Protein AF-A0A835ND95-F1 (afdb_monomer_lite)

Foldseek 3Di:
DDDWDWDWFFDDDDDDQDDQVVDDEDPQWHWDQDPSHTDTHGDQDDQVNDDADPQWGWDQDPSHTDTHRDQDDCPPDDEDPQWDWDQDPSHTDGDRPPDPCPQDDQVNDDADPQWGWDQDPSHTDTHHQADPQVPDDADPQFGWDQDPRHTDGDRPPPPCPQDDQVNDDADPQWGWDQDPSHTDTDGDQADQPPDDDDPQWGWDQDPSHTDTDRPPPWDWDDDPHDTDTDDDDDDDDQDDQVVDDEDPQWDWDQDPSDTDTDGDADDQVNDDDPPQWGWDQDPSHTDTHGDDDDDDQDDQVNDDAPPQWGWDQDPSHTDTDGDPDDQVNDDADPQWGWDQPDDPPVTDTDRHRPPPPCPQDDQVNDDEDPQWGWDQDPSHTDTHRQADDQVNDDADPQFRFDQDPNHTDGDHPPDPDQDDQVRDDDDPQWGWDQDPSHTDTDRHDDDPPQDDQVNDDEPPQWGWDQDPSHTDTHGDQDDQVNDDDDPQFGFDQDVNHTDGHRPPPPDDQDDQVNDDDDPQWGWDQDPSHTDGDRPPPVDQADDQVVDDAPPQWGWDQDPNHTDTHRDQDDQVNDDDDDQWGFDQDPSHTDTHHDPDDPDQDDQVNDDADPQWGWDQDPSHTDTHHPPDPPPADDQVNDDADPQWHWDQDPSHTDTHGDQDDQVNDDDDDQWGFDQDPSHTDTHGPPCPPPQDDQPPDDAPPQWGWDQDPSHTDTHGDQDDCPPDDADPQWDWDQDPSRTDTHGDDDDQVNDDDDDSIGIDRD

Organism: NCBI:txid245042

Sequence (762 aa):
MVNGHPQCVQTKMTPTPPSCSDLHCPKGTQCRMTNGQPRCVHHPPSCHDVHCPKDTSCQMTNGQPQCVHQRPSCDNVHCQKDTTCHVISGWPKCVQTKTSITRPSCRDLQCPKDTQCQMTDGWPQCVHHPPPCQDVHCPKDTSCHMVSGQPRCVQTKMTLRRPSCSDLHCPKDTSCQMTNGQPQCVHQRPSCDNVQCQKDTTCHMIDGWPKCVQTKDTTCHVVSGHPQCVQTKMTPTPPSCSDLQCPKDTSCQMTNGQPRCVHHPPSCHDVQCPKETTCHVIDGWPKCVQTKTSIRRPSCSDLQCPQGTQCQMTDGWPKCVHNQPSCQDVQCQKDHMCQMVNGWPRGHPQCVQTKTSIRRPSCSDVQCPKDTQCQMTDGWPQCVHEPPSCRDVHCSKDTTCHMVNGWPRCVQLKMTSRPFCSDLQCPKDTSCHMVSGHPRCVQTKTSIRRLSCSDLQCPQGTQCQMTNGWPQCVHHRPSCRDVQCQKGHVCQMVNGWPRCVQTKVSIRRPSCHDVQCPKDTSCHMVNGHPQCVQTTVSPRPPSCSELQCPQGSQCQMTDGWPQCVHQRPSCSDVQCQKGHVCQVIAGWPKCVQTKMTPRRPSCHDVHCPKDTSCHMVSGHPQCVQTKVSIRRPSCSDVQCPKDTQCQMTDGWPQCVHHRPSCNDVQCQKGHVCQMVSGWPRCVQTKVSPRLQSCHNVQCPKGTSCQMTNGQPQCVHHPPSCDNVHCPKDTTCHVIDGWPQCVHRKPSCQDVQCQKGHMCQMV

Radius of gyration: 59.21 Å; chains: 1; bounding box: 150×90×192 Å

InterPro domains:
  IPR003645 Follistatin-like, N-terminal [SM00274] (19-41)
  IPR003645 Follistatin-like, N-terminal [SM00274] (46-68)
  IPR003645 Follistatin-like, N-terminal [SM00274] (73-95)
  IPR003645 Follistatin-like, N-terminal [SM00274] (105-127)
  IPR003645 Follistatin-like, N-terminal [SM00274] (132-154)
  IPR003645 Follistatin-like, N-terminal [SM00274] (164-186)
  IPR003645 Follistatin-like, N-terminal [SM00274] (191-213)
  IPR003645 Follistatin-like, N-terminal [SM00274] (240-262)
  IPR003645 Follistatin-like, N-terminal [SM00274] (267-289)
  IPR003645 Follistatin-like, N-terminal [SM00274] (299-321)
  IPR003645 Follistatin-like, N-terminal [SM00274] (326-352)
  IPR003645 Follistatin-like, N-terminal [SM00274] (362-384)
  IPR003645 Follistatin-like, N-terminal [SM00274] (389-411)
  IPR003645 Follistatin-like, N-terminal [SM00274] (420-442)
  IPR003645 Follistatin-like, N-terminal [SM00274] (452-474)
  IPR003645 Follistatin-like, N-terminal [SM00274] (479-501)
  IPR003645 Follistatin-like, N-terminal [SM00274] (511-533)
  IPR003645 Follistatin-like, N-terminal [SM00274] (543-565)
  IPR003645 Follistatin-like, N-terminal [SM00274] (570-592)
  IPR003645 Follistatin-like, N-terminal [SM00274] (602-624)

Structure (mmCIF, N/CA/C/O backbone):
data_AF-A0A835ND95-F1
#
_entry.id   AF-A0A835ND95-F1
#
loop_
_atom_site.group_PDB
_atom_site.id
_atom_site.type_symbol
_atom_site.label_atom_id
_atom_site.label_alt_id
_atom_site.label_comp_id
_atom_site.label_asym_id
_atom_site.label_entity_id
_atom_site.label_seq_id
_atom_site.pdbx_PDB_ins_code
_atom_site.Cartn_x
_atom_site.Cartn_y
_atom_site.Cartn_z
_atom_site.occupancy
_atom_site.B_iso_or_equiv
_atom_site.auth_seq_id
_atom_site.auth_comp_id
_atom_site.auth_asym_id
_atom_site.auth_atom_id
_atom_site.pdbx_PDB_model_num
ATOM 1 N N . MET A 1 1 ? 30.311 -12.627 -72.696 1.00 40.22 1 MET A N 1
ATOM 2 C CA . MET A 1 1 ? 29.642 -11.334 -72.957 1.00 40.22 1 MET A CA 1
ATOM 3 C C . MET A 1 1 ? 30.705 -10.251 -72.939 1.00 40.22 1 MET A C 1
ATOM 5 O O . MET A 1 1 ? 31.611 -10.327 -72.122 1.00 40.22 1 MET A O 1
ATOM 9 N N . VAL A 1 2 ? 30.649 -9.382 -73.941 1.00 41.22 2 VAL A N 1
ATOM 10 C CA . VAL A 1 2 ? 31.733 -8.567 -74.510 1.00 41.22 2 VAL A CA 1
ATOM 11 C C . VAL A 1 2 ? 32.266 -7.511 -73.526 1.00 41.22 2 VAL A C 1
ATOM 13 O O . VAL A 1 2 ? 31.544 -7.066 -72.638 1.00 41.22 2 VAL A O 1
ATOM 16 N N . ASN A 1 3 ? 33.553 -7.167 -73.658 1.00 52.50 3 ASN A N 1
ATOM 17 C CA . ASN A 1 3 ? 34.284 -6.172 -72.868 1.00 52.50 3 ASN A CA 1
ATOM 18 C C . ASN A 1 3 ? 33.625 -4.788 -72.953 1.00 52.50 3 ASN A C 1
ATOM 20 O O . ASN A 1 3 ? 33.948 -4.011 -73.845 1.00 52.50 3 ASN A O 1
ATOM 24 N N . GLY A 1 4 ? 32.725 -4.491 -72.016 1.00 52.47 4 GLY A N 1
ATOM 25 C CA . GLY A 1 4 ? 32.075 -3.191 -71.959 1.00 52.47 4 GLY A CA 1
ATOM 26 C C . GLY A 1 4 ? 33.039 -2.103 -71.502 1.00 52.47 4 GLY A C 1
ATOM 27 O O . GLY A 1 4 ? 33.493 -2.120 -70.352 1.00 52.47 4 GLY A O 1
ATOM 28 N N . HIS A 1 5 ? 33.378 -1.180 -72.397 1.00 68.81 5 HIS A N 1
ATOM 29 C CA . HIS A 1 5 ? 34.148 0.018 -72.074 1.00 68.81 5 HIS A CA 1
ATOM 30 C C . HIS A 1 5 ? 33.221 1.239 -72.091 1.00 68.81 5 HIS A C 1
ATOM 32 O O . HIS A 1 5 ? 32.387 1.359 -72.989 1.00 68.81 5 HIS A O 1
ATOM 38 N N . PRO A 1 6 ? 33.331 2.142 -71.102 1.00 71.94 6 PRO A N 1
ATOM 39 C CA . PRO A 1 6 ? 32.521 3.354 -71.066 1.00 71.94 6 PRO A CA 1
ATOM 40 C C . PRO A 1 6 ? 32.802 4.231 -72.298 1.00 71.94 6 PRO A C 1
ATOM 42 O O . PRO A 1 6 ? 33.947 4.614 -72.538 1.00 71.94 6 PRO A O 1
ATOM 45 N N . GLN A 1 7 ? 31.764 4.568 -73.069 1.00 78.38 7 GLN A N 1
ATOM 46 C CA . GLN A 1 7 ? 31.836 5.510 -74.193 1.00 78.38 7 GLN A CA 1
ATOM 47 C C . GLN A 1 7 ? 30.845 6.666 -74.004 1.00 78.38 7 GLN A C 1
ATOM 49 O O . GLN A 1 7 ? 29.746 6.494 -73.483 1.00 78.38 7 GLN A O 1
ATOM 54 N N . CYS A 1 8 ? 31.224 7.867 -74.439 1.00 78.62 8 CYS A N 1
ATOM 55 C CA . CYS A 1 8 ? 30.382 9.061 -74.362 1.00 78.62 8 CYS A CA 1
ATOM 56 C C . CYS A 1 8 ? 29.431 9.138 -75.567 1.00 78.62 8 CYS A C 1
ATOM 58 O O . CYS A 1 8 ? 29.857 9.476 -76.672 1.00 78.62 8 CYS A O 1
ATOM 60 N N . VAL A 1 9 ? 28.138 8.887 -75.363 1.00 76.12 9 VAL A N 1
ATOM 61 C CA . VAL A 1 9 ? 27.114 8.911 -76.423 1.00 76.12 9 VAL A CA 1
ATOM 62 C C . VAL A 1 9 ? 26.217 10.146 -76.319 1.00 76.12 9 VAL A C 1
ATOM 64 O O . VAL A 1 9 ? 25.953 10.662 -75.235 1.00 76.12 9 VAL A O 1
ATOM 67 N N . GLN A 1 10 ? 25.755 10.659 -77.458 1.00 60.75 10 GLN A N 1
ATOM 68 C CA . GLN A 1 10 ? 24.951 11.880 -77.529 1.00 60.75 10 GLN A CA 1
ATOM 69 C C . GLN A 1 10 ? 23.459 11.543 -77.401 1.00 60.75 10 GLN A C 1
ATOM 71 O O . GLN A 1 10 ? 22.869 10.967 -78.312 1.00 60.75 10 GLN A O 1
ATOM 76 N N . THR A 1 11 ? 22.827 11.898 -76.281 1.00 50.41 11 THR A N 1
ATOM 77 C CA . THR A 1 11 ? 21.410 11.583 -76.032 1.00 50.41 11 THR A CA 1
ATOM 78 C C . THR A 1 11 ? 20.528 12.827 -76.113 1.00 50.41 11 THR A C 1
ATOM 80 O O . THR A 1 11 ? 20.609 13.715 -75.265 1.00 50.41 11 THR A O 1
ATOM 83 N N . LYS A 1 12 ? 19.628 12.868 -77.104 1.00 53.25 12 LYS A N 1
ATOM 84 C CA . LYS A 1 12 ? 18.435 13.731 -77.099 1.00 53.25 12 LYS A CA 1
ATOM 85 C C . LYS A 1 12 ? 17.331 13.007 -76.327 1.00 53.25 12 LYS A C 1
ATOM 87 O O . LYS A 1 12 ? 16.703 12.115 -76.886 1.00 53.25 12 LYS A O 1
ATOM 92 N N . MET A 1 13 ? 17.083 13.375 -75.070 1.00 43.47 13 MET A N 1
ATOM 93 C CA . MET A 1 13 ? 15.909 12.899 -74.328 1.00 43.47 13 MET A CA 1
ATOM 94 C C . MET A 1 13 ? 15.323 13.987 -73.427 1.00 43.47 13 MET A C 1
ATOM 96 O O . MET A 1 13 ? 16.022 14.641 -72.656 1.00 43.47 13 MET A O 1
ATOM 100 N N . THR A 1 14 ? 14.012 14.161 -73.563 1.00 51.00 14 THR A N 1
ATOM 101 C CA . THR A 1 14 ? 13.119 14.949 -72.712 1.00 51.00 14 THR A CA 1
ATOM 102 C C . THR A 1 14 ? 12.928 14.246 -71.361 1.00 51.00 14 THR A C 1
ATOM 104 O O . THR A 1 14 ? 12.559 13.071 -71.358 1.00 51.00 14 THR A O 1
ATOM 107 N N . PRO A 1 15 ? 13.167 14.912 -70.216 1.00 49.00 15 PRO A N 1
ATOM 108 C CA . PRO A 1 15 ? 13.186 14.247 -68.918 1.00 49.00 15 PRO A CA 1
ATOM 109 C C . PRO A 1 15 ? 11.777 14.092 -68.333 1.00 49.00 15 PRO A C 1
ATOM 111 O O . PRO A 1 15 ? 11.069 15.072 -68.103 1.00 49.00 15 PRO A O 1
ATOM 114 N N . THR A 1 16 ? 11.394 12.853 -68.034 1.00 58.47 16 THR A N 1
ATOM 115 C CA . THR A 1 16 ? 10.311 12.546 -67.094 1.00 58.47 16 THR A CA 1
ATOM 116 C C . THR A 1 16 ? 10.738 12.916 -65.667 1.00 58.47 16 THR A C 1
ATOM 118 O O . THR A 1 16 ? 11.875 12.633 -65.280 1.00 58.47 16 THR A O 1
ATOM 121 N N . PRO A 1 17 ? 9.865 13.562 -64.874 1.00 66.81 17 PRO A N 1
ATOM 122 C CA . PRO A 1 17 ? 10.208 14.011 -63.530 1.00 66.81 17 PRO A CA 1
ATOM 123 C C . PRO A 1 17 ? 10.446 12.819 -62.580 1.00 66.81 17 PRO A C 1
ATOM 125 O O . PRO A 1 17 ? 9.663 11.868 -62.592 1.00 66.81 17 PRO A O 1
ATOM 128 N N . PRO A 1 18 ? 11.509 12.857 -61.755 1.00 75.12 18 PRO A N 1
ATOM 129 C CA . PRO A 1 18 ? 11.898 11.744 -60.890 1.00 75.12 18 PRO A CA 1
ATOM 130 C C . PRO A 1 18 ? 10.891 11.507 -59.757 1.00 75.12 18 PRO A C 1
ATOM 132 O O . PRO A 1 18 ? 10.371 12.456 -59.162 1.00 75.12 18 PRO A O 1
ATOM 135 N N . SER A 1 19 ? 10.655 10.234 -59.426 1.00 85.31 19 SER A N 1
ATOM 136 C CA . SER A 1 19 ? 9.726 9.799 -58.379 1.00 85.31 19 SER A CA 1
ATOM 137 C C . SER A 1 19 ? 10.461 9.136 -57.207 1.00 85.31 19 SER A C 1
ATOM 139 O O . SER A 1 19 ? 11.600 8.694 -57.335 1.00 85.31 19 SER A O 1
ATOM 141 N N . CYS A 1 20 ? 9.815 9.027 -56.040 1.00 86.00 20 CYS A N 1
ATOM 142 C CA . CYS A 1 20 ? 10.408 8.326 -54.890 1.00 86.00 20 CYS A CA 1
ATOM 143 C C . CYS A 1 20 ? 10.625 6.820 -55.120 1.00 86.00 20 CYS A C 1
ATOM 145 O O . CYS A 1 20 ? 11.382 6.203 -54.377 1.00 86.00 20 CYS A O 1
ATOM 147 N N . SER A 1 21 ? 9.990 6.241 -56.140 1.00 84.19 21 SER A N 1
ATOM 148 C CA . SER A 1 21 ? 10.207 4.857 -56.582 1.00 84.19 21 SER A CA 1
ATOM 149 C C . SER A 1 21 ? 11.627 4.634 -57.109 1.00 84.19 21 SER A C 1
ATOM 151 O O . SER A 1 21 ? 12.148 3.529 -57.009 1.00 84.19 21 SER A O 1
ATOM 153 N N . ASP A 1 22 ? 12.258 5.693 -57.623 1.00 83.12 22 ASP A N 1
ATOM 154 C CA . ASP A 1 22 ? 13.566 5.639 -58.281 1.00 83.12 22 ASP A CA 1
ATOM 155 C C . ASP A 1 22 ? 14.729 5.889 -57.297 1.00 83.12 22 ASP A C 1
ATOM 157 O O . ASP A 1 22 ? 15.897 5.884 -57.688 1.00 83.12 22 ASP A O 1
ATOM 161 N N . LEU A 1 23 ? 14.431 6.127 -56.009 1.00 85.06 23 LEU A N 1
ATOM 162 C CA . LEU A 1 23 ? 15.400 6.546 -54.994 1.00 85.06 23 LEU A CA 1
ATOM 163 C C . LEU A 1 23 ? 15.483 5.537 -53.835 1.00 85.06 23 LEU A C 1
ATOM 165 O O . LEU A 1 23 ? 14.635 5.510 -52.942 1.00 85.06 23 LEU A O 1
ATOM 169 N N . HIS A 1 24 ? 16.557 4.744 -53.795 1.00 87.00 24 HIS A N 1
ATOM 170 C CA . HIS A 1 24 ? 16.853 3.870 -52.657 1.00 87.00 24 HIS A CA 1
ATOM 171 C C . HIS A 1 24 ? 17.458 4.659 -51.489 1.00 87.00 24 HIS A C 1
ATOM 173 O O . HIS A 1 24 ? 18.591 5.135 -51.557 1.00 87.00 24 HIS A O 1
ATOM 179 N N . CYS A 1 25 ? 16.708 4.760 -50.392 1.00 90.00 25 CYS A N 1
ATOM 180 C CA . CYS A 1 25 ? 17.147 5.459 -49.191 1.00 90.00 25 CYS A CA 1
ATOM 181 C C . CYS A 1 25 ? 17.937 4.552 -48.227 1.00 90.00 25 CYS A C 1
ATOM 183 O O . CYS A 1 25 ? 17.529 3.412 -47.989 1.00 90.00 25 CYS A O 1
ATOM 185 N N . PRO A 1 26 ? 19.058 5.030 -47.645 1.00 80.56 26 PRO A N 1
ATOM 186 C CA . PRO A 1 26 ? 19.813 4.286 -46.638 1.00 80.56 26 PRO A CA 1
ATOM 187 C C . PRO A 1 26 ? 18.976 4.034 -45.370 1.00 80.56 26 PRO A C 1
ATOM 189 O O . PRO A 1 26 ? 18.074 4.811 -45.040 1.00 80.56 26 PRO A O 1
ATOM 192 N N . LYS A 1 27 ? 19.279 2.950 -44.635 1.00 68.12 27 LYS A N 1
ATOM 193 C CA . LYS A 1 27 ? 18.567 2.569 -43.397 1.00 68.12 27 LYS A CA 1
ATOM 194 C C . LYS A 1 27 ? 18.461 3.762 -42.431 1.00 68.12 27 LYS A C 1
ATOM 196 O O . LYS A 1 27 ? 19.466 4.392 -42.119 1.00 68.12 27 LYS A O 1
ATOM 201 N N . GLY A 1 28 ? 17.244 4.053 -41.961 1.00 73.56 28 GLY A N 1
ATOM 202 C CA . GLY A 1 28 ? 16.941 5.199 -41.086 1.00 73.56 28 GLY A CA 1
ATOM 203 C C . GLY A 1 28 ? 16.496 6.478 -41.813 1.00 73.56 28 GLY A C 1
ATOM 204 O O . GLY A 1 28 ? 16.270 7.506 -41.171 1.00 73.56 28 GLY A O 1
ATOM 205 N N . THR A 1 29 ? 16.345 6.434 -43.140 1.00 84.38 29 THR A N 1
ATOM 206 C CA . THR A 1 29 ? 15.785 7.532 -43.944 1.00 84.38 29 THR A CA 1
ATOM 207 C C . THR A 1 29 ? 14.614 7.040 -44.798 1.00 84.38 29 THR A C 1
ATOM 209 O O . THR A 1 29 ? 14.581 5.883 -45.210 1.00 84.38 29 THR A O 1
ATOM 212 N N . GLN A 1 30 ? 13.635 7.907 -45.050 1.00 88.81 30 GLN A N 1
ATOM 213 C CA . GLN A 1 30 ? 12.457 7.631 -45.874 1.00 88.81 30 GLN A CA 1
ATOM 214 C C . GLN A 1 30 ? 12.412 8.621 -47.041 1.00 88.81 30 GLN A C 1
ATOM 216 O O . GLN A 1 30 ? 12.691 9.806 -46.856 1.00 88.81 30 GLN A O 1
ATOM 221 N N . CYS A 1 31 ? 12.060 8.156 -48.243 1.00 88.88 31 CYS A N 1
ATOM 222 C CA . CYS A 1 31 ? 11.915 9.052 -49.387 1.00 88.88 31 CYS A CA 1
ATOM 223 C C . CYS A 1 31 ? 10.683 9.951 -49.222 1.00 88.88 31 CYS A C 1
ATOM 225 O O . CYS A 1 31 ? 9.583 9.463 -48.956 1.00 88.88 31 CYS A O 1
ATOM 227 N N . ARG A 1 32 ? 10.859 11.263 -49.399 1.00 90.31 32 ARG A N 1
ATOM 228 C CA . ARG A 1 32 ? 9.787 12.262 -49.413 1.00 90.31 32 ARG A CA 1
ATOM 229 C C . ARG A 1 32 ? 9.999 13.240 -50.565 1.00 90.31 32 ARG A C 1
ATOM 231 O O . ARG A 1 32 ? 11.122 13.663 -50.824 1.00 90.31 32 ARG A O 1
ATOM 238 N N . MET A 1 33 ? 8.916 13.637 -51.230 1.00 87.50 33 MET A N 1
ATOM 239 C CA . MET A 1 33 ? 8.963 14.692 -52.245 1.00 87.50 33 MET A CA 1
ATOM 240 C C . MET A 1 33 ? 9.115 16.055 -51.560 1.00 87.50 33 MET A C 1
ATOM 242 O O . MET A 1 33 ? 8.266 16.456 -50.764 1.00 87.50 33 MET A O 1
ATOM 246 N N . THR A 1 34 ? 10.193 16.778 -51.855 1.00 83.12 34 THR A N 1
ATOM 247 C CA . THR A 1 34 ? 10.426 18.151 -51.381 1.00 83.12 34 THR A CA 1
ATOM 248 C C . THR A 1 34 ? 10.715 19.041 -52.580 1.00 83.12 34 THR A C 1
ATOM 250 O O . THR A 1 34 ? 11.654 18.766 -53.323 1.00 83.12 34 THR A O 1
ATOM 253 N N . ASN A 1 35 ? 9.909 20.089 -52.778 1.00 86.62 35 ASN A N 1
ATOM 254 C CA . ASN A 1 35 ? 10.007 21.012 -53.919 1.00 86.62 35 ASN A CA 1
ATOM 255 C C . ASN A 1 35 ? 10.018 20.303 -55.290 1.00 86.62 35 ASN A C 1
ATOM 257 O O . ASN A 1 35 ? 10.801 20.650 -56.168 1.00 86.62 35 ASN A O 1
ATOM 261 N N . GLY A 1 36 ? 9.182 19.273 -55.463 1.00 82.31 36 GLY A N 1
ATOM 262 C CA . GLY A 1 36 ? 9.065 18.542 -56.731 1.00 82.31 36 GLY A CA 1
ATOM 263 C C . GLY A 1 36 ? 10.176 17.522 -57.015 1.00 82.31 36 GLY A C 1
ATOM 264 O O . GLY A 1 36 ? 10.165 16.925 -58.085 1.00 82.31 36 GLY A O 1
ATOM 265 N N . GLN A 1 37 ? 11.100 17.276 -56.076 1.00 85.06 37 GLN A N 1
ATOM 266 C CA . GLN A 1 37 ? 12.136 16.242 -56.200 1.00 85.06 37 GLN A CA 1
ATOM 267 C C . GLN A 1 37 ? 12.090 15.227 -55.044 1.00 85.06 37 GLN A C 1
ATOM 269 O O . GLN A 1 37 ? 11.871 15.630 -53.894 1.00 85.06 37 GLN A O 1
ATOM 274 N N . PRO A 1 38 ? 12.335 13.929 -55.308 1.00 90.56 38 PRO A N 1
ATOM 275 C CA . PRO A 1 38 ? 12.438 12.910 -54.269 1.00 90.56 38 PRO A CA 1
ATOM 276 C C . PRO A 1 38 ? 13.739 13.088 -53.475 1.00 90.56 38 PRO A C 1
ATOM 278 O O . PRO A 1 38 ? 14.821 13.203 -54.049 1.00 90.56 38 PRO A O 1
ATOM 281 N N . ARG A 1 39 ? 13.648 13.118 -52.141 1.00 90.75 39 ARG A N 1
ATOM 282 C CA . ARG A 1 39 ? 14.802 13.171 -51.230 1.00 90.75 39 ARG A CA 1
ATOM 283 C C . ARG A 1 39 ? 14.636 12.189 -50.079 1.00 90.75 39 ARG A C 1
ATOM 285 O O . ARG A 1 39 ? 13.551 12.067 -49.519 1.00 90.75 39 ARG A O 1
ATOM 292 N N . CYS A 1 40 ? 15.722 11.539 -49.673 1.00 90.62 40 CYS A N 1
ATOM 293 C CA . CYS A 1 40 ? 15.754 10.743 -48.448 1.00 90.62 40 CYS A CA 1
ATOM 294 C C . CYS A 1 40 ? 15.859 11.671 -47.240 1.00 90.62 40 CYS A C 1
ATOM 296 O O . CYS A 1 40 ? 16.862 12.360 -47.066 1.00 90.62 40 CYS A O 1
ATOM 298 N N . VAL A 1 41 ? 14.821 11.704 -46.412 1.00 88.62 41 VAL A N 1
ATOM 299 C CA . VAL A 1 41 ? 14.802 12.472 -45.165 1.00 88.62 41 VAL A CA 1
ATOM 300 C C . VAL A 1 41 ? 14.904 11.520 -43.982 1.00 88.62 41 VAL A C 1
ATOM 302 O O . VAL A 1 41 ? 14.328 10.433 -44.002 1.00 88.62 41 VAL A O 1
ATOM 305 N N . HIS A 1 42 ? 15.662 11.900 -42.955 1.00 79.75 42 HIS A N 1
ATOM 306 C CA . HIS A 1 42 ? 15.738 11.113 -41.727 1.00 79.75 42 HIS A CA 1
ATOM 307 C C . HIS A 1 42 ? 14.353 10.996 -41.099 1.00 79.75 42 HIS A C 1
ATOM 309 O O . HIS A 1 42 ? 13.651 11.998 -40.945 1.00 79.75 42 HIS A O 1
ATOM 315 N N . HIS A 1 43 ? 13.965 9.767 -40.758 1.00 74.88 43 HIS A N 1
ATOM 316 C CA . HIS A 1 43 ? 12.744 9.552 -39.999 1.00 74.88 43 HIS A CA 1
ATOM 317 C C . HIS A 1 43 ? 12.951 10.201 -38.620 1.00 74.88 43 HIS A C 1
ATOM 319 O O . HIS A 1 43 ? 13.980 9.933 -37.991 1.00 74.88 43 HIS A O 1
ATOM 325 N N . PRO A 1 44 ? 12.058 11.096 -38.160 1.00 73.00 44 PRO A N 1
ATOM 326 C CA . PRO A 1 44 ? 12.165 11.648 -36.818 1.00 73.00 44 PRO A CA 1
ATOM 327 C C . PRO A 1 44 ? 12.149 10.476 -35.830 1.00 73.00 44 PRO A C 1
ATOM 329 O O . PRO A 1 44 ? 11.249 9.639 -35.933 1.00 73.00 44 PRO A O 1
ATOM 332 N N . PRO A 1 45 ? 13.136 10.365 -34.924 1.00 74.75 45 PRO A N 1
ATOM 333 C CA . PRO A 1 45 ? 13.195 9.245 -33.998 1.00 74.75 45 PRO A CA 1
ATOM 334 C C . PRO A 1 45 ? 11.906 9.210 -33.176 1.00 74.75 45 PRO A C 1
ATOM 336 O O . PRO A 1 45 ? 11.452 10.238 -32.671 1.00 74.75 45 PRO A O 1
ATOM 339 N N . SER A 1 46 ? 11.288 8.037 -33.080 1.00 84.88 46 SER A N 1
ATOM 340 C CA . SER A 1 46 ? 10.072 7.834 -32.302 1.00 84.88 46 SER A CA 1
ATOM 341 C C . SER A 1 46 ? 10.408 7.169 -30.970 1.00 84.88 46 SER A C 1
ATOM 343 O O . SER A 1 46 ? 11.474 6.580 -30.799 1.00 84.88 46 SER A O 1
ATOM 345 N N . CYS A 1 47 ? 9.478 7.194 -30.016 1.00 84.88 47 CYS A N 1
ATOM 346 C CA . CYS A 1 47 ? 9.668 6.460 -28.765 1.00 84.88 47 CYS A CA 1
ATOM 347 C C . CYS A 1 47 ? 9.728 4.932 -28.927 1.00 84.88 47 CYS A C 1
ATOM 349 O O . CYS A 1 47 ? 10.124 4.255 -27.984 1.00 84.88 47 CYS A O 1
ATOM 351 N N . HIS A 1 48 ? 9.373 4.385 -30.096 1.00 79.88 48 HIS A N 1
ATOM 352 C CA . HIS A 1 48 ? 9.580 2.963 -30.389 1.00 79.88 48 HIS A CA 1
ATOM 353 C C . HIS A 1 48 ? 11.050 2.642 -30.697 1.00 79.88 48 HIS A C 1
ATOM 355 O O . HIS A 1 48 ? 11.476 1.507 -30.505 1.00 79.88 48 HIS A O 1
ATOM 361 N N . ASP A 1 49 ? 11.832 3.642 -31.117 1.00 81.00 49 ASP A N 1
ATOM 362 C CA . ASP A 1 49 ? 13.238 3.487 -31.505 1.00 81.00 49 ASP A CA 1
ATOM 363 C C . ASP A 1 49 ? 14.209 3.704 -30.326 1.00 81.00 49 ASP A C 1
ATOM 365 O O . ASP A 1 49 ? 15.425 3.590 -30.486 1.00 81.00 49 ASP A O 1
ATOM 369 N N . VAL A 1 50 ? 13.693 4.033 -29.132 1.00 83.00 50 VAL A N 1
ATOM 370 C CA . VAL A 1 50 ? 14.489 4.398 -27.951 1.00 83.00 50 VAL A CA 1
ATOM 371 C C . VAL A 1 50 ? 14.253 3.414 -26.808 1.00 83.00 50 VAL A C 1
ATOM 373 O O . VAL A 1 50 ? 13.186 3.381 -26.198 1.00 83.00 50 VAL A O 1
ATOM 376 N N . HIS A 1 51 ? 15.288 2.648 -26.454 1.00 85.06 51 HIS A N 1
ATOM 377 C CA . HIS A 1 51 ? 15.287 1.835 -25.239 1.00 85.06 51 HIS A CA 1
ATOM 378 C C . HIS A 1 51 ? 15.661 2.679 -24.018 1.00 85.06 51 HIS A C 1
ATOM 380 O O . HIS A 1 51 ? 16.815 3.074 -23.846 1.00 85.06 51 HIS A O 1
ATOM 386 N N . CYS A 1 52 ? 14.680 2.921 -23.153 1.00 90.12 52 CYS A N 1
ATOM 387 C CA . CYS A 1 52 ? 14.880 3.642 -21.905 1.00 90.12 52 CYS A CA 1
ATOM 388 C C . CYS A 1 52 ? 15.380 2.718 -20.772 1.00 90.12 52 CYS A C 1
ATOM 390 O O . CYS A 1 52 ? 14.928 1.573 -20.673 1.00 90.12 52 CYS A O 1
ATOM 392 N N . PRO A 1 53 ? 16.320 3.176 -19.918 1.00 80.56 53 PRO A N 1
ATOM 393 C CA . PRO A 1 53 ? 16.760 2.435 -18.733 1.00 80.56 53 PRO A CA 1
ATOM 394 C C . PRO A 1 53 ? 15.603 2.208 -17.741 1.00 80.56 53 PRO A C 1
ATOM 396 O O . PRO A 1 53 ? 14.586 2.904 -17.794 1.00 80.56 53 PRO A O 1
ATOM 399 N N . LYS A 1 54 ? 15.750 1.237 -16.822 1.00 66.25 54 LYS A N 1
ATOM 400 C CA . LYS A 1 54 ? 14.743 0.953 -15.778 1.00 66.25 54 LYS A CA 1
ATOM 401 C C . LYS A 1 54 ? 14.309 2.249 -15.067 1.00 66.25 54 LYS A C 1
ATOM 403 O O . LYS A 1 54 ? 15.141 3.112 -14.802 1.00 66.25 54 LYS A O 1
ATOM 408 N N . ASP A 1 55 ? 13.006 2.370 -14.808 1.00 73.19 55 ASP A N 1
ATOM 409 C CA . ASP A 1 55 ? 12.347 3.509 -14.138 1.00 73.19 55 ASP A CA 1
ATOM 410 C C . ASP A 1 55 ? 12.308 4.832 -14.937 1.00 73.19 55 ASP A C 1
ATOM 412 O O . ASP A 1 55 ? 12.098 5.921 -14.389 1.00 73.19 55 ASP A O 1
ATOM 416 N N . THR A 1 56 ? 12.467 4.755 -16.263 1.00 82.50 56 THR A N 1
ATOM 417 C CA . THR A 1 56 ? 12.215 5.871 -17.189 1.00 82.50 56 THR A CA 1
ATOM 418 C C . THR A 1 56 ? 11.238 5.455 -18.292 1.00 82.50 56 THR A C 1
ATOM 420 O O . THR A 1 56 ? 11.255 4.317 -18.753 1.00 82.50 56 THR A O 1
ATOM 423 N N . SER A 1 57 ? 10.365 6.372 -18.713 1.00 87.31 57 SER A N 1
ATOM 424 C CA . SER A 1 57 ? 9.459 6.195 -19.853 1.00 87.31 57 SER A CA 1
ATOM 425 C C . SER A 1 57 ? 9.883 7.119 -20.976 1.00 87.31 57 SER A C 1
ATOM 427 O O . SER A 1 57 ? 10.215 8.277 -20.725 1.00 87.31 57 SER A O 1
ATOM 429 N N . CYS A 1 58 ? 9.828 6.643 -22.217 1.00 88.75 58 CYS A N 1
ATOM 430 C CA . CYS A 1 58 ? 10.026 7.530 -23.352 1.00 88.75 58 CYS A CA 1
ATOM 431 C C . CYS A 1 58 ? 8.821 8.467 -23.501 1.00 88.75 58 CYS A C 1
ATOM 433 O O . CYS A 1 58 ? 7.677 8.010 -23.532 1.00 88.75 58 CYS A O 1
ATOM 435 N N . GLN A 1 59 ? 9.078 9.770 -23.597 1.00 89.88 59 GLN A N 1
ATOM 436 C CA . GLN A 1 59 ? 8.089 10.800 -23.886 1.00 89.88 59 GLN A CA 1
ATOM 437 C C . GLN A 1 59 ? 8.632 11.730 -24.978 1.00 89.88 59 GLN A C 1
ATOM 439 O O . GLN A 1 59 ? 9.820 12.046 -25.004 1.00 89.88 59 GLN A O 1
ATOM 444 N N . MET A 1 60 ? 7.770 12.170 -25.897 1.00 86.44 60 MET A N 1
ATOM 445 C CA . MET A 1 60 ? 8.157 13.120 -26.943 1.00 86.44 60 MET A CA 1
ATOM 446 C C . MET A 1 60 ? 8.198 14.541 -26.368 1.00 86.44 60 MET A C 1
ATOM 448 O O . MET A 1 60 ? 7.159 15.085 -25.995 1.00 86.44 60 MET A O 1
ATOM 452 N N . THR A 1 61 ? 9.376 15.160 -26.327 1.00 80.38 61 THR A N 1
ATOM 453 C CA . THR A 1 61 ? 9.581 16.549 -25.888 1.00 80.38 61 THR A CA 1
ATOM 454 C C . THR A 1 61 ? 10.257 17.335 -27.012 1.00 80.38 61 THR A C 1
ATOM 456 O O . THR A 1 61 ? 11.288 16.938 -27.548 1.00 80.38 61 THR A O 1
ATOM 459 N N . ASN A 1 62 ? 9.643 18.447 -27.437 1.00 82.12 62 ASN A N 1
ATOM 460 C CA . ASN A 1 62 ? 10.131 19.291 -28.542 1.00 82.12 62 ASN A CA 1
ATOM 461 C C . ASN A 1 62 ? 10.434 18.530 -29.854 1.00 82.12 62 ASN A C 1
ATOM 463 O O . ASN A 1 62 ? 11.365 18.871 -30.578 1.00 82.12 62 ASN A O 1
ATOM 467 N N . GLY A 1 63 ? 9.654 17.490 -30.166 1.00 78.00 63 GLY A N 1
ATOM 468 C CA . GLY A 1 63 ? 9.822 16.702 -31.394 1.00 78.00 63 GLY A CA 1
ATOM 469 C C . GLY A 1 63 ? 10.945 15.659 -31.353 1.00 78.00 63 GLY A C 1
ATOM 470 O O . GLY A 1 63 ? 11.213 15.042 -32.381 1.00 78.00 63 GLY A O 1
ATOM 471 N N . GLN A 1 64 ? 11.571 15.424 -30.193 1.00 79.44 64 GLN A N 1
ATOM 472 C CA . GLN A 1 64 ? 12.528 14.334 -29.982 1.00 79.44 64 GLN A CA 1
ATOM 473 C C . GLN A 1 64 ? 12.080 13.411 -28.831 1.00 79.44 64 GLN A C 1
ATOM 475 O O . GLN A 1 64 ? 11.498 13.884 -27.854 1.00 79.44 64 GLN A O 1
ATOM 480 N N . PRO A 1 65 ? 12.330 12.095 -28.923 1.00 87.50 65 PRO A N 1
ATOM 481 C CA . PRO A 1 65 ? 12.039 11.151 -27.855 1.00 87.50 65 PRO A CA 1
ATOM 482 C C . PRO A 1 65 ? 13.073 11.306 -26.733 1.00 87.50 65 PRO A C 1
ATOM 484 O O . PRO A 1 65 ? 14.276 11.177 -26.962 1.00 87.50 65 PRO A O 1
ATOM 487 N N . GLN A 1 66 ? 12.612 11.570 -25.512 1.00 90.44 66 GLN A N 1
ATOM 488 C CA . GLN A 1 66 ? 13.443 11.634 -24.311 1.00 90.44 66 GLN A CA 1
ATOM 489 C C . GLN A 1 66 ? 12.959 10.623 -23.272 1.00 90.44 66 GLN A C 1
ATOM 491 O O . GLN A 1 66 ? 11.766 10.521 -22.991 1.00 90.44 66 GLN A O 1
ATOM 496 N N . CYS A 1 67 ? 13.892 9.892 -22.662 1.00 89.31 67 CYS A N 1
ATOM 497 C CA . CYS A 1 67 ? 13.600 9.057 -21.501 1.00 89.31 67 CYS A CA 1
ATOM 498 C C . CYS A 1 67 ? 13.464 9.951 -20.270 1.00 89.31 67 CYS A C 1
ATOM 500 O O . CYS A 1 67 ? 14.457 10.465 -19.753 1.00 89.31 67 CYS A O 1
ATOM 502 N N . VAL A 1 68 ? 12.235 10.150 -19.810 1.00 88.00 68 VAL A N 1
ATOM 503 C CA . VAL A 1 68 ? 11.943 10.900 -18.589 1.00 88.00 68 VAL A CA 1
ATOM 504 C C . VAL A 1 68 ? 11.730 9.920 -17.445 1.00 88.00 68 VAL A C 1
ATOM 506 O O . VAL A 1 68 ? 11.139 8.856 -17.633 1.00 88.00 68 VAL A O 1
ATOM 509 N N . HIS A 1 69 ? 12.213 10.247 -16.247 1.00 80.88 69 HIS A N 1
ATOM 510 C CA . HIS A 1 69 ? 11.895 9.441 -15.071 1.00 80.88 69 HIS A CA 1
ATOM 511 C C . HIS A 1 69 ? 10.383 9.400 -14.883 1.00 80.88 69 HIS A C 1
ATOM 513 O O . HIS A 1 69 ? 9.735 10.449 -14.820 1.00 80.88 69 HIS A O 1
ATOM 519 N N . GLN A 1 70 ? 9.826 8.187 -14.822 1.00 71.06 70 GLN A N 1
ATOM 520 C CA . GLN A 1 70 ? 8.418 8.038 -14.487 1.00 71.06 70 GLN A CA 1
ATOM 521 C C . GLN A 1 70 ? 8.230 8.641 -13.103 1.00 71.06 70 GLN A C 1
ATOM 523 O O . GLN A 1 70 ? 8.901 8.251 -12.146 1.00 71.06 70 GLN A O 1
ATOM 528 N N . ARG A 1 71 ? 7.357 9.647 -13.013 1.00 71.25 71 ARG A N 1
ATOM 529 C CA . ARG A 1 71 ? 7.007 10.252 -11.733 1.00 71.25 71 ARG A CA 1
ATOM 530 C C . ARG A 1 71 ? 6.485 9.117 -10.849 1.00 71.25 71 ARG A C 1
ATOM 532 O O . ARG A 1 71 ? 5.534 8.457 -11.266 1.00 71.25 71 ARG A O 1
ATOM 539 N N . PRO A 1 72 ? 7.107 8.847 -9.693 1.00 70.31 72 PRO A N 1
ATOM 540 C CA . PRO A 1 72 ? 6.727 7.702 -8.887 1.00 70.31 72 PRO A CA 1
ATOM 541 C C . PRO A 1 72 ? 5.252 7.850 -8.481 1.00 70.31 72 PRO A C 1
ATOM 543 O O . PRO A 1 72 ? 4.859 8.859 -7.891 1.00 70.31 72 PRO A O 1
ATOM 546 N N . SER A 1 73 ? 4.419 6.890 -8.891 1.00 80.31 73 SER A N 1
ATOM 547 C CA . SER A 1 73 ? 2.985 6.864 -8.587 1.00 80.31 73 SER A CA 1
ATOM 548 C C . SER A 1 73 ? 2.721 6.010 -7.348 1.00 80.31 73 SER A C 1
ATOM 550 O O . SER A 1 73 ? 3.568 5.232 -6.903 1.00 80.31 73 SER A O 1
ATOM 552 N N . CYS A 1 74 ? 1.524 6.153 -6.787 1.00 84.25 74 CYS A N 1
ATOM 553 C CA . CYS A 1 74 ? 1.079 5.336 -5.664 1.00 84.25 74 CYS A CA 1
ATOM 554 C C . CYS A 1 74 ? 0.707 3.896 -6.051 1.00 84.25 74 CYS A C 1
ATOM 556 O O . CYS A 1 74 ? 0.470 3.091 -5.156 1.00 84.25 74 CYS A O 1
ATOM 558 N N . ASP A 1 75 ? 0.706 3.545 -7.342 1.00 78.62 75 ASP A N 1
ATOM 559 C CA . ASP A 1 75 ? 0.263 2.227 -7.821 1.00 78.62 75 ASP A CA 1
ATOM 560 C C . ASP A 1 75 ? 1.204 1.091 -7.379 1.00 78.62 75 ASP A C 1
ATOM 562 O O . ASP A 1 75 ? 0.779 -0.054 -7.258 1.00 78.62 75 ASP A O 1
ATOM 566 N N . ASN A 1 76 ? 2.468 1.414 -7.075 1.00 72.12 76 ASN A N 1
ATOM 567 C CA . ASN A 1 76 ? 3.496 0.456 -6.647 1.00 72.12 76 ASN A CA 1
ATOM 568 C C . ASN A 1 76 ? 3.929 0.624 -5.176 1.00 72.12 76 ASN A C 1
ATOM 570 O O . ASN A 1 76 ? 4.921 0.025 -4.758 1.00 72.12 76 ASN A O 1
ATOM 574 N N . VAL A 1 77 ? 3.236 1.449 -4.380 1.00 78.31 77 VAL A N 1
ATOM 575 C CA . VAL A 1 77 ? 3.614 1.724 -2.982 1.00 78.31 77 VAL A CA 1
ATOM 576 C C . VAL A 1 77 ? 2.670 1.000 -2.029 1.00 78.31 77 VAL A C 1
ATOM 578 O O . VAL A 1 77 ? 1.504 1.361 -1.891 1.00 78.31 77 VAL A O 1
ATOM 581 N N . HIS A 1 78 ? 3.185 -0.017 -1.334 1.00 82.62 78 HIS A N 1
ATOM 582 C CA . HIS A 1 78 ? 2.425 -0.737 -0.316 1.00 82.62 78 HIS A CA 1
ATOM 583 C C . HIS A 1 78 ? 2.526 -0.014 1.033 1.00 82.62 78 HIS A C 1
ATOM 585 O O . HIS A 1 78 ? 3.581 0.003 1.669 1.00 82.62 78 HIS A O 1
ATOM 591 N N . CYS A 1 79 ? 1.430 0.613 1.453 1.00 88.38 79 CYS A N 1
ATOM 592 C CA . CYS A 1 79 ? 1.345 1.340 2.714 1.00 88.38 79 CYS A CA 1
ATOM 593 C C . CYS A 1 79 ? 0.913 0.420 3.868 1.00 88.38 79 CYS A C 1
ATOM 595 O O . CYS A 1 79 ? 0.133 -0.511 3.675 1.00 88.38 79 CYS A O 1
ATOM 597 N N . GLN A 1 80 ? 1.427 0.673 5.078 1.00 77.56 80 GLN A N 1
ATOM 598 C CA . GLN A 1 80 ? 0.995 -0.048 6.281 1.00 77.56 80 GLN A CA 1
ATOM 599 C C . GLN A 1 80 ? -0.479 0.253 6.594 1.00 77.56 80 GLN A C 1
ATOM 601 O O . GLN A 1 80 ? -1.026 1.268 6.151 1.00 77.56 80 GLN A O 1
ATOM 606 N N . LYS A 1 81 ? -1.118 -0.631 7.372 1.00 62.06 81 LYS A N 1
ATOM 607 C CA . LYS A 1 81 ? -2.516 -0.490 7.806 1.00 62.06 81 LYS A CA 1
ATOM 608 C C . LYS A 1 81 ? -2.764 0.933 8.346 1.00 62.06 81 LYS A C 1
ATOM 610 O O . LYS A 1 81 ? -1.937 1.456 9.086 1.00 62.06 81 LYS A O 1
ATOM 615 N N . ASP A 1 82 ? -3.863 1.556 7.917 1.00 72.75 82 ASP A N 1
ATOM 616 C CA . ASP A 1 82 ? -4.301 2.919 8.288 1.00 72.75 82 ASP A CA 1
ATOM 617 C C . ASP A 1 82 ? -3.498 4.098 7.689 1.00 72.75 82 ASP A C 1
ATOM 619 O O . ASP A 1 82 ? -3.666 5.255 8.087 1.00 72.75 82 ASP A O 1
ATOM 623 N N . THR A 1 83 ? -2.675 3.842 6.667 1.00 83.56 83 THR A N 1
ATOM 624 C CA . THR A 1 83 ? -2.034 4.893 5.859 1.00 83.56 83 THR A CA 1
ATOM 625 C C . THR A 1 83 ? -2.452 4.793 4.394 1.00 83.56 83 THR A C 1
ATOM 627 O O . THR A 1 83 ? -2.555 3.701 3.842 1.00 83.56 83 THR A O 1
ATOM 630 N N . THR A 1 84 ? -2.692 5.938 3.754 1.00 84.62 84 THR A N 1
ATOM 631 C CA . THR A 1 84 ? -3.035 6.011 2.327 1.00 84.62 84 THR A CA 1
ATOM 632 C C . THR A 1 84 ? -1.894 6.686 1.580 1.00 84.62 84 THR A C 1
ATOM 634 O O . THR A 1 84 ? -1.306 7.659 2.063 1.00 84.62 84 THR A O 1
ATOM 637 N N . CYS A 1 85 ? -1.537 6.157 0.411 1.00 89.38 85 CYS A N 1
ATOM 638 C CA . CYS A 1 85 ? -0.498 6.758 -0.411 1.00 89.38 85 CYS A CA 1
ATOM 639 C C . CYS A 1 85 ? -1.017 8.046 -1.059 1.00 89.38 85 CYS A C 1
ATOM 641 O O . CYS A 1 85 ? -2.006 8.031 -1.788 1.00 89.38 85 CYS A O 1
ATOM 643 N N . HIS A 1 86 ? -0.320 9.154 -0.819 1.00 87.88 86 HIS A N 1
ATOM 644 C CA . HIS A 1 86 ? -0.545 10.428 -1.490 1.00 87.88 86 HIS A CA 1
ATOM 645 C C . HIS A 1 86 ? 0.759 10.924 -2.116 1.00 87.88 86 HIS A C 1
ATOM 647 O O . HIS A 1 86 ? 1.831 10.817 -1.522 1.00 87.88 86 HIS A O 1
ATOM 653 N N . VAL A 1 87 ? 0.677 11.515 -3.307 1.00 83.56 87 VAL A N 1
ATOM 654 C CA . VAL A 1 87 ? 1.833 12.152 -3.949 1.00 83.56 87 VAL A CA 1
ATOM 655 C C . VAL A 1 87 ? 2.018 13.549 -3.355 1.00 83.56 87 VAL A C 1
ATOM 657 O O . VAL A 1 87 ? 1.279 14.474 -3.683 1.00 83.56 87 VAL A O 1
ATOM 660 N N . ILE A 1 88 ? 3.003 13.711 -2.469 1.00 81.62 88 ILE A N 1
ATOM 661 C CA . ILE A 1 88 ? 3.308 14.975 -1.784 1.00 81.62 88 ILE A CA 1
ATOM 662 C C . ILE A 1 88 ? 4.635 15.507 -2.316 1.00 81.62 88 ILE A C 1
ATOM 664 O O . ILE A 1 88 ? 5.660 14.828 -2.254 1.00 81.62 88 ILE A O 1
ATOM 668 N N . SER A 1 89 ? 4.611 16.725 -2.861 1.00 81.00 89 SER A N 1
ATOM 669 C CA . SER A 1 89 ? 5.771 17.361 -3.508 1.00 81.00 89 SER A CA 1
ATOM 670 C C . SER A 1 89 ? 6.384 16.517 -4.639 1.00 81.00 89 SER A C 1
ATOM 672 O O . SER A 1 89 ? 7.596 16.507 -4.831 1.00 81.00 89 SER A O 1
ATOM 674 N N . GLY A 1 90 ? 5.547 15.791 -5.390 1.00 75.19 90 GLY A N 1
ATOM 675 C CA . GLY A 1 90 ? 5.974 14.972 -6.531 1.00 75.19 90 GLY A CA 1
ATOM 676 C C . GLY A 1 90 ? 6.492 13.572 -6.186 1.00 75.19 90 GLY A C 1
ATOM 677 O O . GLY A 1 90 ? 6.924 12.873 -7.098 1.00 75.19 90 GLY A O 1
ATOM 678 N N . TRP A 1 91 ? 6.415 13.154 -4.917 1.00 71.31 91 TRP A N 1
ATOM 679 C CA . TRP A 1 91 ? 6.831 11.826 -4.455 1.00 71.31 91 TRP A CA 1
ATOM 680 C C . TRP A 1 91 ? 5.696 11.116 -3.708 1.00 71.31 91 TRP A C 1
ATOM 682 O O . TRP A 1 91 ? 5.023 11.757 -2.896 1.00 71.31 91 TRP A O 1
ATOM 692 N N . PRO A 1 92 ? 5.473 9.810 -3.931 1.00 83.81 92 PRO A N 1
ATOM 693 C CA . PRO A 1 92 ? 4.463 9.057 -3.209 1.00 83.81 92 PRO A CA 1
ATOM 694 C C . PRO A 1 92 ? 4.919 8.863 -1.761 1.00 83.81 92 PRO A C 1
ATOM 696 O O . PRO A 1 92 ? 6.013 8.367 -1.491 1.00 83.81 92 PRO A O 1
ATOM 699 N N . LYS A 1 93 ? 4.081 9.282 -0.817 1.00 87.94 93 LYS A N 1
ATOM 700 C CA . LYS A 1 93 ? 4.277 9.104 0.620 1.00 87.94 93 LYS A CA 1
ATOM 701 C C . LYS A 1 93 ? 3.033 8.459 1.211 1.00 87.94 93 LYS A C 1
ATOM 703 O O . LYS A 1 93 ? 1.921 8.928 0.979 1.00 87.94 93 LYS A O 1
ATOM 708 N N . CYS A 1 94 ? 3.225 7.419 2.015 1.00 87.88 94 CYS A N 1
ATOM 709 C CA . CYS A 1 94 ? 2.172 6.908 2.882 1.00 87.88 94 CYS A CA 1
ATOM 710 C C . CYS A 1 94 ? 1.939 7.938 3.982 1.00 87.88 94 CYS A C 1
ATOM 712 O O . CYS A 1 94 ? 2.790 8.128 4.852 1.00 87.88 94 CYS A O 1
ATOM 714 N N . VAL A 1 95 ? 0.817 8.641 3.916 1.00 86.88 95 VAL A N 1
ATOM 715 C CA . VAL A 1 95 ? 0.393 9.529 4.994 1.00 86.88 95 VAL A CA 1
ATOM 716 C C . VAL A 1 95 ? -0.700 8.846 5.783 1.00 86.88 95 VAL A C 1
ATOM 718 O O . VAL A 1 95 ? -1.525 8.121 5.226 1.00 86.88 95 VAL A O 1
ATOM 721 N N . GLN A 1 96 ? -0.710 9.072 7.094 1.00 77.19 96 GLN A N 1
ATOM 722 C CA . GLN A 1 96 ? -1.879 8.749 7.895 1.00 77.19 96 GLN A CA 1
ATOM 723 C C . GLN A 1 96 ? -3.052 9.511 7.301 1.00 77.19 96 GLN A C 1
ATOM 725 O O . GLN A 1 96 ? -3.121 10.742 7.367 1.00 77.19 96 GLN A O 1
ATOM 730 N N . THR A 1 97 ? -3.967 8.771 6.686 1.00 57.12 97 THR A N 1
ATOM 731 C CA . THR A 1 97 ? -5.298 9.289 6.439 1.00 57.12 97 THR A CA 1
ATOM 732 C C . THR A 1 97 ? -5.819 9.665 7.805 1.00 57.12 97 THR A C 1
ATOM 734 O O . THR A 1 97 ? -5.978 8.793 8.655 1.00 57.12 97 THR A O 1
ATOM 737 N N . LYS A 1 98 ? -6.016 10.968 8.034 1.00 45.78 98 LYS A N 1
ATOM 738 C CA . LYS A 1 98 ? -6.847 11.444 9.132 1.00 45.78 98 LYS A CA 1
ATOM 739 C C . LYS A 1 98 ? -8.198 10.781 8.923 1.00 45.78 98 LYS A C 1
ATOM 741 O O . LYS A 1 98 ? -9.050 11.293 8.202 1.00 45.78 98 LYS A O 1
ATOM 746 N N . THR A 1 99 ? -8.364 9.615 9.533 1.00 43.75 99 THR A N 1
ATOM 747 C CA . THR A 1 99 ? -9.651 9.160 9.994 1.00 43.75 99 THR A CA 1
ATOM 748 C C . THR A 1 99 ? -10.271 10.388 10.633 1.00 43.75 99 THR A C 1
ATOM 750 O O . THR A 1 99 ? -9.665 11.052 11.481 1.00 43.75 99 THR A O 1
ATOM 753 N N . SER A 1 100 ? -11.453 10.762 10.142 1.00 40.28 100 SER A N 1
ATOM 754 C CA . SER A 1 100 ? -12.432 11.445 10.973 1.00 40.28 100 SER A CA 1
ATOM 755 C C . SER A 1 100 ? -12.226 10.914 12.380 1.00 40.28 100 SER A C 1
ATOM 757 O O . SER A 1 100 ? -12.314 9.698 12.556 1.00 40.28 100 SER A O 1
ATOM 759 N N . ILE A 1 101 ? -11.819 11.770 13.317 1.00 45.53 101 ILE A N 1
ATOM 760 C CA . ILE A 1 101 ? -11.594 11.376 14.702 1.00 45.53 101 ILE A CA 1
ATOM 761 C C . ILE A 1 101 ? -12.973 10.980 15.227 1.00 45.53 101 ILE A C 1
ATOM 763 O O . ILE A 1 101 ? -13.696 11.769 15.828 1.00 45.53 101 ILE A O 1
ATOM 767 N N . THR A 1 102 ? -13.390 9.755 14.928 1.00 47.62 102 THR A N 1
ATOM 768 C CA . THR A 1 102 ? -14.349 9.029 15.722 1.00 47.62 102 THR A CA 1
ATOM 769 C C . THR A 1 102 ? -13.564 8.792 16.989 1.00 47.62 102 THR A C 1
ATOM 771 O O . THR A 1 102 ? -12.643 7.981 17.033 1.00 47.62 102 THR A O 1
ATOM 774 N N . ARG A 1 103 ? -13.820 9.673 17.954 1.00 57.91 103 ARG A N 1
ATOM 775 C CA . ARG A 1 103 ? -13.238 9.649 19.287 1.00 57.91 103 ARG A CA 1
ATOM 776 C C . ARG A 1 103 ? -13.222 8.182 19.742 1.00 57.91 103 ARG A C 1
ATOM 778 O O . ARG A 1 103 ? -14.306 7.590 19.748 1.00 57.91 103 ARG A O 1
ATOM 785 N N . PRO A 1 104 ? -12.045 7.583 20.003 1.00 58.94 104 PRO A N 1
ATOM 786 C CA . PRO A 1 104 ? -11.953 6.160 20.296 1.00 58.94 104 PRO A CA 1
ATOM 787 C C . PRO A 1 104 ? -12.919 5.831 21.429 1.00 58.94 104 PRO A C 1
ATOM 789 O O . PRO A 1 104 ? -13.036 6.584 22.398 1.00 58.94 104 PRO A O 1
ATOM 792 N N . SER A 1 105 ? -13.692 4.766 21.251 1.00 77.31 105 SER A N 1
ATOM 793 C CA . SER A 1 105 ? -14.741 4.386 22.187 1.00 77.31 105 SER A CA 1
ATOM 794 C C . SER A 1 105 ? -14.287 3.190 23.009 1.00 77.31 105 SER A C 1
ATOM 796 O O . SER A 1 105 ? -13.400 2.438 22.614 1.00 77.31 105 SER A O 1
ATOM 798 N N . CYS A 1 106 ? -14.954 2.939 24.131 1.00 80.44 106 CYS A N 1
ATOM 799 C CA . CYS A 1 106 ? -14.709 1.731 24.913 1.00 80.44 106 CYS A CA 1
ATOM 800 C C . CYS A 1 106 ? -15.014 0.411 24.180 1.00 80.44 106 CYS A C 1
ATOM 802 O O . CYS A 1 106 ? -14.731 -0.651 24.722 1.00 80.44 106 CYS A O 1
ATOM 804 N N . ARG A 1 107 ? -15.567 0.449 22.958 1.00 76.25 107 ARG A N 1
ATOM 805 C CA . ARG A 1 107 ? -15.693 -0.742 22.102 1.00 76.25 107 ARG A CA 1
ATOM 806 C C . ARG A 1 107 ? -14.374 -1.135 21.437 1.00 76.25 107 ARG A C 1
ATOM 808 O O . ARG A 1 107 ? -14.223 -2.290 21.059 1.00 76.25 107 ARG A O 1
ATOM 815 N N . ASP A 1 108 ? -13.444 -0.191 21.320 1.00 79.00 108 ASP A N 1
ATOM 816 C CA . ASP A 1 108 ? -12.183 -0.350 20.592 1.00 79.00 108 ASP A CA 1
ATOM 817 C C . ASP A 1 108 ? -11.015 -0.746 21.520 1.00 79.00 108 ASP A C 1
ATOM 819 O O . ASP A 1 108 ? -9.921 -1.051 21.050 1.00 79.00 108 ASP A O 1
ATOM 823 N N . LEU A 1 109 ? -11.243 -0.760 22.842 1.00 80.94 109 LEU A N 1
ATOM 824 C CA . LEU A 1 109 ? -10.236 -1.018 23.872 1.00 80.94 109 LEU A CA 1
ATOM 825 C C . LEU A 1 109 ? -10.553 -2.319 24.629 1.00 80.94 109 LEU A C 1
ATOM 827 O O . LEU A 1 109 ? -11.528 -2.390 25.375 1.00 80.94 109 LEU A O 1
ATOM 831 N N . GLN A 1 110 ? -9.719 -3.350 24.459 1.00 79.00 110 GLN A N 1
ATOM 832 C CA . GLN A 1 110 ? -9.799 -4.570 25.270 1.00 79.00 110 GLN A CA 1
ATOM 833 C C . GLN A 1 110 ? -9.054 -4.372 26.589 1.00 79.00 110 GLN A C 1
ATOM 835 O O . GLN A 1 110 ? -7.831 -4.240 26.611 1.00 79.00 110 GLN A O 1
ATOM 840 N N . CYS A 1 111 ? -9.805 -4.362 27.686 1.00 85.75 111 CYS A N 1
ATOM 841 C CA . CYS A 1 111 ? -9.265 -4.203 29.025 1.00 85.75 111 CYS A CA 1
ATOM 842 C C . CYS A 1 111 ? -8.875 -5.562 29.644 1.00 85.75 111 CYS A C 1
ATOM 844 O O . CYS A 1 111 ? -9.600 -6.543 29.451 1.00 85.75 111 CYS A O 1
ATOM 846 N N . PRO A 1 112 ? -7.735 -5.659 30.358 1.00 78.69 112 PRO A N 1
ATOM 847 C CA . PRO A 1 112 ? -7.347 -6.868 31.089 1.00 78.69 112 PRO A CA 1
ATOM 848 C C . PRO A 1 112 ? -8.388 -7.242 32.160 1.00 78.69 112 PRO A C 1
ATOM 850 O O . PRO A 1 112 ? -9.205 -6.410 32.563 1.00 78.69 112 PRO A O 1
ATOM 853 N N . LYS A 1 113 ? -8.367 -8.501 32.627 1.00 64.38 113 LYS A N 1
ATOM 854 C CA . LYS A 1 113 ? -9.276 -8.978 33.689 1.00 64.38 113 LYS A CA 1
ATOM 855 C C . LYS A 1 113 ? -9.235 -8.018 34.893 1.00 64.38 113 LYS A C 1
ATOM 857 O O . LYS A 1 113 ? -8.169 -7.516 35.238 1.00 64.38 113 LYS A O 1
ATOM 862 N N . ASP A 1 114 ? -10.406 -7.734 35.464 1.00 72.88 114 ASP A N 1
ATOM 863 C CA . ASP A 1 114 ? -10.627 -6.821 36.604 1.00 72.88 114 ASP A CA 1
ATOM 864 C C . ASP A 1 114 ? -10.438 -5.316 36.317 1.00 72.88 114 ASP A C 1
ATOM 866 O O . ASP A 1 114 ? -10.284 -4.497 37.229 1.00 72.88 114 ASP A O 1
ATOM 870 N N . THR A 1 115 ? -10.497 -4.922 35.040 1.00 82.44 115 THR A N 1
ATOM 871 C CA . THR A 1 115 ? -10.605 -3.517 34.619 1.00 82.44 115 THR A CA 1
ATOM 872 C C . THR A 1 115 ? -11.797 -3.313 33.689 1.00 82.44 115 THR A C 1
ATOM 874 O O . THR A 1 115 ? -12.090 -4.152 32.838 1.00 82.44 115 THR A O 1
ATOM 877 N N . GLN A 1 116 ? -12.492 -2.186 33.836 1.00 85.94 116 GLN A N 1
ATOM 878 C CA . GLN A 1 116 ? -13.592 -1.789 32.962 1.00 85.94 116 GLN A CA 1
ATOM 879 C C . GLN A 1 116 ? -13.194 -0.528 32.199 1.00 85.94 116 GLN A C 1
ATOM 881 O O . GLN A 1 116 ? -12.597 0.391 32.759 1.00 85.94 116 GLN A O 1
ATOM 886 N N . CYS A 1 117 ? -13.515 -0.475 30.906 1.00 87.75 117 CYS A N 1
ATOM 887 C CA . CYS A 1 117 ? -13.258 0.723 30.123 1.00 87.75 117 CYS A CA 1
ATOM 888 C C . CYS A 1 117 ? -14.204 1.858 30.542 1.00 87.75 117 CYS A C 1
ATOM 890 O O . CYS A 1 117 ? -15.427 1.694 30.526 1.00 87.75 117 CYS A O 1
ATOM 892 N N . GLN A 1 118 ? -13.634 3.016 30.871 1.00 88.56 118 GLN A N 1
ATOM 893 C CA . GLN A 1 118 ? -14.342 4.252 31.181 1.00 88.56 118 GLN A CA 1
ATOM 894 C C . GLN A 1 118 ? -13.767 5.401 30.343 1.00 88.56 118 GLN A C 1
ATOM 896 O O . GLN A 1 118 ? -12.576 5.439 30.050 1.00 88.56 118 GLN A O 1
ATOM 901 N N . MET A 1 119 ? -14.617 6.348 29.940 1.00 86.00 119 MET A N 1
ATOM 902 C CA . MET A 1 119 ? -14.178 7.549 29.225 1.00 86.00 119 MET A CA 1
ATOM 903 C C . MET A 1 119 ? -13.705 8.610 30.229 1.00 86.00 119 MET A C 1
ATOM 905 O O . MET A 1 119 ? -14.531 9.173 30.949 1.00 86.00 119 MET A O 1
ATOM 909 N N . THR A 1 120 ? -12.409 8.911 30.254 1.00 79.69 120 THR A N 1
ATOM 910 C CA . THR A 1 120 ? -11.773 9.947 31.090 1.00 79.69 120 THR A CA 1
ATOM 911 C C . THR A 1 120 ? -11.139 11.004 30.184 1.00 79.69 120 THR A C 1
ATOM 913 O O . THR A 1 120 ? -10.462 10.679 29.211 1.00 79.69 120 THR A O 1
ATOM 916 N N . ASP A 1 121 ? -11.462 12.282 30.410 1.00 80.44 121 ASP A N 1
ATOM 917 C CA . ASP A 1 121 ? -11.010 13.428 29.592 1.00 80.44 121 ASP A CA 1
ATOM 918 C C . ASP A 1 121 ? -11.199 13.261 28.073 1.00 80.44 121 ASP A C 1
ATOM 920 O O . ASP A 1 121 ? -10.501 13.843 27.241 1.00 80.44 121 ASP A O 1
ATOM 924 N N . GLY A 1 122 ? -12.200 12.467 27.683 1.00 76.19 122 GLY A N 1
ATOM 925 C CA . GLY A 1 122 ? -12.506 12.218 26.284 1.00 76.19 122 GLY A CA 1
ATOM 926 C C . GLY A 1 122 ? -11.760 11.080 25.611 1.00 76.19 122 GLY A C 1
ATOM 927 O O . GLY A 1 122 ? -11.898 10.967 24.392 1.00 76.19 122 GLY A O 1
ATOM 928 N N . TRP A 1 123 ? -11.036 10.258 26.367 1.00 75.38 123 TRP A N 1
ATOM 929 C CA . TRP A 1 123 ? -10.334 9.072 25.887 1.00 75.38 123 TRP A CA 1
ATOM 930 C C . TRP A 1 123 ? -10.778 7.826 26.669 1.00 75.38 123 TRP A C 1
ATOM 932 O O . TRP A 1 123 ? -11.078 7.931 27.858 1.00 75.38 123 TRP A O 1
ATOM 942 N N . PRO A 1 124 ? -10.859 6.646 26.030 1.00 86.00 124 PRO A N 1
ATOM 943 C CA . PRO A 1 124 ? -11.165 5.405 26.727 1.00 86.00 124 PRO A CA 1
ATOM 944 C C . PRO A 1 124 ? -9.932 4.948 27.520 1.00 86.00 124 PRO A C 1
ATOM 946 O O . PRO A 1 124 ? -8.859 4.760 26.949 1.00 86.00 124 PRO A O 1
ATOM 949 N N . GLN A 1 125 ? -10.081 4.756 28.830 1.00 88.06 125 GLN A N 1
ATOM 950 C CA . GLN A 1 125 ? -9.073 4.169 29.715 1.00 88.06 125 GLN A CA 1
ATOM 951 C C . GLN A 1 125 ? -9.643 2.942 30.427 1.00 88.06 125 GLN A C 1
ATOM 953 O O . GLN A 1 125 ? -10.785 2.946 30.882 1.00 88.06 125 GLN A O 1
ATOM 958 N N . CYS A 1 126 ? -8.831 1.894 30.566 1.00 88.75 126 CYS A N 1
ATOM 959 C CA . CYS A 1 126 ? -9.148 0.763 31.433 1.00 88.75 126 CYS A CA 1
ATOM 960 C C . CYS A 1 126 ? -8.881 1.169 32.879 1.00 88.75 126 CYS A C 1
ATOM 962 O O . CYS A 1 126 ? -7.728 1.336 33.275 1.00 88.75 126 CYS A O 1
ATOM 964 N N . VAL A 1 127 ? -9.943 1.345 33.657 1.00 86.31 127 VAL A N 1
ATOM 965 C CA . VAL A 1 127 ? -9.840 1.658 35.080 1.00 86.31 127 VAL A CA 1
ATOM 966 C C . VAL A 1 127 ? -10.170 0.413 35.887 1.00 86.31 127 VAL A C 1
ATOM 968 O O . VAL A 1 127 ? -11.108 -0.324 35.572 1.00 86.31 127 VAL A O 1
ATOM 971 N N . HIS A 1 128 ? -9.394 0.155 36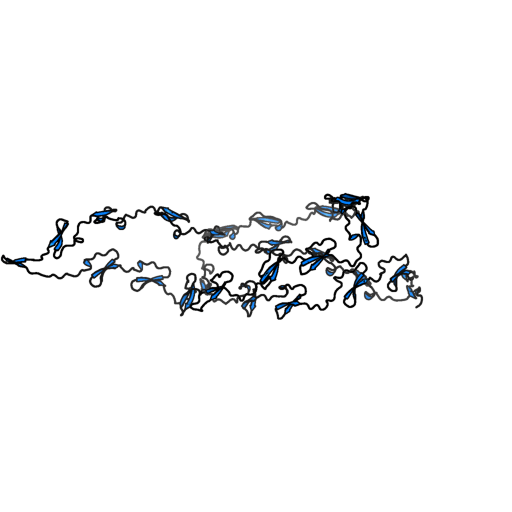.934 1.00 78.12 128 HIS A N 1
ATOM 972 C CA . HIS A 1 128 ? -9.758 -0.867 37.907 1.00 78.12 128 HIS A CA 1
ATOM 973 C C . HIS A 1 128 ? -11.031 -0.423 38.612 1.00 78.12 128 HIS A C 1
ATOM 975 O O . HIS A 1 128 ? -11.080 0.675 39.170 1.00 78.12 128 HIS A O 1
ATOM 981 N N . HIS A 1 129 ? -12.066 -1.258 38.574 1.00 69.81 129 HIS A N 1
ATOM 982 C CA . HIS A 1 129 ? -13.182 -1.058 39.481 1.00 69.81 129 HIS A CA 1
ATOM 983 C C . HIS A 1 129 ? -12.691 -1.391 40.892 1.00 69.81 129 HIS A C 1
ATOM 985 O O . HIS A 1 129 ? -12.177 -2.489 41.110 1.00 69.81 129 HIS A O 1
ATOM 991 N N . PRO A 1 130 ? -12.779 -0.442 41.841 1.00 68.38 130 PRO A N 1
ATOM 992 C CA . PRO A 1 130 ? -12.555 -0.746 43.243 1.00 68.38 130 PRO A CA 1
ATOM 993 C C . PRO A 1 130 ? -13.487 -1.905 43.616 1.00 68.38 130 PRO A C 1
ATOM 995 O O . PRO A 1 130 ? -14.673 -1.830 43.273 1.00 68.38 130 PRO A O 1
ATOM 998 N N . PRO A 1 131 ? -12.988 -2.971 44.266 1.00 72.62 131 PRO A N 1
ATOM 999 C CA . PRO A 1 131 ? -13.831 -4.103 44.618 1.00 72.62 131 PRO A CA 1
ATOM 1000 C C . PRO A 1 131 ? -15.021 -3.608 45.456 1.00 72.62 131 PRO A C 1
ATOM 1002 O O . PRO A 1 131 ? -14.843 -2.740 46.320 1.00 72.62 131 PRO A O 1
ATOM 1005 N N . PRO A 1 132 ? -16.249 -4.085 45.195 1.00 80.50 132 PRO A N 1
ATOM 1006 C CA . PRO A 1 132 ? -17.391 -3.728 46.018 1.00 80.50 132 PRO A CA 1
ATOM 1007 C C . PRO A 1 132 ? -17.143 -4.176 47.461 1.00 80.50 132 PRO A C 1
ATOM 1009 O O . PRO A 1 132 ? -16.446 -5.154 47.719 1.00 80.50 132 PRO A O 1
ATOM 1012 N N . CYS A 1 133 ? -17.759 -3.495 48.429 1.00 80.31 133 CYS A N 1
ATOM 1013 C CA . CYS A 1 133 ? -17.609 -3.840 49.847 1.00 80.31 133 CYS A CA 1
ATOM 1014 C C . CYS A 1 133 ? -18.038 -5.276 50.208 1.00 80.31 133 CYS A C 1
ATOM 1016 O O . CYS A 1 133 ? -17.719 -5.744 51.295 1.00 80.31 133 CYS A O 1
ATOM 1018 N N . GLN A 1 134 ? -18.738 -5.973 49.309 1.00 81.12 134 GLN A N 1
ATOM 1019 C CA . GLN A 1 134 ? -19.071 -7.394 49.436 1.00 81.12 134 GLN A CA 1
ATOM 1020 C C . GLN A 1 134 ? -17.834 -8.304 49.352 1.00 81.12 134 GLN A C 1
ATOM 1022 O O . GLN A 1 134 ? -17.834 -9.363 49.970 1.00 81.12 134 GLN A O 1
ATOM 1027 N N . ASP A 1 135 ? -16.772 -7.855 48.676 1.00 77.38 135 ASP A N 1
ATOM 1028 C CA . ASP A 1 135 ? -15.537 -8.619 48.458 1.00 77.38 135 ASP A CA 1
ATOM 1029 C C . ASP A 1 135 ? -14.423 -8.251 49.459 1.00 77.38 135 ASP A C 1
ATOM 1031 O O . ASP A 1 135 ? -13.314 -8.783 49.399 1.00 77.38 135 ASP A O 1
ATOM 1035 N N . VAL A 1 136 ? -14.692 -7.332 50.397 1.00 81.69 136 VAL A N 1
ATOM 1036 C CA . VAL A 1 136 ? -13.712 -6.849 51.381 1.00 81.69 136 VAL A CA 1
ATOM 1037 C C . VAL A 1 136 ? -14.032 -7.412 52.763 1.00 81.69 136 VAL A C 1
ATOM 1039 O O . VAL A 1 136 ? -14.956 -6.966 53.443 1.00 81.69 136 VAL A O 1
ATOM 1042 N N . HIS A 1 137 ? -13.226 -8.374 53.217 1.00 85.31 137 HIS A N 1
ATOM 1043 C CA . HIS A 1 137 ? -13.304 -8.891 54.583 1.00 85.31 137 HIS A CA 1
ATOM 1044 C C . HIS A 1 137 ? -12.733 -7.880 55.585 1.00 85.31 137 HIS A C 1
ATOM 1046 O O . HIS A 1 137 ? -11.519 -7.721 55.712 1.00 85.31 137 HIS A O 1
ATOM 1052 N N . CYS A 1 138 ? -13.623 -7.216 56.322 1.00 88.00 138 CYS A N 1
ATOM 1053 C CA . CYS A 1 138 ? -13.246 -6.310 57.400 1.00 88.00 138 CYS A CA 1
ATOM 1054 C C . CYS A 1 138 ? -13.036 -7.052 58.737 1.00 88.00 138 CYS A C 1
ATOM 1056 O O . CYS A 1 138 ? -13.778 -7.992 59.041 1.00 88.00 138 CYS A O 1
ATOM 1058 N N . PRO A 1 139 ? -12.039 -6.655 59.554 1.00 82.31 139 PRO A N 1
ATOM 1059 C CA . PRO A 1 139 ? -11.853 -7.187 60.904 1.00 82.31 139 PRO A CA 1
ATOM 1060 C C . PRO A 1 139 ? -13.065 -6.882 61.803 1.00 82.31 139 PRO A C 1
ATOM 1062 O O . PRO A 1 139 ? -13.827 -5.947 61.535 1.00 82.31 139 PRO A O 1
ATOM 1065 N N . LYS A 1 140 ? -13.244 -7.671 62.876 1.00 67.44 140 LYS A N 1
ATOM 1066 C CA . LYS A 1 140 ? -14.344 -7.503 63.848 1.00 67.44 140 LYS A CA 1
ATOM 1067 C C . LYS A 1 140 ? -14.460 -6.032 64.294 1.00 67.44 140 LYS A C 1
ATOM 1069 O O . LYS A 1 140 ? -13.448 -5.367 64.490 1.00 67.44 140 LYS A O 1
ATOM 1074 N N . ASP A 1 141 ? -15.698 -5.544 64.404 1.00 77.38 141 ASP A N 1
ATOM 1075 C CA . ASP A 1 141 ? -16.079 -4.170 64.795 1.00 77.38 141 ASP A CA 1
ATOM 1076 C C . ASP A 1 141 ? -15.788 -3.048 63.777 1.00 77.38 141 ASP A C 1
ATOM 1078 O O . ASP A 1 141 ? -15.900 -1.856 64.086 1.00 77.38 141 ASP A O 1
ATOM 1082 N N . THR A 1 142 ? -15.483 -3.410 62.530 1.00 83.81 142 THR A N 1
ATOM 1083 C CA . THR A 1 142 ? -15.393 -2.467 61.409 1.00 83.81 142 THR A CA 1
ATOM 1084 C C . THR A 1 142 ? -16.370 -2.859 60.303 1.00 83.81 142 THR A C 1
ATOM 1086 O O . THR A 1 142 ? -16.588 -4.042 60.048 1.00 83.81 142 THR A O 1
ATOM 1089 N N . SER A 1 143 ? -16.981 -1.870 59.649 1.00 84.75 143 SER A N 1
ATOM 1090 C CA . SER A 1 143 ? -17.843 -2.097 58.486 1.00 84.75 143 SER A CA 1
ATOM 1091 C C . SER A 1 143 ? -17.189 -1.505 57.244 1.00 84.75 143 SER A C 1
ATOM 1093 O O . SER A 1 143 ? -16.523 -0.467 57.318 1.00 84.75 143 SER A O 1
ATOM 1095 N N . CYS A 1 144 ? -17.337 -2.173 56.101 1.00 88.00 144 CYS A N 1
ATOM 1096 C CA . CYS A 1 144 ? -16.815 -1.659 54.844 1.00 88.00 144 CYS A CA 1
ATOM 1097 C C . CYS A 1 144 ? -17.697 -0.506 54.358 1.00 88.00 144 CYS A C 1
ATOM 1099 O O . CYS A 1 144 ? -18.887 -0.684 54.106 1.00 88.00 144 CYS A O 1
ATOM 1101 N N . HIS A 1 145 ? -17.102 0.672 54.200 1.00 86.25 145 HIS A N 1
ATOM 1102 C CA . HIS A 1 145 ? -17.738 1.836 53.597 1.00 86.25 145 HIS A CA 1
ATOM 1103 C C . HIS A 1 145 ? -16.923 2.314 52.396 1.00 86.25 145 HIS A C 1
ATOM 1105 O O . HIS A 1 145 ? -15.694 2.278 52.400 1.00 86.25 145 HIS A O 1
ATOM 1111 N N . MET A 1 146 ? -17.608 2.824 51.374 1.00 81.38 146 MET A N 1
ATOM 1112 C CA . MET A 1 146 ? -16.955 3.495 50.252 1.00 81.38 146 MET A CA 1
ATOM 1113 C C . MET A 1 146 ? -16.541 4.906 50.676 1.00 81.38 146 MET A C 1
ATOM 1115 O O . MET A 1 146 ? -17.386 5.789 50.813 1.00 81.38 146 MET A O 1
ATOM 1119 N N . VAL A 1 147 ? -15.243 5.128 50.881 1.00 80.62 147 VAL A N 1
ATOM 1120 C CA . VAL A 1 147 ? -14.678 6.438 51.233 1.00 80.62 147 VAL A CA 1
ATOM 1121 C C . VAL A 1 147 ? -13.832 6.916 50.057 1.00 80.62 147 VAL A C 1
ATOM 1123 O O . VAL A 1 147 ? -12.865 6.260 49.678 1.00 80.62 147 VAL A O 1
ATOM 1126 N N . SER A 1 148 ? -14.218 8.040 49.446 1.00 78.69 148 SER A N 1
ATOM 1127 C CA . SER A 1 148 ? -13.545 8.613 48.265 1.00 78.69 148 SER A CA 1
ATOM 1128 C C . SER A 1 148 ? -13.406 7.642 47.082 1.00 78.69 148 SER A C 1
ATOM 1130 O O . SER A 1 148 ? -12.410 7.662 46.365 1.00 78.69 148 SER A O 1
ATOM 1132 N N . GLY A 1 149 ? -14.400 6.773 46.878 1.00 73.56 149 GLY A N 1
ATOM 1133 C CA . GLY A 1 149 ? -14.404 5.820 45.766 1.00 73.56 149 GLY A CA 1
ATOM 1134 C C . GLY A 1 149 ? -13.568 4.558 45.993 1.00 73.56 149 GLY A C 1
ATOM 1135 O O . GLY A 1 149 ? -13.463 3.763 45.072 1.00 73.56 149 GLY A O 1
ATOM 1136 N N . GLN A 1 150 ? -13.021 4.320 47.189 1.00 74.62 150 GLN A N 1
ATOM 1137 C CA . GLN A 1 150 ? -12.391 3.044 47.547 1.00 74.62 150 GLN A CA 1
ATOM 1138 C C . GLN A 1 150 ? -13.062 2.418 48.778 1.00 74.62 150 GLN A C 1
ATOM 1140 O O . GLN A 1 150 ? -13.440 3.149 49.702 1.00 74.62 150 GLN A O 1
ATOM 1145 N N . PRO A 1 151 ? -13.206 1.081 48.825 1.00 83.94 151 PRO A N 1
ATOM 1146 C CA . PRO A 1 151 ? -13.716 0.400 50.006 1.00 83.94 151 PRO A CA 1
ATOM 1147 C C . PRO A 1 151 ? -12.704 0.529 51.151 1.00 83.94 151 PRO A C 1
ATOM 1149 O O . PRO A 1 151 ? -11.532 0.175 51.021 1.00 83.94 151 PRO A O 1
ATOM 1152 N N . ARG A 1 152 ? -13.149 1.055 52.291 1.00 87.19 152 ARG A N 1
ATOM 1153 C CA . ARG A 1 152 ? -12.363 1.145 53.523 1.00 87.19 152 ARG A CA 1
ATOM 1154 C C . ARG A 1 152 ? -13.150 0.548 54.677 1.00 87.19 152 ARG A C 1
ATOM 1156 O O . ARG A 1 152 ? -14.311 0.894 54.883 1.00 87.19 152 ARG A O 1
ATOM 1163 N N . CYS A 1 153 ? -12.499 -0.306 55.460 1.00 89.44 153 CYS A N 1
ATOM 1164 C CA . CYS A 1 153 ? -13.027 -0.749 56.743 1.00 89.44 153 CYS A CA 1
ATOM 1165 C C . CYS A 1 153 ? -12.933 0.423 57.714 1.00 89.44 153 CYS A C 1
ATOM 1167 O O . CYS A 1 153 ? -11.853 0.761 58.201 1.00 89.44 153 CYS A O 1
ATOM 1169 N N . VAL A 1 154 ? -14.055 1.098 57.933 1.00 85.00 154 VAL A N 1
ATOM 1170 C CA . VAL A 1 154 ? -14.134 2.172 58.915 1.00 85.00 154 VAL A CA 1
ATOM 1171 C C . VAL A 1 154 ? -14.614 1.578 60.222 1.00 85.00 154 VAL A C 1
ATOM 1173 O O . VAL A 1 154 ? -15.472 0.691 60.256 1.00 85.00 154 VAL A O 1
ATOM 1176 N N . GLN A 1 155 ? -14.037 2.063 61.314 1.00 74.62 155 GLN A N 1
ATOM 1177 C CA . GLN A 1 155 ? -14.513 1.718 62.635 1.00 74.62 155 GLN A CA 1
ATOM 1178 C C . GLN A 1 155 ? -15.941 2.234 62.738 1.00 74.62 155 GLN A C 1
ATOM 1180 O O . GLN A 1 155 ? -16.183 3.444 62.690 1.00 74.62 155 GLN A O 1
ATOM 1185 N N . THR A 1 156 ? -16.891 1.309 62.807 1.00 59.31 156 THR A N 1
ATOM 1186 C CA . THR A 1 156 ? -18.279 1.633 63.094 1.00 59.31 156 THR A CA 1
ATOM 1187 C C . THR A 1 156 ? -18.282 2.205 64.498 1.00 59.31 156 THR A C 1
ATOM 1189 O O . THR A 1 156 ? -18.336 1.471 65.481 1.00 59.31 156 THR A O 1
ATOM 1192 N N . LYS A 1 157 ? -18.164 3.535 64.607 1.00 48.66 157 LYS A N 1
ATOM 1193 C CA . LYS A 1 157 ? -18.562 4.256 65.811 1.00 48.66 157 LYS A CA 1
ATOM 1194 C C . LYS A 1 157 ? -19.949 3.731 66.105 1.00 48.66 157 LYS A C 1
ATOM 1196 O O . LYS A 1 157 ? -20.844 3.939 65.286 1.00 48.66 157 LYS A O 1
ATOM 1201 N N . MET A 1 158 ? -20.086 2.999 67.209 1.00 44.78 158 MET A N 1
ATOM 1202 C CA . MET A 1 158 ? -21.378 2.571 67.702 1.00 44.78 158 MET A CA 1
ATOM 1203 C C . MET A 1 158 ? -22.233 3.830 67.781 1.00 44.78 158 MET A C 1
ATOM 1205 O O . MET A 1 158 ? -22.104 4.636 68.701 1.00 44.78 158 MET A O 1
ATOM 1209 N N . THR A 1 159 ? -23.087 4.036 66.780 1.00 41.53 159 THR A N 1
ATOM 1210 C CA . THR A 1 159 ? -24.322 4.767 66.981 1.00 41.53 159 THR A CA 1
ATOM 1211 C C . THR A 1 159 ? -24.950 4.021 68.132 1.00 41.53 159 THR A C 1
ATOM 1213 O O . THR A 1 159 ? -25.297 2.853 67.957 1.00 41.53 159 THR A O 1
ATOM 1216 N N . LEU A 1 160 ? -24.924 4.640 69.314 1.00 43.94 160 LEU A N 1
ATOM 1217 C CA . LEU A 1 160 ? -25.478 4.126 70.555 1.00 43.94 160 LEU A CA 1
ATOM 1218 C C . LEU A 1 160 ? -26.913 3.688 70.272 1.00 43.94 160 LEU A C 1
ATOM 1220 O O . LEU A 1 160 ? -27.865 4.459 70.385 1.00 43.94 160 LEU A O 1
ATOM 1224 N N . ARG A 1 161 ? -27.058 2.433 69.853 1.00 45.16 161 ARG A N 1
ATOM 1225 C CA . ARG A 1 161 ? -28.307 1.712 69.914 1.00 45.16 161 ARG A CA 1
ATOM 1226 C C . ARG A 1 161 ? -28.568 1.652 71.404 1.00 45.16 161 ARG A C 1
ATOM 1228 O O . ARG A 1 161 ? -27.729 1.153 72.153 1.00 45.16 161 ARG A O 1
ATOM 1235 N N . ARG A 1 162 ? -29.658 2.286 71.836 1.00 54.81 162 ARG A N 1
ATOM 1236 C CA . ARG A 1 162 ? -30.086 2.244 73.233 1.00 54.81 162 ARG A CA 1
ATOM 1237 C C . ARG A 1 162 ? -30.075 0.766 73.645 1.00 54.81 162 ARG A C 1
ATOM 1239 O O . ARG A 1 162 ? -30.746 -0.007 72.958 1.00 54.81 162 ARG A O 1
ATOM 1246 N N . PRO A 1 163 ? -29.280 0.374 74.654 1.00 61.41 163 PRO A N 1
ATOM 1247 C CA . PRO A 1 163 ? -29.133 -1.027 75.012 1.00 61.41 163 PRO A CA 1
ATOM 1248 C C . PRO A 1 163 ? -30.516 -1.606 75.310 1.00 61.41 163 PRO A C 1
ATOM 1250 O O . PRO A 1 163 ? -31.322 -0.991 76.011 1.00 61.41 163 PRO A O 1
ATOM 1253 N N . SER A 1 164 ? -30.808 -2.738 74.682 1.00 75.00 164 SER A N 1
ATOM 1254 C CA . SER A 1 164 ? -32.086 -3.436 74.755 1.00 75.00 164 SER A CA 1
ATOM 1255 C C . SER A 1 164 ? -31.932 -4.665 75.642 1.00 75.00 164 SER A C 1
ATOM 1257 O O . SER A 1 164 ? -30.845 -5.225 75.763 1.00 75.00 164 SER A O 1
ATOM 1259 N N . CYS A 1 165 ? -33.024 -5.141 76.239 1.00 78.12 165 CYS A N 1
ATOM 1260 C CA . CYS A 1 165 ? -33.006 -6.387 77.005 1.00 78.12 165 CYS A CA 1
ATOM 1261 C C . CYS A 1 165 ? -32.633 -7.629 76.178 1.00 78.12 165 CYS A C 1
ATOM 1263 O O . CYS A 1 165 ? -32.276 -8.652 76.751 1.00 78.12 165 CYS A O 1
ATOM 1265 N N . SER A 1 166 ? -32.660 -7.536 74.846 1.00 78.88 166 SER A N 1
ATOM 1266 C CA . SER A 1 166 ? -32.102 -8.555 73.947 1.00 78.88 166 SER A CA 1
ATOM 1267 C C . SER A 1 166 ? -30.580 -8.691 74.043 1.00 78.88 166 SER A C 1
ATOM 1269 O O . SER A 1 166 ? -30.043 -9.722 73.654 1.00 78.88 166 SER A O 1
ATOM 1271 N N . ASP A 1 167 ? -29.896 -7.660 74.543 1.00 77.81 167 ASP A N 1
ATOM 1272 C CA . ASP A 1 167 ? -28.436 -7.559 74.540 1.00 77.81 167 ASP A CA 1
ATOM 1273 C C . ASP A 1 167 ? -27.828 -7.957 75.904 1.00 77.81 167 ASP A C 1
ATOM 1275 O O . ASP A 1 167 ? -26.608 -7.984 76.057 1.00 77.81 167 ASP A O 1
ATOM 1279 N N . LEU A 1 168 ? -28.668 -8.267 76.905 1.00 79.62 168 LEU A N 1
ATOM 1280 C CA . LEU A 1 168 ? -28.274 -8.543 78.289 1.00 79.62 168 LEU A CA 1
ATOM 1281 C C . LEU A 1 168 ? -28.646 -9.984 78.686 1.00 79.62 168 LEU A C 1
ATOM 1283 O O . LEU A 1 168 ? -29.816 -10.306 78.889 1.00 79.62 168 LEU A O 1
ATOM 1287 N N . HIS A 1 169 ? -27.647 -10.858 78.837 1.00 81.00 169 HIS A N 1
ATOM 1288 C CA . HIS A 1 169 ? -27.858 -12.206 79.373 1.00 81.00 169 HIS A CA 1
ATOM 1289 C C . HIS A 1 169 ? -27.973 -12.164 80.899 1.00 81.00 169 HIS A C 1
ATOM 1291 O O . HIS A 1 169 ? -26.978 -12.017 81.607 1.00 81.00 169 HIS A O 1
ATOM 1297 N N . CYS A 1 170 ? -29.198 -12.311 81.399 1.00 87.25 170 CYS A N 1
ATOM 1298 C CA . CYS A 1 170 ? -29.471 -12.348 82.828 1.00 87.25 170 CYS A CA 1
ATOM 1299 C C . CYS A 1 170 ? -29.217 -13.746 83.431 1.00 87.25 170 CYS A C 1
ATOM 1301 O O . CYS A 1 170 ? -29.578 -14.750 82.809 1.00 87.25 170 CYS A O 1
ATOM 1303 N N . PRO A 1 171 ? -28.591 -13.842 84.623 1.00 79.06 171 PRO A N 1
ATOM 1304 C CA . PRO A 1 171 ? -28.432 -15.105 85.343 1.00 79.06 171 PRO A CA 1
ATOM 1305 C C . PRO A 1 171 ? -29.795 -15.714 85.715 1.00 79.06 171 PRO A C 1
ATOM 1307 O O . PRO A 1 171 ? -30.812 -15.014 85.744 1.00 79.06 171 PRO A O 1
ATOM 1310 N N . LYS A 1 172 ? -29.824 -17.025 86.004 1.00 66.19 172 LYS A N 1
ATOM 1311 C CA . LYS A 1 172 ? -31.050 -17.728 86.430 1.00 66.19 172 LYS A CA 1
ATOM 1312 C C . LYS A 1 172 ? -31.748 -16.962 87.570 1.00 66.19 172 LYS A C 1
ATOM 1314 O O . LYS A 1 172 ? -31.081 -16.412 88.441 1.00 66.19 172 LYS A O 1
ATOM 1319 N N . ASP A 1 173 ? -33.079 -16.899 87.507 1.00 72.88 173 ASP A N 1
ATOM 1320 C CA . ASP A 1 173 ? -33.981 -16.216 88.458 1.00 72.88 173 ASP A CA 1
ATOM 1321 C C . ASP A 1 173 ? -33.945 -14.672 88.449 1.00 72.88 173 ASP A C 1
ATOM 1323 O O . ASP A 1 173 ? -34.426 -14.000 89.369 1.00 72.88 173 ASP A O 1
ATOM 1327 N N . THR A 1 174 ? -33.433 -14.083 87.365 1.00 81.75 174 THR A N 1
ATOM 1328 C CA . THR A 1 174 ? -33.574 -12.651 87.064 1.00 81.75 174 THR A CA 1
ATOM 1329 C C . THR A 1 174 ? -34.212 -12.455 85.686 1.00 81.75 174 THR A C 1
ATOM 1331 O O . THR A 1 174 ? -34.026 -13.269 84.783 1.00 81.75 174 THR A O 1
ATOM 1334 N N . SER A 1 175 ? -35.020 -11.407 85.507 1.00 83.88 175 SER A N 1
ATOM 1335 C CA . SER A 1 175 ? -35.521 -10.998 84.185 1.00 83.88 175 SER A CA 1
ATOM 1336 C C . SER A 1 175 ? -34.978 -9.623 83.843 1.00 83.88 175 SER A C 1
ATOM 1338 O O . SER A 1 175 ? -34.829 -8.778 84.728 1.00 83.88 175 SER A O 1
ATOM 1340 N N . CYS A 1 176 ? -34.684 -9.393 82.568 1.00 85.69 176 CYS A N 1
ATOM 1341 C CA . CYS A 1 176 ? -34.270 -8.075 82.130 1.00 85.69 176 CYS A CA 1
ATOM 1342 C C . CYS A 1 176 ? -35.467 -7.119 82.117 1.00 85.69 176 CYS A C 1
ATOM 1344 O O . CYS A 1 176 ? -36.470 -7.380 81.451 1.00 85.69 176 CYS A O 1
ATOM 1346 N N . GLN A 1 177 ? -35.339 -5.996 82.818 1.00 86.62 177 GLN A N 1
ATOM 1347 C CA . GLN A 1 177 ? -36.310 -4.910 82.829 1.00 86.62 177 GLN A CA 1
ATOM 1348 C C . GLN A 1 177 ? -35.606 -3.591 82.491 1.00 86.62 177 GLN A C 1
ATOM 1350 O O . GLN A 1 177 ? -34.467 -3.355 82.888 1.00 86.62 177 GLN A O 1
ATOM 1355 N N . MET A 1 178 ? -36.281 -2.717 81.745 1.00 82.62 178 MET A N 1
ATOM 1356 C CA . MET A 1 178 ? -35.760 -1.386 81.428 1.00 82.62 178 MET A CA 1
ATOM 1357 C C . MET A 1 178 ? -36.030 -0.426 82.591 1.00 82.62 178 MET A C 1
ATOM 1359 O O . MET A 1 178 ? -37.175 -0.040 82.821 1.00 82.62 178 MET A O 1
ATOM 1363 N N . THR A 1 179 ? -34.983 0.001 83.293 1.00 77.56 179 THR A N 1
ATOM 1364 C CA . THR A 1 179 ? -35.035 0.985 84.385 1.00 77.56 179 THR A CA 1
ATOM 1365 C C . THR A 1 179 ? -34.209 2.213 83.995 1.00 77.56 179 THR A C 1
ATOM 1367 O O . THR A 1 179 ? -33.063 2.109 83.567 1.00 77.56 179 THR A O 1
ATOM 1370 N N . ASN A 1 180 ? -34.810 3.408 84.058 1.00 79.44 180 ASN A N 1
ATOM 1371 C CA . ASN A 1 180 ? -34.175 4.684 83.678 1.00 79.44 180 ASN A CA 1
ATOM 1372 C C . ASN A 1 180 ? -33.494 4.698 82.290 1.00 79.44 180 ASN A C 1
ATOM 1374 O O . ASN A 1 180 ? -32.521 5.412 82.062 1.00 79.44 180 ASN A O 1
ATOM 1378 N N . GLY A 1 181 ? -34.022 3.929 81.333 1.00 76.88 181 GLY A N 1
ATOM 1379 C CA . GLY A 1 181 ? -33.497 3.875 79.967 1.00 76.88 181 GLY A CA 1
ATOM 1380 C C . GLY A 1 181 ? -32.291 2.951 79.764 1.00 76.88 181 GLY A C 1
ATOM 1381 O O . GLY A 1 181 ? -31.722 2.974 78.673 1.00 76.88 181 GLY A O 1
ATOM 1382 N N . GLN A 1 182 ? -31.937 2.124 80.755 1.00 79.75 182 GLN A N 1
ATOM 1383 C CA . GLN A 1 182 ? -30.957 1.041 80.628 1.00 79.75 182 GLN A CA 1
ATOM 1384 C C . GLN A 1 182 ? -31.571 -0.320 81.016 1.00 79.75 182 GLN A C 1
ATOM 1386 O O . GLN A 1 182 ? -32.415 -0.375 81.911 1.00 79.75 182 GLN A O 1
ATOM 1391 N N . PRO A 1 183 ? -31.176 -1.421 80.353 1.00 85.94 183 PRO A N 1
ATOM 1392 C CA . PRO A 1 183 ? -31.598 -2.764 80.731 1.00 85.94 183 PRO A CA 1
ATOM 1393 C C . PRO A 1 183 ? -30.859 -3.204 82.001 1.00 85.94 183 PRO A C 1
ATOM 1395 O O . PRO A 1 183 ? -29.630 -3.165 82.052 1.00 85.94 183 PRO A O 1
ATOM 1398 N N . GLN A 1 184 ? -31.599 -3.635 83.022 1.00 87.62 184 GLN A N 1
ATOM 1399 C CA . GLN A 1 184 ? -31.063 -4.217 84.253 1.00 87.62 184 GLN A CA 1
ATOM 1400 C C . GLN A 1 184 ? -31.701 -5.585 84.512 1.00 87.62 184 GLN A C 1
ATOM 1402 O O . GLN A 1 184 ? -32.903 -5.767 84.324 1.00 87.62 184 GLN A O 1
ATOM 1407 N N . CYS A 1 185 ? -30.905 -6.551 84.974 1.00 89.69 185 CYS A N 1
ATOM 1408 C CA . CYS A 1 185 ? -31.423 -7.826 85.463 1.00 89.69 185 CYS A CA 1
ATOM 1409 C C . CYS A 1 185 ? -31.977 -7.624 86.870 1.00 89.69 185 CYS A C 1
ATOM 1411 O O . CYS A 1 185 ? -31.218 -7.407 87.814 1.00 89.69 185 CYS A O 1
ATOM 1413 N N . VAL A 1 186 ? -33.295 -7.687 87.008 1.00 85.44 186 VAL A N 1
ATOM 1414 C CA . VAL A 1 186 ? -33.968 -7.617 88.306 1.00 85.44 186 VAL A CA 1
ATOM 1415 C C . VAL A 1 186 ? -34.394 -9.017 88.723 1.00 85.44 186 VAL A C 1
ATOM 1417 O O . VAL A 1 186 ? -34.798 -9.824 87.881 1.00 85.44 186 VAL A O 1
ATOM 1420 N N . HIS A 1 187 ? -34.296 -9.329 90.015 1.00 79.75 187 HIS A N 1
ATOM 1421 C CA . HIS A 1 187 ? -34.817 -10.593 90.527 1.00 79.75 187 HIS A CA 1
ATOM 1422 C C . HIS A 1 187 ? -36.311 -10.681 90.249 1.00 79.75 187 HIS A C 1
ATOM 1424 O O . HIS A 1 187 ? -37.068 -9.760 90.568 1.00 79.75 187 HIS A O 1
ATOM 1430 N N . GLN A 1 188 ? -36.720 -11.780 89.614 1.00 68.88 188 GLN A N 1
ATOM 1431 C CA . GLN A 1 188 ? -38.131 -12.021 89.363 1.00 68.88 188 GLN A CA 1
ATOM 1432 C C . GLN A 1 188 ? -38.827 -12.115 90.716 1.00 68.88 188 GLN A C 1
ATOM 1434 O O . GLN A 1 188 ? -38.434 -12.904 91.577 1.00 68.88 188 GLN A O 1
ATOM 1439 N N . ARG A 1 189 ? -39.835 -11.265 90.927 1.00 70.94 189 ARG A N 1
ATOM 1440 C CA . ARG A 1 189 ? -40.662 -11.339 92.128 1.00 70.94 189 ARG A CA 1
ATOM 1441 C C . ARG A 1 189 ? -41.272 -12.748 92.160 1.00 70.94 189 ARG A C 1
ATOM 1443 O O . ARG A 1 189 ? -41.837 -13.141 91.138 1.00 70.94 189 ARG A O 1
ATOM 1450 N N . PRO A 1 190 ? -41.145 -13.508 93.262 1.00 71.75 190 PRO A N 1
ATOM 1451 C CA . PRO A 1 190 ? -41.673 -14.865 93.336 1.00 71.75 190 PRO A CA 1
ATOM 1452 C C . PRO A 1 190 ? -43.151 -14.870 92.931 1.00 71.75 190 PRO A C 1
ATOM 1454 O O . PRO A 1 190 ? -43.952 -14.171 93.550 1.00 71.75 190 PRO A O 1
ATOM 1457 N N . SER A 1 191 ? -43.500 -15.595 91.867 1.00 77.44 191 SER A N 1
ATOM 1458 C CA . SER A 1 191 ? -44.880 -15.762 91.402 1.00 77.44 191 SER A CA 1
ATOM 1459 C C . SER A 1 191 ? -45.275 -17.234 91.470 1.00 77.44 191 SER A C 1
ATOM 1461 O O . SER A 1 191 ? -44.430 -18.132 91.485 1.00 77.44 191 SER A O 1
ATOM 1463 N N . CYS A 1 192 ? -46.580 -17.481 91.504 1.00 78.81 192 CYS A N 1
ATOM 1464 C CA . CYS A 1 192 ? -47.127 -18.830 91.477 1.00 78.81 192 CYS A CA 1
ATOM 1465 C C . CYS A 1 192 ? -46.948 -19.547 90.129 1.00 78.81 192 CYS A C 1
ATOM 1467 O O . CYS A 1 192 ? -47.168 -20.753 90.069 1.00 78.81 192 CYS A O 1
ATOM 1469 N N . ASP A 1 193 ? -46.504 -18.853 89.076 1.00 77.81 193 ASP A N 1
ATOM 1470 C CA . ASP A 1 193 ? -46.372 -19.424 87.727 1.00 77.81 193 ASP A CA 1
ATOM 1471 C C . ASP A 1 193 ? -45.280 -20.505 87.650 1.00 77.81 193 ASP A C 1
ATOM 1473 O O . ASP A 1 193 ? -45.346 -21.396 86.807 1.00 77.81 193 ASP A O 1
ATOM 1477 N N . ASN A 1 194 ? -44.303 -20.463 88.567 1.00 69.06 194 ASN A N 1
ATOM 1478 C CA . ASN A 1 194 ? -43.179 -21.402 88.623 1.00 69.06 194 ASN A CA 1
ATOM 1479 C C . ASN A 1 194 ? -43.250 -22.388 89.809 1.00 69.06 194 ASN A C 1
ATOM 1481 O O . ASN A 1 194 ? -42.295 -23.129 90.041 1.00 69.06 194 ASN A O 1
ATOM 1485 N N . VAL A 1 195 ? -44.349 -22.416 90.578 1.00 76.00 195 VAL A N 1
ATOM 1486 C CA . VAL A 1 195 ? -44.487 -23.283 91.763 1.00 76.00 195 VAL A CA 1
ATOM 1487 C C . VAL A 1 195 ? -45.430 -24.449 91.466 1.00 76.00 195 VAL A C 1
ATOM 1489 O O . VAL A 1 195 ? -46.643 -24.281 91.373 1.00 76.00 195 VAL A O 1
ATOM 1492 N N . GLN A 1 196 ? -44.878 -25.662 91.356 1.00 79.44 196 GLN A N 1
ATOM 1493 C CA . GLN A 1 196 ? -45.674 -26.889 91.257 1.00 79.44 196 GLN A CA 1
ATOM 1494 C C . GLN A 1 196 ? -46.170 -27.323 92.640 1.00 79.44 196 GLN A C 1
ATOM 1496 O O . GLN A 1 196 ? -45.426 -27.879 93.447 1.00 79.44 196 GLN A O 1
ATOM 1501 N N . CYS A 1 197 ? -47.450 -27.074 92.898 1.00 84.50 197 CYS A N 1
ATOM 1502 C CA . CYS A 1 197 ? -48.141 -27.538 94.092 1.00 84.50 197 CYS A CA 1
ATOM 1503 C C . CYS A 1 197 ? -48.567 -29.012 93.965 1.00 84.50 197 CYS A C 1
ATOM 1505 O O . CYS A 1 197 ? -48.850 -29.498 92.868 1.00 84.50 197 CYS A O 1
ATOM 1507 N N . GLN A 1 198 ? -48.599 -29.744 95.085 1.00 80.25 198 GLN A N 1
ATOM 1508 C CA . GLN A 1 198 ? -49.098 -31.124 95.099 1.00 80.25 198 GLN A CA 1
ATOM 1509 C C . GLN A 1 198 ? -50.602 -31.166 94.777 1.00 80.25 198 GLN A C 1
ATOM 1511 O O . GLN A 1 198 ? -51.310 -30.168 94.924 1.00 80.25 198 GLN A O 1
ATOM 1516 N N . LYS A 1 199 ? -51.091 -32.333 94.339 1.00 64.94 199 LYS A N 1
ATOM 1517 C CA . LYS A 1 199 ? -52.509 -32.570 94.021 1.00 64.94 199 LYS A CA 1
ATOM 1518 C C . LYS A 1 199 ? -53.405 -32.057 95.168 1.00 64.94 199 LYS A C 1
ATOM 1520 O O . LYS A 1 199 ? -53.111 -32.325 96.328 1.00 64.94 199 LYS A O 1
ATOM 1525 N N . ASP A 1 200 ? -54.449 -31.299 94.825 1.00 73.38 200 ASP A N 1
ATOM 1526 C CA . ASP A 1 200 ? -55.422 -30.661 95.739 1.00 73.38 200 ASP A CA 1
ATOM 1527 C C . ASP A 1 200 ? -54.913 -29.453 96.560 1.00 73.38 200 ASP A C 1
ATOM 1529 O O . ASP A 1 200 ? -55.537 -29.037 97.542 1.00 73.38 200 ASP A O 1
ATOM 1533 N N . THR A 1 201 ? -53.803 -28.836 96.138 1.00 81.12 201 THR A N 1
ATOM 1534 C CA . THR A 1 201 ? -53.350 -27.531 96.645 1.00 81.12 201 THR A CA 1
ATOM 1535 C C . THR A 1 201 ? -53.210 -26.519 95.512 1.00 81.12 201 THR A C 1
ATOM 1537 O O . THR A 1 201 ? -52.724 -26.852 94.433 1.00 81.12 201 THR A O 1
ATOM 1540 N N . THR A 1 202 ? -53.613 -25.273 95.760 1.00 81.88 202 THR A N 1
ATOM 1541 C CA . THR A 1 202 ? -53.477 -24.167 94.804 1.00 81.88 202 THR A CA 1
ATOM 1542 C C . THR A 1 202 ? -52.452 -23.176 95.343 1.00 81.88 202 THR A C 1
ATOM 1544 O O . THR A 1 202 ? -52.395 -22.919 96.548 1.00 81.88 202 THR A O 1
ATOM 1547 N N . CYS A 1 203 ? -51.590 -22.653 94.472 1.00 82.31 203 CYS A N 1
ATOM 1548 C CA . CYS A 1 203 ? -50.605 -21.655 94.867 1.00 82.31 203 CYS A CA 1
ATOM 1549 C C . CYS A 1 203 ? -51.294 -20.307 95.094 1.00 82.31 203 CYS A C 1
ATOM 1551 O O . CYS A 1 203 ? -51.932 -19.773 94.189 1.00 82.31 203 CYS A O 1
ATOM 1553 N N . HIS A 1 204 ? -51.136 -19.748 96.290 1.00 84.38 204 HIS A N 1
ATOM 1554 C CA . HIS A 1 204 ? -51.572 -18.401 96.634 1.00 84.38 204 HIS A CA 1
ATOM 1555 C C . HIS A 1 204 ? -50.377 -17.563 97.082 1.00 84.38 204 HIS A C 1
ATOM 1557 O O . HIS A 1 204 ? -49.468 -18.045 97.757 1.00 84.38 204 HIS A O 1
ATOM 1563 N N . MET A 1 205 ? -50.399 -16.279 96.740 1.00 79.94 205 MET A N 1
ATOM 1564 C CA . MET A 1 205 ? -49.436 -15.310 97.251 1.00 79.94 205 MET A CA 1
ATOM 1565 C C . MET A 1 205 ? -49.850 -14.890 98.662 1.00 79.94 205 MET A C 1
ATOM 1567 O O . MET A 1 205 ? -50.821 -14.155 98.826 1.00 79.94 205 MET A O 1
ATOM 1571 N N . ILE A 1 206 ? -49.123 -15.355 99.677 1.00 76.81 206 ILE A N 1
ATOM 1572 C CA . ILE A 1 206 ? -49.362 -15.023 101.088 1.00 76.81 206 ILE A CA 1
ATOM 1573 C C . ILE A 1 206 ? -48.121 -14.293 101.604 1.00 76.81 206 ILE A C 1
ATOM 1575 O O . ILE A 1 206 ? -47.009 -14.811 101.508 1.00 76.81 206 ILE A O 1
ATOM 1579 N N . ASP A 1 207 ? -48.306 -13.068 102.101 1.00 77.94 207 ASP A N 1
ATOM 1580 C CA . ASP A 1 207 ? -47.234 -12.178 102.583 1.00 77.94 207 ASP A CA 1
ATOM 1581 C C . ASP A 1 207 ? -46.119 -11.915 101.552 1.00 77.94 207 ASP A C 1
ATOM 1583 O O . ASP A 1 207 ? -44.944 -11.773 101.884 1.00 77.94 207 ASP A O 1
ATOM 1587 N N . GLY A 1 208 ? -46.480 -11.864 100.266 1.00 74.56 208 GLY A N 1
ATOM 1588 C CA . GLY A 1 208 ? -45.534 -11.600 99.177 1.00 74.56 208 GLY A CA 1
ATOM 1589 C C . GLY A 1 208 ? -44.718 -12.811 98.713 1.00 74.56 208 GLY A C 1
ATOM 1590 O O . GLY A 1 208 ? -43.841 -12.632 97.871 1.00 74.56 208 GLY A O 1
ATOM 1591 N N . TRP A 1 209 ? -45.035 -14.021 99.191 1.00 76.06 209 TRP A N 1
ATOM 1592 C CA . TRP A 1 209 ? -44.402 -15.274 98.769 1.00 76.06 209 TRP A CA 1
ATOM 1593 C C . TRP A 1 209 ? -45.438 -16.310 98.296 1.00 76.06 209 TRP A C 1
ATOM 1595 O O . TRP A 1 209 ? -46.510 -16.418 98.898 1.00 76.06 209 TRP A O 1
ATOM 1605 N N . PRO A 1 210 ? -45.142 -17.098 97.247 1.00 84.00 210 PRO A N 1
ATOM 1606 C CA . PRO A 1 210 ? -46.027 -18.157 96.780 1.00 84.00 210 PRO A CA 1
ATOM 1607 C C . PRO A 1 210 ? -46.035 -19.325 97.777 1.00 84.00 210 PRO A C 1
ATOM 1609 O O . PRO A 1 210 ? -44.992 -19.904 98.082 1.00 84.00 210 PRO A O 1
ATOM 1612 N N . LYS A 1 211 ? -47.215 -19.684 98.289 1.00 84.31 211 LYS A N 1
ATOM 1613 C CA . LYS A 1 211 ? -47.446 -20.840 99.169 1.00 84.31 211 LYS A CA 1
ATOM 1614 C C . LYS A 1 211 ? -48.560 -21.715 98.596 1.00 84.31 211 LYS A C 1
ATOM 1616 O O . LYS A 1 211 ? -49.606 -21.210 98.199 1.00 84.31 211 LYS A O 1
ATOM 1621 N N . CYS A 1 212 ? -48.363 -23.030 98.596 1.00 85.12 212 CYS A N 1
ATOM 1622 C CA . CYS A 1 212 ? -49.404 -23.991 98.230 1.00 85.12 212 CYS A CA 1
ATOM 1623 C C . CYS A 1 212 ? -50.355 -24.198 99.412 1.00 85.12 212 CYS A C 1
ATOM 1625 O O . CYS A 1 212 ? -49.927 -24.663 100.469 1.00 85.12 212 CYS A O 1
ATOM 1627 N N . VAL A 1 213 ? -51.633 -23.866 99.244 1.00 81.50 213 VAL A N 1
ATOM 1628 C CA . VAL A 1 213 ? -52.671 -24.064 100.268 1.00 81.50 213 VAL A CA 1
ATOM 1629 C C . VAL A 1 213 ? -53.708 -25.070 99.782 1.00 81.50 213 VAL A C 1
ATOM 1631 O O . VAL A 1 213 ? -54.040 -25.103 98.599 1.00 81.50 213 VAL A O 1
ATOM 1634 N N . GLN A 1 214 ? -54.199 -25.927 100.680 1.00 77.75 214 GLN A N 1
ATOM 1635 C CA . GLN A 1 214 ? -55.244 -26.901 100.352 1.00 77.75 214 GLN A CA 1
ATOM 1636 C C . GLN A 1 214 ? -56.558 -26.174 100.079 1.00 77.75 214 GLN A C 1
ATOM 1638 O O . GLN A 1 214 ? -57.140 -25.570 100.979 1.00 77.75 214 GLN A O 1
ATOM 1643 N N . THR A 1 215 ? -57.042 -26.256 98.844 1.00 60.03 215 THR A N 1
ATOM 1644 C CA . THR A 1 215 ? -58.357 -25.742 98.462 1.00 60.03 215 THR A CA 1
ATOM 1645 C C . THR A 1 215 ? -59.397 -26.816 98.759 1.00 60.03 215 THR A C 1
ATOM 1647 O O . THR A 1 215 ? -59.746 -27.619 97.897 1.00 60.03 215 THR A O 1
ATOM 1650 N N . LYS A 1 216 ? -59.872 -26.872 100.008 1.00 49.97 216 LYS A N 1
ATOM 1651 C CA . LYS A 1 216 ? -61.138 -27.543 100.324 1.00 49.97 216 LYS A CA 1
ATOM 1652 C C . LYS A 1 216 ? -62.255 -26.519 100.171 1.00 49.97 216 LYS A C 1
ATOM 1654 O O . LYS A 1 216 ? -62.570 -25.795 101.112 1.00 49.97 216 LYS A O 1
ATOM 1659 N N . ASP A 1 217 ? -62.833 -26.453 98.977 1.00 48.09 217 ASP A N 1
ATOM 1660 C CA . ASP A 1 217 ? -64.025 -25.647 98.714 1.00 48.09 217 ASP A CA 1
ATOM 1661 C C . ASP A 1 217 ? -65.246 -26.284 99.395 1.00 48.09 217 ASP A C 1
ATOM 1663 O O . ASP A 1 217 ? -65.995 -27.065 98.808 1.00 48.09 217 ASP A O 1
ATOM 1667 N N . THR A 1 218 ? -65.437 -25.944 100.667 1.00 44.72 218 THR A N 1
ATOM 1668 C CA . THR A 1 218 ? -66.685 -26.156 101.407 1.00 44.72 218 THR A CA 1
ATOM 1669 C C . THR A 1 218 ? -67.181 -24.807 101.897 1.00 44.72 218 THR A C 1
ATOM 1671 O O . THR A 1 218 ? -66.750 -24.311 102.935 1.00 44.72 218 THR A O 1
ATOM 1674 N N . THR A 1 219 ? -68.089 -24.195 101.138 1.00 47.88 219 THR A N 1
ATOM 1675 C CA . THR A 1 219 ? -68.877 -23.056 101.612 1.00 47.88 219 THR A CA 1
ATOM 1676 C C . THR A 1 219 ? -70.015 -23.609 102.466 1.00 47.88 219 THR A C 1
ATOM 1678 O O . THR A 1 219 ? -70.876 -24.344 101.983 1.00 47.88 219 THR A O 1
ATOM 1681 N N . CYS A 1 220 ? -69.983 -23.305 103.760 1.00 40.44 220 CYS A N 1
ATOM 1682 C CA . CYS A 1 220 ? -70.988 -23.726 104.728 1.00 40.44 220 CYS A CA 1
ATOM 1683 C C . CYS A 1 220 ? -71.769 -22.495 105.182 1.00 40.44 220 CYS A C 1
ATOM 1685 O O . CYS A 1 220 ? -71.171 -21.518 105.635 1.00 40.44 220 CYS A O 1
ATOM 1687 N N . HIS A 1 221 ? -73.095 -22.549 105.093 1.00 50.16 221 HIS A N 1
ATOM 1688 C CA . HIS A 1 221 ? -73.961 -21.551 105.712 1.00 50.16 221 HIS A CA 1
ATOM 1689 C C . HIS A 1 221 ? -74.543 -22.132 107.004 1.00 50.16 221 HIS A C 1
ATOM 1691 O O . HIS A 1 221 ? -74.961 -23.290 107.049 1.00 50.16 221 HIS A O 1
ATOM 1697 N N . VAL A 1 222 ? -74.552 -21.326 108.068 1.00 47.62 222 VAL A N 1
ATOM 1698 C CA . VAL A 1 222 ? -75.228 -21.654 109.327 1.00 47.62 222 VAL A CA 1
ATOM 1699 C C . VAL A 1 222 ? -76.652 -21.135 109.224 1.00 47.62 222 VAL A C 1
ATOM 1701 O O . VAL A 1 222 ? -76.877 -19.927 109.242 1.00 47.62 222 VAL A O 1
ATOM 1704 N N . VAL A 1 223 ? -77.611 -22.049 109.137 1.00 51.03 223 VAL A N 1
ATOM 1705 C CA . VAL A 1 223 ? -79.028 -21.730 109.320 1.00 51.03 223 VAL A CA 1
ATOM 1706 C C . VAL A 1 223 ? -79.438 -22.377 110.639 1.00 51.03 223 VAL A C 1
ATOM 1708 O O . VAL A 1 223 ? -79.336 -23.588 110.801 1.00 51.03 223 VAL A O 1
ATOM 1711 N N . SER A 1 224 ? -79.827 -21.551 111.614 1.00 49.62 224 SER A N 1
ATOM 1712 C CA . SER A 1 224 ? -80.306 -21.985 112.940 1.00 49.62 224 SER A CA 1
ATOM 1713 C C . SER A 1 224 ? -79.286 -22.744 113.807 1.00 49.62 224 SER A C 1
ATOM 1715 O O . SER A 1 224 ? -79.634 -23.673 114.527 1.00 49.62 224 SER A O 1
ATOM 1717 N N . GLY A 1 225 ? -78.015 -22.335 113.771 1.00 55.06 225 GLY A N 1
ATOM 1718 C CA . GLY A 1 225 ? -76.999 -22.792 114.725 1.00 55.06 225 GLY A CA 1
ATOM 1719 C C . GLY A 1 225 ? -76.260 -24.088 114.375 1.00 55.06 225 GLY A C 1
ATOM 1720 O O . GLY A 1 225 ? -75.366 -24.454 115.133 1.00 55.06 225 GLY A O 1
ATOM 1721 N N . HIS A 1 226 ? -76.537 -24.749 113.243 1.00 37.91 226 HIS A N 1
ATOM 1722 C CA . HIS A 1 226 ? -75.709 -25.851 112.716 1.00 37.91 226 HIS A CA 1
ATOM 1723 C C . HIS A 1 226 ? -75.334 -25.624 111.233 1.00 37.91 226 HIS A C 1
ATOM 1725 O O . HIS A 1 226 ? -76.192 -25.214 110.449 1.00 37.91 226 HIS A O 1
ATOM 1731 N N . PRO A 1 227 ? -74.066 -25.856 110.824 1.00 38.09 227 PRO A N 1
ATOM 1732 C CA . PRO A 1 227 ? -73.624 -25.656 109.444 1.00 38.09 227 PRO A CA 1
ATOM 1733 C C . PRO A 1 227 ? -73.966 -26.851 108.540 1.00 38.09 227 PRO A C 1
ATOM 1735 O O . PRO A 1 227 ? -73.636 -27.993 108.855 1.00 38.09 227 PRO A O 1
ATOM 1738 N N . GLN A 1 228 ? -74.554 -26.570 107.373 1.00 47.38 228 GLN A N 1
ATOM 1739 C CA . GLN A 1 228 ? -74.625 -27.504 106.243 1.00 47.38 228 GLN A CA 1
ATOM 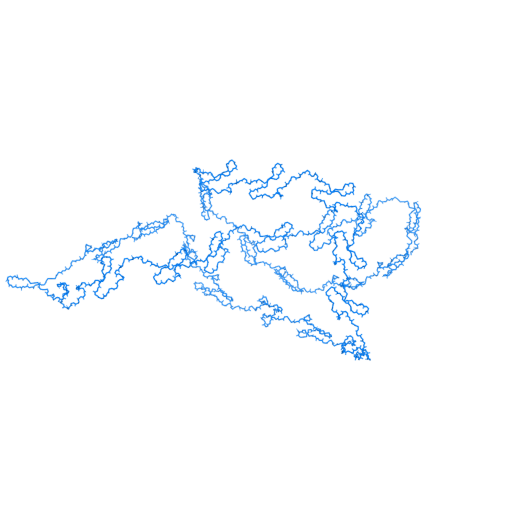1740 C C . GLN A 1 228 ? -73.952 -26.879 105.013 1.00 47.38 228 GLN A C 1
ATOM 1742 O O . GLN A 1 228 ? -74.074 -25.678 104.763 1.00 47.38 228 GLN A O 1
ATOM 1747 N N . CYS A 1 229 ? -73.211 -27.696 104.260 1.00 43.12 229 CYS A N 1
ATOM 1748 C CA . CYS A 1 229 ? -72.390 -27.264 103.126 1.00 43.12 229 CYS A CA 1
ATOM 1749 C C . CYS A 1 229 ? -72.858 -27.989 101.856 1.00 43.12 229 CYS A C 1
ATOM 1751 O O . CYS A 1 229 ? -73.026 -29.210 101.874 1.00 43.12 229 CYS A O 1
ATOM 1753 N N . VAL A 1 230 ? -73.064 -27.252 100.760 1.00 51.81 230 VAL A N 1
ATOM 1754 C CA . VAL A 1 230 ? -73.496 -27.804 99.463 1.00 51.81 230 VAL A CA 1
ATOM 1755 C C . VAL A 1 230 ? -72.671 -27.189 98.334 1.00 51.81 230 VAL A C 1
ATOM 1757 O O . VAL A 1 230 ? -72.330 -26.012 98.374 1.00 51.81 230 VAL A O 1
ATOM 1760 N N . GLN A 1 231 ? -72.330 -28.002 97.334 1.00 36.53 231 GLN A N 1
ATOM 1761 C CA . GLN A 1 231 ? -71.334 -27.695 96.306 1.00 36.53 231 GLN A CA 1
ATOM 1762 C C . GLN A 1 231 ? -72.007 -27.136 95.035 1.00 36.53 231 GLN A C 1
ATOM 1764 O O . GLN A 1 231 ? -72.739 -27.859 94.360 1.00 36.53 231 GLN A O 1
ATOM 1769 N N . THR A 1 232 ? -71.763 -25.868 94.679 1.00 42.06 232 THR A N 1
ATOM 1770 C CA . THR A 1 232 ? -72.279 -25.253 93.436 1.00 42.06 232 THR A CA 1
ATOM 1771 C C . THR A 1 232 ? -71.181 -25.022 92.402 1.00 42.06 232 THR A C 1
ATOM 1773 O O . THR A 1 232 ? -70.183 -24.356 92.662 1.00 42.06 232 THR A O 1
ATOM 1776 N N . LYS A 1 233 ? -71.399 -25.558 91.198 1.00 36.19 233 LYS A N 1
ATOM 1777 C CA . LYS A 1 233 ? -70.509 -25.504 90.032 1.00 36.19 233 LYS A CA 1
ATOM 1778 C C . LYS A 1 233 ? -70.895 -24.303 89.152 1.00 36.19 233 LYS A C 1
ATOM 1780 O O . LYS A 1 233 ? -71.970 -24.321 88.560 1.00 36.19 233 LYS A O 1
ATOM 1785 N N . MET A 1 234 ? -70.052 -23.270 89.067 1.00 37.94 234 MET A N 1
ATOM 1786 C CA . MET A 1 234 ? -70.250 -22.133 88.149 1.00 37.94 234 MET A CA 1
ATOM 1787 C C . MET A 1 234 ? -69.583 -22.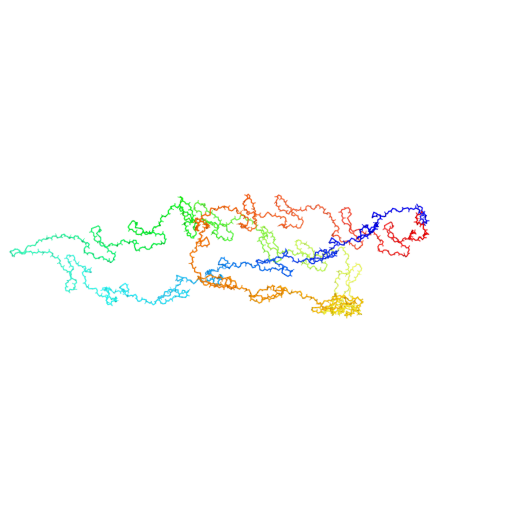388 86.789 1.00 37.94 234 MET A C 1
ATOM 1789 O O . MET A 1 234 ? -68.442 -22.840 86.716 1.00 37.94 234 MET A O 1
ATOM 1793 N N . THR A 1 235 ? -70.302 -22.092 85.706 1.00 38.66 235 THR A N 1
ATOM 1794 C CA . THR A 1 235 ? -69.823 -22.132 84.314 1.00 38.66 235 THR A CA 1
ATOM 1795 C C . THR A 1 235 ? -69.208 -20.784 83.895 1.00 38.66 235 THR A C 1
ATOM 1797 O O . THR A 1 235 ? -69.844 -19.762 84.154 1.00 38.66 235 THR A O 1
ATOM 1800 N N . PRO A 1 236 ? -68.032 -20.736 83.229 1.00 49.00 236 PRO A N 1
ATOM 1801 C CA . PRO A 1 236 ? -67.367 -19.482 82.849 1.00 49.00 236 PRO A CA 1
ATOM 1802 C C . PRO A 1 236 ? -67.990 -18.804 81.621 1.00 49.00 236 PRO A C 1
ATOM 1804 O O . PRO A 1 236 ? -68.342 -19.462 80.641 1.00 49.00 236 PRO A O 1
ATOM 1807 N N . THR A 1 237 ? -68.060 -17.475 81.655 1.00 52.62 237 THR A N 1
ATOM 1808 C CA . THR A 1 237 ? -68.455 -16.593 80.546 1.00 52.62 237 THR A CA 1
ATOM 1809 C C . THR A 1 237 ? -67.335 -16.486 79.492 1.00 52.62 237 THR A C 1
ATOM 1811 O O . THR A 1 237 ? -66.167 -16.375 79.868 1.00 52.62 237 THR A O 1
ATOM 1814 N N . PRO A 1 238 ? -67.644 -16.513 78.179 1.00 63.88 238 PRO A N 1
ATOM 1815 C CA . PRO A 1 238 ? -66.636 -16.449 77.116 1.00 63.88 238 PRO A CA 1
ATOM 1816 C C . PRO A 1 238 ? -66.018 -15.041 76.940 1.00 63.88 238 PRO A C 1
ATOM 1818 O O . PRO A 1 238 ? -66.720 -14.047 77.126 1.00 63.88 238 PRO A O 1
ATOM 1821 N N . PRO A 1 239 ? -64.727 -14.945 76.555 1.00 70.75 239 PRO A N 1
ATOM 1822 C CA . PRO A 1 239 ? -63.993 -13.680 76.435 1.00 70.75 239 PRO A CA 1
ATOM 1823 C C . PRO A 1 239 ? -64.421 -12.829 75.226 1.00 70.75 239 PRO A C 1
ATOM 1825 O O . PRO A 1 239 ? -64.728 -13.358 74.155 1.00 70.75 239 PRO A O 1
ATOM 1828 N N . SER A 1 240 ? -64.382 -11.501 75.390 1.00 82.06 240 SER A N 1
ATOM 1829 C CA . SER A 1 240 ? -64.805 -10.492 74.405 1.00 82.06 240 SER A CA 1
ATOM 1830 C C . SER A 1 240 ? -63.628 -9.621 73.935 1.00 82.06 240 SER A C 1
ATOM 1832 O O . SER A 1 240 ? -62.635 -9.459 74.639 1.00 82.06 240 SER A O 1
ATOM 1834 N N . CYS A 1 241 ? -63.733 -8.999 72.751 1.00 80.44 241 CYS A N 1
ATOM 1835 C CA . CYS A 1 241 ? -62.723 -8.053 72.241 1.00 80.44 241 CYS A CA 1
ATOM 1836 C C . CYS A 1 241 ? -62.513 -6.821 73.140 1.00 80.44 241 CYS A C 1
ATOM 1838 O O . CYS A 1 241 ? -61.496 -6.146 73.018 1.00 80.44 241 CYS A O 1
ATOM 1840 N N . SER A 1 242 ? -63.446 -6.535 74.050 1.00 81.19 242 SER A N 1
ATOM 1841 C CA . SER A 1 242 ? -63.290 -5.506 75.084 1.00 81.19 242 SER A CA 1
ATOM 1842 C C . SER A 1 242 ? -62.166 -5.816 76.081 1.00 81.19 242 SER A C 1
ATOM 1844 O O . SER A 1 242 ? -61.633 -4.893 76.691 1.00 81.19 242 SER A O 1
ATOM 1846 N N . ASP A 1 243 ? -61.770 -7.086 76.199 1.00 80.38 243 ASP A N 1
ATOM 1847 C CA . ASP A 1 243 ? -60.766 -7.554 77.159 1.00 80.38 243 ASP A CA 1
ATOM 1848 C C . ASP A 1 243 ? -59.344 -7.594 76.553 1.00 80.38 243 ASP A C 1
ATOM 1850 O O . ASP A 1 243 ? -58.383 -7.946 77.236 1.00 80.38 243 ASP A O 1
ATOM 1854 N N . LEU A 1 244 ? -59.188 -7.238 75.266 1.00 81.25 244 LEU A N 1
ATOM 1855 C CA . LEU A 1 244 ? -57.946 -7.384 74.499 1.00 81.25 244 LEU A CA 1
ATOM 1856 C C . LEU A 1 244 ? -57.434 -6.020 73.985 1.00 81.25 244 LEU A C 1
ATOM 1858 O O . LEU A 1 244 ? -58.038 -5.412 73.103 1.00 81.25 244 LEU A O 1
ATOM 1862 N N . GLN A 1 245 ? -56.290 -5.540 74.490 1.00 82.88 245 GLN A N 1
ATOM 1863 C CA . GLN A 1 245 ? -55.625 -4.342 73.953 1.00 82.88 245 GLN A CA 1
ATOM 1864 C C . GLN A 1 245 ? -54.698 -4.698 72.784 1.00 82.88 245 GLN A C 1
ATOM 1866 O O . GLN A 1 245 ? -53.722 -5.429 72.952 1.00 82.88 245 GLN A O 1
ATOM 1871 N N . CYS A 1 246 ? -54.986 -4.144 71.605 1.00 87.94 246 CYS A N 1
ATOM 1872 C CA . CYS A 1 246 ? -54.210 -4.377 70.390 1.00 87.94 246 CYS A CA 1
ATOM 1873 C C . CYS A 1 246 ? -53.133 -3.294 70.156 1.00 87.94 246 CYS A C 1
ATOM 1875 O O . CYS A 1 246 ? -53.392 -2.113 70.406 1.00 87.94 246 CYS A O 1
ATOM 1877 N N . PRO A 1 247 ? -51.922 -3.659 69.685 1.00 79.75 247 PRO A N 1
ATOM 1878 C CA . PRO A 1 247 ? -50.860 -2.706 69.348 1.00 79.75 247 PRO A CA 1
ATOM 1879 C C . PRO A 1 247 ? -51.254 -1.778 68.182 1.00 79.75 247 PRO A C 1
ATOM 1881 O O . PRO A 1 247 ? -52.162 -2.087 67.405 1.00 79.75 247 PRO A O 1
ATOM 1884 N N . LYS A 1 248 ? -50.560 -0.635 68.045 1.00 67.75 248 LYS A N 1
ATOM 1885 C CA . LYS A 1 248 ? -50.799 0.336 66.957 1.00 67.75 248 LYS A CA 1
ATOM 1886 C C . LYS A 1 248 ? -50.794 -0.372 65.590 1.00 67.75 248 LYS A C 1
ATOM 1888 O O . LYS A 1 248 ? -49.981 -1.261 65.360 1.00 67.75 248 LYS A O 1
ATOM 1893 N N . ASP A 1 249 ? -51.740 0.012 64.732 1.00 70.69 249 ASP A N 1
ATOM 1894 C CA . ASP A 1 249 ? -52.010 -0.542 63.392 1.00 70.69 249 ASP A CA 1
ATOM 1895 C C . ASP A 1 249 ? -52.669 -1.936 63.343 1.00 70.69 249 ASP A C 1
ATOM 1897 O O . ASP A 1 249 ? -52.823 -2.516 62.262 1.00 70.69 249 ASP A O 1
ATOM 1901 N N . THR A 1 250 ? -53.178 -2.438 64.476 1.00 80.25 250 THR A N 1
ATOM 1902 C CA . THR A 1 250 ? -54.040 -3.636 64.540 1.00 80.25 250 THR A CA 1
ATOM 1903 C C . THR A 1 250 ? -55.405 -3.333 65.170 1.00 80.25 250 THR A C 1
ATOM 1905 O O . THR A 1 250 ? -55.515 -2.455 66.022 1.00 80.25 250 THR A O 1
ATOM 1908 N N . SER A 1 251 ? -56.462 -4.033 64.752 1.00 86.44 251 SER A N 1
ATOM 1909 C CA . SER A 1 251 ? -57.809 -3.955 65.341 1.00 86.44 251 SER A CA 1
ATOM 1910 C C . SER A 1 251 ? -58.258 -5.328 65.854 1.00 86.44 251 SER A C 1
ATOM 1912 O O . SER A 1 251 ? -57.855 -6.359 65.316 1.00 86.44 251 SER A O 1
ATOM 1914 N N . CYS A 1 252 ? -59.038 -5.368 66.942 1.00 85.62 252 CYS A N 1
ATOM 1915 C CA . CYS A 1 252 ? -59.531 -6.632 67.498 1.00 85.62 252 CYS A CA 1
ATOM 1916 C C . CYS A 1 252 ? -60.691 -7.173 66.656 1.00 85.62 252 CYS A C 1
ATOM 1918 O O . CYS A 1 252 ? -61.695 -6.486 66.469 1.00 85.62 252 CYS A O 1
ATOM 1920 N N . GLN A 1 253 ? -60.572 -8.415 66.189 1.00 86.88 253 GLN A N 1
ATOM 1921 C CA . GLN A 1 253 ? -61.609 -9.130 65.456 1.00 86.88 253 GLN A CA 1
ATOM 1922 C C . GLN A 1 253 ? -61.847 -10.509 66.086 1.00 86.88 253 GLN A C 1
ATOM 1924 O O . GLN A 1 253 ? -60.909 -11.244 66.403 1.00 86.88 253 GLN A O 1
ATOM 1929 N N . MET A 1 254 ? -63.117 -10.879 66.259 1.00 85.06 254 MET A N 1
ATOM 1930 C CA . MET A 1 254 ? -63.496 -12.213 66.729 1.00 85.06 254 MET A CA 1
ATOM 1931 C C . MET A 1 254 ? -63.276 -13.231 65.609 1.00 85.06 254 MET A C 1
ATOM 1933 O O . MET A 1 254 ? -63.950 -13.186 64.581 1.00 85.06 254 MET A O 1
ATOM 1937 N N . THR A 1 255 ? -62.347 -14.163 65.807 1.00 76.56 255 THR A N 1
ATOM 1938 C CA . THR A 1 255 ? -62.085 -15.271 64.876 1.00 76.56 255 THR A CA 1
ATOM 1939 C C . THR A 1 255 ? -62.284 -16.590 65.613 1.00 76.56 255 THR A C 1
ATOM 1941 O O . THR A 1 255 ? -61.658 -16.840 66.638 1.00 76.56 255 THR A O 1
ATOM 1944 N N . ASN A 1 256 ? -63.212 -17.421 65.125 1.00 80.75 256 ASN A N 1
ATOM 1945 C CA . ASN A 1 256 ? -63.585 -18.708 65.733 1.00 80.75 256 ASN A CA 1
ATOM 1946 C C . ASN A 1 256 ? -63.963 -18.622 67.227 1.00 80.75 256 ASN A C 1
ATOM 1948 O O . ASN A 1 256 ? -63.593 -19.487 68.016 1.00 80.75 256 ASN A O 1
ATOM 1952 N N . GLY A 1 257 ? -64.686 -17.571 67.626 1.00 78.50 257 GLY A N 1
ATOM 1953 C CA . GLY A 1 257 ? -65.133 -17.391 69.013 1.00 78.50 257 GLY A CA 1
ATOM 1954 C C . GLY A 1 257 ? -64.067 -16.855 69.975 1.00 78.50 257 GLY A C 1
ATOM 1955 O O . GLY A 1 257 ? -64.326 -16.801 71.172 1.00 78.50 257 GLY A O 1
ATOM 1956 N N . GLN A 1 258 ? -62.902 -16.422 69.475 1.00 79.31 258 GLN A N 1
ATOM 1957 C CA . GLN A 1 258 ? -61.827 -15.854 70.290 1.00 79.31 258 GLN A CA 1
ATOM 1958 C C . GLN A 1 258 ? -61.375 -14.483 69.740 1.00 79.31 258 GLN A C 1
ATOM 1960 O O . GLN A 1 258 ? -61.227 -14.338 68.520 1.00 79.31 258 GLN A O 1
ATOM 1965 N N . PRO A 1 259 ? -61.154 -13.466 70.595 1.00 87.06 259 PRO A N 1
ATOM 1966 C CA . PRO A 1 259 ? -60.672 -12.159 70.150 1.00 87.06 259 PRO A CA 1
ATOM 1967 C C . PRO A 1 259 ? -59.204 -12.235 69.701 1.00 87.06 259 PRO A C 1
ATOM 1969 O O . PRO A 1 259 ? -58.359 -12.776 70.415 1.00 87.06 259 PRO A O 1
ATOM 1972 N N . ARG A 1 260 ? -58.880 -11.697 68.515 1.00 84.94 260 ARG A N 1
ATOM 1973 C CA . ARG A 1 260 ? -57.507 -11.601 67.981 1.00 84.94 260 ARG A CA 1
ATOM 1974 C C . ARG A 1 260 ? -57.235 -10.223 67.382 1.00 84.94 260 ARG A C 1
ATOM 1976 O O . ARG A 1 260 ? -58.103 -9.658 66.729 1.00 84.94 260 ARG A O 1
ATOM 1983 N N . CYS A 1 261 ? -56.019 -9.709 67.546 1.00 88.06 261 CYS A N 1
ATOM 1984 C CA . CYS A 1 261 ? -55.574 -8.482 66.882 1.00 88.06 261 CYS A CA 1
ATOM 1985 C C . CYS A 1 261 ? -55.149 -8.782 65.440 1.00 88.06 261 CYS A C 1
ATOM 1987 O O . CYS A 1 261 ? -54.243 -9.586 65.221 1.00 88.06 261 CYS A O 1
ATOM 1989 N N . VAL A 1 262 ? -55.785 -8.137 64.465 1.00 84.50 262 VAL A N 1
ATOM 1990 C CA . VAL A 1 262 ? -55.476 -8.270 63.035 1.00 84.50 262 VAL A CA 1
ATOM 1991 C C . VAL A 1 262 ? -54.970 -6.943 62.476 1.00 84.50 262 VAL A C 1
ATOM 1993 O O . VAL A 1 262 ? -55.452 -5.879 62.854 1.00 84.50 262 VAL A O 1
ATOM 1996 N N . HIS A 1 263 ? -53.965 -6.986 61.602 1.00 76.50 263 HIS A N 1
ATOM 1997 C CA . HIS A 1 263 ? -53.422 -5.784 60.964 1.00 76.50 263 HIS A CA 1
ATOM 1998 C C . HIS A 1 263 ? -54.422 -5.171 59.983 1.00 76.50 263 HIS A C 1
ATOM 2000 O O . HIS A 1 263 ? -55.108 -5.893 59.257 1.00 76.50 263 HIS A O 1
ATOM 2006 N N . HIS A 1 264 ? -54.474 -3.837 59.935 1.00 73.31 264 HIS A N 1
ATOM 2007 C CA . HIS A 1 264 ? -55.240 -3.136 58.906 1.00 73.31 264 HIS A CA 1
ATOM 2008 C C . HIS A 1 264 ? -54.657 -3.478 57.523 1.00 73.31 264 HIS A C 1
ATOM 2010 O O . HIS A 1 264 ? -53.436 -3.398 57.350 1.00 73.31 264 HIS A O 1
ATOM 2016 N N . PRO A 1 265 ? -55.483 -3.866 56.536 1.00 71.12 265 PRO A N 1
ATOM 2017 C CA . PRO A 1 265 ? -55.012 -4.063 55.172 1.00 71.12 265 PRO A CA 1
ATOM 2018 C C . PRO A 1 265 ? -54.421 -2.746 54.642 1.00 71.12 265 PRO A C 1
ATOM 2020 O O . PRO A 1 265 ? -55.070 -1.707 54.794 1.00 71.12 265 PRO A O 1
ATOM 2023 N N . PRO A 1 266 ? -53.218 -2.752 54.038 1.00 71.12 266 PRO A N 1
ATOM 2024 C CA . PRO A 1 266 ? -52.617 -1.535 53.502 1.00 71.12 266 PRO A CA 1
ATOM 2025 C C . PRO A 1 266 ? -53.518 -0.927 52.424 1.00 71.12 266 PRO A C 1
ATOM 2027 O O . PRO A 1 266 ? -54.130 -1.644 51.630 1.00 71.12 266 PRO A O 1
ATOM 2030 N N . SER A 1 267 ? -53.614 0.400 52.386 1.00 82.25 267 SER A N 1
ATOM 2031 C CA . SER A 1 267 ? -54.431 1.112 51.406 1.00 82.25 267 SER A CA 1
ATOM 2032 C C . SER A 1 267 ? -53.592 1.527 50.194 1.00 82.25 267 SER A C 1
ATOM 2034 O O . SER A 1 267 ? -52.365 1.590 50.252 1.00 82.25 267 SER A O 1
ATOM 2036 N N . CYS A 1 268 ? -54.234 1.886 49.079 1.00 79.88 268 CYS A N 1
ATOM 2037 C CA . CYS A 1 268 ? -53.511 2.450 47.931 1.00 79.88 268 CYS A CA 1
ATOM 2038 C C . CYS A 1 268 ? -52.847 3.812 48.217 1.00 79.88 268 CYS A C 1
ATOM 2040 O O . CYS A 1 268 ? -52.062 4.269 47.391 1.00 79.88 268 CYS A O 1
ATOM 2042 N N . HIS A 1 269 ? -53.127 4.456 49.359 1.00 78.12 269 HIS A N 1
ATOM 2043 C CA . HIS A 1 269 ? -52.393 5.654 49.782 1.00 78.12 269 HIS A CA 1
ATOM 2044 C C . HIS A 1 269 ? -50.991 5.311 50.311 1.00 78.12 269 HIS A C 1
ATOM 2046 O O . HIS A 1 269 ? -50.101 6.157 50.264 1.00 78.12 269 HIS A O 1
ATOM 2052 N N . ASP A 1 270 ? -50.777 4.063 50.737 1.00 76.25 270 ASP A N 1
ATOM 2053 C CA . ASP A 1 270 ? -49.529 3.587 51.341 1.00 76.25 270 ASP A CA 1
ATOM 2054 C C . ASP A 1 270 ? -48.557 2.984 50.303 1.00 76.25 270 ASP A C 1
ATOM 2056 O O . ASP A 1 270 ? -47.463 2.540 50.651 1.00 76.25 270 ASP A O 1
ATOM 2060 N N . VAL A 1 271 ? -48.936 2.957 49.015 1.00 77.12 271 VAL A N 1
ATOM 2061 C CA . VAL A 1 271 ? -48.184 2.292 47.935 1.00 77.12 271 VAL A CA 1
ATOM 2062 C C . VAL A 1 271 ? -47.812 3.279 46.825 1.00 77.12 271 VAL A C 1
ATOM 2064 O O . VAL A 1 271 ? -48.667 3.763 46.086 1.00 77.12 271 VAL A O 1
ATOM 2067 N N . GLN A 1 272 ? -46.512 3.539 46.647 1.00 80.12 272 GLN A N 1
ATOM 2068 C CA . GLN A 1 272 ? -45.993 4.295 45.501 1.00 80.12 272 GLN A CA 1
ATOM 2069 C C . GLN A 1 272 ? -45.786 3.379 44.289 1.00 80.12 272 GLN A C 1
ATOM 2071 O O . GLN A 1 272 ? -44.875 2.553 44.263 1.00 80.12 272 GLN A O 1
ATOM 2076 N N . CYS A 1 273 ? -46.620 3.552 43.265 1.00 86.94 273 CYS A N 1
ATOM 2077 C CA . CYS A 1 273 ? -46.517 2.807 42.014 1.00 86.94 273 CYS A CA 1
ATOM 2078 C C . CYS A 1 273 ? -45.534 3.466 41.017 1.00 86.94 273 CYS A C 1
ATOM 2080 O O . CYS A 1 273 ? -45.499 4.696 40.916 1.00 86.94 273 CYS A O 1
ATOM 2082 N N . PRO A 1 274 ? -44.736 2.683 40.261 1.00 77.88 274 PRO A N 1
ATOM 2083 C CA . PRO A 1 274 ? -43.850 3.203 39.217 1.00 77.88 274 PRO A CA 1
ATOM 2084 C C . PRO A 1 274 ? -44.634 3.906 38.095 1.00 77.88 274 PRO A C 1
ATOM 2086 O O . PRO A 1 274 ? -45.821 3.636 37.883 1.00 77.88 274 PRO A O 1
ATOM 2089 N N . LYS A 1 275 ? -43.962 4.814 37.366 1.00 61.97 275 LYS A N 1
ATOM 2090 C CA . LYS A 1 275 ? -44.557 5.573 36.248 1.00 61.97 275 LYS A CA 1
ATOM 2091 C C . LYS A 1 275 ? -45.275 4.612 35.282 1.00 61.97 275 LYS A C 1
ATOM 2093 O O . LYS A 1 275 ? -44.708 3.586 34.932 1.00 61.97 275 LYS A O 1
ATOM 2098 N N . GLU A 1 276 ? -46.501 4.969 34.880 1.00 71.44 276 GLU A N 1
ATOM 2099 C CA . GLU A 1 276 ? -47.406 4.198 33.989 1.00 71.44 276 GLU A CA 1
ATOM 2100 C C . GLU A 1 276 ? -48.173 3.019 34.628 1.00 71.44 276 GLU A C 1
ATOM 2102 O O . GLU A 1 276 ? -48.778 2.204 33.930 1.00 71.44 276 GLU A O 1
ATOM 2107 N N . THR A 1 277 ? -48.232 2.950 35.961 1.00 80.50 277 THR A N 1
ATOM 2108 C CA . THR A 1 277 ? -49.127 2.026 36.681 1.00 80.50 277 THR A CA 1
ATOM 2109 C C . THR A 1 277 ? -50.037 2.774 37.657 1.00 80.50 277 THR A C 1
ATOM 2111 O O . THR A 1 277 ? -49.681 3.833 38.170 1.00 80.50 277 THR A O 1
ATOM 2114 N N . THR A 1 278 ? -51.238 2.249 37.901 1.00 84.62 278 THR A N 1
ATOM 2115 C CA . THR A 1 278 ? -52.215 2.811 38.848 1.00 84.62 278 THR A CA 1
ATOM 2116 C C . THR A 1 278 ? -52.507 1.780 39.935 1.00 84.62 278 THR A C 1
ATOM 2118 O O . THR A 1 278 ? -52.635 0.590 39.643 1.00 84.62 278 THR A O 1
ATOM 2121 N N . CYS A 1 279 ? -52.557 2.212 41.199 1.00 86.62 279 CYS A N 1
ATOM 2122 C CA . CYS A 1 279 ? -52.843 1.316 42.317 1.00 86.62 279 CYS A CA 1
ATOM 2123 C C . CYS A 1 279 ? -54.320 0.911 42.308 1.00 86.62 279 CYS A C 1
ATOM 2125 O O . CYS A 1 279 ? -55.201 1.768 42.351 1.00 86.62 279 CYS A O 1
ATOM 2127 N N . HIS A 1 280 ? -54.580 -0.393 42.276 1.00 84.38 280 HIS A N 1
ATOM 2128 C CA . HIS A 1 280 ? -55.903 -0.984 42.428 1.00 84.38 280 HIS A CA 1
ATOM 2129 C C . HIS A 1 280 ? -55.880 -2.013 43.557 1.00 84.38 280 HIS A C 1
ATOM 2131 O O . HIS A 1 280 ? -54.937 -2.792 43.678 1.00 84.38 280 HIS A O 1
ATOM 2137 N N . VAL A 1 281 ? -56.932 -2.047 44.372 1.00 81.06 281 VAL A N 1
ATOM 2138 C CA . VAL A 1 281 ? -57.096 -3.077 45.404 1.00 81.06 281 VAL A CA 1
ATOM 2139 C C . VAL A 1 281 ? -57.669 -4.332 44.744 1.00 81.06 281 VAL A C 1
ATOM 2141 O O . VAL A 1 281 ? -58.800 -4.313 44.264 1.00 81.06 281 VAL A O 1
ATOM 2144 N N . ILE A 1 282 ? -56.881 -5.408 44.688 1.00 76.94 282 ILE A N 1
ATOM 2145 C CA . ILE A 1 282 ? -57.263 -6.702 44.104 1.00 76.94 282 ILE A CA 1
ATOM 2146 C C . ILE A 1 282 ? -57.161 -7.754 45.209 1.00 76.94 282 ILE A C 1
ATOM 2148 O O . ILE A 1 282 ? -56.102 -7.905 45.818 1.00 76.94 282 ILE A O 1
ATOM 2152 N N . ASP A 1 283 ? -58.267 -8.451 45.478 1.00 78.94 283 ASP A N 1
ATOM 2153 C CA . ASP A 1 283 ? -58.407 -9.435 46.566 1.00 78.94 283 ASP A CA 1
ATOM 2154 C C . ASP A 1 283 ? -58.066 -8.868 47.958 1.00 78.94 283 ASP A C 1
ATOM 2156 O O . ASP A 1 283 ? -57.451 -9.529 48.791 1.00 78.94 283 ASP A O 1
ATOM 2160 N N . GLY A 1 284 ? -58.436 -7.606 48.206 1.00 75.31 284 GLY A N 1
ATOM 2161 C CA . GLY A 1 284 ? -58.193 -6.927 49.484 1.00 75.31 284 GLY A CA 1
ATOM 2162 C C . GLY A 1 284 ? -56.775 -6.374 49.671 1.00 75.31 284 GLY A C 1
ATOM 2163 O O . GLY A 1 284 ? -56.491 -5.833 50.735 1.00 75.31 284 GLY A O 1
ATOM 2164 N N . TRP A 1 285 ? -55.906 -6.454 48.653 1.00 69.25 285 TRP A N 1
ATOM 2165 C CA . TRP A 1 285 ? -54.536 -5.931 48.705 1.00 69.25 285 TRP A CA 1
ATOM 2166 C C . TRP A 1 285 ? -54.250 -4.919 47.582 1.00 69.25 285 TRP A C 1
ATOM 2168 O O . TRP A 1 285 ? -54.601 -5.174 46.426 1.00 69.25 285 TRP A O 1
ATOM 2178 N N . PRO A 1 286 ? -53.590 -3.784 47.873 1.00 81.81 286 PRO A N 1
ATOM 2179 C CA . PRO A 1 286 ? -53.212 -2.794 46.872 1.00 81.81 286 PRO A CA 1
ATOM 2180 C C . PRO A 1 286 ? -52.115 -3.352 45.953 1.00 81.81 286 PRO A C 1
ATOM 2182 O O . PRO A 1 286 ? -51.055 -3.779 46.408 1.00 81.81 286 PRO A O 1
ATOM 2185 N N . LYS A 1 287 ? -52.365 -3.348 44.641 1.00 84.31 287 LYS A N 1
ATOM 2186 C CA . LYS A 1 287 ? -51.430 -3.775 43.592 1.00 84.31 287 LYS A CA 1
ATOM 2187 C C . LYS A 1 287 ? -51.338 -2.706 42.505 1.00 84.31 287 LYS A C 1
ATOM 2189 O O . LYS A 1 287 ? -52.349 -2.170 42.058 1.00 84.31 287 LYS A O 1
ATOM 2194 N N . CYS A 1 288 ? -50.128 -2.423 42.037 1.00 86.88 288 CYS A N 1
ATOM 2195 C CA . CYS A 1 288 ? -49.909 -1.547 40.888 1.00 86.88 288 CYS A CA 1
ATOM 2196 C C . CYS A 1 288 ? -50.214 -2.313 39.596 1.00 86.88 288 CYS A C 1
ATOM 2198 O O . CYS A 1 288 ? -49.555 -3.310 39.301 1.00 86.88 288 CYS A O 1
ATOM 2200 N N . VAL A 1 289 ? -51.201 -1.862 38.824 1.00 82.44 289 VAL A N 1
ATOM 2201 C CA . VAL A 1 289 ? -51.567 -2.467 37.534 1.00 82.44 289 VAL A CA 1
ATOM 2202 C C . VAL A 1 289 ? -51.368 -1.468 36.397 1.00 82.44 289 VAL A C 1
ATOM 2204 O O . VAL A 1 289 ? -51.547 -0.264 36.576 1.00 82.44 289 VAL A O 1
ATOM 2207 N N . GLN A 1 290 ? -50.960 -1.950 35.222 1.00 73.31 290 GLN A N 1
ATOM 2208 C CA . GLN A 1 290 ? -50.786 -1.108 34.034 1.00 73.31 290 GLN A CA 1
ATOM 2209 C C . GLN A 1 290 ? -52.133 -0.567 33.544 1.00 73.31 290 GLN A C 1
ATOM 2211 O O . GLN A 1 290 ? -53.087 -1.323 33.338 1.00 73.31 290 GLN A O 1
ATOM 2216 N N . THR A 1 291 ? -52.204 0.742 33.311 1.00 59.91 291 THR A N 1
ATOM 2217 C CA . THR A 1 291 ? -53.370 1.407 32.723 1.00 59.91 291 THR A CA 1
ATOM 2218 C C . THR A 1 291 ? -53.475 1.042 31.242 1.00 59.91 291 THR A C 1
ATOM 2220 O O . THR A 1 291 ? -52.753 1.558 30.392 1.00 59.91 291 THR A O 1
ATOM 2223 N N . LYS A 1 292 ? -54.382 0.113 30.914 1.00 44.41 292 LYS A N 1
ATOM 2224 C CA . LYS A 1 292 ? -54.669 -0.306 29.533 1.00 44.41 292 LYS A CA 1
ATOM 2225 C C . LYS A 1 292 ? -55.163 0.878 28.694 1.00 44.41 292 LYS A C 1
ATOM 2227 O O . LYS A 1 292 ? -56.339 1.225 28.741 1.00 44.41 292 LYS A O 1
ATOM 2232 N N . THR A 1 293 ? -54.303 1.417 27.839 1.00 45.09 293 THR A N 1
ATOM 2233 C CA . THR A 1 293 ? -54.725 2.094 26.608 1.00 45.09 293 THR A CA 1
ATOM 2234 C C . THR A 1 293 ? -54.541 1.120 25.443 1.00 45.09 293 THR A C 1
ATOM 2236 O O . THR A 1 293 ? -53.459 0.589 25.239 1.00 45.09 293 THR A O 1
ATOM 2239 N N . SER A 1 294 ? -55.641 0.825 24.736 1.00 42.84 294 SER A N 1
ATOM 2240 C CA . SER A 1 294 ? -55.717 0.144 23.429 1.00 42.84 294 SER A CA 1
ATOM 2241 C C . SER A 1 294 ? -54.776 -1.059 23.211 1.00 42.84 294 SER A C 1
ATOM 2243 O O . SER A 1 294 ? -53.636 -0.921 22.777 1.00 42.84 294 SER A O 1
ATOM 2245 N N . ILE A 1 295 ? -55.313 -2.265 23.415 1.00 42.50 295 ILE A N 1
ATOM 2246 C CA . ILE A 1 295 ? -54.635 -3.562 23.276 1.00 42.50 295 ILE A CA 1
ATOM 2247 C C . ILE A 1 295 ? -53.998 -3.719 21.881 1.00 42.50 295 ILE A C 1
ATOM 2249 O O . ILE A 1 295 ? -54.665 -4.083 20.913 1.00 42.50 295 ILE A O 1
ATOM 2253 N N . ARG A 1 296 ? -52.679 -3.519 21.791 1.00 47.62 296 ARG A N 1
ATOM 2254 C CA . ARG A 1 296 ? -51.835 -4.176 20.786 1.00 47.62 296 ARG A CA 1
ATOM 2255 C C . ARG A 1 296 ? -51.301 -5.460 21.419 1.00 47.62 296 ARG A C 1
ATOM 2257 O O . ARG A 1 296 ? -50.892 -5.457 22.577 1.00 47.62 296 ARG A O 1
ATOM 2264 N N . ARG A 1 297 ? -51.371 -6.573 20.685 1.00 53.88 297 ARG A N 1
ATOM 2265 C CA . ARG A 1 297 ? -50.896 -7.887 21.144 1.00 53.88 297 ARG A CA 1
ATOM 2266 C C . ARG A 1 297 ? -49.395 -7.767 21.478 1.00 53.88 297 ARG A C 1
ATOM 2268 O O . ARG A 1 297 ? -48.661 -7.334 20.588 1.00 53.88 297 ARG A O 1
ATOM 2275 N N . PRO A 1 298 ? -48.954 -8.084 22.710 1.00 60.38 298 PRO A N 1
ATOM 2276 C CA . PRO A 1 298 ? -47.568 -7.892 23.116 1.00 60.38 298 PRO A CA 1
ATOM 2277 C C . PRO A 1 298 ? -46.642 -8.725 22.234 1.00 60.38 298 PRO A C 1
ATOM 2279 O O . PRO A 1 298 ? -46.939 -9.871 21.889 1.00 60.38 298 PRO A O 1
ATOM 2282 N N . SER A 1 299 ? -45.540 -8.110 21.838 1.00 77.50 299 SER A N 1
ATOM 2283 C CA . SER A 1 299 ? -44.545 -8.663 20.931 1.00 77.50 299 SER A CA 1
ATOM 2284 C C . SER A 1 299 ? -43.198 -8.768 21.638 1.00 77.50 299 SER A C 1
ATOM 2286 O O . SER A 1 299 ? -42.996 -8.209 22.713 1.00 77.50 299 SER A O 1
ATOM 2288 N N . CYS A 1 300 ? -42.243 -9.481 21.045 1.00 78.50 300 CYS A N 1
ATOM 2289 C CA . CYS A 1 300 ? -40.921 -9.638 21.650 1.00 78.50 300 CYS A CA 1
ATOM 2290 C C . CYS A 1 300 ? -40.128 -8.333 21.817 1.00 78.50 300 CYS A C 1
ATOM 2292 O O . CYS A 1 300 ? -39.143 -8.328 22.547 1.00 78.50 300 CYS A O 1
ATOM 2294 N N . SER A 1 301 ? -40.546 -7.226 21.192 1.00 74.69 301 SER A N 1
ATOM 2295 C CA . SER A 1 301 ? -39.963 -5.906 21.461 1.00 74.69 301 SER A CA 1
ATOM 2296 C C . SER A 1 301 ? -40.398 -5.312 22.803 1.00 74.69 301 SER A C 1
ATOM 2298 O O . SER A 1 301 ? -39.714 -4.430 23.311 1.00 74.69 301 SER A O 1
ATOM 2300 N N . ASP A 1 302 ? -41.491 -5.810 23.386 1.00 76.62 302 ASP A N 1
ATOM 2301 C CA . ASP A 1 302 ? -42.056 -5.321 24.650 1.00 76.62 302 ASP A CA 1
ATOM 2302 C C . ASP A 1 302 ? -41.519 -6.100 25.871 1.00 76.62 302 ASP A C 1
ATOM 2304 O O . ASP A 1 302 ? -41.831 -5.769 27.014 1.00 76.62 302 ASP A O 1
ATOM 2308 N N . LEU A 1 303 ? -40.709 -7.144 25.644 1.00 78.69 303 LEU A N 1
ATOM 2309 C CA . LEU A 1 303 ? -40.204 -8.063 26.665 1.00 78.69 303 LEU A CA 1
ATOM 2310 C C . LEU A 1 303 ? -38.665 -8.016 26.711 1.00 78.69 303 LEU A C 1
ATOM 2312 O O . LEU A 1 303 ? -37.994 -8.523 25.813 1.00 78.69 303 LEU A O 1
ATOM 2316 N N . GLN A 1 304 ? -38.087 -7.431 27.765 1.00 75.56 304 GLN A N 1
ATOM 2317 C CA . GLN A 1 304 ? -36.640 -7.504 27.997 1.00 75.56 304 GLN A CA 1
ATOM 2318 C C . GLN A 1 304 ? -36.274 -8.830 28.663 1.00 75.56 304 GLN A C 1
ATOM 2320 O O . GLN A 1 304 ? -36.597 -9.071 29.825 1.00 75.56 304 GLN A O 1
ATOM 2325 N N . CYS A 1 305 ? -35.582 -9.684 27.915 1.00 84.25 305 CYS A N 1
ATOM 2326 C CA . CYS A 1 305 ? -35.109 -10.969 28.403 1.00 84.25 305 CYS A CA 1
ATOM 2327 C C . CYS A 1 305 ? -33.756 -10.835 29.131 1.00 84.25 305 CYS A C 1
ATOM 2329 O O . CYS A 1 305 ? -32.876 -10.120 28.642 1.00 84.25 305 CYS A O 1
ATOM 2331 N N . PRO A 1 306 ? -33.565 -11.493 30.295 1.00 70.12 306 PRO A N 1
ATOM 2332 C CA . PRO A 1 306 ? -32.285 -11.503 31.006 1.00 70.12 306 PRO A CA 1
ATOM 2333 C C . PRO A 1 306 ? -31.174 -12.140 30.150 1.00 70.12 306 PRO A C 1
ATOM 2335 O O . PRO A 1 306 ? -31.455 -12.943 29.254 1.00 70.12 306 PRO A O 1
ATOM 2338 N N . GLN A 1 307 ? -29.910 -11.782 30.415 1.00 62.59 307 GLN A N 1
ATOM 2339 C CA . GLN A 1 307 ? -28.753 -12.279 29.653 1.00 62.59 307 GLN A CA 1
ATOM 2340 C C . GLN A 1 307 ? -28.774 -13.814 29.525 1.00 62.59 307 GLN A C 1
ATOM 2342 O O . GLN A 1 307 ? -28.972 -14.518 30.510 1.00 62.59 307 GLN A O 1
ATOM 2347 N N . GLY A 1 308 ? -28.580 -14.321 28.300 1.00 70.50 308 GLY A N 1
ATOM 2348 C CA . GLY A 1 308 ? -28.622 -15.757 27.984 1.00 70.50 308 GLY A CA 1
ATOM 2349 C C . GLY A 1 308 ? -29.994 -16.297 27.556 1.00 70.50 308 GLY A C 1
ATOM 2350 O O . GLY A 1 308 ? -30.116 -17.488 27.271 1.00 70.50 308 GLY A O 1
ATOM 2351 N N . THR A 1 309 ? -31.022 -15.447 27.470 1.00 80.19 309 THR A N 1
ATOM 2352 C CA . THR A 1 309 ? -32.363 -15.831 27.002 1.00 80.19 309 THR A CA 1
ATOM 2353 C C . THR A 1 309 ? -32.811 -14.969 25.817 1.00 80.19 309 THR A C 1
ATOM 2355 O O . THR A 1 309 ? -32.524 -13.772 25.771 1.00 80.19 309 THR A O 1
ATOM 2358 N N . GLN A 1 310 ? -33.507 -15.563 24.847 1.00 85.19 310 GLN A N 1
ATOM 2359 C CA . GLN A 1 310 ? -34.061 -14.883 23.674 1.00 85.19 310 GLN A CA 1
ATOM 2360 C C . GLN A 1 310 ? -35.583 -14.958 23.724 1.00 85.19 310 GLN A C 1
ATOM 2362 O O . GLN A 1 310 ? -36.171 -15.970 24.107 1.00 85.19 310 GLN A O 1
ATOM 2367 N N . CYS A 1 311 ? -36.242 -13.865 23.345 1.00 86.25 311 CYS A N 1
ATOM 2368 C CA . CYS A 1 311 ? -37.692 -13.848 23.275 1.00 86.25 311 CYS A CA 1
ATOM 2369 C C . CYS A 1 311 ? -38.186 -14.656 22.067 1.00 86.25 311 CYS A C 1
ATOM 2371 O O . CYS A 1 311 ? -37.784 -14.394 20.931 1.00 86.25 311 CYS A O 1
ATOM 2373 N N . GLN A 1 312 ? -39.089 -15.603 22.314 1.00 86.06 312 GLN A N 1
ATOM 2374 C CA . GLN A 1 312 ? -39.770 -16.397 21.298 1.00 86.06 312 GLN A CA 1
ATOM 2375 C C . GLN A 1 312 ? -41.286 -16.346 21.525 1.00 86.06 312 GLN A C 1
ATOM 2377 O O . GLN A 1 312 ? -41.773 -16.422 22.654 1.00 86.06 312 GLN A O 1
ATOM 2382 N N . MET A 1 313 ? -42.052 -16.226 20.440 1.00 85.94 313 MET A N 1
ATOM 2383 C CA . MET A 1 313 ? -43.514 -16.276 20.497 1.00 85.94 313 MET A CA 1
ATOM 2384 C C . MET A 1 313 ? -43.970 -17.733 20.631 1.00 85.94 313 MET A C 1
ATOM 2386 O O . MET A 1 313 ? -43.795 -18.518 19.703 1.00 85.94 313 MET A O 1
ATOM 2390 N N . THR A 1 314 ? -44.569 -18.091 21.767 1.00 75.00 314 THR A N 1
ATOM 2391 C CA . THR A 1 314 ? -45.188 -19.408 22.005 1.00 75.00 314 THR A CA 1
ATOM 2392 C C . THR A 1 314 ? -46.658 -19.208 22.358 1.00 75.00 314 THR A C 1
ATOM 2394 O O . THR A 1 314 ? -46.990 -18.384 23.207 1.00 75.00 314 THR A O 1
ATOM 2397 N N . ASP A 1 315 ? -47.552 -19.890 21.636 1.00 80.81 315 ASP A N 1
ATOM 2398 C CA . ASP A 1 315 ? -49.015 -19.792 21.789 1.00 80.81 315 ASP A CA 1
ATOM 2399 C C . ASP A 1 315 ? -49.573 -18.356 21.728 1.00 80.81 315 ASP A C 1
ATOM 2401 O O . ASP A 1 315 ? -50.536 -17.990 22.400 1.00 80.81 315 ASP A O 1
ATOM 2405 N N . GLY A 1 316 ? -48.954 -17.505 20.904 1.00 76.19 316 GLY A N 1
ATOM 2406 C CA . GLY A 1 316 ? -49.381 -16.118 20.715 1.00 76.19 316 GLY A CA 1
ATOM 2407 C C . GLY A 1 316 ? -48.948 -15.144 21.816 1.00 76.19 316 GLY A C 1
ATOM 2408 O O . GLY A 1 316 ? -49.429 -14.009 21.802 1.00 76.19 316 GLY A O 1
ATOM 2409 N N . TRP A 1 317 ? -48.036 -15.550 22.709 1.00 75.94 317 TRP A N 1
ATOM 2410 C CA . TRP A 1 317 ? -47.432 -14.702 23.742 1.00 75.94 317 TRP A CA 1
ATOM 2411 C C . TRP A 1 317 ? -45.893 -14.717 23.671 1.00 75.94 317 TRP A C 1
ATOM 2413 O O . TRP A 1 317 ? -45.304 -15.773 23.423 1.00 75.94 317 TRP A O 1
ATOM 2423 N N . PRO A 1 318 ? -45.220 -13.573 23.894 1.00 82.94 318 PRO A N 1
ATOM 2424 C CA . PRO A 1 318 ? -43.764 -13.524 23.975 1.00 82.94 318 PRO A CA 1
ATOM 2425 C C . PRO A 1 318 ? -43.289 -14.162 25.290 1.00 82.94 318 PRO A C 1
ATOM 2427 O O . PRO A 1 318 ? -43.707 -13.746 26.370 1.00 82.94 318 PRO A O 1
ATOM 2430 N N . LYS A 1 319 ? -42.411 -15.168 25.213 1.00 86.88 319 LYS A N 1
ATOM 2431 C CA . LYS A 1 319 ? -41.728 -15.778 26.367 1.00 86.88 319 LYS A CA 1
ATOM 2432 C C . LYS A 1 319 ? -40.216 -15.719 26.168 1.00 86.88 319 LYS A C 1
ATOM 2434 O O . LYS A 1 319 ? -39.729 -15.979 25.071 1.00 86.88 319 LYS A O 1
ATOM 2439 N N . CYS A 1 320 ? -39.469 -15.424 27.229 1.00 84.12 320 CYS A N 1
ATOM 2440 C CA . CYS A 1 320 ? -38.014 -15.570 27.227 1.00 84.12 320 CYS A CA 1
ATOM 2441 C C . CYS A 1 320 ? -37.664 -17.048 27.381 1.00 84.12 320 CYS A C 1
ATOM 2443 O O . CYS A 1 320 ? -37.893 -17.637 28.437 1.00 84.12 320 CYS A O 1
ATOM 2445 N N . VAL A 1 321 ? -37.124 -17.647 26.328 1.00 83.56 321 VAL A N 1
ATOM 2446 C CA . VAL A 1 321 ? -36.591 -19.009 26.362 1.00 83.56 321 VAL A CA 1
ATOM 2447 C C . VAL A 1 321 ? -35.074 -18.930 26.472 1.00 83.56 321 VAL A C 1
ATOM 2449 O O . VAL A 1 321 ? -34.457 -18.012 25.934 1.00 83.56 321 VAL A O 1
ATOM 2452 N N . HIS A 1 322 ? -34.455 -19.850 27.213 1.00 72.31 322 HIS A N 1
ATOM 2453 C CA . HIS A 1 322 ? -32.995 -19.926 27.239 1.00 72.31 322 HIS A CA 1
ATOM 2454 C C . HIS A 1 322 ? -32.474 -20.144 25.823 1.00 72.31 322 HIS A C 1
ATOM 2456 O O . HIS A 1 322 ? -33.010 -20.982 25.093 1.00 72.31 322 HIS A O 1
ATOM 2462 N N . ASN A 1 323 ? -31.451 -19.372 25.448 1.00 63.25 323 ASN A N 1
ATOM 2463 C CA . ASN A 1 323 ? -30.778 -19.546 24.171 1.00 63.25 323 ASN A CA 1
ATOM 2464 C C . ASN A 1 323 ? -30.361 -21.006 24.071 1.00 63.25 323 ASN A C 1
ATOM 2466 O O . ASN A 1 323 ? -29.724 -21.536 24.983 1.00 63.25 323 ASN A O 1
ATOM 2470 N N . GLN A 1 324 ? -30.780 -21.663 22.991 1.00 66.06 324 GLN A N 1
ATOM 2471 C CA . GLN A 1 324 ? -30.371 -23.027 22.718 1.00 66.06 324 GLN A CA 1
ATOM 2472 C C . GLN A 1 324 ? -28.837 -23.039 22.716 1.00 66.06 324 GLN A C 1
ATOM 2474 O O . GLN A 1 324 ? -28.260 -22.346 21.877 1.00 66.06 324 GLN A O 1
ATOM 2479 N N . PRO A 1 325 ? -28.178 -23.759 23.644 1.00 59.84 325 PRO A N 1
ATOM 2480 C CA . PRO A 1 325 ? -26.729 -23.741 23.727 1.00 59.84 325 PRO A CA 1
ATOM 2481 C C . PRO A 1 325 ? -26.201 -24.336 22.427 1.00 59.84 325 PRO A C 1
ATOM 2483 O O . PRO A 1 325 ? -26.413 -25.513 22.125 1.00 59.84 325 PRO A O 1
ATOM 2486 N N . SER A 1 326 ? -25.604 -23.476 21.613 1.00 68.25 326 SER A N 1
ATOM 2487 C CA . SER A 1 326 ? -25.092 -23.834 20.306 1.00 68.25 326 SER A CA 1
ATOM 2488 C C . SER A 1 326 ? -23.598 -24.101 20.423 1.00 68.25 326 SER A C 1
ATOM 2490 O O . SER A 1 326 ? -22.930 -23.654 21.355 1.00 68.25 326 SER A O 1
ATOM 2492 N N . CYS A 1 327 ? -23.023 -24.787 19.440 1.00 72.25 327 CYS A N 1
ATOM 2493 C CA . CYS A 1 327 ? -21.573 -24.947 19.387 1.00 72.25 327 CYS A CA 1
ATOM 2494 C C . CYS A 1 327 ? -20.805 -23.628 19.177 1.00 72.25 327 CYS A C 1
ATOM 2496 O O . CYS A 1 327 ? -19.579 -23.642 19.214 1.00 72.25 327 CYS A O 1
ATOM 2498 N N . GLN A 1 328 ? -21.496 -22.498 18.977 1.00 68.12 328 GLN A N 1
ATOM 2499 C CA . GLN A 1 328 ? -20.879 -21.170 18.972 1.00 68.12 328 GLN A CA 1
ATOM 2500 C C . GLN A 1 328 ? -20.587 -20.668 20.396 1.00 68.12 328 GLN A C 1
ATOM 2502 O O . GLN A 1 328 ? -19.694 -19.844 20.570 1.00 68.12 328 GLN A O 1
ATOM 2507 N N . ASP A 1 329 ? -21.278 -21.209 21.405 1.00 64.69 329 ASP A N 1
ATOM 2508 C CA . ASP A 1 329 ? -21.184 -20.785 22.808 1.00 64.69 329 ASP A CA 1
ATOM 2509 C C . ASP A 1 329 ? -20.184 -21.628 23.630 1.00 64.69 329 ASP A C 1
ATOM 2511 O O . ASP A 1 329 ? -19.970 -21.368 24.814 1.00 64.69 329 ASP A O 1
ATOM 2515 N N . VAL A 1 330 ? -19.559 -22.648 23.021 1.00 70.06 330 VAL A N 1
ATOM 2516 C CA . VAL A 1 330 ? -18.650 -23.595 23.690 1.00 70.06 330 VAL A CA 1
ATOM 2517 C C . VAL A 1 330 ? -17.258 -23.546 23.059 1.00 70.06 330 VAL A C 1
ATOM 2519 O O . VAL A 1 330 ? -17.059 -23.939 21.911 1.00 70.06 330 VAL A O 1
ATOM 2522 N N . GLN A 1 331 ? -16.264 -23.108 23.833 1.00 70.75 331 GLN A N 1
ATOM 2523 C CA . GLN A 1 331 ? -14.859 -23.087 23.419 1.00 70.75 331 GLN A CA 1
ATOM 2524 C C . GLN A 1 331 ? -14.197 -24.444 23.712 1.00 70.75 331 GLN A C 1
ATOM 2526 O O . GLN A 1 331 ? -13.825 -24.739 24.847 1.00 70.75 331 GLN A O 1
ATOM 2531 N N . CYS A 1 332 ? -14.056 -25.287 22.687 1.00 81.25 332 CYS A N 1
ATOM 2532 C CA . CYS A 1 332 ? -13.338 -26.559 22.797 1.00 81.25 332 CYS A CA 1
ATOM 2533 C C . CYS A 1 332 ? -11.815 -26.359 22.693 1.00 81.25 332 CYS A C 1
ATOM 2535 O O . CYS A 1 332 ? -11.340 -25.466 21.989 1.00 81.25 332 CYS A O 1
ATOM 2537 N N . GLN A 1 333 ? -11.038 -27.195 23.391 1.00 68.25 333 GLN A N 1
ATOM 2538 C CA . GLN A 1 333 ? -9.576 -27.218 23.255 1.00 68.25 333 GLN A CA 1
ATOM 2539 C C . GLN A 1 333 ? -9.154 -27.626 21.832 1.00 68.25 333 GLN A C 1
ATOM 2541 O O . GLN A 1 333 ? -9.931 -28.244 21.099 1.00 68.25 333 GLN A O 1
ATOM 2546 N N . LYS A 1 334 ? -7.918 -27.277 21.443 1.00 52.31 334 LYS A N 1
ATOM 2547 C CA . LYS A 1 334 ? -7.307 -27.683 20.164 1.00 52.31 334 LYS A CA 1
ATOM 2548 C C . LYS A 1 334 ? -7.501 -29.207 19.993 1.00 52.31 334 LYS A C 1
ATOM 2550 O O . LYS A 1 334 ? -7.220 -29.946 20.928 1.00 52.31 334 LYS A O 1
ATOM 2555 N N . ASP A 1 335 ? -8.040 -29.641 18.850 1.00 63.00 335 ASP A N 1
ATOM 2556 C CA . ASP A 1 335 ? -8.356 -31.043 18.476 1.00 63.00 335 ASP A CA 1
ATOM 2557 C C . ASP A 1 335 ? -9.679 -31.660 18.997 1.00 63.00 335 ASP A C 1
ATOM 2559 O O . ASP A 1 335 ? -9.921 -32.862 18.840 1.00 63.00 335 ASP A O 1
ATOM 2563 N N . HIS A 1 336 ? -10.589 -30.847 19.542 1.00 75.62 336 HIS A N 1
ATOM 2564 C CA . HIS A 1 336 ? -11.967 -31.250 19.852 1.00 75.62 336 HIS A CA 1
ATOM 2565 C C . HIS A 1 336 ? -12.973 -30.449 19.014 1.00 75.62 336 HIS A C 1
ATOM 2567 O O . HIS A 1 336 ? -12.887 -29.224 18.937 1.00 75.62 336 HIS A O 1
ATOM 2573 N N . MET A 1 337 ? -13.958 -31.124 18.414 1.00 76.06 337 MET A N 1
ATOM 2574 C CA . MET A 1 337 ? -15.058 -30.467 17.701 1.00 76.06 337 MET A CA 1
ATOM 2575 C C . MET A 1 337 ? -16.320 -30.556 18.551 1.00 76.06 337 MET A C 1
ATOM 2577 O O . MET A 1 337 ? -16.662 -31.619 19.069 1.00 76.06 337 MET A O 1
ATOM 2581 N N . CYS A 1 338 ? -17.011 -29.432 18.714 1.00 77.19 338 CYS A N 1
ATOM 2582 C CA . CYS A 1 338 ? -18.287 -29.423 19.409 1.00 77.19 338 CYS A CA 1
ATOM 2583 C C . CYS A 1 338 ? -19.325 -30.186 18.577 1.00 77.19 338 CYS A C 1
ATOM 2585 O O . CYS A 1 338 ? -19.562 -29.861 17.412 1.00 77.19 338 CYS A O 1
ATOM 2587 N N . GLN A 1 339 ? -19.934 -31.206 19.180 1.00 80.38 339 GLN A N 1
ATOM 2588 C CA . GLN A 1 339 ? -21.009 -31.984 18.581 1.00 80.38 339 GLN A CA 1
ATOM 2589 C C . GLN A 1 339 ? -22.209 -31.989 19.529 1.00 80.38 339 GLN A C 1
ATOM 2591 O O . GLN A 1 339 ? -22.069 -32.133 20.744 1.00 80.38 339 GLN A O 1
ATOM 2596 N N . MET A 1 340 ? -23.407 -31.839 18.967 1.00 75.19 340 MET A N 1
ATOM 2597 C CA . MET A 1 340 ? -24.651 -32.023 19.709 1.00 75.19 340 MET A CA 1
ATOM 2598 C C . MET A 1 340 ? -24.894 -33.520 19.891 1.00 75.19 340 MET A C 1
ATOM 2600 O O . MET A 1 340 ? -25.226 -34.219 18.933 1.00 75.19 340 MET A O 1
ATOM 2604 N N . VAL A 1 341 ? -24.711 -34.020 21.110 1.00 67.75 341 VAL A N 1
ATOM 2605 C CA . VAL A 1 341 ? -24.907 -35.439 21.429 1.00 67.75 341 VAL A CA 1
ATOM 2606 C C . VAL A 1 341 ? -26.337 -35.628 21.951 1.00 67.75 341 VAL A C 1
ATOM 2608 O O . VAL A 1 341 ? -26.798 -34.834 22.764 1.00 67.75 341 VAL A O 1
ATOM 2611 N N . ASN A 1 342 ? -27.041 -36.669 21.490 1.00 57.38 342 ASN A N 1
ATOM 2612 C CA . ASN A 1 342 ? -28.372 -37.124 21.951 1.00 57.38 342 ASN A CA 1
ATOM 2613 C C . ASN A 1 342 ? -29.647 -36.390 21.485 1.00 57.38 342 ASN A C 1
ATOM 2615 O O . ASN A 1 342 ? -30.715 -36.706 22.002 1.00 57.38 342 ASN A O 1
ATOM 2619 N N . GLY A 1 343 ? -29.598 -35.509 20.478 1.00 53.19 343 GLY A N 1
ATOM 2620 C CA . GLY A 1 343 ? -30.810 -34.930 19.866 1.00 53.19 343 GLY A CA 1
ATOM 2621 C C . GLY A 1 343 ? -31.666 -34.057 20.808 1.00 53.19 343 GLY A C 1
ATOM 2622 O O . GLY A 1 343 ? -31.626 -34.144 22.034 1.00 53.19 343 GLY A O 1
ATOM 2623 N N . TRP A 1 344 ? -32.443 -33.136 20.246 1.00 42.31 344 TRP A N 1
ATOM 2624 C CA . TRP A 1 344 ? -33.302 -32.252 21.044 1.00 42.31 344 TRP A CA 1
ATOM 2625 C C . TRP A 1 344 ? -34.553 -33.020 21.524 1.00 42.31 344 TRP A C 1
ATOM 2627 O O . TRP A 1 344 ? -35.064 -33.826 20.745 1.00 42.31 344 TRP A O 1
ATOM 2637 N N . PRO A 1 345 ? -35.070 -32.833 22.760 1.00 44.06 345 PRO A N 1
ATOM 2638 C CA . PRO A 1 345 ? -34.814 -31.753 23.727 1.00 44.06 345 PRO A CA 1
ATOM 2639 C C . PRO A 1 345 ? -33.756 -32.022 24.812 1.00 44.06 345 PRO A C 1
ATOM 2641 O O . PRO A 1 345 ? -33.619 -31.209 25.720 1.00 44.06 345 PRO A O 1
ATOM 2644 N N . ARG A 1 346 ? -33.013 -33.137 24.767 1.00 53.69 346 ARG A N 1
ATOM 2645 C CA . ARG A 1 346 ? -32.057 -33.514 25.837 1.00 53.69 346 ARG A CA 1
ATOM 2646 C C . ARG A 1 346 ? -30.578 -33.347 25.474 1.00 53.69 346 ARG A C 1
ATOM 2648 O O . ARG A 1 346 ? -29.716 -33.637 26.298 1.00 53.69 346 ARG A O 1
ATOM 2655 N N . GLY A 1 347 ? -30.271 -32.917 24.254 1.00 52.44 347 GLY A N 1
ATOM 2656 C CA . GLY A 1 347 ? -28.894 -32.779 23.794 1.00 52.44 347 GLY A CA 1
ATOM 2657 C C . GLY A 1 347 ? -28.202 -31.539 24.355 1.00 52.44 347 GLY A C 1
ATOM 2658 O O . GLY A 1 347 ? -28.670 -30.421 24.149 1.00 52.44 347 GLY A O 1
ATOM 2659 N N . HIS A 1 348 ? -27.064 -31.746 25.015 1.00 66.69 348 HIS A N 1
ATOM 2660 C CA . HIS A 1 348 ? -26.134 -30.690 25.415 1.00 66.69 348 HIS A CA 1
ATOM 2661 C C . HIS A 1 348 ? -24.917 -30.696 24.469 1.00 66.69 348 HIS A C 1
ATOM 2663 O O . HIS A 1 348 ? -24.484 -31.777 24.053 1.00 66.69 348 HIS A O 1
ATOM 2669 N N . PRO A 1 349 ? -24.357 -29.528 24.103 1.00 67.31 349 PRO A N 1
ATOM 2670 C CA . PRO A 1 349 ? -23.144 -29.466 23.293 1.00 67.31 349 PRO A CA 1
ATOM 2671 C C . PRO A 1 349 ? -21.964 -30.062 24.068 1.00 67.31 349 PRO A C 1
ATOM 2673 O O . PRO A 1 349 ? -21.653 -29.625 25.176 1.00 67.31 349 PRO A O 1
ATOM 2676 N N . GLN A 1 350 ? -21.304 -31.065 23.486 1.00 79.69 350 GLN A N 1
ATOM 2677 C CA . GLN A 1 350 ? -20.161 -31.743 24.096 1.00 79.69 350 GLN A CA 1
ATOM 2678 C C . GLN A 1 350 ? -18.952 -31.653 23.158 1.00 79.69 350 GLN A C 1
ATOM 2680 O O . GLN A 1 350 ? -19.053 -31.922 21.959 1.00 79.69 350 GLN A O 1
ATOM 2685 N N . CYS A 1 351 ? -17.793 -31.271 23.701 1.00 79.06 351 CYS A N 1
ATOM 2686 C CA . CYS A 1 351 ? -16.526 -31.269 22.971 1.00 79.06 351 CYS A CA 1
ATOM 2687 C C . CYS A 1 351 ? -16.030 -32.707 22.813 1.00 79.06 351 CYS A C 1
ATOM 2689 O O . CYS A 1 351 ? -15.300 -33.228 23.659 1.00 79.06 351 CYS A O 1
ATOM 2691 N N . VAL A 1 352 ? -16.439 -33.369 21.738 1.00 78.31 352 VAL A N 1
ATOM 2692 C CA . VAL A 1 352 ? -15.961 -34.714 21.435 1.00 78.31 352 VAL A CA 1
ATOM 2693 C C . VAL A 1 352 ? -14.593 -34.620 20.774 1.00 78.31 352 VAL A C 1
ATOM 2695 O O . VAL A 1 352 ? -14.336 -33.755 19.932 1.00 78.31 352 VAL A O 1
ATOM 2698 N N . GLN A 1 353 ? -13.684 -35.499 21.188 1.00 58.88 353 GLN A N 1
ATOM 2699 C CA . GLN A 1 353 ? -12.398 -35.626 20.525 1.00 58.88 353 GLN A CA 1
ATOM 2700 C C . GLN A 1 353 ? -12.686 -36.079 19.100 1.00 58.88 353 GLN A C 1
ATOM 2702 O O . GLN A 1 353 ? -13.289 -37.137 18.887 1.00 58.88 353 GLN A O 1
ATOM 2707 N N . THR A 1 354 ? -12.309 -35.269 18.117 1.00 50.66 354 THR A N 1
ATOM 2708 C CA . THR A 1 354 ? -12.422 -35.705 16.735 1.00 50.66 354 THR A CA 1
ATOM 2709 C C . THR A 1 354 ? -11.499 -36.896 16.565 1.00 50.66 354 THR A C 1
ATOM 2711 O O . THR A 1 354 ? -10.287 -36.733 16.456 1.00 50.66 354 THR A O 1
ATOM 2714 N N . LYS A 1 355 ? -12.071 -38.104 16.493 1.00 44.78 355 LYS A N 1
ATOM 2715 C CA . LYS A 1 355 ? -11.480 -39.184 15.705 1.00 44.78 355 LYS A CA 1
ATOM 2716 C C . LYS A 1 355 ? -11.516 -38.709 14.261 1.00 44.78 355 LYS A C 1
ATOM 2718 O O . LYS A 1 355 ? -12.381 -39.084 13.474 1.00 44.78 355 LYS A O 1
ATOM 2723 N N . THR A 1 356 ? -10.603 -37.802 13.938 1.00 41.25 356 THR A N 1
ATOM 2724 C CA . THR A 1 356 ? -10.198 -37.565 12.573 1.00 41.25 356 THR A CA 1
ATOM 2725 C C . THR A 1 356 ? -9.839 -38.943 12.037 1.00 41.25 356 THR A C 1
ATOM 2727 O O . THR A 1 356 ? -8.966 -39.633 12.559 1.00 41.25 356 THR A O 1
ATOM 2730 N N . SER A 1 357 ? -10.557 -39.382 11.004 1.00 43.72 357 SER A N 1
ATOM 2731 C CA . SER A 1 357 ? -9.915 -40.157 9.949 1.00 43.72 357 SER A CA 1
ATOM 2732 C C . SER A 1 357 ? -8.621 -39.407 9.673 1.00 43.72 357 SER A C 1
ATOM 2734 O O . SER A 1 357 ? -8.686 -38.307 9.124 1.00 43.72 357 SER A O 1
ATOM 2736 N N . ILE A 1 358 ? -7.511 -39.919 10.209 1.00 42.44 358 ILE A N 1
ATOM 2737 C CA . ILE A 1 358 ? -6.234 -39.222 10.308 1.00 42.44 358 ILE A CA 1
ATOM 2738 C C . ILE A 1 358 ? -5.873 -38.811 8.890 1.00 42.44 358 ILE A C 1
ATOM 2740 O O . ILE A 1 358 ? -5.407 -39.619 8.084 1.00 42.44 358 ILE A O 1
ATOM 2744 N N . ARG A 1 359 ? -6.146 -37.551 8.549 1.00 47.75 359 ARG A N 1
ATOM 2745 C CA . ARG A 1 359 ? -5.571 -36.957 7.361 1.00 47.75 359 ARG A CA 1
ATOM 2746 C C . ARG A 1 359 ? -4.108 -36.849 7.734 1.00 47.75 359 ARG A C 1
ATOM 2748 O O . ARG A 1 359 ? -3.767 -36.059 8.610 1.00 47.75 359 ARG A O 1
ATOM 2755 N N . ARG A 1 360 ? -3.300 -37.758 7.178 1.00 57.22 360 ARG A N 1
ATOM 2756 C CA . ARG A 1 360 ? -1.856 -37.801 7.411 1.00 57.22 360 ARG A CA 1
ATOM 2757 C C . ARG A 1 360 ? -1.338 -36.364 7.316 1.00 57.22 360 ARG A C 1
ATOM 2759 O O . ARG A 1 360 ? -1.574 -35.747 6.272 1.00 57.22 360 ARG A O 1
ATOM 2766 N N . PRO A 1 361 ? -0.736 -35.821 8.388 1.00 59.47 361 PRO A N 1
ATOM 2767 C CA . PRO A 1 361 ? -0.213 -34.468 8.357 1.00 59.47 361 PRO A CA 1
ATOM 2768 C C . PRO A 1 361 ? 0.755 -34.351 7.184 1.00 59.47 361 PRO A C 1
ATOM 2770 O O . PRO A 1 361 ? 1.439 -35.308 6.819 1.00 59.47 361 PRO A O 1
ATOM 2773 N N . SER A 1 362 ? 0.735 -33.203 6.529 1.00 77.88 362 SER A N 1
ATOM 2774 C CA . SER A 1 362 ? 1.512 -32.954 5.324 1.00 77.88 362 SER A CA 1
ATOM 2775 C C . SER A 1 362 ? 2.594 -31.926 5.613 1.00 77.88 362 SER A C 1
ATOM 2777 O O . SER A 1 362 ? 2.553 -31.217 6.615 1.00 77.88 362 SER A O 1
ATOM 2779 N N . CYS A 1 363 ? 3.578 -31.811 4.728 1.00 79.94 363 CYS A N 1
ATOM 2780 C CA . CYS A 1 363 ? 4.664 -30.857 4.924 1.00 79.94 363 CYS A CA 1
ATOM 2781 C C . CYS A 1 363 ? 4.244 -29.381 4.900 1.00 79.94 363 CYS A C 1
ATOM 2783 O O . CYS A 1 363 ? 5.038 -28.531 5.287 1.00 79.94 363 CYS A O 1
ATOM 2785 N N . SER A 1 364 ? 3.009 -29.055 4.500 1.00 79.44 364 SER A N 1
ATOM 2786 C CA . SER A 1 364 ? 2.460 -27.706 4.684 1.00 79.44 364 SER A CA 1
ATOM 2787 C C . SER A 1 364 ? 2.069 -27.404 6.133 1.00 79.44 364 SER A C 1
ATOM 2789 O O . SER A 1 364 ? 1.923 -26.237 6.482 1.00 79.44 364 SER A O 1
ATOM 2791 N N . ASP A 1 365 ? 1.925 -28.434 6.972 1.00 79.88 365 ASP A N 1
ATOM 2792 C CA . ASP A 1 365 ? 1.486 -28.321 8.367 1.00 79.88 365 ASP A CA 1
ATOM 2793 C C . ASP A 1 365 ? 2.670 -28.242 9.357 1.00 79.88 365 ASP A C 1
ATOM 2795 O O . ASP A 1 365 ? 2.463 -28.061 10.556 1.00 79.88 365 ASP A O 1
ATOM 2799 N N . VAL A 1 366 ? 3.918 -28.362 8.874 1.00 79.88 366 VAL A N 1
ATOM 2800 C CA . VAL A 1 366 ? 5.144 -28.400 9.691 1.00 79.88 366 VAL A CA 1
ATOM 2801 C C . VAL A 1 366 ? 6.112 -27.296 9.258 1.00 79.88 366 VAL A C 1
ATOM 2803 O O . VAL A 1 366 ? 6.575 -27.273 8.121 1.00 79.88 366 VAL A O 1
ATOM 2806 N N . GLN A 1 367 ? 6.459 -26.388 10.176 1.00 76.12 367 GLN A N 1
ATOM 2807 C CA . GLN A 1 367 ? 7.538 -25.418 9.967 1.00 76.12 367 GLN A CA 1
ATOM 2808 C C . GLN A 1 367 ? 8.874 -26.006 10.422 1.00 76.12 367 GLN A C 1
ATOM 2810 O O . GLN A 1 367 ? 9.068 -26.278 11.606 1.00 76.12 367 GLN A O 1
ATOM 2815 N N . CYS A 1 368 ? 9.795 -26.176 9.477 1.00 87.12 368 CYS A N 1
ATOM 2816 C CA . CYS A 1 368 ? 11.128 -26.697 9.742 1.00 87.12 368 CYS A CA 1
ATOM 2817 C C . CYS A 1 368 ? 12.137 -25.568 10.042 1.00 87.12 368 CYS A C 1
ATOM 2819 O O . CYS A 1 368 ? 12.049 -24.497 9.432 1.00 87.12 368 CYS A O 1
ATOM 2821 N N . PRO A 1 369 ? 13.080 -25.765 10.986 1.00 75.75 369 PRO A N 1
ATOM 2822 C CA . PRO A 1 369 ? 14.158 -24.811 11.259 1.00 75.75 369 PRO A CA 1
ATOM 2823 C C . PRO A 1 369 ? 15.056 -24.590 10.027 1.00 75.75 369 PRO A C 1
ATOM 2825 O O . PRO A 1 369 ? 15.063 -25.399 9.097 1.00 75.75 369 PRO A O 1
ATOM 2828 N N . LYS A 1 370 ? 15.819 -23.484 10.009 1.00 60.44 370 LYS A N 1
ATOM 2829 C CA . LYS A 1 370 ? 16.766 -23.178 8.916 1.00 60.44 370 LYS A CA 1
ATOM 2830 C C . LYS A 1 370 ? 17.677 -24.388 8.641 1.00 60.44 370 LYS A C 1
ATOM 2832 O O . LYS A 1 370 ? 18.116 -25.043 9.581 1.00 60.44 370 LYS A O 1
ATOM 2837 N N . ASP A 1 371 ? 17.908 -24.671 7.358 1.00 72.69 371 ASP A N 1
ATOM 2838 C CA . ASP A 1 371 ? 18.718 -25.789 6.835 1.00 72.69 371 ASP A CA 1
ATOM 2839 C C . ASP A 1 371 ? 18.109 -27.199 7.009 1.00 72.69 371 ASP A C 1
ATOM 2841 O O . ASP A 1 371 ? 18.805 -28.215 6.915 1.00 72.69 371 ASP A O 1
ATOM 2845 N N . THR A 1 372 ? 16.791 -27.278 7.228 1.00 80.56 372 THR A N 1
ATOM 2846 C CA . THR A 1 372 ? 16.017 -28.527 7.151 1.00 80.56 372 THR A CA 1
ATOM 2847 C C . THR A 1 372 ? 14.823 -28.368 6.212 1.00 80.56 372 THR A C 1
ATOM 2849 O O . THR A 1 372 ? 14.142 -27.342 6.217 1.00 80.56 372 THR A O 1
ATOM 2852 N N . GLN A 1 373 ? 14.556 -29.387 5.398 1.00 84.44 373 GLN A N 1
ATOM 2853 C CA . GLN A 1 373 ? 13.398 -29.452 4.515 1.00 84.44 373 GLN A CA 1
ATOM 2854 C C . GLN A 1 373 ? 12.430 -30.516 5.037 1.00 84.44 373 GLN A C 1
ATOM 2856 O O . GLN A 1 373 ? 12.836 -31.589 5.479 1.00 84.44 373 GLN A O 1
ATOM 2861 N N . CYS A 1 374 ? 11.130 -30.227 5.000 1.00 86.56 374 CYS A N 1
ATOM 2862 C CA . CYS A 1 374 ? 10.137 -31.228 5.363 1.00 86.56 374 CYS A CA 1
ATOM 2863 C C . CYS A 1 374 ? 10.055 -32.319 4.285 1.00 86.56 374 CYS A C 1
ATOM 2865 O O . CYS A 1 374 ? 9.805 -32.020 3.114 1.00 86.56 374 CYS A O 1
ATOM 2867 N N . GLN A 1 375 ? 10.210 -33.579 4.693 1.00 87.69 375 GLN A N 1
ATOM 2868 C CA . GLN A 1 375 ? 10.030 -34.766 3.862 1.00 87.69 375 GLN A CA 1
ATOM 2869 C C . GLN A 1 375 ? 9.044 -35.730 4.537 1.00 87.69 375 GLN A C 1
ATOM 2871 O O . GLN A 1 375 ? 8.974 -35.810 5.758 1.00 87.69 375 GLN A O 1
ATOM 2876 N N . MET A 1 376 ? 8.258 -36.464 3.747 1.00 85.44 376 MET A N 1
ATOM 2877 C CA . MET A 1 376 ? 7.350 -37.489 4.270 1.00 85.44 376 MET A CA 1
ATOM 2878 C C . MET A 1 376 ? 8.100 -38.819 4.442 1.00 85.44 376 MET A C 1
ATOM 2880 O O . MET A 1 376 ? 8.411 -39.470 3.445 1.00 85.44 376 MET A O 1
ATOM 2884 N N . THR A 1 377 ? 8.350 -39.241 5.680 1.00 78.56 377 THR A N 1
ATOM 2885 C CA . THR A 1 377 ? 8.970 -40.531 6.048 1.00 78.56 377 THR A CA 1
ATOM 2886 C C . THR A 1 377 ? 7.951 -41.392 6.791 1.00 78.56 377 THR A C 1
ATOM 2888 O O . THR A 1 377 ? 7.267 -40.923 7.697 1.00 78.56 377 THR A O 1
ATOM 2891 N N . ASP A 1 378 ? 7.741 -42.630 6.328 1.00 82.56 378 ASP A N 1
ATOM 2892 C CA . ASP A 1 378 ? 6.720 -43.569 6.841 1.00 82.56 378 ASP A CA 1
ATOM 2893 C C . ASP A 1 378 ? 5.292 -42.986 6.934 1.00 82.56 378 ASP A C 1
ATOM 2895 O O . ASP A 1 378 ? 4.410 -43.437 7.673 1.00 82.56 378 ASP A O 1
ATOM 2899 N N . GLY A 1 379 ? 5.035 -41.977 6.098 1.00 77.69 379 GLY A N 1
ATOM 2900 C CA . GLY A 1 379 ? 3.767 -41.272 6.020 1.00 77.69 379 GLY A CA 1
ATOM 2901 C C . GLY A 1 379 ? 3.521 -40.240 7.116 1.00 77.69 379 GLY A C 1
ATOM 2902 O O . GLY A 1 379 ? 2.366 -39.869 7.318 1.00 77.69 379 GLY A O 1
ATOM 2903 N N . TRP A 1 380 ? 4.577 -39.755 7.767 1.00 76.81 380 TRP A N 1
ATOM 2904 C CA . TRP A 1 380 ? 4.559 -38.580 8.632 1.00 76.81 380 TRP A CA 1
ATOM 2905 C C . TRP A 1 380 ? 5.538 -37.512 8.110 1.00 76.81 380 TRP A C 1
ATOM 2907 O O . TRP A 1 380 ? 6.583 -37.864 7.563 1.00 76.81 380 TRP A O 1
ATOM 2917 N N . PRO A 1 381 ? 5.212 -36.214 8.230 1.00 83.56 381 PRO A N 1
ATOM 2918 C CA . PRO A 1 381 ? 6.096 -35.131 7.823 1.00 83.56 381 PRO A CA 1
ATOM 2919 C C . PRO A 1 381 ? 7.200 -34.958 8.867 1.00 83.56 381 PRO A C 1
ATOM 2921 O O . PRO A 1 381 ? 6.926 -34.733 10.045 1.00 83.56 381 PRO A O 1
ATOM 2924 N N . GLN A 1 382 ? 8.449 -35.053 8.431 1.00 86.75 382 GLN A N 1
ATOM 2925 C CA . GLN A 1 382 ? 9.631 -34.971 9.276 1.00 86.75 382 GLN A CA 1
ATOM 2926 C C . GLN A 1 382 ? 10.600 -33.944 8.680 1.00 86.75 382 GLN A C 1
ATOM 2928 O O . GLN A 1 382 ? 10.867 -33.946 7.479 1.00 86.75 382 GLN A O 1
ATOM 2933 N N . CYS A 1 383 ? 11.114 -33.035 9.508 1.00 86.94 383 CYS A N 1
ATOM 2934 C CA . CYS A 1 383 ? 12.145 -32.090 9.087 1.00 86.94 383 CYS A CA 1
ATOM 2935 C C . CYS A 1 383 ? 13.476 -32.829 9.008 1.00 86.94 383 CYS A C 1
ATOM 2937 O O . CYS A 1 383 ? 14.052 -33.189 10.034 1.00 86.94 383 CYS A O 1
ATOM 2939 N N . VAL A 1 384 ? 13.942 -33.078 7.791 1.00 86.19 384 VAL A N 1
ATOM 2940 C CA . VAL A 1 384 ? 15.233 -33.710 7.538 1.00 86.19 384 VAL A CA 1
ATOM 2941 C C . VAL A 1 384 ? 16.208 -32.643 7.066 1.00 86.19 384 VAL A C 1
ATOM 2943 O O . VAL A 1 384 ? 15.831 -31.708 6.361 1.00 86.19 384 VAL A O 1
ATOM 2946 N N . HIS A 1 385 ? 17.467 -32.745 7.474 1.00 77.38 385 HIS A N 1
ATOM 2947 C CA . HIS A 1 385 ? 18.505 -31.914 6.877 1.00 77.38 385 HIS A CA 1
ATOM 2948 C C . HIS A 1 385 ? 18.600 -32.247 5.389 1.00 77.38 385 HIS A C 1
ATOM 2950 O O . HIS A 1 385 ? 18.628 -33.428 5.031 1.00 77.38 385 HIS A O 1
ATOM 2956 N N . GLU A 1 386 ? 18.616 -31.220 4.534 1.00 73.00 386 GLU A N 1
ATOM 2957 C CA . GLU A 1 386 ? 18.889 -31.429 3.112 1.00 73.00 386 GLU A CA 1
ATOM 2958 C C . GLU A 1 386 ? 20.211 -32.204 3.000 1.00 73.00 386 GLU A C 1
ATOM 2960 O O . GLU A 1 386 ? 21.211 -31.787 3.597 1.00 73.00 386 GLU A O 1
ATOM 2965 N N . PRO A 1 387 ? 20.234 -33.354 2.297 1.00 67.75 387 PRO A N 1
ATOM 2966 C CA . PRO A 1 387 ? 21.473 -34.073 2.071 1.00 67.75 387 PRO A CA 1
ATOM 2967 C C . PRO A 1 387 ? 22.455 -33.106 1.408 1.00 67.75 387 PRO A C 1
ATOM 2969 O O . PRO A 1 387 ? 22.089 -32.496 0.397 1.00 67.75 387 PRO A O 1
ATOM 2972 N N . PRO A 1 388 ? 23.671 -32.937 1.957 1.00 72.81 388 PRO A N 1
ATOM 2973 C CA . PRO A 1 388 ? 24.631 -31.993 1.410 1.00 72.81 388 PRO A CA 1
ATOM 2974 C C . PRO A 1 388 ? 24.827 -32.295 -0.074 1.00 72.81 388 PRO A C 1
ATOM 2976 O O . PRO A 1 388 ? 24.959 -33.449 -0.481 1.00 72.81 388 PRO A O 1
ATOM 2979 N N . SER A 1 389 ? 24.797 -31.269 -0.911 1.00 82.06 389 SER A N 1
ATOM 2980 C CA . SER A 1 389 ? 25.047 -31.429 -2.334 1.00 82.06 389 SER A CA 1
ATOM 2981 C C . SER A 1 389 ? 26.550 -31.375 -2.600 1.00 82.06 389 SER A C 1
ATOM 2983 O O . SER A 1 389 ? 27.340 -30.899 -1.786 1.00 82.06 389 SER A O 1
ATOM 2985 N N . CYS A 1 390 ? 26.981 -31.782 -3.794 1.00 79.19 390 CYS A N 1
ATOM 2986 C CA . CYS A 1 390 ? 28.373 -31.577 -4.204 1.00 79.19 390 CYS A CA 1
ATOM 2987 C C . CYS A 1 390 ? 28.790 -30.096 -4.297 1.00 79.19 390 CYS A C 1
ATOM 2989 O O . CYS A 1 390 ? 29.972 -29.821 -4.481 1.00 79.19 390 CYS A O 1
ATOM 2991 N N . ARG A 1 391 ? 27.855 -29.138 -4.177 1.00 77.69 391 ARG A N 1
ATOM 2992 C CA . ARG A 1 391 ? 28.193 -27.712 -4.027 1.00 77.69 391 ARG A CA 1
ATOM 2993 C C . ARG A 1 391 ? 28.625 -27.362 -2.604 1.00 77.69 391 ARG A C 1
ATOM 2995 O O . ARG A 1 391 ? 29.363 -26.399 -2.435 1.00 77.69 391 ARG A O 1
ATOM 3002 N N . ASP A 1 392 ? 28.209 -28.166 -1.631 1.00 77.75 392 ASP A N 1
ATOM 3003 C CA . ASP A 1 392 ? 28.448 -27.954 -0.202 1.00 77.75 392 ASP A CA 1
ATOM 3004 C C . ASP A 1 392 ? 29.695 -28.712 0.292 1.00 77.75 392 ASP A C 1
ATOM 3006 O O . ASP A 1 392 ? 30.133 -28.532 1.426 1.00 77.75 392 ASP A O 1
ATOM 3010 N N . VAL A 1 393 ? 30.304 -29.545 -0.565 1.00 77.75 393 VAL A N 1
ATOM 3011 C CA . VAL A 1 393 ? 31.497 -30.345 -0.251 1.00 77.75 393 VAL A CA 1
ATOM 3012 C C . VAL A 1 393 ? 32.692 -29.868 -1.067 1.00 77.75 393 VAL A C 1
ATOM 3014 O O . VAL A 1 393 ? 32.726 -29.990 -2.291 1.00 77.75 393 VAL A O 1
ATOM 3017 N N . HIS A 1 394 ? 33.715 -29.363 -0.377 1.00 82.19 394 HIS A N 1
ATOM 3018 C CA . HIS A 1 394 ? 34.977 -28.990 -1.006 1.00 82.19 394 HIS A CA 1
ATOM 3019 C C . HIS A 1 394 ? 35.910 -30.206 -1.075 1.00 82.19 394 HIS A C 1
ATOM 3021 O O . HIS A 1 394 ? 36.494 -30.616 -0.074 1.00 82.19 394 HIS A O 1
ATOM 3027 N N . CYS A 1 395 ? 36.022 -30.807 -2.259 1.00 86.44 395 CYS A N 1
ATOM 3028 C CA . CYS A 1 395 ? 36.927 -31.927 -2.499 1.00 86.44 395 CYS A CA 1
ATOM 3029 C C . CYS A 1 395 ? 38.376 -31.450 -2.674 1.00 86.44 395 CYS A C 1
ATOM 3031 O O . CYS A 1 395 ? 38.631 -30.410 -3.284 1.00 86.44 395 CYS A O 1
ATOM 3033 N N . SER A 1 396 ? 39.333 -32.214 -2.142 1.00 77.50 396 SER A N 1
ATOM 3034 C CA . SER A 1 396 ? 40.762 -31.972 -2.353 1.00 77.50 396 SER A CA 1
ATOM 3035 C C . SER A 1 396 ? 41.111 -32.062 -3.843 1.00 77.50 396 SER A C 1
ATOM 3037 O O . SER A 1 396 ? 40.453 -32.787 -4.599 1.00 77.50 396 SER A O 1
ATOM 3039 N N . LYS A 1 397 ? 42.155 -31.330 -4.271 1.00 61.22 397 LYS A N 1
ATOM 3040 C CA . LYS A 1 397 ? 42.702 -31.434 -5.635 1.00 61.22 397 LYS A CA 1
ATOM 3041 C C . LYS A 1 397 ? 42.868 -32.918 -6.002 1.00 61.22 397 LYS A C 1
ATOM 3043 O O . LYS A 1 397 ? 43.334 -33.698 -5.178 1.00 61.22 397 LYS A O 1
ATOM 3048 N N . ASP A 1 398 ? 42.408 -33.277 -7.201 1.00 70.94 398 ASP A N 1
ATOM 3049 C CA . ASP A 1 398 ? 42.415 -34.627 -7.802 1.00 70.94 398 ASP A CA 1
ATOM 3050 C C . ASP A 1 398 ? 41.277 -35.580 -7.386 1.00 70.94 398 ASP A C 1
ATOM 3052 O O . ASP A 1 398 ? 41.223 -36.737 -7.816 1.00 70.94 398 ASP A O 1
ATOM 3056 N N . THR A 1 399 ? 40.292 -35.086 -6.632 1.00 80.94 399 THR A N 1
ATOM 3057 C CA . THR A 1 399 ? 39.027 -35.796 -6.399 1.00 80.94 399 THR A CA 1
ATOM 3058 C C . THR A 1 399 ? 37.850 -34.990 -6.939 1.00 80.94 399 THR A C 1
ATOM 3060 O O . THR A 1 399 ? 37.780 -33.775 -6.771 1.00 80.94 399 THR A O 1
ATOM 3063 N N . THR A 1 400 ? 36.920 -35.655 -7.625 1.00 82.12 400 THR A N 1
ATOM 3064 C CA . THR A 1 400 ? 35.668 -35.020 -8.066 1.00 82.12 400 THR A CA 1
ATOM 3065 C C . THR A 1 400 ? 34.544 -35.493 -7.163 1.00 82.12 400 THR A C 1
ATOM 3067 O O . THR A 1 400 ? 34.459 -36.678 -6.833 1.00 82.12 400 THR A O 1
ATOM 3070 N N . CYS A 1 401 ? 33.692 -34.567 -6.730 1.00 85.25 401 CYS A N 1
ATOM 3071 C CA . CYS A 1 401 ? 32.527 -34.923 -5.938 1.00 85.25 401 CYS A CA 1
ATOM 3072 C C . CYS A 1 401 ? 31.524 -35.683 -6.810 1.00 85.25 401 CYS A C 1
ATOM 3074 O O . CYS A 1 401 ? 31.016 -35.148 -7.795 1.00 85.25 401 CYS A O 1
ATOM 3076 N N . HIS A 1 402 ? 31.236 -36.924 -6.434 1.00 85.94 402 HIS A N 1
ATOM 3077 C CA . HIS A 1 402 ? 30.177 -37.737 -7.013 1.00 85.94 402 HIS A CA 1
ATOM 3078 C C . HIS A 1 402 ? 29.151 -38.082 -5.937 1.00 85.94 402 HIS A C 1
ATOM 3080 O O . HIS A 1 402 ? 29.497 -38.359 -4.791 1.00 85.94 402 HIS A O 1
ATOM 3086 N N . MET A 1 403 ? 27.878 -38.117 -6.316 1.00 83.12 403 MET A N 1
ATOM 3087 C CA . MET A 1 403 ? 26.823 -38.625 -5.443 1.00 83.12 403 MET A CA 1
ATOM 3088 C C . MET A 1 403 ? 26.879 -40.154 -5.434 1.00 83.12 403 MET A C 1
ATOM 3090 O O . MET A 1 403 ? 26.568 -40.790 -6.440 1.00 83.12 403 MET A O 1
ATOM 3094 N N . VAL A 1 404 ? 27.273 -40.748 -4.308 1.00 80.50 404 VAL A N 1
ATOM 3095 C CA . VAL A 1 404 ? 27.319 -42.205 -4.117 1.00 80.50 404 VAL A CA 1
ATOM 3096 C C . VAL A 1 404 ? 26.325 -42.565 -3.017 1.00 80.50 404 VAL A C 1
ATOM 3098 O O . VAL A 1 404 ? 26.465 -42.115 -1.883 1.00 80.50 404 VAL A O 1
ATOM 3101 N N . ASN A 1 405 ? 25.303 -43.358 -3.354 1.00 78.44 405 ASN A N 1
ATOM 3102 C CA . ASN A 1 405 ? 24.217 -43.756 -2.443 1.00 78.44 405 ASN A CA 1
ATOM 3103 C C . ASN A 1 405 ? 23.514 -42.571 -1.750 1.00 78.44 405 ASN A C 1
ATOM 3105 O O . ASN A 1 405 ? 23.202 -42.631 -0.565 1.00 78.44 405 ASN A O 1
ATOM 3109 N N . GLY A 1 406 ? 23.290 -41.476 -2.482 1.00 74.31 406 GLY A N 1
ATOM 3110 C CA . GLY A 1 406 ? 22.588 -40.298 -1.961 1.00 74.31 406 GLY A CA 1
ATOM 3111 C C . GLY A 1 406 ? 23.442 -39.347 -1.116 1.00 74.31 406 GLY A C 1
ATOM 3112 O O . GLY A 1 406 ? 22.910 -38.350 -0.647 1.00 74.31 406 GLY A O 1
ATOM 3113 N N . TRP A 1 407 ? 24.748 -39.600 -0.977 1.00 74.56 407 TRP A N 1
ATOM 3114 C CA . TRP A 1 407 ? 25.675 -38.716 -0.266 1.00 74.56 407 TRP A CA 1
ATOM 3115 C C . TRP A 1 407 ? 26.829 -38.257 -1.169 1.00 74.56 407 TRP A C 1
ATOM 3117 O O . TRP A 1 407 ? 27.353 -39.061 -1.950 1.00 74.56 407 TRP A O 1
ATOM 3127 N N . PRO A 1 408 ? 27.260 -36.990 -1.068 1.00 82.94 408 PRO A N 1
ATOM 3128 C CA . PRO A 1 408 ? 28.398 -36.479 -1.818 1.00 82.94 408 PRO A CA 1
ATOM 3129 C C . PRO A 1 408 ? 29.680 -37.134 -1.296 1.00 82.94 408 PRO A C 1
ATOM 3131 O O . PRO A 1 408 ? 30.036 -37.013 -0.124 1.00 82.94 408 PRO A O 1
ATOM 3134 N N . ARG A 1 409 ? 30.389 -37.851 -2.168 1.00 85.75 409 ARG A N 1
ATOM 3135 C CA . ARG A 1 409 ? 31.700 -38.437 -1.884 1.00 85.75 409 ARG A CA 1
ATOM 3136 C C . ARG A 1 409 ? 32.718 -37.939 -2.895 1.00 85.75 409 ARG A C 1
ATOM 3138 O O . ARG A 1 409 ? 32.504 -38.015 -4.102 1.00 85.75 409 ARG A O 1
ATOM 3145 N N . CYS A 1 410 ? 33.852 -37.468 -2.397 1.00 85.88 410 CYS A N 1
ATOM 3146 C CA . CYS A 1 410 ? 35.007 -37.162 -3.227 1.00 85.88 410 CYS A CA 1
ATOM 3147 C C . CYS A 1 410 ? 35.630 -38.483 -3.683 1.00 85.88 410 CYS A C 1
ATOM 3149 O O . CYS A 1 410 ? 36.236 -39.197 -2.885 1.00 85.88 410 CYS A O 1
ATOM 3151 N N . VAL A 1 411 ? 35.433 -38.843 -4.949 1.00 83.69 411 VAL A N 1
ATOM 3152 C CA . VAL A 1 411 ? 36.028 -40.048 -5.534 1.00 83.69 411 VAL A CA 1
ATOM 3153 C C . VAL A 1 411 ? 37.268 -39.661 -6.327 1.00 83.69 411 VAL A C 1
ATOM 3155 O O . VAL A 1 411 ? 37.294 -38.638 -7.018 1.00 83.69 411 VAL A O 1
ATOM 3158 N N . GLN A 1 412 ? 38.317 -40.472 -6.209 1.00 74.50 412 GLN A N 1
ATOM 3159 C CA . GLN A 1 412 ? 39.510 -40.321 -7.031 1.00 74.50 412 GLN A CA 1
ATOM 3160 C C . GLN A 1 412 ? 39.166 -40.667 -8.479 1.00 74.50 412 GLN A C 1
ATOM 3162 O O . GLN A 1 412 ? 38.656 -41.752 -8.770 1.00 74.50 412 GLN A O 1
ATOM 3167 N N . LEU A 1 413 ? 39.457 -39.742 -9.390 1.00 59.69 413 LEU A N 1
ATOM 3168 C CA . LEU A 1 413 ? 39.408 -40.009 -10.821 1.00 59.69 413 LEU A CA 1
ATOM 3169 C C . LEU A 1 413 ? 40.440 -41.102 -11.132 1.00 59.69 413 LEU A C 1
ATOM 3171 O O . LEU A 1 413 ? 41.643 -40.861 -11.061 1.00 59.69 413 LEU A O 1
ATOM 3175 N N . LYS A 1 414 ? 39.986 -42.309 -11.494 1.00 46.91 414 LYS A N 1
ATOM 3176 C CA . LYS A 1 414 ? 40.850 -43.286 -12.172 1.00 46.91 414 LYS A CA 1
ATOM 3177 C C . LYS A 1 414 ? 41.211 -42.695 -13.534 1.00 46.91 414 LYS A C 1
ATOM 3179 O O . LYS A 1 414 ? 40.457 -42.820 -14.494 1.00 46.91 414 LYS A O 1
ATOM 3184 N N . MET A 1 415 ? 42.343 -42.000 -13.584 1.00 44.72 415 MET A N 1
ATOM 3185 C CA . MET A 1 415 ? 42.891 -41.435 -14.807 1.00 44.72 415 MET A CA 1
ATOM 3186 C C . MET A 1 415 ? 43.260 -42.567 -15.774 1.00 44.72 415 MET A C 1
ATOM 3188 O O . MET A 1 415 ? 44.226 -43.292 -15.559 1.00 44.72 415 MET A O 1
ATOM 3192 N N . THR A 1 416 ? 42.521 -42.690 -16.877 1.00 43.19 416 THR A N 1
ATOM 3193 C CA . THR A 1 416 ? 42.994 -43.352 -18.109 1.00 43.19 416 THR A CA 1
ATOM 3194 C C . THR A 1 416 ? 43.877 -42.424 -18.954 1.00 43.19 416 THR A C 1
ATOM 3196 O O . THR A 1 416 ? 44.189 -42.724 -20.103 1.00 43.19 416 THR A O 1
ATOM 3199 N N . SER A 1 417 ? 44.310 -41.301 -18.385 1.00 51.72 417 SER A N 1
ATOM 3200 C CA . SER A 1 417 ? 45.208 -40.330 -19.000 1.00 51.72 417 SER A CA 1
ATOM 3201 C C . SER A 1 417 ? 46.582 -40.466 -18.351 1.00 51.72 417 SER A C 1
ATOM 3203 O O . SER A 1 417 ? 46.692 -40.442 -17.128 1.00 51.72 417 SER A O 1
ATOM 3205 N N . ARG A 1 418 ? 47.631 -40.626 -19.164 1.00 54.50 418 ARG A N 1
ATOM 3206 C CA . ARG A 1 418 ? 49.033 -40.639 -18.714 1.00 54.50 418 ARG A CA 1
ATOM 3207 C C . ARG A 1 418 ? 49.296 -39.425 -17.796 1.00 54.50 418 ARG A C 1
ATOM 3209 O O . ARG A 1 418 ? 49.030 -38.312 -18.246 1.00 54.50 418 ARG A O 1
ATOM 3216 N N . PRO A 1 419 ? 49.798 -39.612 -16.563 1.00 55.59 419 PRO A N 1
ATOM 3217 C CA . PRO A 1 419 ? 49.961 -38.517 -15.611 1.00 55.59 419 PRO A CA 1
ATOM 3218 C C . PRO A 1 419 ? 51.069 -37.558 -16.054 1.00 55.59 419 PRO A C 1
ATOM 3220 O O . PRO A 1 419 ? 52.138 -37.991 -16.498 1.00 55.59 419 PRO A O 1
ATOM 3223 N N . PHE A 1 420 ? 50.817 -36.258 -15.908 1.00 64.12 420 PHE A N 1
ATOM 3224 C CA . PHE A 1 420 ? 51.786 -35.195 -16.168 1.00 64.12 420 PHE A CA 1
ATOM 3225 C C . PHE A 1 420 ? 52.359 -34.681 -14.840 1.00 64.12 420 PHE A C 1
ATOM 3227 O O . PHE A 1 420 ? 51.776 -34.865 -13.775 1.00 64.12 420 PHE A O 1
ATOM 3234 N N . CYS A 1 421 ? 53.513 -34.007 -14.870 1.00 67.69 421 CYS A N 1
ATOM 3235 C CA . CYS A 1 421 ? 54.137 -33.479 -13.647 1.00 67.69 421 CYS A CA 1
ATOM 3236 C C . CYS A 1 421 ? 53.298 -32.422 -12.902 1.00 67.69 421 CYS A C 1
ATOM 3238 O O . CYS A 1 421 ? 53.622 -32.093 -11.764 1.00 67.69 421 CYS A O 1
ATOM 3240 N N . SER A 1 422 ? 52.227 -31.899 -13.509 1.00 71.00 422 SER A N 1
ATOM 3241 C CA . SER A 1 422 ? 51.242 -31.042 -12.839 1.00 71.00 422 SER A CA 1
ATOM 3242 C C . SER A 1 422 ? 50.469 -31.760 -11.732 1.00 71.00 422 SER A C 1
ATOM 3244 O O . SER A 1 422 ? 49.990 -31.098 -10.813 1.00 71.00 422 SER A O 1
ATOM 3246 N N . ASP A 1 423 ? 50.386 -33.090 -11.809 1.00 64.19 423 ASP A N 1
ATOM 3247 C CA . ASP A 1 423 ? 49.488 -33.914 -10.996 1.00 64.19 423 ASP A CA 1
ATOM 3248 C C . ASP A 1 423 ? 50.234 -34.594 -9.828 1.00 64.19 423 ASP A C 1
ATOM 3250 O O . ASP A 1 423 ? 49.657 -35.371 -9.073 1.00 64.19 423 ASP A O 1
ATOM 3254 N N . LEU A 1 424 ? 51.541 -34.332 -9.674 1.00 71.25 424 LEU A N 1
ATOM 3255 C CA . LEU A 1 424 ? 52.412 -35.022 -8.722 1.00 71.25 424 LEU A CA 1
ATOM 3256 C C . LEU A 1 424 ? 53.042 -34.020 -7.741 1.00 71.25 424 LEU A C 1
ATOM 3258 O O . LEU A 1 424 ? 53.943 -33.257 -8.089 1.00 71.25 424 LEU A O 1
ATOM 3262 N N . GLN A 1 425 ? 52.557 -34.007 -6.494 1.00 72.44 425 GLN A N 1
ATOM 3263 C CA . GLN A 1 425 ? 53.118 -33.166 -5.431 1.00 72.44 425 GLN A CA 1
ATOM 3264 C C . GLN A 1 425 ? 54.383 -33.799 -4.853 1.00 72.44 425 GLN A C 1
ATOM 3266 O O . GLN A 1 425 ? 54.335 -34.749 -4.074 1.00 72.44 425 GLN A O 1
ATOM 3271 N N . CYS A 1 426 ? 55.528 -33.246 -5.235 1.00 80.50 426 CYS A N 1
ATOM 3272 C CA . CYS A 1 426 ? 56.822 -33.666 -4.727 1.00 80.50 426 CYS A CA 1
ATOM 3273 C C . CYS A 1 426 ? 57.110 -33.083 -3.325 1.00 80.50 426 CYS A C 1
ATOM 3275 O O . CYS A 1 426 ? 56.780 -31.918 -3.074 1.00 80.50 426 CYS A O 1
ATOM 3277 N N . PRO A 1 427 ? 57.721 -33.857 -2.402 1.00 75.19 427 PRO A N 1
ATOM 3278 C CA . PRO A 1 427 ? 58.140 -33.362 -1.089 1.00 75.19 427 PRO A CA 1
ATOM 3279 C C . PRO A 1 427 ? 59.134 -32.193 -1.216 1.00 75.19 427 PRO A C 1
ATOM 3281 O O . PRO A 1 427 ? 59.808 -32.046 -2.241 1.00 75.19 427 PRO A O 1
ATOM 3284 N N . LYS A 1 428 ? 59.215 -31.340 -0.181 1.00 55.22 428 LYS A N 1
ATOM 3285 C CA . LYS A 1 428 ? 60.102 -30.159 -0.170 1.00 55.22 428 LYS A CA 1
ATOM 3286 C C . LYS A 1 428 ? 61.534 -30.561 -0.574 1.00 55.22 428 LYS A C 1
ATOM 3288 O O . LYS A 1 428 ? 62.034 -31.588 -0.131 1.00 55.22 428 LYS A O 1
ATOM 3293 N N . ASP A 1 429 ? 62.132 -29.756 -1.457 1.00 62.66 429 ASP A N 1
ATOM 3294 C CA . ASP A 1 429 ? 63.463 -29.919 -2.081 1.00 62.66 429 ASP A CA 1
ATOM 3295 C C . ASP A 1 429 ? 63.585 -30.953 -3.223 1.00 62.66 429 ASP A C 1
ATOM 3297 O O . ASP A 1 429 ? 64.688 -31.282 -3.672 1.00 62.66 429 ASP A O 1
ATOM 3301 N N . THR A 1 430 ? 62.458 -31.412 -3.778 1.00 77.75 430 THR A N 1
ATOM 3302 C CA . THR A 1 430 ? 62.422 -32.233 -5.002 1.00 77.75 430 THR A CA 1
ATOM 3303 C C . THR A 1 430 ? 61.543 -31.592 -6.090 1.00 77.75 430 THR A C 1
ATOM 3305 O O . THR A 1 430 ? 60.515 -30.981 -5.796 1.00 77.75 430 THR A O 1
ATOM 3308 N N . SER A 1 431 ? 61.949 -31.708 -7.359 1.00 75.94 431 SER A N 1
ATOM 3309 C CA . SER A 1 431 ? 61.218 -31.226 -8.544 1.00 75.94 431 SER A CA 1
ATOM 3310 C C . SER A 1 431 ? 60.737 -32.414 -9.375 1.00 75.94 431 SER A C 1
ATOM 3312 O O . SER A 1 431 ? 61.455 -33.407 -9.506 1.00 75.94 431 SER A O 1
ATOM 3314 N N . CYS A 1 432 ? 59.534 -32.335 -9.946 1.00 78.38 432 CYS A N 1
ATOM 3315 C CA . CYS A 1 432 ? 59.015 -33.389 -10.816 1.00 78.38 432 CYS A CA 1
ATOM 3316 C C . CYS A 1 432 ? 59.659 -33.308 -12.206 1.00 78.38 432 CYS A C 1
ATOM 3318 O O . CYS A 1 432 ? 59.559 -32.286 -12.883 1.00 78.38 432 CYS A O 1
ATOM 3320 N N . HIS A 1 433 ? 60.287 -34.399 -12.642 1.00 77.75 433 HIS A N 1
ATOM 3321 C CA . HIS A 1 433 ? 60.830 -34.568 -13.988 1.00 77.75 433 HIS A CA 1
ATOM 3322 C C . HIS A 1 433 ? 60.237 -35.819 -14.646 1.00 77.75 433 HIS A C 1
ATOM 3324 O O . HIS A 1 433 ? 59.980 -36.827 -13.987 1.00 77.75 433 HIS A O 1
ATOM 3330 N N . MET A 1 434 ? 60.040 -35.778 -15.963 1.00 73.62 434 MET A N 1
ATOM 3331 C CA . MET A 1 434 ? 59.629 -36.951 -16.739 1.00 73.62 434 MET A CA 1
ATOM 3332 C C . MET A 1 434 ? 60.844 -37.845 -16.987 1.00 73.62 434 MET A C 1
ATOM 3334 O O . MET A 1 434 ? 61.690 -37.526 -17.818 1.00 73.62 434 MET A O 1
ATOM 3338 N N . VAL A 1 435 ? 60.929 -38.967 -16.274 1.00 73.69 435 VAL A N 1
ATOM 3339 C CA . VAL A 1 435 ? 62.008 -39.952 -16.426 1.00 73.69 435 VAL A CA 1
ATOM 3340 C C . VAL A 1 435 ? 61.402 -41.220 -17.020 1.00 73.69 435 VAL A C 1
ATOM 3342 O O . VAL A 1 435 ? 60.514 -41.829 -16.428 1.00 73.69 435 VAL A O 1
ATOM 3345 N N . SER A 1 436 ? 61.844 -41.597 -18.222 1.00 70.06 436 SER A N 1
ATOM 3346 C CA . SER A 1 436 ? 61.352 -42.784 -18.947 1.00 70.06 436 SER A CA 1
ATOM 3347 C C . SER A 1 436 ? 59.826 -42.807 -19.143 1.00 70.06 436 SER A C 1
ATOM 3349 O O . SER A 1 436 ? 59.155 -43.818 -18.933 1.00 70.06 436 SER A O 1
ATOM 3351 N N . GLY A 1 437 ? 59.255 -41.662 -19.528 1.00 70.25 437 GLY A N 1
ATOM 3352 C CA . GLY A 1 437 ? 57.831 -41.541 -19.852 1.00 70.25 437 GLY A CA 1
ATOM 3353 C C . GLY A 1 437 ? 56.881 -41.529 -18.649 1.00 70.25 437 GLY A C 1
ATOM 3354 O O . GLY A 1 437 ? 55.672 -41.571 -18.865 1.00 70.25 437 GLY A O 1
ATOM 3355 N N . HIS A 1 438 ? 57.403 -41.446 -17.418 1.00 70.50 438 HIS A N 1
ATOM 3356 C CA . HIS A 1 438 ? 56.614 -41.311 -16.192 1.00 70.50 438 HIS A CA 1
ATOM 3357 C C . HIS A 1 438 ? 57.150 -40.168 -15.309 1.00 70.50 438 HIS A C 1
ATOM 3359 O O . HIS A 1 438 ? 58.369 -39.986 -15.216 1.00 70.50 438 HIS A O 1
ATOM 3365 N N . PRO A 1 439 ? 56.273 -39.393 -14.647 1.00 75.25 439 PRO A N 1
ATOM 3366 C CA . PRO A 1 439 ? 56.695 -38.316 -13.757 1.00 75.25 439 PRO A CA 1
ATOM 3367 C C . PRO A 1 439 ? 57.331 -38.885 -12.475 1.00 75.25 439 PRO A C 1
ATOM 3369 O O . PRO A 1 439 ? 56.743 -39.733 -11.805 1.00 75.25 439 PRO A O 1
ATOM 3372 N N . ARG A 1 440 ? 58.542 -38.430 -12.127 1.00 82.62 440 ARG A N 1
ATOM 3373 C CA . ARG A 1 440 ? 59.262 -38.783 -10.891 1.00 82.62 440 ARG A CA 1
ATOM 3374 C C . ARG A 1 440 ? 59.809 -37.535 -10.197 1.00 82.62 440 ARG A C 1
ATOM 3376 O O . ARG A 1 440 ? 60.362 -36.652 -10.846 1.00 82.62 440 ARG A O 1
ATOM 3383 N N . CYS A 1 441 ? 59.698 -37.486 -8.871 1.00 82.38 441 CYS A N 1
ATOM 3384 C CA . CYS A 1 441 ? 60.317 -36.444 -8.051 1.00 82.38 441 CYS A CA 1
ATOM 3385 C C . CYS A 1 441 ? 61.811 -36.721 -7.903 1.00 82.38 441 CYS A C 1
ATOM 3387 O O . CYS A 1 441 ? 62.198 -37.739 -7.331 1.00 82.38 441 CYS A O 1
ATOM 3389 N N . VAL A 1 442 ? 62.645 -35.822 -8.411 1.00 79.44 442 VAL A N 1
ATOM 3390 C CA . VAL A 1 442 ? 64.103 -35.896 -8.280 1.00 79.44 442 VAL A CA 1
ATOM 3391 C C . VAL A 1 442 ? 64.593 -34.771 -7.378 1.00 79.44 442 VAL A C 1
ATOM 3393 O O . VAL A 1 442 ? 64.034 -33.675 -7.367 1.00 79.44 442 VAL A O 1
ATOM 3396 N N . GLN A 1 443 ? 65.618 -35.050 -6.579 1.00 69.12 443 GLN A N 1
ATOM 3397 C CA . GLN A 1 443 ? 66.151 -34.112 -5.596 1.00 69.12 443 GLN A CA 1
ATOM 3398 C C . GLN A 1 443 ? 66.895 -32.981 -6.303 1.00 69.12 443 GLN A C 1
ATOM 3400 O O . GLN A 1 443 ? 67.980 -33.166 -6.853 1.00 69.12 443 GLN A O 1
ATOM 3405 N N . THR A 1 444 ? 66.286 -31.800 -6.324 1.00 54.09 444 THR A N 1
ATOM 3406 C CA . THR A 1 444 ? 66.890 -30.609 -6.915 1.00 54.09 444 THR A CA 1
ATOM 3407 C C . THR A 1 444 ? 67.737 -29.938 -5.856 1.00 54.09 444 THR A C 1
ATOM 3409 O O . THR A 1 444 ? 67.221 -29.214 -5.008 1.00 54.09 444 THR A O 1
ATOM 3412 N N . LYS A 1 445 ? 69.051 -30.176 -5.906 1.00 47.53 445 LYS A N 1
ATOM 3413 C CA . LYS A 1 445 ? 70.025 -29.367 -5.170 1.00 47.53 445 LYS A CA 1
ATOM 3414 C C . LYS A 1 445 ? 69.801 -27.889 -5.512 1.00 47.53 445 LYS A C 1
ATOM 3416 O O . LYS A 1 445 ? 70.079 -27.465 -6.628 1.00 47.53 445 LYS A O 1
ATOM 3421 N N . THR A 1 446 ? 69.248 -27.157 -4.541 1.00 51.75 446 THR A N 1
ATOM 3422 C CA . THR A 1 446 ? 69.251 -25.692 -4.404 1.00 51.75 446 THR A CA 1
ATOM 3423 C C . THR A 1 446 ? 69.145 -24.913 -5.716 1.00 51.75 446 THR A C 1
ATOM 3425 O O . THR A 1 446 ? 70.091 -24.248 -6.130 1.00 51.75 446 THR A O 1
ATOM 3428 N N . SER A 1 447 ? 67.966 -24.925 -6.343 1.00 42.66 447 SER A N 1
ATOM 3429 C CA . SER A 1 447 ? 67.580 -23.824 -7.229 1.00 42.66 447 SER A CA 1
ATOM 3430 C C . SER A 1 447 ? 66.611 -22.921 -6.477 1.00 42.66 447 SER A C 1
ATOM 3432 O O . SER A 1 447 ? 65.510 -23.340 -6.119 1.00 42.66 447 SER A O 1
ATOM 3434 N N . ILE A 1 448 ? 67.049 -21.693 -6.220 1.00 54.22 448 ILE A N 1
ATOM 3435 C CA . ILE A 1 448 ? 66.303 -20.616 -5.569 1.00 54.22 448 ILE A CA 1
ATOM 3436 C C . ILE A 1 448 ? 64.910 -20.515 -6.213 1.00 54.22 448 ILE A C 1
ATOM 3438 O O . ILE A 1 448 ? 64.774 -20.118 -7.371 1.00 54.22 448 ILE A O 1
ATOM 3442 N N . ARG A 1 449 ? 63.868 -20.925 -5.476 1.00 49.16 449 ARG A N 1
ATOM 3443 C CA . ARG A 1 449 ? 62.468 -20.793 -5.902 1.00 49.16 449 ARG A CA 1
ATOM 3444 C C . ARG A 1 449 ? 62.177 -19.301 -6.090 1.00 49.16 449 ARG A C 1
ATOM 3446 O O . ARG A 1 449 ? 62.232 -18.541 -5.128 1.00 49.16 449 ARG A O 1
ATOM 3453 N N . ARG A 1 450 ? 61.870 -18.884 -7.322 1.00 53.69 450 ARG A N 1
ATOM 3454 C CA . ARG A 1 450 ? 61.353 -17.538 -7.612 1.00 53.69 450 ARG A CA 1
ATOM 3455 C C . ARG A 1 450 ? 60.015 -17.364 -6.892 1.00 53.69 450 ARG A C 1
ATOM 3457 O O . ARG A 1 450 ? 59.058 -18.060 -7.220 1.00 53.69 450 ARG A O 1
ATOM 3464 N N . LEU A 1 451 ? 59.978 -16.463 -5.914 1.00 64.38 451 LEU A N 1
ATOM 3465 C CA . LEU A 1 451 ? 58.755 -16.069 -5.214 1.00 64.38 451 LEU A CA 1
ATOM 3466 C C . LEU A 1 451 ? 57.751 -15.457 -6.197 1.00 64.38 451 LEU A C 1
ATOM 3468 O O . LEU A 1 451 ? 58.140 -14.781 -7.151 1.00 64.38 451 LEU A O 1
ATOM 3472 N N . SER A 1 452 ? 56.463 -15.697 -5.964 1.00 76.12 452 SER A N 1
ATOM 3473 C CA . SER A 1 452 ? 55.367 -15.197 -6.796 1.00 76.12 452 SER A CA 1
ATOM 3474 C C . SER A 1 452 ? 54.440 -14.280 -5.996 1.00 76.12 452 SER A C 1
ATOM 3476 O O . SER A 1 452 ? 54.416 -14.323 -4.769 1.00 76.12 452 SER A O 1
ATOM 3478 N N . CYS A 1 453 ? 53.644 -13.449 -6.674 1.00 77.88 453 CYS A N 1
ATOM 3479 C CA . CYS A 1 453 ? 52.717 -12.538 -5.994 1.00 77.88 453 CYS A CA 1
ATOM 3480 C C . CYS A 1 453 ? 51.607 -13.237 -5.195 1.00 77.88 453 CYS A C 1
ATOM 3482 O O . CYS A 1 453 ? 50.987 -12.600 -4.350 1.00 77.88 453 CYS A O 1
ATOM 3484 N N . SER A 1 454 ? 51.360 -14.530 -5.422 1.00 78.62 454 SER A N 1
ATOM 3485 C CA . SER A 1 454 ? 50.459 -15.320 -4.574 1.00 78.62 454 SER A CA 1
ATOM 3486 C C . SER A 1 454 ? 51.037 -15.612 -3.187 1.00 78.62 454 SER A C 1
ATOM 3488 O O . SER A 1 454 ? 50.273 -15.919 -2.278 1.00 78.62 454 SER A O 1
ATOM 3490 N N . ASP A 1 455 ? 52.355 -15.483 -3.015 1.00 80.38 455 ASP A N 1
ATOM 3491 C CA . ASP A 1 455 ? 53.050 -15.752 -1.752 1.00 80.38 455 ASP A CA 1
ATOM 3492 C C . ASP A 1 455 ? 53.219 -14.483 -0.886 1.00 80.38 455 ASP A C 1
ATOM 3494 O O . ASP A 1 455 ? 53.719 -14.565 0.235 1.00 80.38 455 ASP A O 1
ATOM 3498 N N . LEU A 1 456 ? 52.816 -13.304 -1.387 1.00 78.88 456 LEU A N 1
ATOM 3499 C CA . LEU A 1 456 ? 53.051 -12.000 -0.759 1.00 78.88 456 LEU A CA 1
ATOM 3500 C C . LEU A 1 456 ? 51.721 -11.287 -0.448 1.00 78.88 456 LEU A C 1
ATOM 3502 O O . LEU A 1 456 ? 50.997 -10.884 -1.357 1.00 78.88 456 LEU A O 1
ATOM 3506 N N . GLN A 1 457 ? 51.402 -11.090 0.836 1.00 79.00 457 GLN A N 1
ATOM 3507 C CA . GLN A 1 457 ? 50.246 -10.285 1.251 1.00 79.00 457 GLN A CA 1
ATOM 3508 C C . GLN A 1 457 ? 50.616 -8.801 1.344 1.00 79.00 457 GLN A C 1
ATOM 3510 O O . GLN A 1 457 ? 51.505 -8.420 2.104 1.00 79.00 457 GLN A O 1
ATOM 3515 N N . CYS A 1 458 ? 49.910 -7.965 0.583 1.00 86.19 458 CYS A N 1
ATOM 3516 C CA . CYS A 1 458 ? 50.164 -6.530 0.510 1.00 86.19 458 CYS A CA 1
ATOM 3517 C C . CYS A 1 458 ? 49.240 -5.719 1.441 1.00 86.19 458 CYS A C 1
ATOM 3519 O O . CYS A 1 458 ? 48.047 -6.025 1.526 1.00 86.19 458 CYS A O 1
ATOM 3521 N N . PRO A 1 459 ? 49.754 -4.680 2.131 1.00 76.88 459 PRO A N 1
ATOM 3522 C CA . PRO A 1 459 ? 48.953 -3.805 2.990 1.00 76.88 459 PRO A CA 1
ATOM 3523 C C . PRO A 1 459 ? 47.915 -2.996 2.189 1.00 76.88 459 PRO A C 1
ATOM 3525 O O . PRO A 1 459 ? 48.067 -2.781 0.982 1.00 76.88 459 PRO A O 1
ATOM 3528 N N . GLN A 1 460 ? 46.850 -2.530 2.856 1.00 66.06 460 GLN A N 1
ATOM 3529 C CA . GLN A 1 460 ? 45.742 -1.810 2.210 1.00 66.06 460 GLN A CA 1
ATOM 3530 C C . GLN A 1 460 ? 46.237 -0.631 1.348 1.00 66.06 460 GLN A C 1
ATOM 3532 O O . GLN A 1 460 ? 47.040 0.187 1.790 1.00 66.06 460 GLN A O 1
ATOM 3537 N N . GLY A 1 461 ? 45.752 -0.554 0.102 1.00 70.56 461 GLY A N 1
ATOM 3538 C CA . GLY A 1 461 ? 46.148 0.471 -0.876 1.00 70.56 461 GLY A CA 1
ATOM 3539 C C . GLY A 1 461 ? 47.371 0.121 -1.740 1.00 70.56 461 GLY A C 1
ATOM 3540 O O . GLY A 1 461 ? 47.804 0.949 -2.548 1.00 70.56 461 GLY A O 1
ATOM 3541 N N . THR A 1 462 ? 47.922 -1.092 -1.609 1.00 82.19 462 THR A N 1
ATOM 3542 C CA . THR A 1 462 ? 48.988 -1.622 -2.477 1.00 82.19 462 THR A CA 1
ATOM 3543 C C . THR A 1 462 ? 48.551 -2.914 -3.172 1.00 82.19 462 THR A C 1
ATOM 3545 O O . THR A 1 462 ? 47.801 -3.710 -2.613 1.00 82.19 462 THR A O 1
ATOM 3548 N N . GLN A 1 463 ? 49.001 -3.119 -4.408 1.00 85.25 463 GLN A N 1
ATOM 3549 C CA . GLN A 1 463 ? 48.780 -4.331 -5.196 1.00 85.25 463 GLN A CA 1
ATOM 3550 C C . GLN A 1 463 ? 50.133 -4.997 -5.467 1.00 85.25 463 GLN A C 1
ATOM 3552 O O . GLN A 1 463 ? 51.110 -4.315 -5.776 1.00 85.25 463 GLN A O 1
ATOM 3557 N N . CYS A 1 464 ? 50.208 -6.326 -5.364 1.00 85.44 464 CYS A N 1
ATOM 3558 C CA . CYS A 1 464 ? 51.432 -7.043 -5.713 1.00 85.44 464 CYS A CA 1
ATOM 3559 C C . CYS A 1 464 ? 51.664 -7.014 -7.229 1.00 85.44 464 CYS A C 1
ATOM 3561 O O . CYS A 1 464 ? 50.789 -7.411 -8.003 1.00 85.44 464 CYS A O 1
ATOM 3563 N N . GLN A 1 465 ? 52.852 -6.580 -7.646 1.00 85.88 465 GLN A N 1
ATOM 3564 C CA . GLN A 1 465 ? 53.312 -6.599 -9.030 1.00 85.88 465 GLN A CA 1
ATOM 3565 C C . GLN A 1 465 ? 54.705 -7.240 -9.102 1.00 85.88 465 GLN A C 1
ATOM 3567 O O . GLN A 1 465 ? 55.538 -7.042 -8.224 1.00 85.88 465 GLN A O 1
ATOM 3572 N N . MET A 1 466 ? 54.966 -8.029 -10.147 1.00 81.50 466 MET A N 1
ATOM 3573 C CA . MET A 1 466 ? 56.284 -8.628 -10.372 1.00 81.50 466 MET A CA 1
ATOM 3574 C C . MET A 1 466 ? 57.215 -7.605 -11.036 1.00 81.50 466 MET A C 1
ATOM 3576 O O . MET A 1 466 ? 57.044 -7.292 -12.215 1.00 81.50 466 MET A O 1
ATOM 3580 N N . THR A 1 467 ? 58.210 -7.106 -10.308 1.00 77.06 467 THR A N 1
ATOM 3581 C CA . THR A 1 467 ? 59.245 -6.185 -10.803 1.00 77.06 467 THR A CA 1
ATOM 3582 C C . THR A 1 467 ? 60.596 -6.897 -10.819 1.00 77.06 467 THR A C 1
ATOM 3584 O O . THR A 1 467 ? 61.040 -7.457 -9.822 1.00 77.06 467 THR A O 1
ATOM 3587 N N . ASN A 1 468 ? 61.253 -6.937 -11.985 1.00 79.19 468 ASN A N 1
ATOM 3588 C CA . ASN A 1 468 ? 62.551 -7.604 -12.189 1.00 79.19 468 ASN A CA 1
ATOM 3589 C C . ASN A 1 468 ? 62.606 -9.072 -11.711 1.00 79.19 468 ASN A C 1
ATOM 3591 O O . ASN A 1 468 ? 63.642 -9.560 -11.264 1.00 79.19 468 ASN A O 1
ATOM 3595 N N . GLY A 1 469 ? 61.486 -9.792 -11.817 1.00 77.38 469 GLY A N 1
ATOM 3596 C CA . GLY A 1 469 ? 61.397 -11.202 -11.430 1.00 77.38 469 GLY A CA 1
ATOM 3597 C C . GLY A 1 469 ? 61.154 -11.455 -9.939 1.00 77.38 469 GLY A C 1
ATOM 3598 O O . GLY A 1 469 ? 61.203 -12.617 -9.541 1.00 77.38 469 GLY A O 1
ATOM 3599 N N . TRP A 1 470 ? 60.850 -10.417 -9.153 1.00 78.44 470 TRP A N 1
ATOM 3600 C CA . TRP A 1 470 ? 60.488 -10.515 -7.736 1.00 78.44 470 TRP A CA 1
ATOM 3601 C C . TRP A 1 470 ? 59.115 -9.875 -7.465 1.00 78.44 470 TRP A C 1
ATOM 3603 O O . TRP A 1 470 ? 58.787 -8.864 -8.088 1.00 78.44 470 TRP A O 1
ATOM 3613 N N . PRO A 1 471 ? 58.291 -10.447 -6.568 1.00 82.94 471 PRO A N 1
ATOM 3614 C CA . PRO A 1 471 ? 57.003 -9.871 -6.200 1.00 82.94 471 PRO A CA 1
ATOM 3615 C C . PRO A 1 471 ? 57.207 -8.681 -5.260 1.00 82.94 471 PRO A C 1
ATOM 3617 O O . PRO A 1 471 ? 57.865 -8.807 -4.228 1.00 82.94 471 PRO A O 1
ATOM 3620 N N . GLN A 1 472 ? 56.629 -7.532 -5.601 1.00 87.69 472 GLN A N 1
ATOM 3621 C CA . GLN A 1 472 ? 56.733 -6.301 -4.824 1.00 87.69 472 GLN A CA 1
ATOM 3622 C C . GLN A 1 472 ? 55.351 -5.651 -4.681 1.00 87.69 472 GLN A C 1
ATOM 3624 O O . GLN A 1 472 ? 54.616 -5.501 -5.657 1.00 87.69 472 GLN A O 1
ATOM 3629 N N . CYS A 1 473 ? 54.980 -5.251 -3.464 1.00 87.25 473 CYS A N 1
ATOM 3630 C CA . CYS A 1 473 ? 53.754 -4.492 -3.224 1.00 87.25 473 CYS A CA 1
ATOM 3631 C C . CYS A 1 473 ? 53.956 -3.047 -3.676 1.00 87.25 473 CYS A C 1
ATOM 3633 O O . CYS A 1 473 ? 54.732 -2.306 -3.073 1.00 87.25 473 CYS A O 1
ATOM 3635 N N . VAL A 1 474 ? 53.266 -2.645 -4.738 1.00 84.81 474 VAL A N 1
ATOM 3636 C CA . VAL A 1 474 ? 53.320 -1.282 -5.268 1.00 84.81 474 VAL A CA 1
ATOM 3637 C C . VAL A 1 474 ? 52.007 -0.571 -4.973 1.00 84.81 474 VAL A C 1
ATOM 3639 O O . VAL A 1 474 ? 50.935 -1.173 -5.022 1.00 84.81 474 VAL A O 1
ATOM 3642 N N . HIS A 1 475 ? 52.066 0.714 -4.631 1.00 76.88 475 HIS A N 1
ATOM 3643 C CA . HIS A 1 475 ? 50.852 1.499 -4.426 1.00 76.88 475 HIS A CA 1
ATOM 3644 C C . HIS A 1 475 ? 50.027 1.554 -5.709 1.00 76.88 475 HIS A C 1
ATOM 3646 O O . HIS A 1 475 ? 50.570 1.750 -6.799 1.00 76.88 475 HIS A O 1
ATOM 3652 N N . HIS A 1 476 ? 48.713 1.369 -5.566 1.00 68.50 476 HIS A N 1
ATOM 3653 C CA . HIS A 1 476 ? 47.787 1.455 -6.686 1.00 68.50 476 HIS A CA 1
ATOM 3654 C C . HIS A 1 476 ? 47.980 2.813 -7.363 1.00 68.50 476 HIS A C 1
ATOM 3656 O O . HIS A 1 476 ? 47.826 3.853 -6.724 1.00 68.50 476 HIS A O 1
ATOM 3662 N N . ARG A 1 477 ? 48.365 2.812 -8.644 1.00 72.06 477 ARG A N 1
ATOM 3663 C CA . ARG A 1 477 ? 48.541 4.051 -9.405 1.00 72.06 477 ARG A CA 1
ATOM 3664 C C . ARG A 1 477 ? 47.170 4.737 -9.475 1.00 72.06 477 ARG A C 1
ATOM 3666 O O . ARG A 1 477 ? 46.273 4.155 -10.091 1.00 72.06 477 ARG A O 1
ATOM 3673 N N . PRO A 1 478 ? 46.977 5.900 -8.827 1.00 71.75 478 PRO A N 1
ATOM 3674 C CA . PRO A 1 478 ? 45.656 6.498 -8.707 1.00 71.75 478 PRO A CA 1
ATOM 3675 C C . PRO A 1 478 ? 45.129 6.850 -10.097 1.00 71.75 478 PRO A C 1
ATOM 3677 O O . PRO A 1 478 ? 45.880 7.280 -10.975 1.00 71.75 478 PRO A O 1
ATOM 3680 N N . SER A 1 479 ? 43.839 6.631 -10.314 1.00 82.81 479 SER A N 1
ATOM 3681 C CA . SER A 1 479 ? 43.148 6.966 -11.553 1.00 82.81 479 SER A CA 1
ATOM 3682 C C . SER A 1 479 ? 42.338 8.248 -11.375 1.00 82.81 479 SER A C 1
ATOM 3684 O O . SER A 1 479 ? 42.090 8.703 -10.261 1.00 82.81 479 SER A O 1
ATOM 3686 N N . CYS A 1 480 ? 41.846 8.826 -12.471 1.00 81.75 480 CYS A N 1
ATOM 3687 C CA . CYS A 1 480 ? 40.926 9.963 -12.376 1.00 81.75 480 CYS A CA 1
ATOM 3688 C C . CYS A 1 480 ? 39.571 9.628 -11.733 1.00 81.75 480 CYS A C 1
ATOM 3690 O O . CYS A 1 480 ? 38.798 10.542 -11.465 1.00 81.75 480 CYS A O 1
ATOM 3692 N N . ARG A 1 481 ? 39.271 8.348 -11.466 1.00 78.94 481 ARG A N 1
ATOM 3693 C CA . ARG A 1 481 ? 38.112 7.966 -10.644 1.00 78.94 481 ARG A CA 1
ATOM 3694 C C . ARG A 1 481 ? 38.363 8.184 -9.152 1.00 78.94 481 ARG A C 1
ATOM 3696 O O . ARG A 1 481 ? 37.404 8.343 -8.408 1.00 78.94 481 ARG A O 1
ATOM 3703 N N . ASP A 1 482 ? 39.631 8.245 -8.750 1.00 80.25 482 ASP A N 1
ATOM 3704 C CA . ASP A 1 482 ? 40.066 8.348 -7.357 1.00 80.25 482 ASP A CA 1
ATOM 3705 C C . ASP A 1 482 ? 40.365 9.806 -6.943 1.00 80.25 482 ASP A C 1
ATOM 3707 O O . ASP A 1 482 ? 40.771 10.060 -5.812 1.00 80.25 482 ASP A O 1
ATOM 3711 N N . VAL A 1 483 ? 40.176 10.781 -7.848 1.00 78.56 483 VAL A N 1
ATOM 3712 C CA . VAL A 1 483 ? 40.498 12.203 -7.632 1.00 78.56 483 VAL A CA 1
ATOM 3713 C C . VAL A 1 483 ? 39.293 13.089 -7.962 1.00 78.56 483 VAL A C 1
ATOM 3715 O O . VAL A 1 483 ? 38.863 13.164 -9.112 1.00 78.56 483 VAL A O 1
ATOM 3718 N N . GLN A 1 484 ? 38.771 13.814 -6.968 1.00 83.69 484 GLN A N 1
ATOM 3719 C CA . GLN A 1 484 ? 37.743 14.844 -7.167 1.00 83.69 484 GLN A CA 1
ATOM 3720 C C . GLN A 1 484 ? 38.384 16.208 -7.456 1.00 83.69 484 GLN A C 1
ATOM 3722 O O . GLN A 1 484 ? 39.090 16.765 -6.618 1.00 83.69 484 GLN A O 1
ATOM 3727 N N . CYS A 1 485 ? 38.113 16.763 -8.639 1.00 89.12 485 CYS A N 1
ATOM 3728 C CA . CYS A 1 485 ? 38.583 18.092 -9.030 1.00 89.12 485 CYS A CA 1
ATOM 3729 C C . CYS A 1 485 ? 37.588 19.193 -8.649 1.00 89.12 485 CYS A C 1
ATOM 3731 O O . CYS A 1 485 ? 36.374 18.996 -8.703 1.00 89.12 485 CYS A O 1
ATOM 3733 N N . GLN A 1 486 ? 38.106 20.377 -8.309 1.00 77.19 486 GLN A N 1
ATOM 3734 C CA . GLN A 1 486 ? 37.276 21.559 -8.079 1.00 77.19 486 GLN A CA 1
ATOM 3735 C C . GLN A 1 486 ? 36.581 22.025 -9.372 1.00 77.19 486 GLN A C 1
ATOM 3737 O O . GLN A 1 486 ? 37.051 21.775 -10.485 1.00 77.19 486 GLN A O 1
ATOM 3742 N N . LYS A 1 487 ? 35.438 22.704 -9.216 1.00 64.62 487 LYS A N 1
ATOM 3743 C CA . LYS A 1 487 ? 34.558 23.154 -10.308 1.00 64.62 487 LYS A CA 1
ATOM 3744 C C . LYS A 1 487 ? 35.359 23.987 -11.331 1.00 64.62 487 LYS A C 1
ATOM 3746 O O . LYS A 1 487 ? 35.934 25.004 -10.968 1.00 64.62 487 LYS A O 1
ATOM 3751 N N . GLY A 1 488 ? 35.410 23.546 -12.595 1.00 76.06 488 GLY A N 1
ATOM 3752 C CA . GLY A 1 488 ? 36.182 24.196 -13.675 1.00 76.06 488 GLY A CA 1
ATOM 3753 C C . GLY A 1 488 ? 37.513 23.520 -14.050 1.00 76.06 488 GLY A C 1
ATOM 3754 O O . GLY A 1 488 ? 38.176 23.958 -14.993 1.00 76.06 488 GLY A O 1
ATOM 3755 N N . HIS A 1 489 ? 37.887 22.437 -13.363 1.00 85.50 489 HIS A N 1
ATOM 3756 C CA . HIS A 1 489 ? 39.028 21.590 -13.710 1.00 85.50 489 HIS A CA 1
ATOM 3757 C C . HIS A 1 489 ? 38.559 20.185 -14.095 1.00 85.50 489 HIS A C 1
ATOM 3759 O O . HIS A 1 489 ? 37.664 19.627 -13.461 1.00 85.50 489 HIS A O 1
ATOM 3765 N N . VAL A 1 490 ? 39.188 19.592 -15.110 1.00 87.94 490 VAL A N 1
ATOM 3766 C CA . VAL A 1 490 ? 38.965 18.189 -15.481 1.00 87.94 490 VAL A CA 1
ATOM 3767 C C . VAL A 1 490 ? 40.163 17.363 -15.036 1.00 87.94 490 VAL A C 1
ATOM 3769 O O . VAL A 1 490 ? 41.312 17.781 -15.192 1.00 87.94 490 VAL A O 1
ATOM 3772 N N . CYS A 1 491 ? 39.909 16.191 -14.456 1.00 87.12 491 CYS A N 1
ATOM 3773 C CA . CYS A 1 491 ? 40.991 15.264 -14.167 1.00 87.12 491 CYS A CA 1
ATOM 3774 C C . CYS A 1 491 ? 41.521 14.692 -15.482 1.00 87.12 491 CYS A C 1
ATOM 3776 O O . CYS A 1 491 ? 40.778 14.069 -16.241 1.00 87.12 491 CYS A O 1
ATOM 3778 N N . GLN A 1 492 ? 42.808 14.894 -15.740 1.00 88.62 492 GLN A N 1
ATOM 3779 C CA . GLN A 1 492 ? 43.512 14.334 -16.882 1.00 88.62 492 GLN A CA 1
ATOM 3780 C C . GLN A 1 492 ? 44.756 13.594 -16.392 1.00 88.62 492 GLN A C 1
ATOM 3782 O O . GLN A 1 492 ? 45.444 14.031 -15.469 1.00 88.62 492 GLN A O 1
ATOM 3787 N N . MET A 1 493 ? 45.060 12.456 -17.012 1.00 84.81 493 MET A N 1
ATOM 3788 C CA . MET A 1 493 ? 46.284 11.715 -16.719 1.00 84.81 493 MET A CA 1
ATOM 3789 C C . MET A 1 493 ? 47.472 12.435 -17.366 1.00 84.81 493 MET A C 1
ATOM 3791 O O . MET A 1 493 ? 47.667 12.343 -18.575 1.00 84.81 493 MET A O 1
ATOM 3795 N N . VAL A 1 494 ? 48.268 13.150 -16.569 1.00 82.88 494 VAL A N 1
ATOM 3796 C CA . VAL A 1 494 ? 49.463 13.875 -17.027 1.00 82.88 494 VAL A CA 1
ATOM 3797 C C . VAL A 1 494 ? 50.697 13.139 -16.520 1.00 82.88 494 VAL A C 1
ATOM 3799 O O . VAL A 1 494 ? 50.852 12.942 -15.317 1.00 82.88 494 VAL A O 1
ATOM 3802 N N . ASN A 1 495 ? 51.559 12.681 -17.434 1.00 81.88 495 ASN A N 1
ATOM 3803 C CA . ASN A 1 495 ? 52.720 11.824 -17.127 1.00 81.88 495 ASN A CA 1
ATOM 3804 C C . ASN A 1 495 ? 52.340 10.576 -16.302 1.00 81.88 495 ASN A C 1
ATOM 3806 O O . ASN A 1 495 ? 53.084 10.083 -15.454 1.00 81.88 495 ASN A O 1
ATOM 3810 N N . GLY A 1 496 ? 51.124 10.083 -16.553 1.00 76.94 496 GLY A N 1
ATOM 3811 C CA . GLY A 1 496 ? 50.520 8.945 -15.881 1.00 76.94 496 GLY A CA 1
ATOM 3812 C C . GLY A 1 496 ? 50.236 9.146 -14.387 1.00 76.94 496 GLY A C 1
ATOM 3813 O O . GLY A 1 496 ? 50.125 8.167 -13.660 1.00 76.94 496 GLY A O 1
ATOM 3814 N N . TRP A 1 497 ? 50.064 10.383 -13.929 1.00 77.06 497 TRP A N 1
ATOM 3815 C CA . TRP A 1 497 ? 49.410 10.684 -12.656 1.00 77.06 497 TRP A CA 1
ATOM 3816 C C . TRP A 1 497 ? 48.144 11.514 -12.909 1.00 77.06 497 TRP A C 1
ATOM 3818 O O . TRP A 1 497 ? 48.150 12.368 -13.801 1.00 77.06 497 TRP A O 1
ATOM 3828 N N . PRO A 1 498 ? 47.050 11.280 -12.168 1.00 85.88 498 PRO A N 1
ATOM 3829 C CA . PRO A 1 498 ? 45.831 12.060 -12.313 1.00 85.88 498 PRO A CA 1
ATOM 3830 C C . PRO A 1 498 ? 46.088 13.479 -11.800 1.00 85.88 498 PRO A C 1
ATOM 3832 O O . PRO A 1 498 ? 46.433 13.682 -10.637 1.00 85.88 498 PRO A O 1
ATOM 3835 N N . ARG A 1 499 ? 45.947 14.477 -12.676 1.00 88.62 499 ARG A N 1
ATOM 3836 C CA . ARG A 1 499 ? 46.041 15.898 -12.329 1.00 88.62 499 ARG A CA 1
ATOM 3837 C C . ARG A 1 499 ? 44.776 16.620 -12.759 1.00 88.62 499 ARG A C 1
ATOM 3839 O O . ARG A 1 499 ? 44.320 16.475 -13.889 1.00 88.62 499 ARG A O 1
ATOM 3846 N N . CYS A 1 500 ? 44.239 17.443 -11.867 1.00 88.81 500 CYS A N 1
ATOM 3847 C CA . CYS A 1 500 ? 43.166 18.373 -12.191 1.00 88.81 500 CYS A CA 1
ATOM 3848 C C . CYS A 1 500 ? 43.744 19.522 -13.015 1.00 88.81 500 CYS A C 1
ATOM 3850 O O . CYS A 1 500 ? 44.350 20.445 -12.473 1.00 88.81 500 CYS A O 1
ATOM 3852 N N . VAL A 1 501 ? 43.598 19.452 -14.333 1.00 86.81 501 VAL A N 1
ATOM 3853 C CA . VAL A 1 501 ? 44.051 20.514 -15.229 1.00 86.81 501 VAL A CA 1
ATOM 3854 C C . VAL A 1 501 ? 42.901 21.469 -15.496 1.00 86.81 501 VAL A C 1
ATOM 3856 O O . VAL A 1 501 ? 41.736 21.075 -15.580 1.00 86.81 501 VAL A O 1
ATOM 3859 N N . GLN A 1 502 ? 43.221 22.755 -15.580 1.00 75.12 502 GLN A N 1
ATOM 3860 C CA . GLN A 1 502 ? 42.237 23.763 -15.936 1.00 75.12 502 GLN A CA 1
ATOM 3861 C C . GLN A 1 502 ? 41.832 23.522 -17.384 1.00 75.12 502 GLN A C 1
ATOM 3863 O O . GLN A 1 502 ? 42.681 23.521 -18.279 1.00 75.12 502 GLN A O 1
ATOM 3868 N N . THR A 1 503 ? 40.549 23.263 -17.618 1.00 63.31 503 THR A N 1
ATOM 3869 C CA . THR A 1 503 ? 40.023 23.119 -18.973 1.00 63.31 503 THR A CA 1
ATOM 3870 C C . THR A 1 503 ? 40.291 24.425 -19.712 1.00 63.31 503 THR A C 1
ATOM 3872 O O . THR A 1 503 ? 39.630 25.427 -19.450 1.00 63.31 503 THR A O 1
ATOM 3875 N N . LYS A 1 504 ? 41.272 24.437 -20.627 1.00 51.50 504 LYS A N 1
ATOM 3876 C CA . LYS A 1 504 ? 41.379 25.492 -21.638 1.00 51.50 504 LYS A CA 1
ATOM 3877 C C . LYS A 1 504 ? 40.144 25.358 -22.510 1.00 51.50 504 LYS A C 1
ATOM 3879 O O . LYS A 1 504 ? 40.095 24.541 -23.426 1.00 51.50 504 LYS A O 1
ATOM 3884 N N . VAL A 1 505 ? 39.116 26.105 -22.135 1.00 47.19 505 VAL A N 1
ATOM 3885 C CA . VAL A 1 505 ? 37.870 26.223 -22.870 1.00 47.19 505 VAL A CA 1
ATOM 3886 C C . VAL A 1 505 ? 38.257 26.723 -24.259 1.00 47.19 505 VAL A C 1
ATOM 3888 O O . VAL A 1 505 ? 38.639 27.879 -24.427 1.00 47.19 505 VAL A O 1
ATOM 3891 N N . SER A 1 506 ? 38.209 25.838 -25.259 1.00 43.06 506 SER A N 1
ATOM 3892 C CA . SER A 1 506 ? 37.960 26.268 -26.633 1.00 43.06 506 SER A CA 1
ATOM 3893 C C . SER A 1 506 ? 36.773 27.207 -26.533 1.00 43.06 506 SER A C 1
ATOM 3895 O O . SER A 1 506 ? 35.730 26.771 -26.046 1.00 43.06 506 SER A O 1
ATOM 3897 N N . ILE A 1 507 ? 36.977 28.477 -26.883 1.00 45.75 507 ILE A N 1
ATOM 3898 C CA . ILE A 1 507 ? 36.053 29.590 -26.665 1.00 45.75 507 ILE A CA 1
ATOM 3899 C C . ILE A 1 507 ? 34.730 29.266 -27.367 1.00 45.75 507 ILE A C 1
ATOM 3901 O O . ILE A 1 507 ? 34.480 29.642 -28.509 1.00 45.75 507 ILE A O 1
ATOM 3905 N N . ARG A 1 508 ? 33.869 28.512 -26.686 1.00 48.09 508 ARG A N 1
ATOM 3906 C CA . ARG A 1 508 ? 32.444 28.511 -26.938 1.00 48.09 508 ARG A CA 1
ATOM 3907 C C . ARG A 1 508 ? 31.949 29.795 -26.316 1.00 48.09 508 ARG A C 1
ATOM 3909 O O . ARG A 1 508 ? 32.169 30.050 -25.135 1.00 48.09 508 ARG A O 1
ATOM 3916 N N . ARG A 1 509 ? 31.338 30.608 -27.170 1.00 52.47 509 ARG A N 1
ATOM 3917 C CA . ARG A 1 509 ? 30.694 31.863 -26.808 1.00 52.47 509 ARG A CA 1
ATOM 3918 C C . ARG A 1 509 ? 29.788 31.588 -25.596 1.00 52.47 509 ARG A C 1
ATOM 3920 O O . ARG A 1 509 ? 28.908 30.734 -25.727 1.00 52.47 509 ARG A O 1
ATOM 3927 N N . PRO A 1 510 ? 30.044 32.209 -24.433 1.00 56.31 510 PRO A N 1
ATOM 3928 C CA . PRO A 1 510 ? 29.313 31.900 -23.213 1.00 56.31 510 PRO A CA 1
ATOM 3929 C C . PRO A 1 510 ? 27.828 32.177 -23.433 1.00 56.31 510 PRO A C 1
ATOM 3931 O O . PRO A 1 510 ? 27.452 33.183 -24.037 1.00 56.31 510 PRO A O 1
ATOM 3934 N N . SER A 1 511 ? 26.994 31.241 -22.998 1.00 73.00 511 SER A N 1
ATOM 3935 C CA . SER A 1 511 ? 25.543 31.336 -23.087 1.00 73.00 511 SER A CA 1
ATOM 3936 C C . SER A 1 511 ? 24.970 31.701 -21.721 1.00 73.00 511 SER A C 1
ATOM 3938 O O . SER A 1 511 ? 25.623 31.529 -20.694 1.00 73.00 511 SER A O 1
ATOM 3940 N N . CYS A 1 512 ? 23.718 32.153 -21.666 1.00 76.25 512 CYS A N 1
ATOM 3941 C CA . CYS A 1 512 ? 23.055 32.409 -20.385 1.00 76.25 512 CYS A CA 1
ATOM 3942 C C . CYS A 1 512 ? 22.846 31.157 -19.514 1.00 76.25 512 CYS A C 1
ATOM 3944 O O . CYS A 1 512 ? 22.442 31.282 -18.364 1.00 76.25 512 CYS A O 1
ATOM 3946 N N . HIS A 1 513 ? 23.142 29.959 -20.027 1.00 75.69 513 HIS A N 1
ATOM 3947 C CA . HIS A 1 513 ? 23.209 28.744 -19.215 1.00 75.69 513 HIS A CA 1
ATOM 3948 C C . HIS A 1 513 ? 24.477 28.668 -18.352 1.00 75.69 513 HIS A C 1
ATOM 3950 O O . HIS A 1 513 ? 24.484 27.971 -17.340 1.00 75.69 513 HIS A O 1
ATOM 3956 N N . ASP A 1 514 ? 25.522 29.412 -18.721 1.00 72.31 514 ASP A N 1
ATOM 3957 C CA . ASP A 1 514 ? 26.831 29.392 -18.066 1.00 72.31 514 ASP A CA 1
ATOM 3958 C C . ASP A 1 514 ? 26.979 30.497 -16.997 1.00 72.31 514 ASP A C 1
ATOM 3960 O O . ASP A 1 514 ? 27.984 30.540 -16.287 1.00 72.31 514 ASP A O 1
ATOM 3964 N N . VAL A 1 515 ? 25.987 31.389 -16.859 1.00 77.12 515 VAL A N 1
ATOM 3965 C CA . VAL A 1 515 ? 26.016 32.552 -15.955 1.00 77.12 515 VAL A CA 1
ATOM 3966 C C . VAL A 1 515 ? 24.911 32.439 -14.903 1.00 77.12 515 VAL A C 1
ATOM 3968 O O . VAL A 1 515 ? 23.725 32.493 -15.219 1.00 77.12 515 VAL A O 1
ATOM 3971 N N . GLN A 1 516 ? 25.295 32.313 -13.629 1.00 76.25 516 GLN A N 1
ATOM 3972 C CA . GLN A 1 516 ? 24.366 32.415 -12.500 1.00 76.25 516 GLN A CA 1
ATOM 3973 C C . GLN A 1 516 ? 24.227 33.876 -12.074 1.00 76.25 516 GLN A C 1
ATOM 3975 O O . GLN A 1 516 ? 25.152 34.459 -11.511 1.00 76.25 516 GLN A O 1
ATOM 3980 N N . CYS A 1 517 ? 23.062 34.455 -12.347 1.00 86.44 517 CYS A N 1
ATOM 3981 C CA . CYS A 1 517 ? 22.742 35.818 -11.953 1.00 86.44 517 CYS A CA 1
ATOM 3982 C C . CYS A 1 517 ? 22.264 35.887 -10.487 1.00 86.44 517 CYS A C 1
ATOM 3984 O O . CYS A 1 517 ? 21.582 34.964 -10.026 1.00 86.44 517 CYS A O 1
ATOM 3986 N N . PRO A 1 518 ? 22.618 36.948 -9.735 1.00 77.75 518 PRO A N 1
ATOM 3987 C CA . PRO A 1 518 ? 22.084 37.190 -8.395 1.00 77.75 518 PRO A CA 1
ATOM 3988 C C . PRO A 1 518 ? 20.555 37.349 -8.429 1.00 77.75 518 PRO A C 1
ATOM 3990 O O . PRO A 1 518 ? 19.979 37.668 -9.474 1.00 77.75 518 PRO A O 1
ATOM 3993 N N . LYS A 1 519 ? 19.893 37.112 -7.283 1.00 56.44 519 LYS A N 1
ATOM 3994 C CA . LYS A 1 519 ? 18.430 37.246 -7.152 1.00 56.44 519 LYS A CA 1
ATOM 3995 C C . LYS A 1 519 ? 17.967 38.597 -7.728 1.00 56.44 519 LYS A C 1
ATOM 3997 O O . LYS A 1 519 ? 18.632 39.608 -7.527 1.00 56.44 519 LYS A O 1
ATOM 4002 N N . ASP A 1 520 ? 16.867 38.561 -8.481 1.00 68.44 520 ASP A N 1
ATOM 4003 C CA . ASP A 1 520 ? 16.204 39.693 -9.162 1.00 68.44 520 ASP A CA 1
ATOM 4004 C C . ASP A 1 520 ? 16.869 40.229 -10.448 1.00 68.44 520 ASP A C 1
ATOM 4006 O O . ASP A 1 520 ? 16.416 41.212 -11.039 1.00 68.44 520 ASP A O 1
ATOM 4010 N N . THR A 1 521 ? 17.885 39.533 -10.965 1.00 79.94 521 THR A N 1
ATOM 4011 C CA . THR A 1 521 ? 18.456 39.797 -12.297 1.00 79.94 521 THR A CA 1
ATOM 4012 C C . THR A 1 521 ? 18.305 38.574 -13.198 1.00 79.94 521 THR A C 1
ATOM 4014 O O . THR A 1 521 ? 18.496 37.441 -12.752 1.00 79.94 521 THR A O 1
ATOM 4017 N N . SER A 1 522 ? 17.956 38.776 -14.469 1.00 79.38 522 SER A N 1
ATOM 4018 C CA . SER A 1 522 ? 17.870 37.690 -15.449 1.00 79.38 522 SER A CA 1
ATOM 4019 C C . SER A 1 522 ? 18.961 37.851 -16.503 1.00 79.38 522 SER A C 1
ATOM 402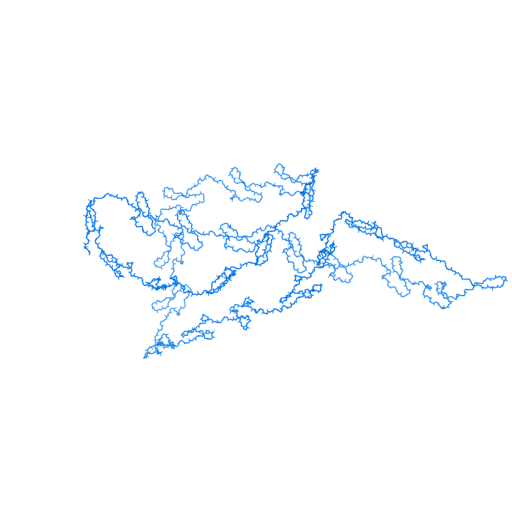1 O O . SER A 1 522 ? 19.316 38.958 -16.912 1.00 79.38 522 SER A O 1
ATOM 4023 N N . CYS A 1 523 ? 19.551 36.730 -16.916 1.00 84.00 523 CYS A N 1
ATOM 4024 C CA . CYS A 1 523 ? 20.600 36.753 -17.923 1.00 84.00 523 CYS A CA 1
ATOM 4025 C C . CYS A 1 523 ? 19.997 37.038 -19.301 1.00 84.00 523 CYS A C 1
ATOM 4027 O O . CYS A 1 523 ? 19.132 36.295 -19.766 1.00 84.00 523 CYS A O 1
ATOM 4029 N N . HIS A 1 524 ? 20.490 38.083 -19.962 1.00 83.25 524 HIS A N 1
ATOM 4030 C CA . HIS A 1 524 ? 20.185 38.415 -21.349 1.00 83.25 524 HIS A CA 1
ATOM 4031 C C . HIS A 1 524 ? 21.471 38.480 -22.175 1.00 83.25 524 HIS A C 1
ATOM 4033 O O . HIS A 1 524 ? 22.531 38.860 -21.685 1.00 83.25 524 HIS A O 1
ATOM 4039 N N . MET A 1 525 ? 21.380 38.131 -23.457 1.00 79.12 525 MET A N 1
ATOM 4040 C CA . MET A 1 525 ? 22.489 38.299 -24.397 1.00 79.12 525 MET A CA 1
ATOM 4041 C C . MET A 1 525 ? 22.506 39.742 -24.905 1.00 79.12 525 MET A C 1
ATOM 4043 O O . MET A 1 525 ? 21.745 40.089 -25.806 1.00 79.12 525 MET A O 1
ATOM 4047 N N . VAL A 1 526 ? 23.376 40.578 -24.343 1.00 79.44 526 VAL A N 1
ATOM 4048 C CA . VAL A 1 526 ? 23.554 41.977 -24.753 1.00 79.44 526 VAL A CA 1
ATOM 4049 C C . VAL A 1 526 ? 24.858 42.068 -25.545 1.00 79.44 526 VAL A C 1
ATOM 4051 O O . VAL A 1 526 ? 25.916 41.656 -25.076 1.00 79.44 526 VAL A O 1
ATOM 4054 N N . ASN A 1 527 ? 24.787 42.525 -26.800 1.00 78.31 527 ASN A N 1
ATOM 4055 C CA . ASN A 1 527 ? 25.937 42.615 -27.717 1.00 78.31 527 ASN A CA 1
ATOM 4056 C C . ASN A 1 527 ? 26.746 41.305 -27.864 1.00 78.31 527 ASN A C 1
ATOM 4058 O O . ASN A 1 527 ? 27.971 41.299 -27.988 1.00 78.31 527 ASN A O 1
ATOM 4062 N N . GLY A 1 528 ? 26.057 40.160 -27.856 1.00 73.56 528 GLY A N 1
ATOM 4063 C CA . GLY A 1 528 ? 26.679 38.851 -28.071 1.00 73.56 528 GLY A CA 1
ATOM 4064 C C . GLY A 1 528 ? 27.451 38.285 -26.875 1.00 73.56 528 GLY A C 1
ATOM 4065 O O . GLY A 1 528 ? 28.163 37.296 -27.067 1.00 73.56 528 GLY A O 1
ATOM 4066 N N . HIS A 1 529 ? 27.286 38.867 -25.680 1.00 74.19 529 HIS A N 1
ATOM 4067 C CA . HIS A 1 529 ? 27.752 38.327 -24.400 1.00 74.19 529 HIS A CA 1
ATOM 4068 C C . HIS A 1 529 ? 26.597 38.251 -23.381 1.00 74.19 529 HIS A C 1
ATOM 4070 O O . HIS A 1 529 ? 25.713 39.109 -23.395 1.00 74.19 529 HIS A O 1
ATOM 4076 N N . PRO A 1 530 ? 26.574 37.236 -22.502 1.00 81.69 530 PRO A N 1
ATOM 4077 C CA . PRO A 1 530 ? 25.566 37.123 -21.456 1.00 81.69 530 PRO A CA 1
ATOM 4078 C C . PRO A 1 530 ? 25.832 38.156 -20.352 1.00 81.69 530 PRO A C 1
ATOM 4080 O O . PRO A 1 530 ? 26.887 38.136 -19.720 1.00 81.69 530 PRO A O 1
ATOM 4083 N N . GLN A 1 531 ? 24.876 39.054 -20.114 1.00 87.81 531 GLN A N 1
ATOM 4084 C CA . GLN A 1 531 ? 24.882 40.018 -19.013 1.00 87.81 531 GLN A CA 1
ATOM 4085 C C . GLN A 1 531 ? 23.643 39.814 -18.134 1.00 87.81 531 GLN A C 1
ATOM 4087 O O . GLN A 1 531 ? 22.528 39.657 -18.633 1.00 87.81 531 GLN A O 1
ATOM 4092 N N . CYS A 1 532 ? 23.835 39.833 -16.815 1.00 86.19 532 CYS A N 1
ATOM 4093 C CA . CYS A 1 532 ? 22.739 39.865 -15.851 1.00 86.19 532 CYS A CA 1
ATOM 4094 C C . CYS A 1 532 ? 22.174 41.281 -15.821 1.00 86.19 532 CYS A C 1
ATOM 4096 O O . CYS A 1 532 ? 22.794 42.188 -15.267 1.00 86.19 532 CYS A O 1
ATOM 4098 N N . VAL A 1 533 ? 21.025 41.479 -16.455 1.00 84.44 533 VAL A N 1
ATOM 4099 C CA . VAL A 1 533 ? 20.331 42.764 -16.434 1.00 84.44 533 VAL A CA 1
ATOM 4100 C C . VAL A 1 533 ? 19.301 42.742 -15.313 1.00 84.44 533 VAL A C 1
ATOM 4102 O O . VAL A 1 533 ? 18.691 41.707 -15.031 1.00 84.44 533 VAL A O 1
ATOM 4105 N N . GLN A 1 534 ? 19.124 43.879 -14.643 1.00 66.69 534 GLN A N 1
ATOM 4106 C CA . GLN A 1 534 ? 18.010 44.057 -13.722 1.00 66.69 534 GLN A CA 1
ATOM 4107 C C . GLN A 1 534 ? 16.728 43.929 -14.524 1.00 66.69 534 GLN A C 1
ATOM 4109 O O . GLN A 1 534 ? 16.389 44.776 -15.349 1.00 66.69 534 GLN A O 1
ATOM 4114 N N . THR A 1 535 ? 16.040 42.821 -14.301 1.00 53.22 535 THR A N 1
ATOM 4115 C CA . THR A 1 535 ? 14.701 42.615 -14.806 1.00 53.22 535 THR A CA 1
ATOM 4116 C C . THR A 1 535 ? 13.818 43.597 -14.053 1.00 53.22 535 THR A C 1
ATOM 4118 O O . THR A 1 535 ? 13.363 43.317 -12.947 1.00 53.22 535 THR A O 1
ATOM 4121 N N . THR A 1 536 ? 13.577 44.767 -14.642 1.00 48.41 536 THR A N 1
ATOM 4122 C CA . THR A 1 536 ? 12.448 45.633 -14.294 1.00 48.41 536 THR A CA 1
ATOM 4123 C C . THR A 1 536 ? 11.168 44.923 -14.726 1.00 48.41 536 THR A C 1
ATOM 4125 O O . THR A 1 536 ? 10.439 45.347 -15.620 1.00 48.41 536 THR A O 1
ATOM 4128 N N . VAL A 1 537 ? 10.906 43.771 -14.105 1.00 46.09 537 VAL A N 1
ATOM 4129 C CA . VAL A 1 537 ? 9.590 43.160 -14.135 1.00 46.09 537 VAL A CA 1
ATOM 4130 C C . VAL A 1 537 ? 8.728 44.132 -13.360 1.00 46.09 537 VAL A C 1
ATOM 4132 O O . VAL A 1 537 ? 8.934 44.338 -12.165 1.00 46.09 537 VAL A O 1
ATOM 4135 N N . SER A 1 538 ? 7.791 44.761 -14.062 1.00 47.75 538 SER A N 1
ATOM 4136 C CA . SER A 1 538 ? 6.630 45.367 -13.427 1.00 47.75 538 SER A CA 1
ATOM 4137 C C . SER A 1 538 ? 6.133 44.357 -12.383 1.00 47.75 538 SER A C 1
ATOM 4139 O O . SER A 1 538 ? 5.848 43.219 -12.775 1.00 47.75 538 SER A O 1
ATOM 4141 N N . PRO A 1 539 ? 6.194 44.678 -11.077 1.00 45.28 539 PRO A N 1
ATOM 4142 C CA . PRO A 1 539 ? 6.143 43.681 -10.020 1.00 45.28 539 PRO A CA 1
ATOM 4143 C C . PRO A 1 539 ? 4.842 42.913 -10.160 1.00 45.28 539 PRO A C 1
ATOM 4145 O O . PRO A 1 539 ? 3.754 43.457 -9.977 1.00 45.28 539 PRO A O 1
ATOM 4148 N N . ARG A 1 540 ? 4.956 41.644 -10.554 1.00 52.72 540 ARG A N 1
ATOM 4149 C CA . ARG A 1 540 ? 3.808 40.755 -10.569 1.00 52.72 540 ARG A CA 1
ATOM 4150 C C . ARG A 1 540 ? 3.406 40.603 -9.103 1.00 52.72 540 ARG A C 1
ATOM 4152 O O . ARG A 1 540 ? 4.265 40.192 -8.319 1.00 52.72 540 ARG A O 1
ATOM 4159 N N . PRO A 1 541 ? 2.182 40.987 -8.710 1.00 59.25 541 PRO A N 1
ATOM 4160 C CA . PRO A 1 541 ? 1.846 41.043 -7.301 1.00 59.25 541 PRO A CA 1
ATOM 4161 C C . PRO A 1 541 ? 2.000 39.657 -6.666 1.00 59.25 541 PRO A C 1
ATOM 4163 O O . PRO A 1 541 ? 1.617 38.666 -7.301 1.00 59.25 541 PRO A O 1
ATOM 4166 N N . PRO A 1 542 ? 2.574 39.567 -5.454 1.00 66.31 542 PRO A N 1
ATOM 4167 C CA . PRO A 1 542 ? 2.730 38.296 -4.766 1.00 66.31 542 PRO A CA 1
ATOM 4168 C C . PRO A 1 542 ? 1.367 37.617 -4.607 1.00 66.31 542 PRO A C 1
ATOM 4170 O O . PRO A 1 542 ? 0.330 38.263 -4.468 1.00 66.31 542 PRO A O 1
ATOM 4173 N N . SER A 1 543 ? 1.353 36.291 -4.671 1.00 75.94 543 SER A N 1
ATOM 4174 C CA . SER A 1 543 ? 0.128 35.507 -4.505 1.00 75.94 543 SER A CA 1
ATOM 4175 C C . SER A 1 543 ? -0.030 35.073 -3.048 1.00 75.94 543 SER A C 1
ATOM 4177 O O . SER A 1 543 ? 0.957 34.884 -2.338 1.00 75.94 543 SER A O 1
ATOM 4179 N N . CYS A 1 544 ? -1.263 34.838 -2.592 1.00 79.81 544 CYS A N 1
ATOM 4180 C CA . CYS A 1 544 ? -1.513 34.346 -1.231 1.00 79.81 544 CYS A CA 1
ATOM 4181 C C . CYS A 1 544 ? -0.853 32.992 -0.906 1.00 79.81 544 CYS A C 1
ATOM 4183 O O . CYS A 1 544 ? -0.753 32.633 0.262 1.00 79.81 544 CYS A O 1
ATOM 4185 N N . SER A 1 545 ? -0.376 32.247 -1.908 1.00 76.31 545 SER A N 1
ATOM 4186 C CA . SER A 1 545 ? 0.433 31.037 -1.711 1.00 76.31 545 SER A CA 1
ATOM 4187 C C . SER A 1 545 ? 1.824 31.305 -1.128 1.00 76.31 545 SER A C 1
ATOM 4189 O O . SER A 1 545 ? 2.428 30.386 -0.582 1.00 76.31 545 SER A O 1
ATOM 4191 N N . GLU A 1 546 ? 2.331 32.534 -1.234 1.00 75.88 546 GLU A N 1
ATOM 4192 C CA . GLU A 1 546 ? 3.678 32.919 -0.789 1.00 75.88 546 GLU A CA 1
ATOM 4193 C C . GLU A 1 546 ? 3.673 33.662 0.559 1.00 75.88 546 GLU A C 1
ATOM 4195 O O . GLU A 1 546 ? 4.731 33.869 1.151 1.00 75.88 546 GLU A O 1
ATOM 4200 N N . LEU A 1 547 ? 2.494 34.028 1.080 1.00 80.19 547 LEU A N 1
ATOM 4201 C CA . LEU A 1 547 ? 2.333 34.792 2.319 1.00 80.19 547 LEU A CA 1
ATOM 4202 C C . LEU A 1 547 ? 1.855 33.884 3.466 1.00 80.19 547 LEU A C 1
ATOM 4204 O O . LEU A 1 547 ? 0.719 33.410 3.468 1.00 80.19 547 LEU A O 1
ATOM 4208 N N . GLN A 1 548 ? 2.706 33.648 4.471 1.00 77.00 548 GLN A N 1
ATOM 4209 C CA . GLN A 1 548 ? 2.307 32.941 5.694 1.00 77.00 548 GLN A CA 1
ATOM 4210 C C . GLN A 1 548 ? 1.631 33.906 6.674 1.00 77.00 548 GLN A C 1
ATOM 4212 O O . GLN A 1 548 ? 2.280 34.782 7.243 1.00 77.00 548 GLN A O 1
ATOM 4217 N N . CYS A 1 549 ? 0.327 33.728 6.883 1.00 87.50 549 CYS A N 1
ATOM 4218 C CA . CYS A 1 549 ? -0.445 34.540 7.818 1.00 87.50 549 CYS A CA 1
ATOM 4219 C C . CYS A 1 549 ? -0.398 33.979 9.252 1.00 87.50 549 CYS A C 1
ATOM 4221 O O . CYS A 1 549 ? -0.464 32.759 9.432 1.00 87.50 549 CYS A O 1
ATOM 4223 N N . PRO A 1 550 ? -0.302 34.841 10.284 1.00 77.75 550 PRO A N 1
ATOM 4224 C CA . PRO A 1 550 ? -0.350 34.418 11.681 1.00 77.75 550 PRO A CA 1
ATOM 4225 C C . PRO A 1 550 ? -1.705 33.783 12.039 1.00 77.75 550 PRO A C 1
ATOM 4227 O O . PRO A 1 550 ? -2.730 34.045 11.402 1.00 77.75 550 PRO A O 1
ATOM 4230 N N . GLN A 1 551 ? -1.709 32.935 13.070 1.00 63.12 551 GLN A N 1
ATOM 4231 C CA . GLN A 1 551 ? -2.871 32.151 13.503 1.00 63.12 551 GLN A CA 1
ATOM 4232 C C . GLN A 1 551 ? -4.100 33.055 13.749 1.00 63.12 551 GLN A C 1
ATOM 4234 O O . GLN A 1 551 ? -4.012 34.021 14.500 1.00 63.12 551 GLN A O 1
ATOM 4239 N N . GLY A 1 552 ? -5.234 32.761 13.096 1.00 71.56 552 GLY A N 1
ATOM 4240 C CA . GLY A 1 552 ? -6.464 33.577 13.156 1.00 71.56 552 GLY A CA 1
ATOM 4241 C C . GLY A 1 552 ? -6.629 34.614 12.030 1.00 71.56 552 GLY A C 1
ATOM 4242 O O . GLY A 1 552 ? -7.637 35.318 11.977 1.00 71.56 552 GLY A O 1
ATOM 4243 N N . SER A 1 553 ? -5.678 34.694 11.096 1.00 83.81 553 SER A N 1
ATOM 4244 C CA . SER A 1 553 ? -5.791 35.518 9.887 1.00 83.81 553 SER A CA 1
ATOM 4245 C C . SER A 1 553 ? -5.722 34.674 8.615 1.00 83.81 553 SER A C 1
ATOM 4247 O O . SER A 1 553 ? -5.075 33.628 8.578 1.00 83.81 553 SER A O 1
ATOM 4249 N N . GLN A 1 554 ? -6.424 35.113 7.573 1.00 84.50 554 GLN A N 1
ATOM 4250 C CA . GLN A 1 554 ? -6.451 34.466 6.267 1.00 84.50 554 GLN A CA 1
ATOM 4251 C C . GLN A 1 554 ? -5.950 35.449 5.214 1.00 84.50 554 GLN A C 1
ATOM 4253 O O . GLN A 1 554 ? -6.289 36.630 5.241 1.00 84.50 554 GLN A O 1
ATOM 4258 N N . CYS A 1 555 ? -5.134 34.961 4.282 1.00 86.50 555 CYS A N 1
ATOM 4259 C CA . CYS A 1 555 ? -4.675 35.783 3.174 1.00 86.50 555 CYS A CA 1
ATOM 4260 C C . CYS A 1 555 ? -5.832 36.058 2.203 1.00 86.50 555 CYS A C 1
ATOM 4262 O O . CYS A 1 555 ? -6.471 35.120 1.717 1.00 86.50 555 CYS A O 1
ATOM 4264 N N . GLN A 1 556 ? -6.083 37.333 1.916 1.00 87.31 556 GLN A N 1
ATOM 4265 C CA . GLN A 1 556 ? -7.057 37.807 0.938 1.00 87.31 556 GLN A CA 1
ATOM 4266 C C . GLN A 1 556 ? -6.383 38.833 0.017 1.00 87.31 556 GLN A C 1
ATOM 4268 O O . GLN A 1 556 ? -5.549 39.615 0.461 1.00 87.31 556 GLN A O 1
ATOM 4273 N N . MET A 1 557 ? -6.729 38.825 -1.271 1.00 83.06 557 MET A N 1
ATOM 4274 C CA . MET A 1 557 ? -6.231 39.820 -2.225 1.00 83.06 557 MET A CA 1
ATOM 4275 C C . MET A 1 557 ? -7.074 41.098 -2.122 1.00 83.06 557 MET A C 1
ATOM 4277 O O . MET A 1 557 ? -8.261 41.069 -2.448 1.00 83.06 557 MET A O 1
ATOM 4281 N N . THR A 1 558 ? -6.471 42.205 -1.697 1.00 78.62 558 THR A N 1
ATOM 4282 C CA . THR A 1 558 ? -7.072 43.548 -1.629 1.00 78.62 558 THR A CA 1
ATOM 4283 C C . THR A 1 558 ? -6.280 44.491 -2.533 1.00 78.62 558 THR A C 1
ATOM 4285 O O . THR A 1 558 ? -5.056 44.546 -2.461 1.00 78.62 558 THR A O 1
ATOM 4288 N N . ASP A 1 559 ? -6.965 45.165 -3.462 1.00 82.50 559 ASP A N 1
ATOM 4289 C CA . ASP A 1 559 ? -6.367 46.092 -4.444 1.00 82.50 559 ASP A CA 1
ATOM 4290 C C . ASP A 1 559 ? -5.162 45.521 -5.217 1.00 82.50 559 ASP A C 1
ATOM 4292 O O . ASP A 1 559 ? -4.191 46.206 -5.535 1.00 82.50 559 ASP A O 1
ATOM 4296 N N . GLY A 1 560 ? -5.226 44.223 -5.523 1.00 76.75 560 GLY A N 1
ATOM 4297 C CA . GLY A 1 560 ? -4.180 43.518 -6.258 1.00 76.75 560 GLY A CA 1
ATOM 4298 C C . GLY A 1 560 ? -3.003 43.037 -5.408 1.00 76.75 560 GLY A C 1
ATOM 4299 O O . GLY A 1 560 ? -2.109 42.425 -5.979 1.00 76.75 560 GLY A O 1
ATOM 4300 N N . TRP A 1 561 ? -3.011 43.216 -4.082 1.00 77.06 561 TRP A N 1
ATOM 4301 C CA . TRP A 1 561 ? -1.956 42.749 -3.173 1.00 77.06 561 TRP A CA 1
ATOM 4302 C C . TRP A 1 561 ? -2.483 41.754 -2.124 1.00 77.06 561 TRP A C 1
ATOM 4304 O O . TRP A 1 561 ? -3.608 41.901 -1.645 1.00 77.06 561 TRP A O 1
ATOM 4314 N N . PRO A 1 562 ? -1.700 40.731 -1.738 1.00 82.50 562 PRO A N 1
ATOM 4315 C CA . PRO A 1 562 ? -2.091 39.789 -0.698 1.00 82.50 562 PRO A CA 1
ATOM 4316 C C . PRO A 1 562 ? -1.930 40.441 0.682 1.00 82.50 562 PRO A C 1
ATOM 4318 O O . PRO A 1 562 ? -0.824 40.809 1.079 1.00 82.50 562 PRO A O 1
ATOM 4321 N N . GLN A 1 563 ? -3.019 40.555 1.441 1.00 88.38 563 GLN A N 1
ATOM 4322 C CA . GLN A 1 563 ? -3.008 40.981 2.841 1.00 88.38 563 GLN A CA 1
ATOM 4323 C C . GLN A 1 563 ? -3.545 39.872 3.748 1.00 88.38 563 GLN A C 1
ATOM 4325 O O . GLN A 1 563 ? -4.559 39.236 3.458 1.00 88.38 563 GLN A O 1
ATOM 4330 N N . CYS A 1 564 ? -2.889 39.663 4.890 1.00 87.00 564 CYS A N 1
ATOM 4331 C CA . CYS A 1 564 ? -3.424 38.829 5.962 1.00 87.00 564 CYS A CA 1
ATOM 4332 C C . CYS A 1 564 ? -4.501 39.608 6.712 1.00 87.00 564 CYS A C 1
ATOM 4334 O O . CYS A 1 564 ? -4.203 40.422 7.586 1.00 87.00 564 CYS A O 1
ATOM 4336 N N . VAL A 1 565 ? -5.760 39.359 6.375 1.00 86.31 565 VAL A N 1
ATOM 4337 C CA . VAL A 1 565 ? -6.891 39.939 7.095 1.00 86.31 565 VAL A CA 1
ATOM 4338 C C . VAL A 1 565 ? -7.266 39.013 8.245 1.00 86.31 565 VAL A C 1
ATOM 4340 O O . VAL A 1 565 ? -7.298 37.790 8.095 1.00 86.31 565 VAL A O 1
ATOM 4343 N N . HIS A 1 566 ? -7.512 39.573 9.428 1.00 79.25 566 HIS A N 1
ATOM 4344 C CA . HIS A 1 566 ? -8.056 38.782 10.530 1.00 79.25 566 HIS A CA 1
ATOM 4345 C C . HIS A 1 566 ? -9.399 38.200 10.098 1.00 79.25 566 HIS A C 1
ATOM 4347 O O . HIS A 1 566 ? -10.257 38.933 9.597 1.00 79.25 566 HIS A O 1
ATOM 4353 N N . GLN A 1 567 ? -9.565 36.884 10.256 1.00 70.19 567 GLN A N 1
ATOM 4354 C CA . GLN A 1 567 ? -10.838 36.249 9.947 1.00 70.19 567 GLN A CA 1
ATOM 4355 C C . GLN A 1 567 ? -11.899 36.908 10.819 1.00 70.19 567 GLN A C 1
ATOM 4357 O O . GLN A 1 567 ? -11.786 36.945 12.045 1.00 70.19 567 GLN A O 1
ATOM 4362 N N . ARG A 1 568 ? -12.904 37.500 10.168 1.00 74.06 568 ARG A N 1
ATOM 4363 C CA . ARG A 1 568 ? -14.010 38.145 10.866 1.00 74.06 568 ARG A CA 1
ATOM 4364 C C . ARG A 1 568 ? -14.700 37.047 11.682 1.00 74.06 568 ARG A C 1
ATOM 4366 O O . ARG A 1 568 ? -15.177 36.093 11.064 1.00 74.06 568 ARG A O 1
ATOM 4373 N N . PRO A 1 569 ? -14.710 37.129 13.024 1.00 71.06 569 PRO A N 1
ATOM 4374 C CA . PRO A 1 569 ? -15.189 36.032 13.849 1.00 71.06 569 PRO A CA 1
ATOM 4375 C C . PRO A 1 569 ? -16.638 35.727 13.479 1.00 71.06 569 PRO A C 1
ATOM 4377 O O . PRO A 1 569 ? -17.458 36.630 13.299 1.00 71.06 569 PRO A O 1
ATOM 4380 N N . SER A 1 570 ? -16.937 34.450 13.297 1.00 81.62 570 SER A N 1
ATOM 4381 C CA . SER A 1 570 ? -18.261 33.972 12.929 1.00 81.62 570 SER A CA 1
ATOM 4382 C C . SER A 1 570 ? -19.010 33.501 14.173 1.00 81.62 570 SER A C 1
ATOM 4384 O O . SER A 1 570 ? -18.421 33.271 15.227 1.00 81.62 570 SER A O 1
ATOM 4386 N N . CYS A 1 571 ? -20.326 33.315 14.074 1.00 81.44 571 CYS A N 1
ATOM 4387 C CA . CYS A 1 571 ? -21.081 32.734 15.187 1.00 81.44 571 CYS A CA 1
ATOM 4388 C C . CYS A 1 571 ? -20.713 31.271 15.486 1.00 81.44 571 CYS A C 1
ATOM 4390 O O . CYS A 1 571 ? -21.057 30.776 16.554 1.00 81.44 571 CYS A O 1
ATOM 4392 N N . SER A 1 572 ? -19.990 30.596 14.587 1.00 79.00 572 SER A N 1
ATOM 4393 C CA . SER A 1 572 ? -19.366 29.294 14.855 1.00 79.00 572 SER A CA 1
ATOM 4394 C C . SER A 1 572 ? -18.238 29.384 15.886 1.00 79.00 572 SER A C 1
ATOM 4396 O O . SER A 1 572 ? -17.974 28.404 16.575 1.00 79.00 572 SER A O 1
ATOM 4398 N N . ASP A 1 573 ? -17.611 30.557 16.019 1.00 77.12 573 ASP A N 1
ATOM 4399 C CA . ASP A 1 573 ? -16.448 30.786 16.883 1.00 77.12 573 ASP A CA 1
ATOM 4400 C C . ASP A 1 573 ? -16.842 31.315 18.277 1.00 77.12 573 ASP A C 1
ATOM 4402 O O . ASP A 1 573 ? -15.982 31.533 19.128 1.00 77.12 573 ASP A O 1
ATOM 4406 N N . VAL A 1 574 ? -18.142 31.532 18.534 1.00 79.19 574 VAL A N 1
ATOM 4407 C CA . VAL A 1 574 ? -18.661 32.132 19.774 1.00 79.19 574 VAL A CA 1
ATOM 4408 C C . VAL A 1 574 ? -19.667 31.198 20.449 1.00 79.19 574 VAL A C 1
ATOM 4410 O O . VAL A 1 574 ? -20.772 30.984 19.954 1.00 79.19 574 VAL A O 1
ATOM 4413 N N . GLN A 1 575 ? -19.321 30.680 21.631 1.00 82.50 575 GLN A N 1
ATOM 4414 C CA . GLN A 1 575 ? -20.256 29.925 22.472 1.00 82.50 575 GLN A CA 1
ATOM 4415 C C . GLN A 1 575 ? -21.096 30.872 23.341 1.00 82.50 575 GLN A C 1
ATOM 4417 O O . GLN A 1 575 ? -20.589 31.494 24.273 1.00 82.50 575 GLN A O 1
ATOM 4422 N N . CYS A 1 576 ? -22.397 30.967 23.054 1.00 88.81 576 CYS A N 1
ATOM 4423 C CA . CYS A 1 576 ? -23.340 31.735 23.867 1.00 88.81 576 CYS A CA 1
ATOM 4424 C C . CYS A 1 576 ? -23.881 30.917 25.046 1.00 88.81 576 CYS A C 1
ATOM 4426 O O . CYS A 1 576 ? -24.120 29.715 24.930 1.00 88.81 576 CYS A O 1
ATOM 4428 N N . GLN A 1 577 ? -24.129 31.583 26.178 1.00 78.00 577 GLN A N 1
ATOM 4429 C CA . GLN A 1 577 ? -24.788 30.955 27.324 1.00 78.00 577 GLN A CA 1
ATOM 4430 C C . GLN A 1 577 ? -26.246 30.578 27.009 1.00 78.00 577 GLN A C 1
ATOM 4432 O O . GLN A 1 577 ? -26.893 31.163 26.136 1.00 78.00 577 GLN A O 1
ATOM 4437 N N . LYS A 1 578 ? -26.769 29.579 27.731 1.00 65.69 578 LYS A N 1
ATOM 4438 C CA . LYS A 1 578 ? -28.108 29.003 27.531 1.00 65.69 578 LYS A CA 1
ATOM 4439 C C . LYS A 1 578 ? -29.183 30.107 27.577 1.00 65.69 578 LYS A C 1
ATOM 4441 O O . LYS A 1 578 ? -29.321 30.781 28.589 1.00 65.69 578 LYS A O 1
ATOM 4446 N N . GLY A 1 579 ? -29.935 30.290 26.485 1.00 78.25 579 GLY A N 1
ATOM 4447 C CA . GLY A 1 579 ? -30.961 31.344 26.349 1.00 78.25 579 GLY A CA 1
ATOM 4448 C C . GLY A 1 579 ? -30.539 32.586 25.546 1.00 78.25 579 GLY A C 1
ATOM 4449 O O . GLY A 1 579 ? -31.334 33.515 25.396 1.00 78.25 579 GLY A O 1
ATOM 4450 N N . HIS A 1 580 ? -29.323 32.596 24.997 1.00 87.19 580 HIS A N 1
ATOM 4451 C CA . HIS A 1 580 ? -28.859 33.594 24.035 1.00 87.19 580 HIS A CA 1
ATOM 4452 C C . HIS A 1 580 ? -28.548 32.928 22.693 1.00 87.19 580 HIS A C 1
ATOM 4454 O O . HIS A 1 580 ? -28.017 31.819 22.654 1.00 87.19 580 HIS A O 1
ATOM 4460 N N . VAL A 1 581 ? -28.848 33.615 21.590 1.00 89.19 581 VAL A N 1
ATOM 4461 C CA . VAL A 1 581 ? -28.441 33.187 20.246 1.00 89.19 581 VAL A CA 1
ATOM 4462 C C . VAL A 1 581 ? -27.342 34.112 19.745 1.00 89.19 581 VAL A C 1
ATOM 4464 O O . VAL A 1 581 ? -27.406 35.328 19.936 1.00 89.19 581 VAL A O 1
ATOM 4467 N N . CYS A 1 582 ? -26.313 33.544 19.120 1.00 88.25 582 CYS A N 1
ATOM 4468 C CA . CYS A 1 582 ? -25.314 34.357 18.447 1.00 88.25 582 CYS A CA 1
ATOM 4469 C C . CYS A 1 582 ? -25.932 34.968 17.188 1.00 88.25 582 CYS A C 1
ATOM 4471 O O . CYS A 1 582 ? -26.454 34.251 16.334 1.00 88.25 582 CYS A O 1
ATOM 4473 N N . GLN A 1 583 ? -25.861 36.290 17.069 1.00 89.69 583 GLN A N 1
ATOM 4474 C CA . GLN A 1 583 ? -26.289 37.030 15.893 1.00 89.69 583 GLN A CA 1
ATOM 4475 C C . GLN A 1 583 ? -25.189 38.012 15.491 1.00 89.69 583 GLN A C 1
ATOM 4477 O O . GLN A 1 583 ? -24.588 38.674 16.337 1.00 89.69 583 GLN A O 1
ATOM 4482 N N . VAL A 1 584 ? -24.904 38.110 14.194 1.00 85.19 584 VAL A N 1
ATOM 4483 C CA . VAL A 1 584 ? -23.904 39.056 13.687 1.00 85.19 584 VAL A CA 1
ATOM 4484 C C . VAL A 1 584 ? -24.540 40.442 13.607 1.00 85.19 584 VAL A C 1
ATOM 4486 O O . VAL A 1 584 ? -25.404 40.684 12.768 1.00 85.19 584 VAL A O 1
ATOM 4489 N N . ILE A 1 585 ? -24.126 41.356 14.484 1.00 84.12 585 ILE A N 1
ATOM 4490 C CA . ILE A 1 585 ? -24.638 42.730 14.563 1.00 84.12 585 ILE A CA 1
ATOM 4491 C C . ILE A 1 585 ? -23.502 43.683 14.201 1.00 84.12 585 ILE A C 1
ATOM 4493 O O . ILE A 1 585 ? -22.435 43.638 14.809 1.00 84.12 585 ILE A O 1
ATOM 4497 N N . ALA A 1 586 ? -23.724 44.527 13.187 1.00 83.38 586 ALA A N 1
ATOM 4498 C CA . ALA A 1 586 ? -22.708 45.428 12.625 1.00 83.38 586 ALA A CA 1
ATOM 4499 C C . ALA A 1 586 ? -21.401 44.706 12.219 1.00 83.38 586 ALA A C 1
ATOM 4501 O O . ALA A 1 586 ? -20.299 45.237 12.348 1.00 83.38 586 ALA A O 1
ATOM 4502 N N . GLY A 1 587 ? -21.524 43.466 11.734 1.00 77.44 587 GLY A N 1
ATOM 4503 C CA . GLY A 1 587 ? -20.389 42.662 11.281 1.00 77.44 587 GLY A CA 1
ATOM 4504 C C . GLY A 1 587 ? -19.563 42.005 12.392 1.00 77.44 587 GLY A C 1
ATOM 4505 O O . GLY A 1 587 ? -18.465 41.539 12.099 1.00 77.44 587 GLY A O 1
ATOM 4506 N N . TRP A 1 588 ? -20.073 41.948 13.627 1.00 76.56 588 TRP A N 1
ATOM 4507 C CA . TRP A 1 588 ? -19.459 41.222 14.742 1.00 76.56 588 TRP A CA 1
ATOM 4508 C C . TRP A 1 588 ? -20.458 40.255 15.394 1.00 76.56 588 TRP A C 1
ATOM 4510 O O . TRP A 1 588 ? -21.613 40.635 15.605 1.00 76.56 588 TRP A O 1
ATOM 4520 N N . PRO A 1 589 ? -20.054 39.019 15.732 1.00 86.00 589 PRO A N 1
ATOM 4521 C CA . PRO A 1 589 ? -20.921 38.062 16.408 1.00 86.00 589 PRO A CA 1
ATOM 4522 C C . PRO A 1 589 ? -21.174 38.523 17.849 1.00 86.00 589 PRO A C 1
ATOM 4524 O O . PRO A 1 589 ? -20.242 38.695 18.633 1.00 86.00 589 PRO A O 1
ATOM 4527 N N . LYS A 1 590 ? -22.442 38.742 18.209 1.00 89.62 590 LYS A N 1
ATOM 4528 C CA . LYS A 1 590 ? -22.882 39.072 19.571 1.00 89.62 590 LYS A CA 1
ATOM 4529 C C . LYS A 1 590 ? -23.943 38.081 20.034 1.00 89.62 590 LYS A C 1
ATOM 4531 O O . LYS A 1 590 ? -24.886 37.783 19.307 1.00 89.62 590 LYS A O 1
ATOM 4536 N N . CYS A 1 591 ? -23.821 37.608 21.270 1.00 89.81 591 CYS A N 1
ATOM 4537 C CA . CYS A 1 591 ? -24.857 36.807 21.916 1.00 89.81 591 CYS A CA 1
ATOM 4538 C C . CYS A 1 591 ? -26.002 37.719 22.359 1.00 89.81 591 CYS A C 1
ATOM 4540 O O . CYS A 1 591 ? -25.876 38.451 23.340 1.00 89.81 591 CYS A O 1
ATOM 4542 N N . VAL A 1 592 ? -27.125 37.682 21.648 1.00 88.44 592 VAL A N 1
ATOM 4543 C CA . VAL A 1 592 ? -28.320 38.448 22.011 1.00 88.44 592 VAL A CA 1
ATOM 4544 C C . VAL A 1 592 ? -29.326 37.562 22.724 1.00 88.44 592 VAL A C 1
ATOM 4546 O O . VAL A 1 592 ? -29.479 36.381 22.414 1.00 88.44 592 VAL A O 1
ATOM 4549 N N . GLN A 1 593 ? -29.992 38.128 23.728 1.00 81.56 593 GLN A N 1
ATOM 4550 C CA . GLN A 1 593 ? -31.008 37.416 24.490 1.00 81.56 593 GLN A CA 1
ATOM 4551 C C . GLN A 1 593 ? -32.226 37.194 23.596 1.00 81.56 593 GLN A C 1
ATOM 4553 O O . GLN A 1 593 ? -32.854 38.149 23.131 1.00 81.56 593 GLN A O 1
ATOM 4558 N N . THR A 1 594 ? -32.559 35.934 23.330 1.00 67.25 594 THR A N 1
ATOM 4559 C CA . THR A 1 594 ? -33.759 35.606 22.563 1.00 67.25 594 THR A CA 1
ATOM 4560 C C . THR A 1 594 ? -34.983 35.924 23.409 1.00 67.25 594 THR A C 1
ATOM 4562 O O . THR A 1 594 ? -35.343 35.152 24.295 1.00 67.25 594 THR A O 1
ATOM 4565 N N . LYS A 1 595 ? -35.649 37.053 23.132 1.00 51.69 595 LYS A N 1
ATOM 4566 C CA . LYS A 1 595 ? -37.033 37.266 23.571 1.00 51.69 595 LYS A CA 1
ATOM 4567 C C . LYS A 1 595 ? -37.876 36.160 22.938 1.00 51.69 595 LYS A C 1
ATOM 4569 O O . LYS A 1 595 ? -38.119 36.184 21.732 1.00 51.69 595 LYS A O 1
ATOM 4574 N N . MET A 1 596 ? -38.249 35.162 23.738 1.00 44.12 596 MET A N 1
ATOM 4575 C CA . MET A 1 596 ? -39.083 34.052 23.293 1.00 44.12 596 MET A CA 1
ATOM 4576 C C . MET A 1 596 ? -40.454 34.587 22.882 1.00 44.12 596 MET A C 1
ATOM 4578 O O . MET A 1 596 ? -41.329 34.819 23.708 1.00 44.12 596 MET A O 1
ATOM 4582 N N . THR A 1 597 ? -40.634 34.780 21.582 1.00 45.12 597 THR A N 1
ATOM 4583 C CA . THR A 1 597 ? -41.947 34.625 20.966 1.00 45.12 597 THR A CA 1
ATOM 4584 C C . THR A 1 597 ? -42.148 33.122 20.745 1.00 45.12 597 THR A C 1
ATOM 4586 O O . THR A 1 597 ? -41.192 32.460 20.326 1.00 45.12 597 THR A O 1
ATOM 4589 N N . PRO A 1 598 ? -43.317 32.539 21.071 1.00 47.09 598 PRO A N 1
ATOM 4590 C CA . PRO A 1 598 ? -43.522 31.097 20.976 1.00 47.09 598 PRO A CA 1
ATOM 4591 C C . PRO A 1 598 ? -43.370 30.650 19.520 1.00 47.09 598 PRO A C 1
ATOM 4593 O O . PRO A 1 598 ? -44.254 30.858 18.689 1.00 47.09 598 PRO A O 1
ATOM 4596 N N . ARG A 1 599 ? -42.210 30.081 19.180 1.00 50.09 599 ARG A N 1
ATOM 4597 C CA . ARG A 1 599 ? -41.985 29.493 17.862 1.00 50.09 599 ARG A CA 1
ATOM 4598 C C . ARG A 1 599 ? -42.795 28.210 17.762 1.00 50.09 599 ARG A C 1
ATOM 4600 O O . ARG A 1 599 ? -42.754 27.363 18.650 1.00 50.09 599 ARG A O 1
ATOM 4607 N N . ARG A 1 600 ? -43.522 28.091 16.653 1.00 56.88 600 ARG A N 1
ATOM 4608 C CA . ARG A 1 600 ? -44.277 26.897 16.277 1.00 56.88 600 ARG A CA 1
ATOM 4609 C C . ARG A 1 600 ? -43.293 25.716 16.178 1.00 56.88 600 ARG A C 1
ATOM 4611 O O . ARG A 1 600 ? -42.313 25.854 15.444 1.00 56.88 600 ARG A O 1
ATOM 4618 N N . PRO A 1 601 ? -43.504 24.613 16.915 1.00 66.19 601 PRO A N 1
ATOM 4619 C CA . PRO A 1 601 ? -42.553 23.508 16.963 1.00 66.19 601 PRO A CA 1
ATOM 4620 C C . PRO A 1 601 ? -42.379 22.881 15.579 1.00 66.19 601 PRO A C 1
ATOM 4622 O O . PRO A 1 601 ? -43.349 22.685 14.843 1.00 66.19 601 PRO A O 1
ATOM 4625 N N . SER A 1 602 ? -41.131 22.593 15.225 1.00 79.44 602 SER A N 1
ATOM 4626 C CA . SER A 1 602 ? -40.734 21.962 13.970 1.00 79.44 602 SER A CA 1
ATOM 4627 C C . SER A 1 602 ? -40.258 20.531 14.216 1.00 79.44 602 SER A C 1
ATOM 4629 O O . SER A 1 602 ? -39.959 20.143 15.342 1.00 79.44 602 SER A O 1
ATOM 4631 N N . CYS A 1 603 ? -40.119 19.733 13.157 1.00 78.44 603 CYS A N 1
ATOM 4632 C CA . CYS A 1 603 ? -39.561 18.385 13.279 1.00 78.44 603 CYS A CA 1
ATOM 4633 C C . CYS A 1 603 ? -38.087 18.341 13.721 1.00 78.44 603 CYS A C 1
ATOM 4635 O O . CYS A 1 603 ? -37.597 17.266 14.045 1.00 78.44 603 CYS A O 1
ATOM 4637 N N . HIS A 1 604 ? -37.375 19.475 13.752 1.00 78.00 604 HIS A N 1
ATOM 4638 C CA . HIS A 1 604 ? -36.056 19.551 14.391 1.00 78.00 604 HIS A CA 1
ATOM 4639 C C . HIS A 1 604 ? -36.143 19.578 15.923 1.00 78.00 604 HIS A C 1
ATOM 4641 O O . HIS A 1 604 ? -35.179 19.209 16.587 1.00 78.00 604 HIS A O 1
ATOM 4647 N N . ASP A 1 605 ? -37.294 19.963 16.476 1.00 76.81 605 ASP A N 1
ATOM 4648 C CA . ASP A 1 605 ? -37.516 20.083 17.919 1.00 76.81 605 ASP A CA 1
ATOM 4649 C C . ASP A 1 605 ? -38.075 18.787 18.540 1.00 76.81 605 ASP A C 1
ATOM 4651 O O . ASP A 1 605 ? -38.266 18.710 19.753 1.00 76.81 605 ASP A O 1
ATOM 4655 N N . VAL A 1 606 ? -38.347 17.757 17.725 1.00 78.69 606 VAL A N 1
ATOM 4656 C CA . VAL A 1 606 ? -38.966 16.493 18.152 1.00 78.69 606 VAL A CA 1
ATOM 4657 C C . VAL A 1 606 ? -38.026 15.321 17.886 1.00 78.69 606 VAL A C 1
ATOM 4659 O O . VAL A 1 606 ? -37.764 14.957 16.741 1.00 78.69 606 VAL A O 1
ATOM 4662 N N . HIS A 1 607 ? -37.554 14.682 18.957 1.00 79.00 607 HIS A N 1
ATOM 4663 C CA . HIS A 1 607 ? -36.811 13.429 18.858 1.00 79.00 607 HIS A CA 1
ATOM 4664 C C . HIS A 1 607 ? -37.776 12.246 18.759 1.00 79.00 607 HIS A C 1
ATOM 4666 O O . HIS A 1 607 ? -38.435 11.884 19.733 1.00 79.00 607 HIS A O 1
ATOM 4672 N N . CYS A 1 608 ? -37.842 11.637 17.577 1.00 85.94 608 CYS A N 1
ATOM 4673 C CA . CYS A 1 608 ? -38.655 10.451 17.353 1.00 85.94 608 CYS A CA 1
ATOM 4674 C C . CYS A 1 608 ? -37.939 9.166 17.817 1.00 85.94 608 CYS A C 1
ATOM 4676 O O . CYS A 1 608 ? -36.726 9.040 17.617 1.00 85.94 608 CYS A O 1
ATOM 4678 N N . PRO A 1 609 ? -38.660 8.209 18.437 1.00 77.12 609 PRO A N 1
ATOM 4679 C CA . PRO A 1 609 ? -38.117 6.898 18.790 1.00 77.12 609 PRO A CA 1
ATOM 4680 C C . PRO A 1 609 ? -37.670 6.121 17.539 1.00 77.12 609 PRO A C 1
ATOM 4682 O O . PRO A 1 609 ? -38.114 6.414 16.423 1.00 77.12 609 PRO A O 1
ATOM 4685 N N . LYS A 1 610 ? -36.785 5.127 17.721 1.00 56.69 610 LYS A N 1
ATOM 4686 C CA . LYS A 1 610 ? -36.298 4.262 16.628 1.00 56.69 610 LYS A CA 1
ATOM 4687 C C . LYS A 1 610 ? -37.477 3.736 15.790 1.00 56.69 610 LYS A C 1
ATOM 4689 O O . LYS A 1 610 ? -38.510 3.371 16.341 1.00 56.69 610 LYS A O 1
ATOM 4694 N N . ASP A 1 611 ? -37.300 3.740 14.469 1.00 67.06 611 ASP A N 1
ATOM 4695 C CA . ASP A 1 611 ? -38.271 3.292 13.451 1.00 67.06 611 ASP A CA 1
ATOM 4696 C C . ASP A 1 611 ? -39.510 4.191 13.246 1.00 67.06 611 ASP A C 1
ATOM 4698 O O . ASP A 1 611 ? -40.524 3.772 12.681 1.00 67.06 611 ASP A O 1
ATOM 4702 N N . THR A 1 612 ? -39.417 5.462 13.647 1.00 80.88 612 THR A N 1
ATOM 4703 C CA . THR A 1 612 ? -40.391 6.505 13.291 1.00 80.88 612 THR A CA 1
ATOM 4704 C C . THR A 1 612 ? -39.682 7.733 12.717 1.00 80.88 612 THR A C 1
ATOM 4706 O O . THR A 1 612 ? -38.607 8.110 13.186 1.00 80.88 612 THR A O 1
ATOM 4709 N N . SER A 1 613 ? -40.253 8.367 11.690 1.00 83.06 613 SER A N 1
ATOM 4710 C CA . SER A 1 613 ? -39.767 9.650 11.161 1.00 83.06 613 SER A CA 1
ATOM 4711 C C . SER A 1 613 ? -40.728 10.770 11.542 1.00 83.06 613 SER A C 1
ATOM 4713 O O . SER A 1 613 ? -41.946 10.582 11.575 1.00 83.06 613 SER A O 1
ATOM 4715 N N . CYS A 1 614 ? -40.193 11.954 11.843 1.00 86.12 614 CYS A N 1
ATOM 4716 C CA . CYS A 1 614 ? -41.029 13.117 12.112 1.00 86.12 614 CYS A CA 1
ATOM 4717 C C . CYS A 1 614 ? -41.613 13.660 10.806 1.00 86.12 614 CYS A C 1
ATOM 4719 O O . CYS A 1 614 ? -40.869 13.995 9.884 1.00 86.12 614 CYS A O 1
ATOM 4721 N N . HIS A 1 615 ? -42.936 13.779 10.744 1.00 86.38 615 HIS A N 1
ATOM 4722 C CA . HIS A 1 615 ? -43.664 14.439 9.667 1.00 86.38 615 HIS A CA 1
ATOM 4723 C C . HIS A 1 615 ? -44.526 15.568 10.234 1.00 86.38 615 HIS A C 1
ATOM 4725 O O . HIS A 1 615 ? -45.051 15.477 11.340 1.00 86.38 615 HIS A O 1
ATOM 4731 N N . MET A 1 616 ? -44.701 16.639 9.462 1.00 83.75 616 MET A N 1
ATOM 4732 C CA . MET A 1 616 ? -45.641 17.704 9.811 1.00 83.75 616 MET A CA 1
ATOM 4733 C C . MET A 1 616 ? -47.057 17.266 9.431 1.00 83.75 616 MET A C 1
ATOM 4735 O O . MET A 1 616 ? -47.414 17.279 8.254 1.00 83.75 616 MET A O 1
ATOM 4739 N N . VAL A 1 617 ? -47.862 16.887 10.420 1.00 80.25 617 VAL A N 1
ATOM 4740 C CA . VAL A 1 617 ? -49.265 16.499 10.237 1.00 80.25 617 VAL A CA 1
ATOM 4741 C C . VAL A 1 617 ? -50.134 17.608 10.822 1.00 80.25 617 VAL A C 1
ATOM 4743 O O . VAL A 1 617 ? -50.013 17.958 11.994 1.00 80.25 617 VAL A O 1
ATOM 4746 N N . SER A 1 618 ? -50.969 18.234 9.988 1.00 79.94 618 SER A N 1
ATOM 4747 C CA . SER A 1 618 ? -51.863 19.334 10.395 1.00 79.94 618 SER A CA 1
ATOM 4748 C C . SER A 1 618 ? -51.149 20.493 11.118 1.00 79.94 618 SER A C 1
ATOM 4750 O O . SER A 1 618 ? -51.634 21.048 12.106 1.00 79.94 618 SER A O 1
ATOM 4752 N N . GLY A 1 619 ? -49.959 20.862 10.635 1.00 78.31 619 GLY A N 1
ATOM 4753 C CA . GLY A 1 619 ? -49.188 21.990 11.167 1.00 78.31 619 GLY A CA 1
ATOM 4754 C C . GLY A 1 619 ? -48.462 21.726 12.490 1.00 78.31 619 GLY A C 1
ATOM 4755 O O . GLY A 1 619 ? -47.952 22.685 13.068 1.00 78.31 619 GLY A O 1
ATOM 4756 N N . HIS A 1 620 ? -48.387 20.467 12.941 1.00 79.12 620 HIS A N 1
ATOM 4757 C CA . HIS A 1 620 ? -47.627 20.043 14.119 1.00 79.12 620 HIS A CA 1
ATOM 4758 C C . HIS A 1 620 ? -46.720 18.843 13.785 1.00 79.12 620 HIS A C 1
ATOM 4760 O O . HIS A 1 620 ? -47.108 17.986 12.987 1.00 79.12 620 HIS A O 1
ATOM 4766 N N . PRO A 1 621 ? -45.514 18.761 14.368 1.00 83.44 621 PRO A N 1
ATOM 4767 C CA . PRO A 1 621 ? -44.618 17.628 14.166 1.00 83.44 621 PRO A CA 1
ATOM 4768 C C . PRO A 1 621 ? -45.153 16.379 14.888 1.00 83.44 621 PRO A C 1
ATOM 4770 O O . PRO A 1 621 ? -45.354 16.396 16.101 1.00 83.44 621 PRO A O 1
ATOM 4773 N N . GLN A 1 622 ? -45.374 15.292 14.147 1.00 89.12 622 GLN A N 1
ATOM 4774 C CA . GLN A 1 622 ? -45.762 13.977 14.665 1.00 89.12 622 GLN A CA 1
ATOM 4775 C C . GLN A 1 622 ? -44.792 12.899 14.168 1.00 89.12 622 GLN A C 1
ATOM 4777 O O . GLN A 1 622 ? -44.447 12.849 12.987 1.00 89.12 622 GLN A O 1
ATOM 4782 N N . CYS A 1 623 ? -44.370 12.008 15.064 1.00 87.50 623 CYS A N 1
ATOM 4783 C CA . CYS A 1 623 ? -43.572 10.837 14.711 1.00 87.50 623 CYS A CA 1
ATOM 4784 C C . CYS A 1 623 ? -44.487 9.759 14.130 1.00 87.50 623 CYS A C 1
ATOM 4786 O O . CYS A 1 623 ? -45.322 9.200 14.840 1.00 87.50 623 CYS A O 1
ATOM 4788 N N . VAL A 1 624 ? -44.340 9.471 12.841 1.00 83.94 624 VAL A N 1
ATOM 4789 C CA . VAL A 1 624 ? -45.118 8.438 12.150 1.00 83.94 624 VAL A CA 1
ATOM 4790 C C . VAL A 1 624 ? -44.241 7.219 11.886 1.00 83.94 624 VAL A C 1
ATOM 4792 O O . VAL A 1 624 ? -43.044 7.340 11.626 1.00 83.94 624 VAL A O 1
ATOM 4795 N N . GLN A 1 625 ? -44.828 6.026 11.976 1.00 71.69 625 GLN A N 1
ATOM 4796 C CA . GLN A 1 625 ? -44.136 4.774 11.673 1.00 71.69 625 GLN A CA 1
ATOM 4797 C C . GLN A 1 625 ? -43.772 4.736 10.188 1.00 71.69 625 GLN A C 1
ATOM 4799 O O . GLN A 1 625 ? -44.649 4.680 9.322 1.00 71.69 625 GLN A O 1
ATOM 4804 N N . THR A 1 626 ? -42.477 4.743 9.885 1.00 58.97 626 THR A N 1
ATOM 4805 C CA . THR A 1 626 ? -41.989 4.528 8.527 1.00 58.97 626 THR A CA 1
ATOM 4806 C C . THR A 1 626 ? -42.200 3.065 8.184 1.00 58.97 626 THR A C 1
ATOM 4808 O O . THR A 1 626 ? -41.464 2.189 8.631 1.00 58.97 626 THR A O 1
ATOM 4811 N N . LYS A 1 627 ? -43.225 2.770 7.375 1.00 48.97 627 LYS A N 1
ATOM 4812 C CA . LYS A 1 627 ? -43.307 1.477 6.689 1.00 48.97 627 LYS A CA 1
ATOM 4813 C C . LYS A 1 627 ? -42.020 1.320 5.890 1.00 48.97 627 LYS A C 1
ATOM 4815 O O . LYS A 1 627 ? -41.804 2.036 4.917 1.00 48.97 627 LYS A O 1
ATOM 4820 N N . VAL A 1 628 ? -41.159 0.423 6.359 1.00 46.75 628 VAL A N 1
ATOM 4821 C CA . VAL A 1 628 ? -39.863 0.119 5.767 1.00 46.75 628 VAL A CA 1
ATOM 4822 C C . VAL A 1 628 ? -40.109 -0.353 4.338 1.00 46.75 628 VAL A C 1
ATOM 4824 O O . VAL A 1 628 ? -40.474 -1.500 4.096 1.00 46.75 628 VAL A O 1
ATOM 4827 N N . SER A 1 629 ? -39.934 0.541 3.368 1.00 42.59 629 SER A N 1
ATOM 4828 C CA . SER A 1 629 ? -39.636 0.138 2.003 1.00 42.59 629 SER A CA 1
ATOM 4829 C C . SER A 1 629 ? -38.312 -0.611 2.085 1.00 42.59 629 SER A C 1
ATOM 4831 O O . SER A 1 629 ? -37.275 0.009 2.326 1.00 42.59 629 SER A O 1
ATOM 4833 N N . ILE A 1 630 ? -38.374 -1.940 1.996 1.00 48.62 630 ILE A N 1
ATOM 4834 C CA . ILE A 1 630 ? -37.221 -2.839 2.062 1.00 48.62 630 ILE A CA 1
ATOM 4835 C C . ILE A 1 630 ? -36.223 -2.372 1.006 1.00 48.62 630 ILE A C 1
ATOM 4837 O O . ILE A 1 630 ? -36.399 -2.592 -0.193 1.00 48.62 630 ILE A O 1
ATOM 4841 N N . ARG A 1 631 ? -35.190 -1.660 1.453 1.00 48.28 631 ARG A N 1
ATOM 4842 C CA . ARG A 1 631 ? -34.064 -1.290 0.610 1.00 48.28 631 ARG A CA 1
ATOM 4843 C C . ARG A 1 631 ? -33.327 -2.595 0.336 1.00 48.28 631 ARG A C 1
ATOM 4845 O O . ARG A 1 631 ? -32.869 -3.247 1.270 1.00 48.28 631 ARG A O 1
ATOM 4852 N N . ARG A 1 632 ? -33.306 -3.017 -0.928 1.00 59.84 632 ARG A N 1
ATOM 4853 C CA . ARG A 1 632 ? -32.650 -4.258 -1.349 1.00 59.84 632 ARG A CA 1
ATOM 4854 C C . ARG A 1 632 ? -31.159 -4.148 -0.977 1.00 59.84 632 ARG A C 1
ATOM 4856 O O . ARG A 1 632 ? -30.530 -3.189 -1.429 1.00 59.84 632 ARG A O 1
ATOM 4863 N N . PRO A 1 633 ? -30.621 -5.032 -0.119 1.00 70.19 633 PRO A N 1
ATOM 4864 C CA . PRO A 1 633 ? -29.244 -4.921 0.347 1.00 70.19 633 PRO A CA 1
ATOM 4865 C C . PRO A 1 633 ? -28.268 -5.107 -0.814 1.00 70.19 633 PRO A C 1
ATOM 4867 O O . PRO A 1 633 ? -28.531 -5.850 -1.761 1.00 70.19 633 PRO A O 1
ATOM 4870 N N . SER A 1 634 ? -27.148 -4.403 -0.741 1.00 81.88 634 SER A N 1
ATOM 4871 C CA . SER A 1 634 ? -26.072 -4.408 -1.728 1.00 81.88 634 SER A CA 1
ATOM 4872 C C . SER A 1 634 ? -24.811 -5.050 -1.148 1.00 81.88 634 SER A C 1
ATOM 4874 O O . SER A 1 634 ? -24.700 -5.240 0.061 1.00 81.88 634 SER A O 1
ATOM 4876 N N . CYS A 1 635 ? -23.821 -5.363 -1.987 1.00 81.31 635 CYS A N 1
ATOM 4877 C CA . CYS A 1 635 ? -22.556 -5.923 -1.501 1.00 81.31 635 CYS A CA 1
ATOM 4878 C C . CYS A 1 635 ? -21.753 -4.981 -0.587 1.00 81.31 635 CYS A C 1
ATOM 4880 O O . CYS A 1 635 ? -20.875 -5.453 0.126 1.00 81.31 635 CYS A O 1
ATOM 4882 N N . SER A 1 636 ? -22.055 -3.676 -0.553 1.00 78.12 636 SER A N 1
ATOM 4883 C CA . SER A 1 636 ? -21.490 -2.769 0.457 1.00 78.12 636 SER A CA 1
ATOM 4884 C C . SER A 1 636 ? -22.103 -2.951 1.849 1.00 78.12 636 SER A C 1
ATOM 4886 O O . SER A 1 636 ? -21.495 -2.531 2.829 1.00 78.12 636 SER A O 1
ATOM 4888 N N . ASP A 1 637 ? -23.269 -3.596 1.943 1.00 81.06 637 ASP A N 1
ATOM 4889 C CA . ASP A 1 637 ? -23.986 -3.841 3.199 1.00 81.06 637 ASP A CA 1
ATOM 4890 C C . ASP A 1 637 ? -23.643 -5.214 3.820 1.00 81.06 637 ASP A C 1
ATOM 4892 O O . ASP A 1 637 ? -24.125 -5.536 4.905 1.00 81.06 637 ASP A O 1
ATOM 4896 N N . VAL A 1 638 ? -22.819 -6.035 3.151 1.00 80.38 638 VAL A N 1
ATOM 4897 C CA . VAL A 1 638 ? -22.481 -7.407 3.568 1.00 80.38 638 VAL A CA 1
ATOM 4898 C C . VAL A 1 638 ? -20.970 -7.561 3.730 1.00 80.38 638 VAL A C 1
ATOM 4900 O O . VAL A 1 638 ? -20.211 -7.429 2.773 1.00 80.38 638 VAL A O 1
ATOM 4903 N N . GLN A 1 639 ? -20.520 -7.889 4.944 1.00 76.44 639 GLN A N 1
ATOM 4904 C CA . GLN A 1 639 ? -19.131 -8.277 5.197 1.00 76.44 639 GLN A CA 1
ATOM 4905 C C . GLN A 1 639 ? -18.960 -9.782 5.001 1.00 76.44 639 GLN A C 1
ATOM 4907 O O . GLN A 1 639 ? -19.507 -10.585 5.756 1.00 76.44 639 GLN A O 1
ATOM 4912 N N . CYS A 1 640 ? -18.181 -10.156 3.990 1.00 86.75 640 CYS A N 1
ATOM 4913 C CA . CYS A 1 640 ? -17.870 -11.547 3.701 1.00 86.75 640 CYS A CA 1
ATOM 4914 C C . CYS A 1 640 ? -16.677 -12.053 4.539 1.00 86.75 640 CYS A C 1
ATOM 4916 O O . CYS A 1 640 ? -15.727 -11.297 4.766 1.00 86.75 640 CYS A O 1
ATOM 4918 N N . PRO A 1 641 ? -16.701 -13.313 5.018 1.00 77.88 641 PRO A N 1
ATOM 4919 C CA . PRO A 1 641 ? -15.569 -13.927 5.712 1.00 77.88 641 PRO A CA 1
ATOM 4920 C C . PRO A 1 641 ? -14.321 -13.996 4.813 1.00 77.88 641 PRO A C 1
ATOM 4922 O O . PRO A 1 641 ? -14.423 -13.939 3.585 1.00 77.88 641 PRO A O 1
ATOM 4925 N N . LYS A 1 642 ? -13.130 -14.119 5.422 1.00 58.94 642 LYS A N 1
ATOM 4926 C CA . LYS A 1 642 ? -11.854 -14.236 4.687 1.00 58.94 642 LYS A CA 1
ATOM 4927 C C . LYS A 1 642 ? -11.956 -15.313 3.591 1.00 58.94 642 LYS A C 1
ATOM 4929 O O . LYS A 1 642 ? -12.547 -16.363 3.817 1.00 58.94 642 LYS A O 1
ATOM 4934 N N . ASP A 1 643 ? -11.407 -15.010 2.413 1.00 67.12 643 ASP A N 1
ATOM 4935 C CA . ASP A 1 643 ? -11.385 -15.862 1.207 1.00 67.12 643 ASP A CA 1
ATOM 4936 C C . ASP A 1 643 ? -12.737 -16.058 0.485 1.00 67.12 643 ASP A C 1
ATOM 4938 O O . ASP A 1 643 ? -12.890 -16.933 -0.376 1.00 67.12 643 ASP A O 1
ATOM 4942 N N . THR A 1 644 ? -13.721 -15.203 0.785 1.00 81.19 644 THR A N 1
ATOM 4943 C CA . THR A 1 644 ? -14.967 -15.076 0.013 1.00 81.19 644 THR A CA 1
ATOM 4944 C C . THR A 1 644 ? -15.148 -13.646 -0.494 1.00 81.19 644 THR A C 1
ATOM 4946 O O . THR A 1 644 ? -14.813 -12.682 0.192 1.00 81.19 644 THR A O 1
ATOM 4949 N N . GLN A 1 645 ? -15.667 -13.497 -1.711 1.00 86.00 645 GLN A N 1
ATOM 4950 C CA . GLN A 1 645 ? -15.977 -12.210 -2.325 1.00 86.00 645 GLN A CA 1
ATOM 4951 C C . GLN A 1 645 ? -17.495 -12.066 -2.448 1.00 86.00 645 GLN A C 1
ATOM 4953 O O . GLN A 1 645 ? -18.186 -13.014 -2.822 1.00 86.00 645 GLN A O 1
ATOM 4958 N N . CYS A 1 646 ? -18.025 -10.882 -2.132 1.00 86.81 646 CYS A N 1
ATOM 4959 C CA . CYS A 1 646 ? -19.444 -10.610 -2.331 1.00 86.81 646 CYS A CA 1
ATOM 4960 C C . CYS A 1 646 ? -19.755 -10.485 -3.826 1.00 86.81 646 CYS A C 1
ATOM 4962 O O . CYS A 1 646 ? -19.157 -9.661 -4.521 1.00 86.81 646 CYS A O 1
ATOM 4964 N N . GLN A 1 647 ? -20.709 -11.277 -4.304 1.00 87.81 647 GLN A N 1
ATOM 4965 C CA . GLN A 1 647 ? -21.242 -11.233 -5.657 1.00 87.81 647 GLN A CA 1
ATOM 4966 C C . GLN A 1 647 ? -22.771 -11.142 -5.596 1.00 87.81 647 GLN A C 1
ATOM 4968 O O . GLN A 1 647 ? -23.406 -11.735 -4.730 1.00 87.81 647 GLN A O 1
ATOM 4973 N N . MET A 1 648 ? -23.376 -10.383 -6.511 1.00 86.38 648 MET A N 1
ATOM 4974 C CA . MET A 1 648 ? -24.834 -10.309 -6.622 1.00 86.38 648 MET A CA 1
ATOM 4975 C C . MET A 1 648 ? -25.353 -11.507 -7.429 1.00 86.38 648 MET A C 1
ATOM 4977 O O . MET A 1 648 ? -25.075 -11.603 -8.624 1.00 86.38 648 MET A O 1
ATOM 4981 N N . THR A 1 649 ? -26.129 -12.385 -6.800 1.00 81.69 649 THR A N 1
ATOM 4982 C CA . THR A 1 649 ? -26.808 -13.540 -7.416 1.00 81.69 649 THR A CA 1
ATOM 4983 C C . THR A 1 649 ? -28.313 -13.409 -7.190 1.00 81.69 649 THR A C 1
ATOM 4985 O O . THR A 1 649 ? -28.766 -13.138 -6.080 1.00 81.69 649 THR A O 1
ATOM 4988 N N . ASP A 1 650 ? -29.102 -13.476 -8.268 1.00 83.94 650 ASP A N 1
ATOM 4989 C CA . ASP A 1 650 ? -30.569 -13.298 -8.256 1.00 83.94 650 ASP A CA 1
ATOM 4990 C C . ASP A 1 650 ? -31.060 -12.010 -7.555 1.00 83.94 650 ASP A C 1
ATOM 4992 O O . ASP A 1 650 ? -32.147 -11.919 -6.975 1.00 83.94 650 ASP A O 1
ATOM 4996 N N . GLY A 1 651 ? -30.237 -10.959 -7.626 1.00 79.19 651 GLY A N 1
ATOM 4997 C CA . GLY A 1 651 ? -30.519 -9.661 -7.019 1.00 79.19 651 GLY A CA 1
ATOM 4998 C C . GLY A 1 651 ? -30.369 -9.627 -5.495 1.00 79.19 651 GLY A C 1
ATOM 4999 O O . GLY A 1 651 ? -30.944 -8.735 -4.869 1.00 79.19 651 GLY A O 1
ATOM 5000 N N . TRP A 1 652 ? -29.605 -10.556 -4.915 1.00 81.25 652 TRP A N 1
ATOM 5001 C CA . TRP A 1 652 ? -29.177 -10.544 -3.516 1.00 81.25 652 TRP A CA 1
ATOM 5002 C C . TRP A 1 652 ? -27.649 -10.690 -3.407 1.00 81.25 652 TRP A C 1
ATOM 5004 O O . TRP A 1 652 ? -27.045 -11.405 -4.206 1.00 81.25 652 TRP A O 1
ATOM 5014 N N . PRO A 1 653 ? -26.999 -10.015 -2.444 1.00 85.94 653 PRO A N 1
ATOM 5015 C CA . PRO A 1 653 ? -25.570 -10.180 -2.199 1.00 85.94 653 PRO A CA 1
ATOM 5016 C C . PRO A 1 653 ? -25.289 -11.539 -1.535 1.00 85.94 653 PRO A C 1
ATOM 5018 O O . PRO A 1 653 ? -25.779 -11.807 -0.439 1.00 85.94 653 PRO A O 1
ATOM 5021 N N . GLN A 1 654 ? -24.480 -12.388 -2.175 1.00 90.25 654 GLN A N 1
ATOM 5022 C CA . GLN A 1 654 ? -23.955 -13.638 -1.614 1.00 90.25 654 GLN A CA 1
ATOM 5023 C C . GLN A 1 654 ? -22.426 -13.610 -1.550 1.00 90.25 654 GLN A C 1
ATOM 5025 O O . GLN A 1 654 ? -21.752 -13.188 -2.487 1.00 90.25 654 GLN A O 1
ATOM 5030 N N . CYS A 1 655 ? -21.865 -14.117 -0.456 1.00 88.00 655 CYS A N 1
ATOM 5031 C CA . CYS A 1 655 ? -20.429 -14.341 -0.330 1.00 88.00 655 CYS A CA 1
ATOM 5032 C C . CYS A 1 655 ? -20.066 -15.668 -0.995 1.00 88.00 655 CYS A C 1
ATOM 5034 O O . CYS A 1 655 ? -20.413 -16.734 -0.488 1.00 88.00 655 CYS A O 1
ATOM 5036 N N . VAL A 1 656 ? -19.377 -15.603 -2.129 1.00 87.88 656 VAL A N 1
ATOM 5037 C CA . VAL A 1 656 ? -18.915 -16.784 -2.864 1.00 87.88 656 VAL A CA 1
ATOM 5038 C C . VAL A 1 656 ? -17.415 -16.955 -2.670 1.00 87.88 656 VAL A C 1
ATOM 5040 O O . VAL A 1 656 ? -16.671 -15.978 -2.592 1.00 87.88 656 VAL A O 1
ATOM 5043 N N . HIS A 1 657 ? -16.946 -18.197 -2.567 1.00 79.44 657 HIS A N 1
ATOM 5044 C CA . HIS A 1 657 ? -15.511 -18.460 -2.499 1.00 79.44 657 HIS A CA 1
ATOM 5045 C C . HIS A 1 657 ? -14.827 -17.989 -3.778 1.00 79.44 657 HIS A C 1
ATOM 5047 O O . HIS A 1 657 ? -15.313 -18.253 -4.883 1.00 79.44 657 HIS A O 1
ATOM 5053 N N . HIS A 1 658 ? -13.698 -17.294 -3.620 1.00 71.81 658 HIS A N 1
ATOM 5054 C CA . HIS A 1 658 ? -12.917 -16.829 -4.756 1.00 71.81 658 HIS A CA 1
ATOM 5055 C C . HIS A 1 658 ? -12.517 -18.047 -5.593 1.00 71.81 658 HIS A C 1
ATOM 5057 O O . HIS A 1 658 ? -11.812 -18.937 -5.117 1.00 71.81 658 HIS A O 1
ATOM 5063 N N . ARG A 1 659 ? -13.006 -18.125 -6.835 1.00 76.19 659 ARG A N 1
ATOM 5064 C CA . ARG A 1 659 ? -12.632 -19.213 -7.740 1.00 76.19 659 ARG A CA 1
ATOM 5065 C C . ARG A 1 659 ? -11.146 -19.034 -8.072 1.00 76.19 659 ARG A C 1
ATOM 5067 O O . ARG A 1 659 ? -10.815 -17.993 -8.644 1.00 76.19 659 ARG A O 1
ATOM 5074 N N . PRO A 1 660 ? -10.261 -19.974 -7.700 1.00 73.25 660 PRO A N 1
ATOM 5075 C CA . PRO A 1 660 ? -8.830 -19.796 -7.895 1.00 73.25 660 PRO A CA 1
ATOM 5076 C C . PRO A 1 660 ? -8.509 -19.760 -9.391 1.00 73.25 660 PRO A C 1
ATOM 5078 O O . PRO A 1 660 ? -9.080 -20.511 -10.186 1.00 73.25 660 PRO A O 1
ATOM 5081 N N . SER A 1 661 ? -7.605 -18.868 -9.772 1.00 84.12 661 SER A N 1
ATOM 5082 C CA . SER A 1 661 ? -7.098 -18.692 -11.128 1.00 84.12 661 SER A CA 1
ATOM 5083 C C . SER A 1 661 ? -5.677 -19.246 -11.248 1.00 84.12 661 SER A C 1
ATOM 5085 O O . SER A 1 661 ? -5.028 -19.574 -10.257 1.00 84.12 661 SER A O 1
ATOM 5087 N N . CYS A 1 662 ? -5.147 -19.333 -12.470 1.00 84.88 662 CYS A N 1
ATOM 5088 C CA . CYS A 1 662 ? -3.750 -19.729 -12.658 1.00 84.88 662 CYS A CA 1
ATOM 5089 C C . CYS A 1 662 ? -2.729 -18.705 -12.141 1.00 84.88 662 CYS A C 1
ATOM 5091 O O . CYS A 1 662 ? -1.563 -19.059 -11.994 1.00 84.88 662 CYS A O 1
ATOM 5093 N N . ASN A 1 663 ? -3.151 -17.477 -11.823 1.00 81.81 663 ASN A N 1
ATOM 5094 C CA . ASN A 1 663 ? -2.288 -16.508 -11.146 1.00 81.81 663 ASN A CA 1
ATOM 5095 C C . ASN A 1 663 ? -2.098 -16.856 -9.661 1.00 81.81 663 ASN A C 1
ATOM 5097 O O . ASN A 1 663 ? -1.101 -16.458 -9.066 1.00 81.81 663 ASN A O 1
ATOM 5101 N N . ASP A 1 664 ? -3.013 -17.648 -9.094 1.00 80.31 664 ASP A N 1
ATOM 5102 C CA . ASP A 1 664 ? -3.016 -18.044 -7.684 1.00 80.31 664 ASP A CA 1
ATOM 5103 C C . ASP A 1 664 ? -2.272 -19.376 -7.445 1.00 80.31 664 ASP A C 1
ATOM 5105 O O . ASP A 1 664 ? -2.182 -19.848 -6.314 1.00 80.31 664 ASP A O 1
ATOM 5109 N N . VAL A 1 665 ? -1.734 -20.009 -8.501 1.00 79.56 665 VAL A N 1
ATOM 5110 C CA . VAL A 1 665 ? -1.096 -21.336 -8.445 1.00 79.56 665 VAL A CA 1
ATOM 5111 C C . VAL A 1 665 ? 0.322 -21.291 -9.020 1.00 79.56 665 VAL A C 1
ATOM 5113 O O . VAL A 1 665 ? 0.520 -21.155 -10.226 1.00 79.56 665 VAL A O 1
ATOM 5116 N N . GLN A 1 666 ? 1.334 -21.486 -8.169 1.00 81.94 666 GLN A N 1
ATOM 5117 C CA . GLN A 1 666 ? 2.724 -21.666 -8.607 1.00 81.94 666 GLN A CA 1
ATOM 5118 C C . GLN A 1 666 ? 3.002 -23.127 -8.990 1.00 81.94 666 GLN A C 1
ATOM 5120 O O . GLN A 1 666 ? 2.989 -24.022 -8.146 1.00 81.94 666 GLN A O 1
ATOM 5125 N N . CYS A 1 667 ? 3.299 -23.371 -10.269 1.00 88.94 667 CYS A N 1
ATOM 5126 C CA . CYS A 1 667 ? 3.683 -24.694 -10.763 1.00 88.94 667 CYS A CA 1
ATOM 5127 C C . CYS A 1 667 ? 5.197 -24.930 -10.682 1.00 88.94 667 CYS A C 1
ATOM 5129 O O . CYS A 1 667 ? 5.999 -24.031 -10.938 1.00 88.94 667 CYS A O 1
ATOM 5131 N N . GLN A 1 668 ? 5.596 -26.171 -10.382 1.00 76.19 668 GLN A N 1
ATOM 5132 C CA . GLN A 1 668 ? 7.001 -26.582 -10.409 1.00 76.19 668 GLN A CA 1
ATOM 5133 C C . GLN A 1 668 ? 7.595 -26.514 -11.829 1.00 76.19 668 GLN A C 1
ATOM 5135 O O . GLN A 1 668 ? 6.887 -26.596 -12.837 1.00 76.19 668 GLN A O 1
ATOM 5140 N N . LYS A 1 669 ? 8.923 -26.369 -11.914 1.00 60.84 669 LYS A N 1
ATOM 5141 C CA . LYS A 1 669 ? 9.675 -26.208 -13.168 1.00 60.84 669 LYS A CA 1
ATOM 5142 C C . LYS A 1 669 ? 9.383 -27.379 -14.127 1.00 60.84 669 LYS A C 1
ATOM 5144 O O . LYS A 1 669 ? 9.701 -28.518 -13.815 1.00 60.84 669 LYS A O 1
ATOM 5149 N N . GLY A 1 670 ? 8.782 -27.098 -15.290 1.00 77.94 670 GLY A N 1
ATOM 5150 C CA . GLY A 1 670 ? 8.365 -28.118 -16.275 1.00 77.94 670 GLY A CA 1
ATOM 5151 C C . GLY A 1 670 ? 6.859 -28.419 -16.320 1.00 77.94 670 GLY A C 1
ATOM 5152 O O . GLY A 1 670 ? 6.427 -29.257 -17.113 1.00 77.94 670 GLY A O 1
ATOM 5153 N N . HIS A 1 671 ? 6.055 -27.721 -15.516 1.00 86.38 671 HIS A N 1
ATOM 5154 C CA . HIS A 1 671 ? 4.595 -27.742 -15.572 1.00 86.38 671 HIS A CA 1
ATOM 5155 C C . HIS A 1 671 ? 4.060 -26.347 -15.911 1.00 86.38 671 HIS A C 1
ATOM 5157 O O . HIS A 1 671 ? 4.647 -25.341 -15.513 1.00 86.38 671 HIS A O 1
ATOM 5163 N N . VAL A 1 672 ? 2.944 -26.282 -16.637 1.00 89.50 672 VAL A N 1
ATOM 5164 C CA . VAL A 1 672 ? 2.221 -25.029 -16.897 1.00 89.50 672 VAL A CA 1
ATOM 5165 C C . VAL A 1 672 ? 0.861 -25.100 -16.217 1.00 89.50 672 VAL A C 1
ATOM 5167 O O . VAL A 1 672 ? 0.216 -26.151 -16.222 1.00 89.50 672 VAL A O 1
ATOM 5170 N N . CYS A 1 673 ? 0.434 -24.003 -15.594 1.00 89.25 673 CYS A N 1
ATOM 5171 C CA . CYS A 1 673 ? -0.912 -23.933 -15.051 1.00 89.25 673 CYS A CA 1
ATOM 5172 C C . CYS A 1 673 ? -1.912 -23.818 -16.202 1.00 89.25 673 CYS A C 1
ATOM 5174 O O . CYS A 1 673 ? -1.792 -22.934 -17.049 1.00 89.25 673 CYS A O 1
ATOM 5176 N N . GLN A 1 674 ? -2.897 -24.710 -16.226 1.00 91.38 674 GLN A N 1
ATOM 5177 C CA . GLN A 1 674 ? -3.992 -24.694 -17.182 1.00 91.38 674 GLN A CA 1
ATOM 5178 C C . GLN A 1 674 ? -5.317 -24.869 -16.440 1.00 91.38 674 GLN A C 1
ATOM 5180 O O . GLN A 1 674 ? -5.416 -25.649 -15.493 1.00 91.38 674 GLN A O 1
ATOM 5185 N N . MET A 1 675 ? -6.353 -24.157 -16.877 1.00 87.06 675 MET A N 1
ATOM 5186 C CA . MET A 1 675 ? -7.704 -24.346 -16.354 1.00 87.06 675 MET A CA 1
ATOM 5187 C C . MET A 1 675 ? -8.283 -25.651 -16.911 1.00 87.06 675 MET A C 1
ATOM 5189 O O . MET A 1 675 ? -8.610 -25.731 -18.092 1.00 87.06 675 MET A O 1
ATOM 5193 N N . VAL A 1 676 ? -8.412 -26.676 -16.068 1.00 84.12 676 VAL A N 1
ATOM 5194 C CA . VAL A 1 676 ? -8.987 -27.980 -16.426 1.00 84.12 676 VAL A CA 1
ATOM 5195 C C . VAL A 1 676 ? -10.294 -28.150 -15.662 1.00 84.12 676 VAL A C 1
ATOM 5197 O O . VAL A 1 676 ? -10.308 -28.113 -14.433 1.00 84.12 676 VAL A O 1
ATOM 5200 N N . SER A 1 677 ? -11.406 -28.287 -16.389 1.00 82.75 677 SER A N 1
ATOM 5201 C CA . SER A 1 677 ? -12.764 -28.365 -15.819 1.00 82.75 677 SER A CA 1
ATOM 5202 C C . SER A 1 677 ? -13.096 -27.206 -14.869 1.00 82.75 677 SER A C 1
ATOM 5204 O O . SER A 1 677 ? -13.780 -27.372 -13.862 1.00 82.75 677 SER A O 1
ATOM 5206 N N . GLY A 1 678 ? -12.589 -26.009 -15.181 1.00 77.94 678 GLY A N 1
ATOM 5207 C CA . GLY A 1 678 ? -12.881 -24.806 -14.411 1.00 77.94 678 GLY A CA 1
ATOM 5208 C C . GLY A 1 678 ? -12.105 -24.653 -13.099 1.00 77.94 678 GLY A C 1
ATOM 5209 O O . GLY A 1 678 ? -12.494 -23.810 -12.290 1.00 77.94 678 GLY A O 1
ATOM 5210 N N . TRP A 1 679 ? -11.026 -25.421 -12.914 1.00 77.31 679 TRP A N 1
ATOM 5211 C CA . TRP A 1 679 ? -10.065 -25.290 -11.817 1.00 77.31 679 TRP A CA 1
ATOM 5212 C C . TRP A 1 679 ? -8.626 -25.220 -12.355 1.00 77.31 679 TRP A C 1
ATOM 5214 O O . TRP A 1 679 ? -8.309 -25.920 -13.322 1.00 77.31 679 TRP A O 1
ATOM 5224 N N . PRO A 1 680 ? -7.737 -24.410 -11.757 1.00 87.31 680 PRO A N 1
ATOM 5225 C CA . PRO A 1 680 ? -6.344 -24.324 -12.178 1.00 87.31 680 PRO A CA 1
ATOM 5226 C C . PRO A 1 680 ? -5.599 -25.607 -11.789 1.00 87.31 680 PRO A C 1
ATOM 5228 O O . PRO A 1 680 ? -5.584 -26.006 -10.625 1.00 87.31 680 PRO A O 1
ATOM 5231 N N . ARG A 1 681 ? -4.979 -26.282 -12.763 1.00 89.75 681 ARG A N 1
ATOM 5232 C CA . ARG A 1 681 ? -4.142 -27.473 -12.548 1.00 89.75 681 ARG A CA 1
ATOM 5233 C C . ARG A 1 681 ? -2.787 -27.301 -13.225 1.00 89.75 681 ARG A C 1
ATOM 5235 O O . ARG A 1 681 ? -2.710 -26.900 -14.382 1.00 89.75 681 ARG A O 1
ATOM 5242 N N . CYS A 1 682 ? -1.718 -27.672 -12.525 1.00 89.38 682 CYS A N 1
ATOM 5243 C CA . CYS A 1 682 ? -0.379 -27.760 -13.102 1.00 89.38 682 CYS A CA 1
ATOM 5244 C C . CYS A 1 682 ? -0.266 -29.027 -13.949 1.00 89.38 682 CYS A C 1
ATOM 5246 O O . CYS A 1 682 ? -0.070 -30.125 -13.425 1.00 89.38 682 CYS A O 1
ATOM 5248 N N . VAL A 1 683 ? -0.397 -28.891 -15.263 1.00 89.12 683 VAL A N 1
ATOM 5249 C CA . VAL A 1 683 ? -0.242 -30.015 -16.187 1.00 89.12 683 VAL A CA 1
ATOM 5250 C C . VAL A 1 683 ? 1.212 -30.111 -16.630 1.00 89.12 683 VAL A C 1
ATOM 5252 O O . VAL A 1 683 ? 1.886 -29.101 -16.847 1.00 89.12 683 VAL A O 1
ATOM 5255 N N . GLN A 1 684 ? 1.730 -31.336 -16.709 1.00 75.88 684 GLN A N 1
ATOM 5256 C CA . GLN A 1 684 ? 3.082 -31.573 -17.203 1.00 75.88 684 GLN A CA 1
ATOM 5257 C C . GLN A 1 684 ? 3.109 -31.181 -18.672 1.00 75.88 684 GLN A C 1
ATOM 5259 O O . GLN A 1 684 ? 2.376 -31.755 -19.481 1.00 75.88 684 GLN A O 1
ATOM 5264 N N . THR A 1 685 ? 3.933 -30.197 -19.028 1.00 61.66 685 THR A N 1
ATOM 5265 C CA . THR A 1 685 ? 4.175 -29.936 -20.443 1.00 61.66 685 THR A CA 1
ATOM 5266 C C . THR A 1 685 ? 4.883 -31.165 -20.988 1.00 61.66 685 THR A C 1
ATOM 5268 O O . THR A 1 685 ? 6.076 -31.339 -20.746 1.00 61.66 685 THR A O 1
ATOM 5271 N N . LYS A 1 686 ? 4.153 -32.039 -21.696 1.00 47.34 686 LYS A N 1
ATOM 5272 C CA . LYS A 1 686 ? 4.773 -32.992 -22.615 1.00 47.34 686 LYS A CA 1
ATOM 5273 C C . LYS A 1 686 ? 5.641 -32.143 -23.524 1.00 47.34 686 LYS A C 1
ATOM 5275 O O . LYS A 1 686 ? 5.127 -31.353 -24.315 1.00 47.34 686 LYS A O 1
ATOM 5280 N N . VAL A 1 687 ? 6.949 -32.226 -23.313 1.00 44.84 687 VAL A N 1
ATOM 5281 C CA . VAL A 1 687 ? 7.940 -31.526 -24.112 1.00 44.84 687 VAL A CA 1
ATOM 5282 C C . VAL A 1 687 ? 7.864 -32.149 -25.502 1.00 44.84 687 VAL A C 1
ATOM 5284 O O . VAL A 1 687 ? 8.590 -33.079 -25.822 1.00 44.84 687 VAL A O 1
ATOM 5287 N N . SER A 1 688 ? 6.946 -31.648 -26.331 1.00 40.66 688 SER A N 1
ATOM 5288 C CA . SER A 1 688 ? 7.233 -31.530 -27.754 1.00 40.66 688 SER A CA 1
ATOM 5289 C C . SER A 1 688 ? 8.552 -30.766 -27.838 1.00 40.66 688 SER A C 1
ATOM 5291 O O . SER A 1 688 ? 8.673 -29.764 -27.119 1.00 40.66 688 SER A O 1
ATOM 5293 N N . PRO A 1 689 ? 9.550 -31.248 -28.603 1.00 47.59 689 PRO A N 1
ATOM 5294 C CA . PRO A 1 689 ? 10.868 -30.641 -28.643 1.00 47.59 689 PRO A CA 1
ATOM 5295 C C . PRO A 1 689 ? 10.680 -29.165 -28.964 1.00 47.59 689 PRO A C 1
ATOM 5297 O O . PRO A 1 689 ? 10.266 -28.792 -30.060 1.00 47.59 689 PRO A O 1
ATOM 5300 N N . ARG A 1 690 ? 10.879 -28.328 -27.944 1.00 45.84 690 ARG A N 1
ATOM 5301 C CA . ARG A 1 690 ? 10.820 -26.883 -28.087 1.00 45.84 690 ARG A CA 1
ATOM 5302 C C . ARG A 1 690 ? 11.799 -26.546 -29.196 1.00 45.84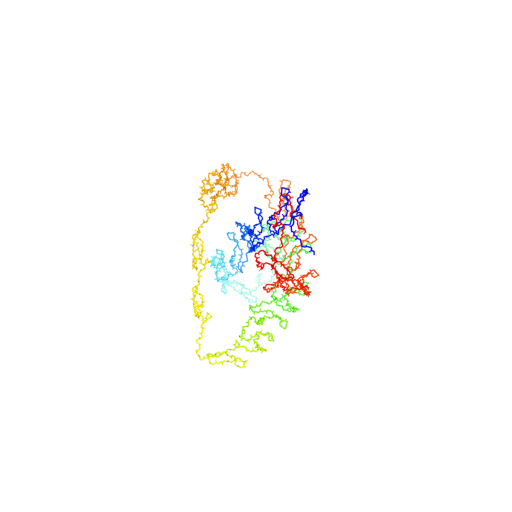 690 ARG A C 1
ATOM 5304 O O . ARG A 1 690 ? 12.960 -26.936 -29.092 1.00 45.84 690 ARG A O 1
ATOM 5311 N N . LEU A 1 691 ? 11.325 -25.827 -30.210 1.00 50.16 691 LEU A N 1
ATOM 5312 C CA . LEU A 1 691 ? 12.174 -25.087 -31.132 1.00 50.16 691 LEU A CA 1
ATOM 5313 C C . LEU A 1 691 ? 13.226 -24.354 -30.295 1.00 50.16 691 LEU A C 1
ATOM 5315 O O . LEU A 1 691 ? 12.925 -23.384 -29.596 1.00 50.16 691 LEU A O 1
ATOM 5319 N N . GLN A 1 692 ? 14.438 -24.899 -30.279 1.00 58.78 692 GLN A N 1
ATOM 5320 C CA . GLN A 1 692 ? 15.571 -24.279 -29.622 1.00 58.78 692 GLN A CA 1
ATOM 5321 C C . GLN A 1 692 ? 15.847 -23.009 -30.423 1.00 58.78 692 GLN A C 1
ATOM 5323 O O . GLN A 1 692 ? 16.097 -23.087 -31.618 1.00 58.78 692 GLN A O 1
ATOM 5328 N N . SER A 1 693 ? 15.715 -21.837 -29.806 1.00 68.81 693 SER A N 1
ATOM 5329 C CA . SER A 1 693 ? 16.024 -20.574 -30.475 1.00 68.81 693 SER A CA 1
ATOM 5330 C C . SER A 1 693 ? 17.452 -20.149 -30.150 1.00 68.81 693 SER A C 1
ATOM 5332 O O . SER A 1 693 ? 17.991 -20.467 -29.087 1.00 68.81 693 SER A O 1
ATOM 5334 N N . CYS A 1 694 ? 18.053 -19.368 -31.044 1.00 78.88 694 CYS A N 1
ATOM 5335 C CA . CYS A 1 694 ? 19.386 -18.797 -30.864 1.00 78.88 694 CYS A CA 1
ATOM 5336 C C . CYS A 1 694 ? 19.519 -17.823 -29.677 1.00 78.88 694 CYS A C 1
ATOM 5338 O O . CYS A 1 694 ? 20.615 -17.340 -29.414 1.00 78.88 694 CYS A O 1
ATOM 5340 N N . HIS A 1 695 ? 18.442 -17.543 -28.933 1.00 77.31 695 HIS A N 1
ATOM 5341 C CA . HIS A 1 695 ? 18.453 -16.576 -27.832 1.00 77.31 695 HIS A CA 1
ATOM 5342 C C . HIS A 1 695 ? 19.364 -16.988 -26.661 1.00 77.31 695 HIS A C 1
ATOM 5344 O O . HIS A 1 695 ? 19.884 -16.124 -25.965 1.00 77.31 695 HIS A O 1
ATOM 5350 N N . ASN A 1 696 ? 19.600 -18.293 -26.475 1.00 72.31 696 ASN A N 1
ATOM 5351 C CA . ASN A 1 696 ? 20.396 -18.829 -25.361 1.00 72.31 696 ASN A CA 1
ATOM 5352 C C . ASN A 1 696 ? 21.697 -19.530 -25.799 1.00 72.31 696 ASN A C 1
ATOM 5354 O O . ASN A 1 696 ? 22.337 -20.183 -24.976 1.00 72.31 696 ASN A O 1
ATOM 5358 N N . VAL A 1 697 ? 22.088 -19.443 -27.075 1.00 79.12 697 VAL A N 1
ATOM 5359 C CA . VAL A 1 697 ? 23.286 -20.123 -27.599 1.00 79.12 697 VAL A CA 1
ATOM 5360 C C . VAL A 1 697 ? 24.434 -19.123 -27.708 1.00 79.12 697 VAL A C 1
ATOM 5362 O O . VAL A 1 697 ? 24.407 -18.218 -28.539 1.00 79.12 697 VAL A O 1
ATOM 5365 N N . GLN A 1 698 ? 25.456 -19.278 -26.863 1.00 74.69 698 GLN A N 1
ATOM 5366 C CA . GLN A 1 698 ? 26.692 -18.500 -26.960 1.00 74.69 698 GLN A CA 1
ATOM 5367 C C . GLN A 1 698 ? 27.645 -19.156 -27.958 1.00 74.69 698 GLN A C 1
ATOM 5369 O O . GLN A 1 698 ? 28.176 -20.237 -27.709 1.00 74.69 698 GLN A O 1
ATOM 5374 N N . CYS A 1 699 ? 27.864 -18.484 -29.085 1.00 86.38 699 CYS A N 1
ATOM 5375 C CA . CYS A 1 699 ? 28.754 -18.950 -30.138 1.00 86.38 699 CYS A CA 1
ATOM 5376 C C . CYS A 1 699 ? 30.195 -18.426 -29.950 1.00 86.38 699 CYS A C 1
ATOM 5378 O O . CYS A 1 699 ? 30.381 -17.288 -29.506 1.00 86.38 699 CYS A O 1
ATOM 5380 N N . PRO A 1 700 ? 31.231 -19.226 -30.271 1.00 73.44 700 PRO A N 1
ATOM 5381 C CA . PRO A 1 700 ? 32.627 -18.792 -30.215 1.00 73.44 700 PRO A CA 1
ATOM 5382 C C . PRO A 1 700 ? 32.900 -17.617 -31.170 1.00 73.44 700 PRO A C 1
ATOM 5384 O O . PRO A 1 700 ? 32.228 -17.449 -32.192 1.00 73.44 700 PRO A O 1
ATOM 5387 N N . LYS A 1 701 ? 33.901 -16.783 -30.847 1.00 58.22 701 LYS A N 1
ATOM 5388 C CA . LYS A 1 701 ? 34.254 -15.586 -31.636 1.00 58.22 701 LYS A CA 1
ATOM 5389 C C . LYS A 1 701 ? 34.435 -15.937 -33.124 1.00 58.22 701 LYS A C 1
ATOM 5391 O O . LYS A 1 701 ? 35.200 -16.837 -33.449 1.00 58.22 701 LYS A O 1
ATOM 5396 N N . GLY A 1 702 ? 33.743 -15.212 -34.009 1.00 68.06 702 GLY A N 1
ATOM 5397 C CA . GLY A 1 702 ? 33.757 -15.432 -35.467 1.00 68.06 702 GLY A CA 1
ATOM 5398 C C . GLY A 1 702 ? 32.592 -16.272 -36.015 1.00 68.06 702 GLY A C 1
ATOM 5399 O O . GLY A 1 702 ? 32.429 -16.373 -37.231 1.00 68.06 702 GLY A O 1
ATOM 5400 N N . THR A 1 703 ? 31.738 -16.821 -35.148 1.00 83.12 703 THR A N 1
ATOM 5401 C CA . THR A 1 703 ? 30.522 -17.557 -35.540 1.00 83.12 703 THR A CA 1
ATOM 5402 C C . THR A 1 703 ? 29.259 -16.822 -35.083 1.00 83.12 703 THR A C 1
ATOM 5404 O O . THR A 1 703 ? 29.283 -16.122 -34.069 1.00 83.12 703 THR A O 1
ATOM 5407 N N . SER A 1 704 ? 28.161 -16.931 -35.832 1.00 81.81 704 SER A N 1
ATOM 5408 C CA . SER A 1 704 ? 26.826 -16.471 -35.422 1.00 81.81 704 SER A CA 1
ATOM 5409 C C . SER A 1 704 ? 25.873 -17.654 -35.329 1.00 81.81 704 SER A C 1
ATOM 5411 O O . SER A 1 704 ? 25.99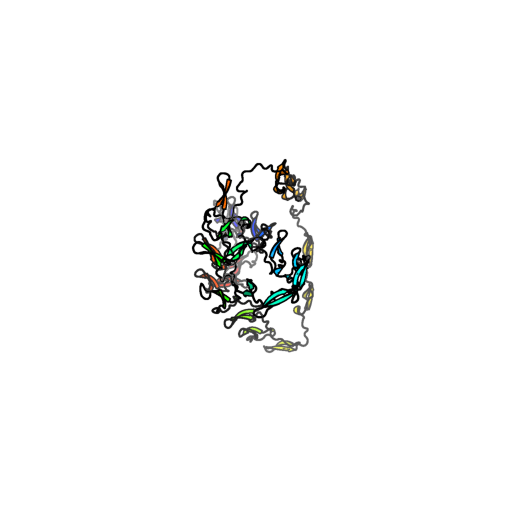8 -18.637 -36.055 1.00 81.81 704 SER A O 1
ATOM 5413 N N . CYS A 1 705 ? 24.928 -17.579 -34.395 1.00 85.00 705 CYS A N 1
ATOM 5414 C CA . CYS A 1 705 ? 23.902 -18.602 -34.275 1.00 85.00 705 CYS A CA 1
ATOM 5415 C C . CYS A 1 705 ? 22.874 -18.432 -35.398 1.00 85.00 705 CYS A C 1
ATOM 5417 O O . CYS A 1 705 ? 22.236 -17.382 -35.497 1.00 85.00 705 CYS A O 1
ATOM 5419 N N . GLN A 1 706 ? 22.694 -19.471 -36.209 1.00 86.38 706 GLN A N 1
ATOM 5420 C CA . GLN A 1 706 ? 21.681 -19.553 -37.254 1.00 86.38 706 GLN A CA 1
ATOM 5421 C C . GLN A 1 706 ? 20.853 -20.829 -37.065 1.00 86.38 706 GLN A C 1
ATOM 5423 O O . GLN A 1 706 ? 21.354 -21.857 -36.613 1.00 86.38 706 GLN A O 1
ATOM 5428 N N . MET A 1 707 ? 19.564 -20.763 -37.394 1.00 81.88 707 MET A N 1
ATOM 5429 C CA . MET A 1 707 ? 18.679 -21.927 -37.354 1.00 81.88 707 MET A CA 1
ATOM 5430 C C . MET A 1 707 ? 18.839 -22.741 -38.637 1.00 81.88 707 MET A C 1
ATOM 5432 O O . MET A 1 707 ? 18.394 -22.309 -39.699 1.00 81.88 707 MET A O 1
ATOM 5436 N N . THR A 1 708 ? 19.437 -23.923 -38.538 1.00 78.06 708 THR A N 1
ATOM 5437 C CA . THR A 1 708 ? 19.595 -24.878 -39.645 1.00 78.06 708 THR A CA 1
ATOM 5438 C C . THR A 1 708 ? 18.812 -26.152 -39.315 1.00 78.06 708 THR A C 1
ATOM 5440 O O . THR A 1 708 ? 18.945 -26.719 -38.235 1.00 78.06 708 THR A O 1
ATOM 5443 N N . ASN A 1 709 ? 17.913 -26.581 -40.210 1.00 79.25 709 ASN A N 1
ATOM 5444 C CA . ASN A 1 709 ? 17.057 -27.768 -40.020 1.00 79.25 709 ASN A CA 1
ATOM 5445 C C . ASN A 1 709 ? 16.290 -27.807 -38.678 1.00 79.25 709 ASN A C 1
ATOM 5447 O O . ASN A 1 709 ? 16.100 -28.865 -38.085 1.00 79.25 709 ASN A O 1
ATOM 5451 N N . GLY A 1 710 ? 15.844 -26.646 -38.186 1.00 72.81 710 GLY A N 1
ATOM 5452 C CA . GLY A 1 710 ? 15.069 -26.552 -36.943 1.00 72.81 710 GLY A CA 1
ATOM 5453 C C . GLY A 1 710 ? 15.897 -26.600 -35.652 1.00 72.81 710 GLY A C 1
ATOM 5454 O O . GLY A 1 710 ? 15.309 -26.608 -34.571 1.00 72.81 710 GLY A O 1
ATOM 5455 N N . GLN A 1 711 ? 17.231 -26.565 -35.742 1.00 74.69 711 GLN A N 1
ATOM 5456 C CA . GLN A 1 711 ? 18.142 -26.543 -34.596 1.00 74.69 711 GLN A CA 1
ATOM 5457 C C . GLN A 1 711 ? 19.128 -25.358 -34.692 1.00 74.69 711 GLN A C 1
ATOM 5459 O O . GLN A 1 711 ? 19.565 -25.012 -35.790 1.00 74.69 711 GLN A O 1
ATOM 5464 N N . PRO A 1 712 ? 19.475 -24.691 -33.576 1.00 82.00 712 PRO A N 1
ATOM 5465 C CA . PRO A 1 712 ? 20.432 -23.593 -33.590 1.00 82.00 712 PRO A CA 1
ATOM 5466 C C . PRO A 1 712 ? 21.859 -24.138 -33.727 1.00 82.00 712 PRO A C 1
ATOM 5468 O O . PRO A 1 712 ? 22.338 -24.859 -32.852 1.00 82.00 712 PRO A O 1
ATOM 5471 N N . GLN A 1 713 ? 22.553 -23.770 -34.805 1.00 88.56 713 GLN A N 1
ATOM 5472 C CA . GLN A 1 713 ? 23.974 -24.051 -35.018 1.00 88.56 713 GLN A CA 1
ATOM 5473 C C . GLN A 1 713 ? 24.773 -22.748 -35.082 1.00 88.56 713 GLN A C 1
ATOM 5475 O O . GLN A 1 713 ? 24.352 -21.765 -35.688 1.00 88.56 713 GLN A O 1
ATOM 5480 N N . CYS A 1 714 ? 25.959 -22.747 -34.475 1.00 87.94 714 CYS A N 1
ATOM 5481 C CA . CYS A 1 714 ? 26.929 -21.671 -34.646 1.00 87.94 714 CYS A CA 1
ATOM 5482 C C . CYS A 1 714 ? 27.639 -21.860 -35.987 1.00 87.94 714 CYS A C 1
ATOM 5484 O O . CYS A 1 714 ? 28.476 -22.750 -36.124 1.00 87.94 714 CYS A O 1
ATOM 5486 N N . VAL A 1 715 ? 27.293 -21.040 -36.973 1.00 86.75 715 VAL A N 1
ATOM 5487 C CA . VAL A 1 715 ? 27.909 -21.064 -38.300 1.00 86.75 715 VAL A CA 1
ATOM 5488 C C . VAL A 1 715 ? 28.965 -19.971 -38.397 1.00 86.75 715 VAL A C 1
ATOM 5490 O O . VAL A 1 715 ? 28.816 -18.883 -37.837 1.00 86.75 715 VAL A O 1
ATOM 5493 N N . HIS A 1 716 ? 30.071 -20.259 -39.076 1.00 78.19 716 HIS A N 1
ATOM 5494 C CA . HIS A 1 716 ? 31.068 -19.237 -39.376 1.00 78.19 716 HIS A CA 1
ATOM 5495 C C . HIS A 1 716 ? 30.454 -18.189 -40.299 1.00 78.19 716 HIS A C 1
ATOM 5497 O O . HIS A 1 716 ? 29.757 -18.535 -41.253 1.00 78.19 716 HIS A O 1
ATOM 5503 N N . HIS A 1 717 ? 30.706 -16.910 -40.011 1.00 66.88 717 HIS A N 1
ATOM 5504 C CA . HIS A 1 717 ? 30.319 -15.864 -40.949 1.00 66.88 717 HIS A CA 1
ATOM 5505 C C . HIS A 1 717 ? 31.054 -16.133 -42.265 1.00 66.88 717 HIS A C 1
ATOM 5507 O O . HIS A 1 717 ? 32.276 -16.319 -42.222 1.00 66.88 717 HIS A O 1
ATOM 5513 N N . PRO A 1 718 ? 30.359 -16.162 -43.417 1.00 63.03 718 PRO A N 1
ATOM 5514 C CA . PRO A 1 718 ? 31.052 -16.125 -44.691 1.00 63.03 718 PRO A CA 1
ATOM 5515 C C . PRO A 1 718 ? 31.959 -14.886 -44.673 1.00 63.03 718 PRO A C 1
ATOM 5517 O O . PRO A 1 718 ? 31.500 -13.815 -44.258 1.00 63.03 718 PRO A O 1
ATOM 5520 N N . PRO A 1 719 ? 33.254 -15.032 -44.998 1.00 67.94 719 PRO A N 1
ATOM 5521 C CA . PRO A 1 719 ? 34.221 -13.959 -44.832 1.00 67.94 719 PRO A CA 1
ATOM 5522 C C . PRO A 1 719 ? 33.755 -12.735 -45.630 1.00 67.94 719 PRO A C 1
ATOM 5524 O O . PRO A 1 719 ? 33.603 -12.784 -46.849 1.00 67.94 719 PRO A O 1
ATOM 5527 N N . SER A 1 720 ? 33.448 -11.648 -44.917 1.00 74.31 720 SER A N 1
ATOM 5528 C CA . SER A 1 720 ? 32.949 -10.411 -45.511 1.00 74.31 720 SER A CA 1
ATOM 5529 C C . SER A 1 720 ? 34.098 -9.452 -45.804 1.00 74.31 720 SER A C 1
ATOM 5531 O O . SER A 1 720 ? 35.180 -9.521 -45.215 1.00 74.31 720 SER A O 1
ATOM 5533 N N . CYS A 1 721 ? 33.839 -8.509 -46.703 1.00 81.38 721 CYS A N 1
ATOM 5534 C CA . CYS A 1 721 ? 34.772 -7.437 -47.027 1.00 81.38 721 CYS A CA 1
ATOM 5535 C C . CYS A 1 721 ? 34.950 -6.400 -45.905 1.00 81.38 721 CYS A C 1
ATOM 5537 O O . CYS A 1 721 ? 35.798 -5.521 -46.037 1.00 81.38 721 CYS A O 1
ATOM 5539 N N . ASP A 1 722 ? 34.211 -6.507 -44.795 1.00 78.38 722 ASP A N 1
ATOM 5540 C CA . ASP A 1 722 ? 34.215 -5.505 -43.718 1.00 78.38 722 ASP A CA 1
ATOM 5541 C C . ASP A 1 722 ? 35.571 -5.405 -43.000 1.00 78.38 722 ASP A C 1
ATOM 5543 O O . ASP A 1 722 ? 35.897 -4.365 -42.434 1.00 78.38 722 ASP A O 1
ATOM 5547 N N . ASN A 1 723 ? 36.384 -6.468 -43.054 1.00 73.44 723 ASN A N 1
ATOM 5548 C CA . ASN A 1 723 ? 37.701 -6.529 -42.411 1.00 73.44 723 ASN A CA 1
ATOM 5549 C C . ASN A 1 723 ? 38.875 -6.614 -43.405 1.00 73.44 723 ASN A C 1
ATOM 5551 O O . ASN A 1 723 ? 40.013 -6.818 -42.981 1.00 73.44 723 ASN A O 1
ATOM 5555 N N . VAL A 1 724 ? 38.637 -6.473 -44.715 1.00 79.06 724 VAL A N 1
ATOM 5556 C CA . VAL A 1 724 ? 39.686 -6.607 -45.741 1.00 79.06 724 VAL A CA 1
ATOM 5557 C C . VAL A 1 724 ? 40.128 -5.229 -46.225 1.00 79.06 724 VAL A C 1
ATOM 5559 O O . VAL A 1 724 ? 39.385 -4.519 -46.897 1.00 79.06 724 VAL A O 1
ATOM 5562 N N . HIS A 1 725 ? 41.361 -4.844 -45.888 1.00 82.50 725 HIS A N 1
ATOM 5563 C CA . HIS A 1 725 ? 41.986 -3.634 -46.422 1.00 82.50 725 HIS A CA 1
ATOM 5564 C C . HIS A 1 725 ? 42.585 -3.911 -47.800 1.00 82.50 725 HIS A C 1
ATOM 5566 O O . HIS A 1 725 ? 43.605 -4.589 -47.920 1.00 82.50 725 HIS A O 1
ATOM 5572 N N . CYS A 1 726 ? 41.951 -3.364 -48.834 1.00 88.50 726 CYS A N 1
ATOM 5573 C CA . CYS A 1 726 ? 42.437 -3.457 -50.201 1.00 88.50 726 CYS A CA 1
ATOM 5574 C C . CYS A 1 726 ? 43.420 -2.318 -50.539 1.00 88.50 726 CYS A C 1
ATOM 5576 O O . CYS A 1 726 ? 43.223 -1.187 -50.084 1.00 88.50 726 CYS A O 1
ATOM 5578 N N . PRO A 1 727 ? 44.481 -2.585 -51.326 1.00 82.19 727 PRO A N 1
ATOM 5579 C CA . PRO A 1 727 ? 45.384 -1.549 -51.824 1.00 82.19 727 PRO A CA 1
ATOM 5580 C C . PRO A 1 727 ? 44.638 -0.526 -52.699 1.00 82.19 727 PRO A C 1
ATOM 5582 O O . PRO A 1 727 ? 43.550 -0.805 -53.212 1.00 82.19 727 PRO A O 1
ATOM 5585 N N . LYS A 1 728 ? 45.219 0.673 -52.866 1.00 71.38 728 LYS A N 1
ATOM 5586 C CA . LYS A 1 728 ? 44.629 1.750 -53.684 1.00 71.38 728 LYS A CA 1
ATOM 5587 C C . LYS A 1 728 ? 44.217 1.217 -55.069 1.00 71.38 728 LYS A C 1
ATOM 5589 O O . LYS A 1 728 ? 44.915 0.389 -55.645 1.00 71.38 728 LYS A O 1
ATOM 5594 N N . ASP A 1 729 ? 43.055 1.662 -55.549 1.00 77.25 729 ASP A N 1
ATOM 5595 C CA . ASP A 1 729 ? 42.446 1.306 -56.848 1.00 77.25 729 ASP A CA 1
ATOM 5596 C C . ASP A 1 729 ? 41.938 -0.142 -56.997 1.00 77.25 729 ASP A C 1
ATOM 5598 O O . ASP A 1 729 ? 41.598 -0.602 -58.094 1.00 77.25 729 ASP A O 1
ATOM 5602 N N . THR A 1 730 ? 41.793 -0.853 -55.877 1.00 85.06 730 THR A N 1
ATOM 5603 C CA . THR A 1 730 ? 41.064 -2.125 -55.805 1.00 85.06 730 THR A CA 1
ATOM 5604 C C . THR A 1 730 ? 39.872 -2.008 -54.854 1.00 85.06 730 THR A C 1
ATOM 5606 O O . THR A 1 730 ? 39.856 -1.194 -53.934 1.00 85.06 730 THR A O 1
ATOM 5609 N N . THR A 1 731 ? 38.807 -2.765 -55.105 1.00 86.44 731 THR A N 1
ATOM 5610 C CA . THR A 1 731 ? 37.629 -2.849 -54.231 1.00 86.44 731 THR A CA 1
ATOM 5611 C C . THR A 1 731 ? 37.435 -4.301 -53.826 1.00 86.44 731 THR A C 1
ATOM 5613 O O . THR A 1 731 ? 37.624 -5.207 -54.638 1.00 86.44 731 THR A O 1
ATOM 5616 N N . CYS A 1 732 ? 37.114 -4.530 -52.555 1.00 87.44 732 CYS A N 1
ATOM 5617 C CA . CYS A 1 732 ? 36.858 -5.875 -52.067 1.00 87.44 732 CYS A CA 1
ATOM 5618 C C . CYS A 1 732 ? 35.519 -6.374 -52.617 1.00 87.44 732 CYS A C 1
ATOM 5620 O O . CYS A 1 732 ? 34.485 -5.737 -52.415 1.00 87.44 732 CYS A O 1
ATOM 5622 N N . HIS A 1 733 ? 35.546 -7.520 -53.287 1.00 85.00 733 HIS A N 1
ATOM 5623 C CA . HIS A 1 733 ? 34.371 -8.262 -53.719 1.00 85.00 733 HIS A CA 1
ATOM 5624 C C . HIS A 1 733 ? 34.463 -9.690 -53.185 1.00 85.00 733 HIS A C 1
ATOM 5626 O O . HIS A 1 733 ? 35.543 -10.271 -53.143 1.00 85.00 733 HIS A O 1
ATOM 5632 N N . VAL A 1 734 ? 33.336 -10.272 -52.782 1.00 81.88 734 VAL A N 1
ATOM 5633 C CA . VAL A 1 734 ? 33.287 -11.687 -52.393 1.00 81.88 734 VAL A CA 1
ATOM 5634 C C . VAL A 1 734 ? 33.105 -12.518 -53.662 1.00 81.88 734 VAL A C 1
ATOM 5636 O O . VAL A 1 734 ? 32.039 -12.477 -54.271 1.00 81.88 734 VAL A O 1
ATOM 5639 N N . ILE A 1 735 ? 34.151 -13.233 -54.075 1.00 80.69 735 ILE A N 1
ATOM 5640 C CA . ILE A 1 735 ? 34.174 -14.099 -55.261 1.00 80.69 735 ILE A CA 1
ATOM 5641 C C . ILE A 1 735 ? 34.307 -15.539 -54.763 1.00 80.69 735 ILE A C 1
ATOM 5643 O O . ILE A 1 735 ? 35.168 -15.830 -53.936 1.00 80.69 735 ILE A O 1
ATOM 5647 N N . ASP A 1 736 ? 33.391 -16.415 -55.184 1.00 81.88 736 ASP A N 1
ATOM 5648 C CA . ASP A 1 736 ? 33.312 -17.821 -54.747 1.00 81.88 736 ASP A CA 1
ATOM 5649 C C . ASP A 1 736 ? 33.317 -18.012 -53.215 1.00 81.88 736 ASP A C 1
ATOM 5651 O O . ASP A 1 736 ? 33.874 -18.965 -52.672 1.00 81.88 736 ASP A O 1
ATOM 5655 N N . GLY A 1 737 ? 32.683 -17.082 -52.494 1.00 75.19 737 GLY A N 1
ATOM 5656 C CA . GLY A 1 737 ? 32.562 -17.127 -51.034 1.00 75.19 737 GLY A CA 1
ATOM 5657 C C . GLY A 1 737 ? 33.767 -16.581 -50.262 1.00 75.19 737 GLY A C 1
ATOM 5658 O O . GLY A 1 737 ? 33.741 -16.625 -49.034 1.00 75.19 737 GLY A O 1
ATOM 5659 N N . TRP A 1 738 ? 34.778 -16.027 -50.941 1.00 74.69 738 TRP A N 1
ATOM 5660 C CA . TRP A 1 738 ? 35.959 -15.424 -50.316 1.00 74.69 738 TRP A CA 1
ATOM 5661 C C . TRP A 1 738 ? 36.151 -13.958 -50.730 1.00 74.69 738 TRP A C 1
ATOM 5663 O O . TRP A 1 738 ? 35.997 -13.625 -51.905 1.00 74.69 738 TRP A O 1
ATOM 5673 N N . PRO A 1 739 ? 36.500 -13.053 -49.798 1.00 84.25 739 PRO A N 1
ATOM 5674 C CA . PRO A 1 739 ? 36.759 -11.660 -50.123 1.00 84.25 739 PRO A CA 1
ATOM 5675 C C . PRO A 1 739 ? 38.088 -11.539 -50.878 1.00 84.25 739 PRO A C 1
ATOM 5677 O O . PRO A 1 739 ? 39.150 -11.886 -50.362 1.00 84.25 739 PRO A O 1
ATOM 5680 N N . GLN A 1 740 ? 38.029 -11.023 -52.102 1.00 89.75 740 GLN A N 1
ATOM 5681 C CA . GLN A 1 740 ? 39.172 -10.728 -52.960 1.00 89.75 740 GLN A CA 1
ATOM 5682 C C . GLN A 1 740 ? 39.178 -9.244 -53.337 1.00 89.75 740 GLN A C 1
ATOM 5684 O O . GLN A 1 740 ? 38.146 -8.660 -53.667 1.00 89.75 740 GLN A O 1
ATOM 5689 N N . CYS A 1 741 ? 40.356 -8.622 -53.317 1.00 88.88 741 CYS A N 1
ATOM 5690 C CA . CYS A 1 741 ? 40.541 -7.268 -53.827 1.00 88.88 741 CYS A CA 1
ATOM 5691 C C . CYS A 1 741 ? 40.685 -7.324 -55.347 1.00 88.88 741 CYS A C 1
ATOM 5693 O O . CYS A 1 741 ? 41.694 -7.811 -55.853 1.00 88.88 741 CYS A O 1
ATOM 5695 N N . VAL A 1 742 ? 39.690 -6.824 -56.074 1.00 87.69 742 VAL A N 1
ATOM 5696 C CA . VAL A 1 742 ? 39.728 -6.751 -57.540 1.00 87.69 742 VAL A CA 1
ATOM 5697 C C . VAL A 1 742 ? 39.876 -5.307 -57.992 1.00 87.69 742 VAL A C 1
ATOM 5699 O O . VAL A 1 742 ? 39.364 -4.388 -57.349 1.00 87.69 742 VAL A O 1
ATOM 5702 N N . HIS A 1 743 ? 40.591 -5.087 -59.093 1.00 83.12 743 HIS A N 1
ATOM 5703 C CA . HIS A 1 743 ? 40.692 -3.756 -59.686 1.00 83.12 743 HIS A CA 1
ATOM 5704 C C . HIS A 1 743 ? 39.307 -3.240 -60.064 1.00 83.12 743 HIS A C 1
ATOM 5706 O O . HIS A 1 743 ? 38.495 -3.968 -60.644 1.00 83.12 743 HIS A O 1
ATOM 5712 N N . ARG A 1 744 ? 39.035 -1.974 -59.726 1.00 71.81 744 ARG A N 1
ATOM 5713 C CA . ARG A 1 744 ? 37.798 -1.318 -60.151 1.00 71.81 744 ARG A CA 1
ATOM 5714 C C . ARG A 1 744 ? 37.738 -1.349 -61.675 1.00 71.81 744 ARG A C 1
ATOM 5716 O O . ARG A 1 744 ? 38.615 -0.800 -62.338 1.00 71.81 744 ARG A O 1
ATOM 5723 N N . LYS A 1 745 ? 36.708 -1.993 -62.236 1.00 71.31 745 LYS A N 1
ATOM 5724 C CA . LYS A 1 745 ? 36.391 -1.814 -63.656 1.00 71.31 745 LYS A CA 1
ATOM 5725 C C . LYS A 1 745 ? 36.114 -0.322 -63.881 1.00 71.31 745 LYS A C 1
ATOM 5727 O O . LYS A 1 745 ? 35.331 0.228 -63.103 1.00 71.31 745 LYS A O 1
ATOM 5732 N N . PRO A 1 746 ? 36.727 0.313 -64.896 1.00 68.12 746 PRO A N 1
ATOM 5733 C CA . PRO A 1 746 ? 36.497 1.721 -65.186 1.00 68.12 746 PRO A CA 1
ATOM 5734 C C . PRO A 1 746 ? 35.004 1.942 -65.404 1.00 68.12 746 PRO A C 1
ATOM 5736 O O . PRO A 1 746 ? 34.372 1.286 -66.236 1.00 68.12 746 PRO A O 1
ATOM 5739 N N . SER A 1 747 ? 34.441 2.816 -64.584 1.00 71.94 747 SER A N 1
ATOM 5740 C CA . SER A 1 747 ? 33.032 3.165 -64.595 1.00 71.94 747 SER A CA 1
ATOM 5741 C C . SER A 1 747 ? 32.850 4.510 -65.287 1.00 71.94 747 SER A C 1
ATOM 5743 O O . SER A 1 747 ? 33.792 5.284 -65.443 1.00 71.94 747 SER A O 1
ATOM 5745 N N . CYS A 1 748 ? 31.618 4.850 -65.647 1.00 73.44 748 CYS A N 1
ATOM 5746 C CA . CYS A 1 748 ? 31.314 6.176 -66.179 1.00 73.44 748 CYS A CA 1
ATOM 5747 C C . CYS A 1 748 ? 31.605 7.341 -65.213 1.00 73.44 748 CYS A C 1
ATOM 5749 O O . CYS A 1 748 ? 31.557 8.491 -65.637 1.00 73.44 748 CYS A O 1
ATOM 5751 N N . GLN A 1 749 ? 31.920 7.072 -63.939 1.00 72.38 749 GLN A N 1
ATOM 5752 C CA . GLN A 1 749 ? 32.412 8.094 -63.008 1.00 72.38 749 GLN A CA 1
ATOM 5753 C C . GLN A 1 749 ? 33.876 8.470 -63.275 1.00 72.38 749 GLN A C 1
ATOM 5755 O O . GLN A 1 749 ? 34.291 9.570 -62.919 1.00 72.38 749 GLN A O 1
ATOM 5760 N N . ASP A 1 750 ? 34.631 7.587 -63.931 1.00 71.38 750 ASP A N 1
ATOM 5761 C CA . ASP A 1 750 ? 36.058 7.752 -64.214 1.00 71.38 750 ASP A CA 1
ATOM 5762 C C . ASP A 1 750 ? 36.311 8.400 -65.595 1.00 71.38 750 ASP A C 1
ATOM 5764 O O . ASP A 1 750 ? 37.454 8.676 -65.956 1.00 71.38 750 ASP A O 1
ATOM 5768 N N . VAL A 1 751 ? 35.252 8.672 -66.374 1.00 74.56 751 VAL A N 1
ATOM 5769 C CA . VAL A 1 751 ? 35.319 9.234 -67.735 1.00 74.56 751 VAL A CA 1
ATOM 5770 C C . VAL A 1 751 ? 34.645 10.607 -67.782 1.00 74.56 751 VAL A C 1
ATOM 5772 O O . VAL A 1 751 ? 33.439 10.730 -67.575 1.00 74.56 751 VAL A O 1
ATOM 5775 N N . GLN A 1 752 ? 35.404 11.659 -68.104 1.00 76.94 752 GLN A N 1
ATOM 5776 C CA . GLN A 1 752 ? 34.847 12.995 -68.352 1.00 76.94 752 GLN A CA 1
ATOM 5777 C C . GLN A 1 752 ? 34.349 13.119 -69.800 1.00 76.94 752 GLN A C 1
ATOM 5779 O O . GLN A 1 752 ? 35.144 13.208 -70.733 1.00 76.94 752 GLN A O 1
ATOM 5784 N N . CYS A 1 753 ? 33.027 13.161 -69.992 1.00 80.38 753 CYS A N 1
ATOM 5785 C CA . CYS A 1 753 ? 32.414 13.408 -71.300 1.00 80.38 753 CYS A CA 1
ATOM 5786 C C . CYS A 1 753 ? 32.260 14.907 -71.599 1.00 80.38 753 CYS A C 1
ATOM 5788 O O . CYS A 1 753 ? 32.002 15.715 -70.706 1.00 80.38 753 CYS A O 1
ATOM 5790 N N . GLN A 1 754 ? 32.370 15.281 -72.879 1.00 76.69 754 GLN A N 1
ATOM 5791 C CA . GLN A 1 754 ? 32.104 16.649 -73.329 1.00 76.69 754 GLN A CA 1
ATOM 5792 C C . GLN A 1 754 ? 30.624 17.035 -73.145 1.00 76.69 754 GLN A C 1
ATOM 5794 O O . GLN A 1 754 ? 29.725 16.192 -73.150 1.00 76.69 754 GLN A O 1
ATOM 5799 N N . LYS A 1 755 ? 30.369 18.339 -72.980 1.00 63.69 755 LYS A N 1
ATOM 5800 C CA . LYS A 1 755 ? 29.047 18.915 -72.683 1.00 63.69 755 LYS A CA 1
ATOM 5801 C C . LYS A 1 755 ? 28.020 18.502 -73.755 1.00 63.69 755 LYS A C 1
ATOM 5803 O O . LYS A 1 755 ? 28.130 18.925 -74.899 1.00 63.69 755 LYS A O 1
ATOM 5808 N N . GLY A 1 756 ? 27.028 17.691 -73.377 1.00 68.50 756 GLY A N 1
ATOM 5809 C CA . GLY A 1 756 ? 25.993 17.152 -74.280 1.00 68.50 756 GLY A CA 1
ATOM 5810 C C . GLY A 1 756 ? 26.099 15.649 -74.577 1.00 68.50 756 GLY A C 1
ATOM 5811 O O . GLY A 1 756 ? 25.218 15.107 -75.242 1.00 68.50 756 GLY A O 1
ATOM 5812 N N . HIS A 1 757 ? 27.129 14.973 -74.062 1.00 78.94 757 HIS A N 1
ATOM 5813 C CA . HIS A 1 757 ? 27.286 13.521 -74.131 1.00 78.94 757 HIS A CA 1
ATOM 5814 C C . HIS A 1 757 ? 27.123 12.899 -72.742 1.00 78.94 757 HIS A C 1
ATOM 5816 O O . HIS A 1 757 ? 27.614 13.438 -71.749 1.00 78.94 757 HIS A O 1
ATOM 5822 N N . MET A 1 758 ? 26.451 11.755 -72.674 1.00 74.06 758 MET A N 1
ATOM 5823 C CA . MET A 1 758 ? 26.303 10.956 -71.465 1.00 74.06 758 MET A CA 1
ATOM 5824 C C . MET A 1 758 ? 27.154 9.697 -71.610 1.00 74.06 758 MET A C 1
ATOM 5826 O O . MET A 1 758 ? 27.147 9.050 -72.656 1.00 74.06 758 MET A O 1
ATOM 5830 N N . CYS A 1 759 ? 27.930 9.370 -70.582 1.00 75.56 759 CYS A N 1
ATOM 5831 C CA . CYS A 1 759 ? 28.701 8.137 -70.583 1.00 75.56 759 CYS A CA 1
ATOM 5832 C C . CYS A 1 759 ? 27.751 6.937 -70.482 1.00 75.56 759 CYS A C 1
ATOM 5834 O O . CYS A 1 759 ? 26.939 6.866 -69.558 1.00 75.56 759 CYS A O 1
ATOM 5836 N N . GLN A 1 760 ? 27.860 6.003 -71.424 1.00 77.94 760 GLN A N 1
ATOM 5837 C CA . GLN A 1 760 ? 27.129 4.745 -71.453 1.00 77.94 760 GLN A CA 1
ATOM 5838 C C . GLN A 1 760 ? 28.134 3.589 -71.517 1.00 77.94 760 GLN A C 1
ATOM 5840 O O . GLN A 1 760 ? 29.151 3.667 -72.204 1.00 77.94 760 GLN A O 1
ATOM 5845 N N . MET A 1 761 ? 27.864 2.516 -70.776 1.00 70.88 761 MET A N 1
ATOM 5846 C CA . MET A 1 761 ? 28.610 1.262 -70.895 1.00 70.88 761 MET A CA 1
ATOM 5847 C C . MET A 1 761 ? 28.138 0.564 -72.175 1.00 70.88 761 MET A C 1
ATOM 5849 O O . MET A 1 761 ? 26.966 0.188 -72.239 1.00 70.88 761 MET A O 1
ATOM 5853 N N . VAL A 1 762 ? 29.008 0.461 -73.185 1.00 69.81 762 VAL A N 1
ATOM 5854 C CA . VAL A 1 762 ? 28.695 -0.130 -74.503 1.00 69.81 762 VAL A CA 1
ATOM 5855 C C . VAL A 1 762 ? 29.222 -1.545 -74.592 1.00 69.81 762 VAL A C 1
ATOM 5857 O O . VAL A 1 762 ? 30.387 -1.732 -74.180 1.00 69.81 762 VAL A O 1
#

Secondary structure (DSSP, 8-state):
-----EEEEE---PPPPP-GGG--PPTTEEEEEETTEEEEEEPPPPTTS--PPTTEEEEEETTEEEEEEPPPPGGG--PPTTEEEEEETTEEEEEE---------TTS--PPTTEEEEEETTEEEEEEPPPPGGG--PPTTEEEEEETTEEEEEE-----PPP-GGG--PPTTEEEEEETTEEEEEEPPP-GGG--PPTTEEEEEETTEEEEEE-----EEEETTEEEE----PPPPPP-GGG-PPPTTEEEEEETTEEEEEEPPPPTTS--PPTTEEEEEETTEEEEEE---S-PPP-GGG--PPTTEEEEEETTEEEEEEPP--TTS--PPTTEEEEEES-TTTPEEEEEE---------TTS-PPPTTEEEEEETTEEEEEEPPPPTTT--PPTTEEEEEETTEEEEEE----SPPPGGG--PPTTEEEEEETTEEEEEE---------GGG-PPPTTEEEEEETTEEEEEE----TTS-PPPTTEEEEEETTEEEEEE-----PPPPTTS--PPTTEEEEEETTEEEEEE-----PPPPTTS--PPTTEEEEEETTEEEEEEPPPPGGG--PPTTEEEEEETTEEEEEE-----PPP-TTS--PPTTEEEEEETTEEEEEE---------GGG--PPTTEEEEEETTEEEEEE----GGG--PPTTEEEEEETTEEEEEE---------GGG--PPTTEEEEEETTEEEEEEPP--GGG--PPTTEEEEEETTEEEEEEPPPPTTS----TTEEEEE-

pLDDT: mean 74.36, std 12.96, range [36.19, 91.38]